Protein 7B9P (pdb70)

Nearest PDB structures (foldseek):
  7b9p-assembly1_A-2  TM=1.001E+00  e=0.000E+00  Cereibacter sphaeroides 2.4.1
  3o0q-assembly1_B  TM=8.255E-01  e=1.103E-34  Thermotoga maritima
  3o0o-assembly1_A  TM=8.302E-01  e=2.176E-33  Thermotoga maritima
  3o0n-assembly1_A  TM=8.251E-01  e=2.037E-32  Thermotoga maritima
  1xjm-assembly1_A  TM=8.099E-01  e=1.844E-32  Thermotoga maritima

B-factor: mean 114.41, std 26.28, range [58.67, 230.0]

Organism: Cereibacter sphaeroides (strain ATCC 17023 / DSM 158 / JCM 6121 / CCUG 31486 / LMG 2827 / NBRC 12203 / NCIMB 8253 / ATH 2.4.1.) (NCBI:txid272943)

Foldseek 3Di:
DADADPADLPRLQAHDWDKDWFWEDDDDCGDIDGTAIATPPFFRLLSHCCVVQQKFFKFFAPDKDFDDDPPFDDLLTFIEHDVVVLVVDDPVRRMGIDHYPSLQLQLLLSLLLNLCVVLVVDVDVVNSSRLSSVSSNCLRLLFKWWPRLSRRAGSCCRHYVDWDADPQWWFQASVPRDIDTDGTPHQQGARFAEAEAEEAQDDDDPSHLVVVLVLQLVQQQQQHAYEYAQALHWADQPDDPVGGTDNGDVVSLQVSQLSQQPRHRNPDPHGHQYAYEYELLAPCVLCQLCVVVVLQVQLVCQQLVLVLCVVLLLQLLVQLVPDPDDSVQSLDCVSRVSNVVSVVVSVVSVNDPVVVVVSSVVVNVPDSGDDRDHFDLAPPTCSLSVGGDNRYAYAYEYEVVLVVQLVVQHKHFRATSPPRHGPDIDGSNVSLLSNLVSCLQFFDDWYFYQQLFQLLAQFCVVPGFRMATSLFWGTHDHLETETEMAGEQQVQAPPLDRVVVVLLSVLLSVLSSSQSSLNRHMGSHSSHNSVCQQAVAYAYYYWQLQLNCLLNQHFLLDPQSLLQLLLSLLLSLLSSLLSQLVSCVVNNARNSCVVRLVRNLLSLVLLLCQLVPHPDDRPSHPARFGGNDCPSHPDNVSSVSSNVSSVNSSVSCVVRNGNHSFHHTFGQCPPSCSSSVRQTGTLFHHAFQWAWGQRSVRGTAIAGDPSQLSSCSNPPHDPVVSVQLRCLAAADQAQCPQPLCHPVNVVVAVDDVCHVVVRNVSRVLPLDPPPDDDDPGPDPDDDPPPSDPDGDVVSSVSSSSHHRHQRASVVRPPDDPVSRSSRAHQYAGHDPRDGHDDLVSSLSSQSSSQSSGSGAGREEREAELPDDSVVSSVSVVVSVNNSHRIYIYDYPPSRSNRD

Radius of gyration: 31.1 Å; Cα contacts (8 Å, |Δi|>4): 1825; chains: 1; bounding box: 77×84×80 Å

Solvent-accessible surface area: 37556 Å² total; per-residue (Å²): 65,9,132,65,107,42,18,49,80,165,34,2,48,32,27,86,28,28,51,55,82,21,63,2,80,69,164,87,181,118,55,136,55,122,56,0,33,1,6,118,68,21,10,14,60,0,1,7,11,0,2,34,96,4,10,62,110,67,30,4,7,47,99,72,93,115,42,140,46,186,71,18,10,94,26,0,46,75,7,42,34,19,94,80,52,0,62,145,42,82,133,157,88,58,98,67,22,9,56,7,0,93,56,0,0,42,0,0,0,0,1,1,0,21,24,0,59,76,14,42,6,7,69,55,94,72,12,0,92,2,0,22,1,0,0,7,4,0,3,0,106,18,1,1,0,0,10,16,13,0,2,66,8,0,2,1,26,18,12,10,18,20,80,21,130,20,158,21,15,31,40,9,37,71,82,82,31,130,56,78,85,2,110,17,8,36,81,22,3,29,0,7,24,6,7,0,3,20,4,101,47,45,82,108,92,159,17,0,7,60,34,0,23,82,38,3,32,81,6,2,152,90,31,13,4,0,1,0,11,0,0,32,2,52,0,104,35,7,120,71,129,71,61,48,144,18,74,0,0,12,30,36,5,77,72,0,1,101,31,2,43,84,48,145,10,38,63,65,143,99,173,15,44,6,4,3,0,0,21,3,39,0,21,15,0,40,93,3,3,33,9,36,9,76,6,16,104,94,0,42,73,56,20,61,28,7,111,72,28,79,50,35,4,70,74,0,7,38,14,11,174,94,57,148,60,62,64,116,25,3,0,60,46,92,59,7,73,40,0,100,67,11,13,127,49,0,98,178,28,164,5,68,111,109,53,5,74,141,0,11,96,68,3,111,149,61,108,98,61,50,155,49,84,46,62,53,50,68,200,92,4,110,0,17,87,81,8,14,0,25,25,8,69,2,7,0,3,1,38,38,66,0,16,104,9,5,120,94,60,39,83,35,35,0,41,54,60,53,57,52,131,87,55,88,73,36,78,0,110,72,0,12,80,45,0,0,64,0,2,76,17,4,36,17,2,2,1,2,1,29,47,1,2,26,10,12,2,0,0,46,108,52,38,109,5,85,0,0,3,5,52,20,5,1,2,0,6,36,23,0,3,0,1,9,1,2,0,3,0,25,31,2,24,113,89,59,176,15,61,5,109,3,2,27,9,0,0,47,1,0,1,3,0,0,0,0,0,8,9,0,2,3,4,18,17,110,96,2,0,62,42,4,58,21,0,5,4,2,2,1,0,0,1,0,0,4,0,0,2,8,18,38,16,18,7,10,64,25,50,68,0,51,6,3,0,2,0,1,0,0,1,0,0,0,10,0,1,16,5,0,0,49,2,5,38,95,68,32,31,6,65,0,23,160,123,0,30,62,58,0,18,40,2,0,82,0,1,60,26,0,0,39,26,93,124,102,50,31,75,66,26,56,25,59,13,55,26,4,57,68,126,58,12,64,31,112,126,5,10,58,46,0,65,57,14,0,41,101,0,4,119,38,1,95,68,95,1,0,34,0,0,4,1,0,2,0,10,51,6,47,50,12,0,71,1,4,19,13,23,3,48,2,2,54,8,3,110,20,3,11,36,123,72,36,76,70,86,42,37,141,131,48,51,31,2,113,0,0,29,28,0,0,127,56,53,65,21,60,86,80,48,27,59,93,0,28,25,56,0,23,17,66,6,29,13,70,77,2,112,31,13,24,54,86,35,6,84,66,87,53,35,48,74,74,21,130,70,9,24,99,34,7,102,94,15,79,77,20,89,47,37,102,112,30,152,178,36,164,121,174,117,70,196,119,121,89,99,80,152,53,30,72,99,76,66,20,64,50,4,4,39,23,3,0,0,12,36,10,2,40,70,12,56,90,27,112,86,143,33,41,54,9,6,18,0,35,68,68,10,16,171,127,10,142,98,112,8,37,30,84,1,14,0,69,0,1,1,11,0,9,3,0,0,6,0,0,7,13,15,87,2,90,7,55,83,104,8,64,54,70,93,0,14,48,6,0,51,48,0,28,61,38,7,3,4,6,6,26,2,53,24,58,28,19,45,57,39,103,166

Structure (mmCIF, N/CA/C/O backbone):
data_7B9P
#
_entry.id   7B9P
#
_cell.length_a   140.748
_cell.length_b   140.748
_cell.length_c   364.277
_cell.angle_alpha   90.000
_cell.angle_beta   90.000
_cell.angle_gamma   120.000
#
_symmetry.space_group_name_H-M   'P 65 2 2'
#
loop_
_entity.id
_entity.type
_entity.pdbx_description
1 polymer 'Vitamin B12-dependent ribonucleotide reductase'
2 non-polymer "2'-DEOXYADENOSINE 5'-TRIPHOSPHATE"
3 non-polymer 'MAGNESIUM ION'
4 water water
#
loop_
_atom_site.group_PDB
_atom_site.id
_atom_site.type_symbol
_atom_site.label_atom_id
_atom_site.label_alt_id
_atom_site.label_comp_id
_atom_site.label_asym_id
_atom_site.label_entity_id
_atom_site.label_seq_id
_atom_site.pdbx_PDB_ins_code
_atom_site.Cartn_x
_atom_site.Cartn_y
_atom_site.Cartn_z
_atom_site.occupancy
_atom_site.B_iso_or_equiv
_atom_site.auth_seq_id
_atom_site.auth_comp_id
_atom_site.auth_asym_id
_atom_site.auth_atom_id
_atom_site.pdbx_PDB_model_num
ATOM 1 N N . LYS A 1 2 ? 53.851 32.840 353.145 1.00 143.14 2 LYS A N 1
ATOM 2 C CA . LYS A 1 2 ? 52.875 33.117 354.190 1.00 136.10 2 LYS A CA 1
ATOM 3 C C . LYS A 1 2 ? 51.946 34.250 353.778 1.00 148.15 2 LYS A C 1
ATOM 4 O O . LYS A 1 2 ? 50.724 34.106 353.803 1.00 153.74 2 LYS A O 1
ATOM 10 N N . ILE A 1 3 ? 52.533 35.380 353.395 1.00 143.66 3 ILE A N 1
ATOM 11 C CA . ILE A 1 3 ? 51.782 36.554 352.965 1.00 147.40 3 ILE A CA 1
ATOM 12 C C . ILE A 1 3 ? 51.861 36.639 351.447 1.00 158.98 3 ILE A C 1
ATOM 13 O O . ILE A 1 3 ? 52.954 36.567 350.871 1.00 182.32 3 ILE A O 1
ATOM 18 N N . GLU A 1 4 ? 50.711 36.773 350.795 1.00 147.23 4 GLU A N 1
ATOM 19 C CA . GLU A 1 4 ? 50.666 36.940 349.353 1.00 138.97 4 GLU A CA 1
ATOM 20 C C . GLU A 1 4 ? 49.929 38.225 349.013 1.00 137.93 4 GLU A C 1
ATOM 21 O O . GLU A 1 4 ? 49.310 38.869 349.868 1.00 151.10 4 GLU A O 1
ATOM 27 N N . ARG A 1 5 ? 49.982 38.582 347.735 1.00 139.98 5 ARG A N 1
ATOM 28 C CA . ARG A 1 5 ? 49.564 39.896 347.266 1.00 135.70 5 ARG A CA 1
ATOM 29 C C . ARG A 1 5 ? 48.296 39.784 346.427 1.00 140.81 5 ARG A C 1
ATOM 30 O O . ARG A 1 5 ? 48.259 39.048 345.433 1.00 158.15 5 ARG A O 1
ATOM 38 N N . LYS A 1 6 ? 47.271 40.545 346.811 1.00 131.56 6 LYS A N 1
ATOM 39 C CA . LYS A 1 6 ? 46.004 40.560 346.090 1.00 145.87 6 LYS A CA 1
ATOM 40 C C . LYS A 1 6 ? 45.450 41.953 345.829 1.00 144.02 6 LYS A C 1
ATOM 41 O O . LYS A 1 6 ? 44.557 42.088 344.982 1.00 142.91 6 LYS A O 1
ATOM 47 N N . PHE A 1 7 ? 45.948 42.990 346.505 1.00 138.68 7 PHE A N 1
ATOM 48 C CA . PHE A 1 7 ? 45.494 44.353 346.278 1.00 133.58 7 PHE A CA 1
ATOM 49 C C . PHE A 1 7 ? 46.558 45.280 345.714 1.00 131.20 7 PHE A C 1
ATOM 50 O O . PHE A 1 7 ? 46.208 46.347 345.198 1.00 128.60 7 PHE A O 1
ATOM 58 N N . THR A 1 8 ? 47.834 44.921 345.804 1.00 132.58 8 THR A N 1
ATOM 59 C CA . THR A 1 8 ? 48.914 45.827 345.456 1.00 139.50 8 THR A CA 1
ATOM 60 C C . THR A 1 8 ? 49.861 45.159 344.472 1.00 138.21 8 THR A C 1
ATOM 61 O O . THR A 1 8 ? 49.967 43.931 344.401 1.00 144.41 8 THR A O 1
ATOM 65 N N . THR A 1 9 ? 50.535 45.997 343.700 1.00 141.37 9 THR A N 1
ATOM 66 C CA . THR A 1 9 ? 51.599 45.577 342.807 1.00 148.77 9 THR A CA 1
ATOM 67 C C . THR A 1 9 ? 52.931 45.527 343.551 1.00 142.96 9 THR A C 1
ATOM 68 O O . THR A 1 9 ? 53.038 45.947 344.700 1.00 154.54 9 THR A O 1
ATOM 72 N N . ALA A 1 10 ? 53.950 44.979 342.890 1.00 126.89 10 ALA A N 1
ATOM 73 C CA . ALA A 1 10 ? 55.291 45.018 343.464 1.00 130.05 10 ALA A CA 1
ATOM 74 C C . ALA A 1 10 ? 56.029 46.278 343.036 1.00 148.29 10 ALA A C 1
ATOM 75 O O . ALA A 1 10 ? 56.843 46.813 343.799 1.00 123.36 10 ALA A O 1
ATOM 77 N N . GLU A 1 11 ? 55.721 46.786 341.843 1.00 165.26 11 GLU A N 1
ATOM 78 C CA . GLU A 1 11 ? 56.414 47.955 341.308 1.00 168.31 11 GLU A CA 1
ATOM 79 C C . GLU A 1 11 ? 55.853 49.271 341.862 1.00 156.63 11 GLU A C 1
ATOM 80 O O . GLU A 1 11 ? 56.603 50.100 342.396 1.00 166.05 11 GLU A O 1
ATOM 86 N N . GLY A 1 12 ? 54.533 49.476 341.766 1.00 145.35 12 GLY A N 1
ATOM 87 C CA . GLY A 1 12 ? 53.944 50.669 342.369 1.00 145.08 12 GLY A CA 1
ATOM 88 C C . GLY A 1 12 ? 53.372 50.366 343.737 1.00 150.96 12 GLY A C 1
ATOM 89 O O . GLY A 1 12 ? 52.404 50.992 344.183 1.00 138.01 12 GLY A O 1
ATOM 90 N N . GLY A 1 13 ? 54.021 49.422 344.422 1.00 165.17 13 GLY A N 1
ATOM 91 C CA . GLY A 1 13 ? 53.431 48.802 345.596 1.00 173.89 13 GLY A CA 1
ATOM 92 C C . GLY A 1 13 ? 53.134 49.748 346.738 1.00 173.76 13 GLY A C 1
ATOM 93 O O . GLY A 1 13 ? 52.234 49.483 347.540 1.00 174.48 13 GLY A O 1
ATOM 94 N N . ALA A 1 14 ? 53.889 50.844 346.849 1.00 171.77 14 ALA A N 1
ATOM 95 C CA . ALA A 1 14 ? 53.636 51.819 347.905 1.00 163.64 14 ALA A CA 1
ATOM 96 C C . ALA A 1 14 ? 52.170 52.238 347.915 1.00 171.48 14 ALA A C 1
ATOM 97 O O . ALA A 1 14 ? 51.443 51.999 348.886 1.00 160.38 14 ALA A O 1
ATOM 99 N N . TYR A 1 15 ? 51.715 52.849 346.816 1.00 166.70 15 TYR A N 1
ATOM 100 C CA . TYR A 1 15 ? 50.309 53.206 346.625 1.00 147.33 15 TYR A CA 1
ATOM 101 C C . TYR A 1 15 ? 49.993 53.023 345.138 1.00 157.87 15 TYR A C 1
ATOM 102 O O . TYR A 1 15 ? 49.936 53.981 344.362 1.00 131.95 15 TYR A O 1
ATOM 111 N N . GLY A 1 16 ? 49.795 51.766 344.745 1.00 168.38 16 GLY A N 1
ATOM 112 C CA . GLY A 1 16 ? 49.465 51.431 343.374 1.00 151.98 16 GLY A CA 1
ATOM 113 C C . GLY A 1 16 ? 48.286 52.209 342.833 1.00 148.54 16 GLY A C 1
ATOM 114 O O . GLY A 1 16 ? 47.130 51.829 343.040 1.00 138.16 16 GLY A O 1
ATOM 115 N N . GLY A 1 17 ? 48.576 53.317 342.154 1.00 154.23 17 GLY A N 1
ATOM 116 C CA . GLY A 1 17 ? 47.559 54.113 341.499 1.00 160.99 17 GLY A CA 1
ATOM 117 C C . GLY A 1 17 ? 46.422 54.578 342.386 1.00 161.82 17 GLY A C 1
ATOM 118 O O . GLY A 1 17 ? 45.257 54.288 342.100 1.00 168.86 17 GLY A O 1
ATOM 119 N N . VAL A 1 18 ? 46.734 55.286 343.468 1.00 145.88 18 VAL A N 1
ATOM 120 C CA . VAL A 1 18 ? 45.727 55.981 344.261 1.00 135.25 18 VAL A CA 1
ATOM 121 C C . VAL A 1 18 ? 46.108 57.455 344.311 1.00 119.92 18 VAL A C 1
ATOM 122 O O . VAL A 1 18 ? 47.269 57.800 344.568 1.00 120.29 18 VAL A O 1
ATOM 126 N N . GLY A 1 19 ? 45.145 58.319 344.008 1.00 119.24 19 GLY A N 1
ATOM 127 C CA . GLY A 1 19 ? 45.417 59.737 343.942 1.00 129.30 19 GLY A CA 1
ATOM 128 C C . GLY A 1 19 ? 45.505 60.376 345.310 1.00 133.83 19 GLY A C 1
ATOM 129 O O . GLY A 1 19 ? 45.116 59.805 346.328 1.00 130.69 19 GLY A O 1
ATOM 130 N N . PHE A 1 20 ? 46.034 61.596 345.326 1.00 134.82 20 PHE A N 1
ATOM 131 C CA . PHE A 1 20 ? 46.175 62.352 346.560 1.00 123.64 20 PHE A CA 1
ATOM 132 C C . PHE A 1 20 ? 45.759 63.796 346.325 1.00 119.07 20 PHE A C 1
ATOM 133 O O . PHE A 1 20 ? 45.946 64.347 345.237 1.00 134.15 20 PHE A O 1
ATOM 141 N N . THR A 1 21 ? 45.184 64.397 347.364 1.00 108.31 21 THR A N 1
ATOM 142 C CA . THR A 1 21 ? 44.826 65.806 347.370 1.00 109.90 21 THR A CA 1
ATOM 143 C C . THR A 1 21 ? 45.116 66.359 348.756 1.00 109.41 21 THR A C 1
ATOM 144 O O . THR A 1 21 ? 45.403 65.611 349.694 1.00 117.37 21 THR A O 1
ATOM 148 N N . THR A 1 22 ? 45.048 67.682 348.885 1.00 108.88 22 THR A N 1
ATOM 149 C CA . THR A 1 22 ? 45.282 68.347 350.160 1.00 120.98 22 THR A CA 1
ATOM 150 C C . THR A 1 22 ? 44.121 69.278 350.466 1.00 125.31 22 THR A C 1
ATOM 151 O O . THR A 1 22 ? 43.675 70.032 349.595 1.00 118.35 22 THR A O 1
ATOM 155 N N . THR A 1 23 ? 43.647 69.231 351.706 1.00 121.64 23 THR A N 1
ATOM 156 C CA . THR A 1 23 ? 42.537 70.052 352.155 1.00 111.39 23 THR A CA 1
ATOM 157 C C . THR A 1 23 ? 42.959 70.853 353.381 1.00 105.72 23 THR A C 1
ATOM 158 O O . THR A 1 23 ? 43.935 70.523 354.060 1.00 111.19 23 THR A O 1
ATOM 162 N N . VAL A 1 24 ? 42.226 71.936 353.636 1.00 109.87 24 VAL A N 1
ATOM 163 C CA . VAL A 1 24 ? 42.283 72.666 354.896 1.00 107.35 24 VAL A CA 1
ATOM 164 C C . VAL A 1 24 ? 41.316 72.002 355.865 1.00 117.95 24 VAL A C 1
ATOM 165 O O . VAL A 1 24 ? 40.267 71.486 355.468 1.00 133.91 24 VAL A O 1
ATOM 169 N N . SER A 1 25 ? 41.667 71.997 357.149 1.00 101.23 25 SER A N 1
ATOM 170 C CA . SER A 1 25 ? 40.776 71.490 358.187 1.00 109.23 25 SER A CA 1
ATOM 171 C C . SER A 1 25 ? 40.873 72.412 359.390 1.00 113.54 25 SER A C 1
ATOM 172 O O . SER A 1 25 ? 41.957 72.584 359.957 1.00 104.67 25 SER A O 1
ATOM 175 N N . GLU A 1 26 ? 39.743 72.994 359.781 1.00 120.79 26 GLU A N 1
ATOM 176 C CA . GLU A 1 26 ? 39.715 73.951 360.874 1.00 125.64 26 GLU A CA 1
ATOM 177 C C . GLU A 1 26 ? 38.479 73.728 361.734 1.00 136.03 26 GLU A C 1
ATOM 178 O O . GLU A 1 26 ? 37.478 73.157 361.293 1.00 133.80 26 GLU A O 1
ATOM 184 N N . ILE A 1 27 ? 38.573 74.184 362.982 1.00 145.59 27 ILE A N 1
ATOM 185 C CA . ILE A 1 27 ? 37.438 74.242 363.897 1.00 150.11 27 ILE A CA 1
ATOM 186 C C . ILE A 1 27 ? 37.538 75.540 364.687 1.00 160.52 27 ILE A C 1
ATOM 187 O O . ILE A 1 27 ? 38.599 75.866 365.229 1.00 154.31 27 ILE A O 1
ATOM 192 N N . ARG A 1 28 ? 36.444 76.297 364.723 1.00 172.48 28 ARG A N 1
ATOM 193 C CA . ARG A 1 28 ? 36.373 77.519 365.507 1.00 176.26 28 ARG A CA 1
ATOM 194 C C . ARG A 1 28 ? 34.989 77.627 366.129 1.00 182.48 28 ARG A C 1
ATOM 195 O O . ARG A 1 28 ? 34.000 77.145 365.572 1.00 182.82 28 ARG A O 1
ATOM 203 N N . ASN A 1 29 ? 34.934 78.262 367.294 1.00 188.58 29 ASN A N 1
ATOM 204 C CA . ASN A 1 29 ? 33.692 78.393 368.034 1.00 193.19 29 ASN A CA 1
ATOM 205 C C . ASN A 1 29 ? 32.869 79.564 367.502 1.00 201.74 29 ASN A C 1
ATOM 206 O O . ASN A 1 29 ? 33.403 80.467 366.853 1.00 209.16 29 ASN A O 1
ATOM 211 N N . PRO A 1 30 ? 31.548 79.564 367.749 1.00 193.30 30 PRO A N 1
ATOM 212 C CA . PRO A 1 30 ? 30.698 80.686 367.331 1.00 187.36 30 PRO A CA 1
ATOM 213 C C . PRO A 1 30 ? 31.018 81.979 368.077 1.00 182.54 30 PRO A C 1
ATOM 214 O O . PRO A 1 30 ? 31.950 82.686 367.693 1.00 179.20 30 PRO A O 1
ATOM 218 N N . VAL A 1 35 ? 40.620 78.235 366.438 1.00 120.06 35 VAL A N 1
ATOM 219 C CA . VAL A 1 35 ? 40.932 77.404 367.594 1.00 137.44 35 VAL A CA 1
ATOM 220 C C . VAL A 1 35 ? 41.840 76.254 367.170 1.00 142.01 35 VAL A C 1
ATOM 221 O O . VAL A 1 35 ? 42.654 75.768 367.955 1.00 140.77 35 VAL A O 1
ATOM 225 N N . PHE A 1 36 ? 41.691 75.826 365.920 1.00 141.40 36 PHE A N 1
ATOM 226 C CA . PHE A 1 36 ? 42.578 74.838 365.324 1.00 133.13 36 PHE A CA 1
ATOM 227 C C . PHE A 1 36 ? 42.471 74.957 363.813 1.00 133.53 36 PHE A C 1
ATOM 228 O O . PHE A 1 36 ? 41.371 75.122 363.279 1.00 123.71 36 PHE A O 1
ATOM 236 N N . ARG A 1 37 ? 43.614 74.868 363.133 1.00 136.16 37 ARG A N 1
ATOM 237 C CA . ARG A 1 37 ? 43.636 74.920 361.677 1.00 131.16 37 ARG A CA 1
ATOM 238 C C . ARG A 1 37 ? 45.002 74.527 361.127 1.00 126.82 37 ARG A C 1
ATOM 239 O O . ARG A 1 37 ? 46.018 75.135 361.478 1.00 145.40 37 ARG A O 1
ATOM 247 N N . ASN A 1 38 ? 45.032 73.510 360.268 1.00 116.81 38 ASN A N 1
ATOM 248 C CA . ASN A 1 38 ? 46.228 73.116 359.533 1.00 130.59 38 ASN A CA 1
ATOM 249 C C . ASN A 1 38 ? 45.908 73.212 358.047 1.00 135.86 38 ASN A C 1
ATOM 250 O O . ASN A 1 38 ? 45.073 72.455 357.539 1.00 133.45 38 ASN A O 1
ATOM 255 N N . GLU A 1 39 ? 46.574 74.140 357.353 1.00 131.45 39 GLU A N 1
ATOM 256 C CA . GLU A 1 39 ? 46.139 74.541 356.018 1.00 132.84 39 GLU A CA 1
ATOM 257 C C . GLU A 1 39 ? 46.420 73.495 354.946 1.00 129.71 39 GLU A C 1
ATOM 258 O O . GLU A 1 39 ? 45.777 73.530 353.891 1.00 136.23 39 GLU A O 1
ATOM 264 N N . SER A 1 40 ? 47.353 72.574 355.174 1.00 131.66 40 SER A N 1
ATOM 265 C CA . SER A 1 40 ? 47.673 71.541 354.193 1.00 141.56 40 SER A CA 1
ATOM 266 C C . SER A 1 40 ? 47.546 70.181 354.864 1.00 139.78 40 SER A C 1
ATOM 267 O O . SER A 1 40 ? 48.390 69.807 355.685 1.00 135.25 40 SER A O 1
ATOM 270 N N . VAL A 1 41 ? 46.497 69.442 354.513 1.00 130.37 41 VAL A N 1
ATOM 271 C CA . VAL A 1 41 ? 46.262 68.093 355.019 1.00 115.88 41 VAL A CA 1
ATOM 272 C C . VAL A 1 41 ? 46.133 67.184 353.803 1.00 112.98 41 VAL A C 1
ATOM 273 O O . VAL A 1 41 ? 45.087 67.156 353.144 1.00 120.59 41 VAL A O 1
ATOM 277 N N . GLU A 1 42 ? 47.191 66.436 353.499 1.00 109.32 42 GLU A N 1
ATOM 278 C CA . GLU A 1 42 ? 47.179 65.557 352.339 1.00 113.42 42 GLU A CA 1
ATOM 279 C C . GLU A 1 42 ? 46.489 64.237 352.677 1.00 112.08 42 GLU A C 1
ATOM 280 O O . GLU A 1 42 ? 46.855 63.572 353.655 1.00 115.58 42 GLU A O 1
ATOM 286 N N . VAL A 1 43 ? 45.504 63.876 351.878 1.00 110.46 43 VAL A N 1
ATOM 287 C CA . VAL A 1 43 ? 44.740 62.631 352.055 1.00 117.76 43 VAL A CA 1
ATOM 288 C C . VAL A 1 43 ? 44.504 62.007 350.691 1.00 127.10 43 VAL A C 1
ATOM 289 O O . VAL A 1 43 ? 44.683 62.653 349.652 1.00 134.62 43 VAL A O 1
ATOM 293 N N . PRO A 1 44 ? 44.120 60.726 350.664 1.00 122.94 44 PRO A N 1
ATOM 294 C CA . PRO A 1 44 ? 43.622 60.145 349.411 1.00 125.45 44 PRO A CA 1
ATOM 295 C C . PRO A 1 44 ? 42.432 60.937 348.889 1.00 131.49 44 PRO A C 1
ATOM 296 O O . PRO A 1 44 ? 41.654 61.507 349.657 1.00 134.83 44 PRO A O 1
ATOM 300 N N . GLU A 1 45 ? 42.297 60.973 347.559 1.00 124.36 45 GLU A N 1
ATOM 301 C CA . GLU A 1 45 ? 41.360 61.912 346.949 1.00 134.55 45 GLU A CA 1
ATOM 302 C C . GLU A 1 45 ? 39.908 61.581 347.274 1.00 138.80 45 GLU A C 1
ATOM 303 O O . GLU A 1 45 ? 39.082 62.493 347.392 1.00 137.01 45 GLU A O 1
ATOM 309 N N . GLY A 1 46 ? 39.574 60.302 347.431 1.00 128.64 46 GLY A N 1
ATOM 310 C CA . GLY A 1 46 ? 38.205 59.937 347.748 1.00 133.30 46 GLY A CA 1
ATOM 311 C C . GLY A 1 46 ? 37.776 60.208 349.174 1.00 132.14 46 GLY A C 1
ATOM 312 O O . GLY A 1 46 ? 36.644 59.872 349.536 1.00 130.56 46 GLY A O 1
ATOM 313 N N . TRP A 1 47 ? 38.635 60.816 349.989 1.00 129.54 47 TRP A N 1
ATOM 314 C CA . TRP A 1 47 ? 38.349 60.996 351.405 1.00 114.45 47 TRP A CA 1
ATOM 315 C C . TRP A 1 47 ? 37.442 62.200 351.627 1.00 105.94 47 TRP A C 1
ATOM 316 O O . TRP A 1 47 ? 37.702 63.291 351.108 1.00 106.68 47 TRP A O 1
ATOM 327 N N . SER A 1 48 ? 36.382 61.998 352.406 1.00 106.47 48 SER A N 1
ATOM 328 C CA . SER A 1 48 ? 35.458 63.073 352.724 1.00 107.22 48 SER A CA 1
ATOM 329 C C . SER A 1 48 ? 36.143 64.130 353.589 1.00 106.06 48 SER A C 1
ATOM 330 O O . SER A 1 48 ? 37.256 63.946 354.089 1.00 104.89 48 SER A O 1
ATOM 333 N N . GLN A 1 49 ? 35.449 65.255 353.768 1.00 103.45 49 GLN A N 1
ATOM 334 C CA . GLN A 1 49 ? 36.003 66.338 354.572 1.00 97.80 49 GLN A CA 1
ATOM 335 C C . GLN A 1 49 ? 36.148 65.930 356.030 1.00 100.80 49 GLN A C 1
ATOM 336 O O . GLN A 1 49 ? 37.169 66.219 356.666 1.00 109.00 49 GLN A O 1
ATOM 342 N N . VAL A 1 50 ? 35.131 65.264 356.582 1.00 107.03 50 VAL A N 1
ATOM 343 C CA . VAL A 1 50 ? 35.179 64.896 357.991 1.00 111.78 50 VAL A CA 1
ATOM 344 C C . VAL A 1 50 ? 36.220 63.810 358.228 1.00 97.72 50 VAL A C 1
ATOM 345 O O . VAL A 1 50 ? 36.835 63.758 359.299 1.00 97.45 50 VAL A O 1
ATOM 349 N N . ALA A 1 51 ? 36.450 62.940 357.242 1.00 95.11 51 ALA A N 1
ATOM 350 C CA . ALA A 1 51 ? 37.528 61.964 357.359 1.00 95.16 51 ALA A CA 1
ATOM 351 C C . ALA A 1 51 ? 38.876 62.665 357.455 1.00 104.62 51 ALA A C 1
ATOM 352 O O . ALA A 1 51 ? 39.718 62.311 358.288 1.00 106.87 51 ALA A O 1
ATOM 354 N N . SER A 1 52 ? 39.092 63.675 356.609 1.00 110.09 52 SER A N 1
ATOM 355 C CA . SER A 1 52 ? 40.302 64.481 356.720 1.00 107.89 52 SER A CA 1
ATOM 356 C C . SER A 1 52 ? 40.332 65.252 358.031 1.00 104.73 52 SER A C 1
ATOM 357 O O . SER A 1 52 ? 41.410 65.489 358.588 1.00 108.69 52 SER A O 1
ATOM 360 N N . ASP A 1 53 ? 39.161 65.641 358.541 1.00 100.10 53 ASP A N 1
ATOM 361 C CA . ASP A 1 53 ? 39.098 66.365 359.806 1.00 104.51 53 ASP A CA 1
ATOM 362 C C . ASP A 1 53 ? 39.626 65.511 360.953 1.00 106.36 53 ASP A C 1
ATOM 363 O O . ASP A 1 53 ? 40.584 65.890 361.636 1.00 106.89 53 ASP A O 1
ATOM 368 N N . VAL A 1 54 ? 39.015 64.343 361.173 1.00 107.27 54 VAL A N 1
ATOM 369 C CA . VAL A 1 54 ? 39.404 63.492 362.297 1.00 97.69 54 VAL A CA 1
ATOM 370 C C . VAL A 1 54 ? 40.868 63.082 362.179 1.00 93.98 54 VAL A C 1
ATOM 371 O O . VAL A 1 54 ? 41.580 62.974 363.186 1.00 91.20 54 VAL A O 1
ATOM 375 N N . LEU A 1 55 ? 41.345 62.871 360.949 1.00 88.79 55 LEU A N 1
ATOM 376 C CA . LEU A 1 55 ? 42.740 62.490 360.753 1.00 84.53 55 LEU A CA 1
ATOM 377 C C . LEU A 1 55 ? 43.683 63.568 361.274 1.00 97.17 55 LEU A C 1
ATOM 378 O O . LEU A 1 55 ? 44.591 63.288 362.066 1.00 97.26 55 LEU A O 1
ATOM 383 N N . ALA A 1 56 ? 43.477 64.813 360.844 1.00 95.97 56 ALA A N 1
ATOM 384 C CA . ALA A 1 56 ? 44.350 65.896 361.281 1.00 92.42 56 ALA A CA 1
ATOM 385 C C . ALA A 1 56 ? 44.096 66.256 362.739 1.00 95.55 56 ALA A C 1
ATOM 386 O O . ALA A 1 56 ? 45.039 66.434 363.518 1.00 98.02 56 ALA A O 1
ATOM 388 N N . GLN A 1 57 ? 42.823 66.353 363.130 1.00 98.61 57 GLN A N 1
ATOM 389 C CA . GLN A 1 57 ? 42.495 66.899 364.443 1.00 91.81 57 GLN A CA 1
ATOM 390 C C . GLN A 1 57 ? 42.868 65.955 365.578 1.00 89.40 57 GLN A C 1
ATOM 391 O O . GLN A 1 57 ? 43.126 66.413 366.697 1.00 88.47 57 GLN A O 1
ATOM 397 N N . LYS A 1 58 ? 42.903 64.645 365.324 1.00 85.52 58 LYS A N 1
ATOM 398 C CA . LYS A 1 58 ? 43.013 63.681 366.408 1.00 104.63 58 LYS A CA 1
ATOM 399 C C . LYS A 1 58 ? 43.949 62.507 366.143 1.00 102.03 58 LYS A C 1
ATOM 400 O O . LYS A 1 58 ? 44.250 61.766 367.086 1.00 94.99 58 LYS A O 1
ATOM 406 N N . TYR A 1 59 ? 44.435 62.321 364.917 1.00 106.93 59 TYR A N 1
ATOM 407 C CA . TYR A 1 59 ? 45.381 61.251 364.615 1.00 95.98 59 TYR A CA 1
ATOM 408 C C . TYR A 1 59 ? 46.771 61.752 364.258 1.00 101.54 59 TYR A C 1
ATOM 409 O O . TYR A 1 59 ? 47.760 61.096 364.596 1.00 102.59 59 TYR A O 1
ATOM 418 N N . PHE A 1 60 ? 46.872 62.893 363.578 1.00 103.46 60 PHE A N 1
ATOM 419 C CA . PHE A 1 60 ? 48.172 63.473 363.264 1.00 89.28 60 PHE A CA 1
ATOM 420 C C . PHE A 1 60 ? 48.938 63.778 364.546 1.00 95.17 60 PHE A C 1
ATOM 421 O O . PHE A 1 60 ? 48.398 64.388 365.474 1.00 100.16 60 PHE A O 1
ATOM 429 N N . ARG A 1 61 ? 50.196 63.346 364.602 1.00 94.19 61 ARG A N 1
ATOM 430 C CA . ARG A 1 61 ? 51.084 63.764 365.683 1.00 95.17 61 ARG A CA 1
ATOM 431 C C . ARG A 1 61 ? 51.407 65.240 365.488 1.00 98.53 61 ARG A C 1
ATOM 432 O O . ARG A 1 61 ? 52.148 65.607 364.570 1.00 100.02 61 ARG A O 1
ATOM 440 N N . LYS A 1 62 ? 50.847 66.088 366.352 1.00 107.55 62 LYS A N 1
ATOM 441 C CA . LYS A 1 62 ? 50.790 67.518 366.072 1.00 111.06 62 LYS A CA 1
ATOM 442 C C . LYS A 1 62 ? 52.121 68.230 366.271 1.00 104.41 62 LYS A C 1
ATOM 443 O O . LYS A 1 62 ? 52.327 69.295 365.681 1.00 112.33 62 LYS A O 1
ATOM 449 N N . ALA A 1 63 ? 53.024 67.686 367.083 1.00 98.58 63 ALA A N 1
ATOM 450 C CA . ALA A 1 63 ? 54.280 68.369 367.354 1.00 109.95 63 ALA A CA 1
ATOM 451 C C . ALA A 1 63 ? 55.375 67.346 367.607 1.00 115.31 63 ALA A C 1
ATOM 452 O O . ALA A 1 63 ? 55.109 66.183 367.920 1.00 110.69 63 ALA A O 1
ATOM 454 N N . GLY A 1 64 ? 56.619 67.798 367.462 1.00 110.89 64 GLY A N 1
ATOM 455 C CA . GLY A 1 64 ? 57.769 66.965 367.744 1.00 101.86 64 GLY A CA 1
ATOM 456 C C . GLY A 1 64 ? 58.206 66.051 366.622 1.00 101.93 64 GLY A C 1
ATOM 457 O O . GLY A 1 64 ? 59.062 65.188 366.850 1.00 99.74 64 GLY A O 1
ATOM 458 N N . VAL A 1 65 ? 57.651 66.202 365.424 1.00 104.48 65 VAL A N 1
ATOM 459 C CA . VAL A 1 65 ? 58.066 65.390 364.282 1.00 114.90 65 VAL A CA 1
ATOM 460 C C . VAL A 1 65 ? 59.322 66.007 363.680 1.00 127.64 65 VAL A C 1
ATOM 461 O O . VAL A 1 65 ? 59.297 67.174 363.261 1.00 126.48 65 VAL A O 1
ATOM 465 N N . PRO A 1 66 ? 60.436 65.278 363.623 1.00 131.87 66 PRO A N 1
ATOM 466 C CA . PRO A 1 66 ? 61.659 65.850 363.046 1.00 120.97 66 PRO A CA 1
ATOM 467 C C . PRO A 1 66 ? 61.510 66.091 361.551 1.00 113.89 66 PRO A C 1
ATOM 468 O O . PRO A 1 66 ? 60.951 65.269 360.820 1.00 109.73 66 PRO A O 1
ATOM 472 N N . ALA A 1 67 ? 62.025 67.238 361.100 1.00 114.41 67 ALA A N 1
ATOM 473 C CA . ALA A 1 67 ? 61.874 67.621 359.699 1.00 118.34 67 ALA A CA 1
ATOM 474 C C . ALA A 1 67 ? 62.727 66.758 358.777 1.00 127.52 67 ALA A C 1
ATOM 475 O O . ALA A 1 67 ? 62.329 66.492 357.638 1.00 127.71 67 ALA A O 1
ATOM 477 N N . ARG A 1 68 ? 63.895 66.319 359.241 1.00 132.50 68 ARG A N 1
ATOM 478 C CA . ARG A 1 68 ? 64.774 65.453 358.466 1.00 132.87 68 ARG A CA 1
ATOM 479 C C . ARG A 1 68 ? 65.156 64.253 359.316 1.00 126.15 68 ARG A C 1
ATOM 480 O O . ARG A 1 68 ? 65.633 64.413 360.444 1.00 124.96 68 ARG A O 1
ATOM 488 N N . LEU A 1 69 ? 64.947 63.058 358.774 1.00 120.33 69 LEU A N 1
ATOM 489 C CA . LEU A 1 69 ? 65.190 61.816 359.487 1.00 117.55 69 LEU A CA 1
ATOM 490 C C . LEU A 1 69 ? 66.328 61.046 358.832 1.00 128.26 69 LEU A C 1
ATOM 491 O O . LEU A 1 69 ? 66.682 61.278 357.673 1.00 137.10 69 LEU A O 1
ATOM 496 N N . LYS A 1 70 ? 66.898 60.119 359.598 1.00 125.29 70 LYS A N 1
ATOM 497 C CA . LYS A 1 70 ? 67.889 59.185 359.087 1.00 119.41 70 LYS A CA 1
ATOM 498 C C . LYS A 1 70 ? 67.580 57.801 359.637 1.00 116.91 70 LYS A C 1
ATOM 499 O O . LYS A 1 70 ? 67.206 57.657 360.804 1.00 120.74 70 LYS A O 1
ATOM 505 N N . ARG A 1 71 ? 67.717 56.791 358.785 1.00 110.66 71 ARG A N 1
ATOM 506 C CA . ARG A 1 71 ? 67.490 55.424 359.220 1.00 110.77 71 ARG A CA 1
ATOM 507 C C . ARG A 1 71 ? 68.573 54.996 360.205 1.00 113.74 71 ARG A C 1
ATOM 508 O O . ARG A 1 71 ? 69.653 55.589 360.284 1.00 119.31 71 ARG A O 1
ATOM 516 N N . VAL A 1 72 ? 68.267 53.955 360.971 1.00 125.28 72 VAL A N 1
ATOM 517 C CA . VAL A 1 72 ? 69.226 53.329 361.873 1.00 127.71 72 VAL A CA 1
ATOM 518 C C . VAL A 1 72 ? 69.308 51.863 361.476 1.00 136.38 72 VAL A C 1
ATOM 519 O O . VAL A 1 72 ? 68.353 51.100 361.676 1.00 133.02 72 VAL A O 1
ATOM 523 N N . LYS A 1 73 ? 70.441 51.474 360.895 1.00 141.59 73 LYS A N 1
ATOM 524 C CA . LYS A 1 73 ? 70.590 50.128 360.364 1.00 143.82 73 LYS A CA 1
ATOM 525 C C . LYS A 1 73 ? 70.738 49.120 361.497 1.00 137.90 73 LYS A C 1
ATOM 526 O O . LYS A 1 73 ? 71.615 49.255 362.356 1.00 139.54 73 LYS A O 1
ATOM 532 N N . GLU A 1 74 ? 69.871 48.112 361.497 1.00 132.62 74 GLU A N 1
ATOM 533 C CA . GLU A 1 74 ? 69.891 47.042 362.482 1.00 127.35 74 GLU A CA 1
ATOM 534 C C . GLU A 1 74 ? 70.275 45.743 361.789 1.00 147.32 74 GLU A C 1
ATOM 535 O O . GLU A 1 74 ? 69.661 45.366 360.783 1.00 141.38 74 GLU A O 1
ATOM 541 N N . LYS A 1 75 ? 71.286 45.064 362.325 1.00 162.30 75 LYS A N 1
ATOM 542 C CA . LYS A 1 75 ? 71.727 43.801 361.750 1.00 167.69 75 LYS A CA 1
ATOM 543 C C . LYS A 1 75 ? 70.620 42.759 361.844 1.00 163.70 75 LYS A C 1
ATOM 544 O O . LYS A 1 75 ? 70.085 42.499 362.926 1.00 169.13 75 LYS A O 1
ATOM 550 N N . GLY A 1 76 ? 70.271 42.168 360.704 1.00 145.19 76 GLY A N 1
ATOM 551 C CA . GLY A 1 76 ? 69.314 41.086 360.656 1.00 145.72 76 GLY A CA 1
ATOM 552 C C . GLY A 1 76 ? 67.896 41.483 360.303 1.00 146.33 76 GLY A C 1
ATOM 553 O O . GLY A 1 76 ? 67.054 40.596 360.118 1.00 145.58 76 GLY A O 1
ATOM 554 N N . VAL A 1 77 ? 67.599 42.775 360.208 1.00 138.05 77 VAL A N 1
ATOM 555 C CA . VAL A 1 77 ? 66.256 43.206 359.827 1.00 130.82 77 VAL A CA 1
ATOM 556 C C . VAL A 1 77 ? 66.329 43.840 358.441 1.00 122.42 77 VAL A C 1
ATOM 557 O O . VAL A 1 77 ? 67.358 44.433 358.085 1.00 117.86 77 VAL A O 1
ATOM 561 N N . PRO A 1 78 ? 65.284 43.722 357.624 1.00 119.52 78 PRO A N 1
ATOM 562 C CA . PRO A 1 78 ? 65.397 44.087 356.205 1.00 111.99 78 PRO A CA 1
ATOM 563 C C . PRO A 1 78 ? 65.600 45.580 355.995 1.00 120.29 78 PRO A C 1
ATOM 564 O O . PRO A 1 78 ? 65.484 46.402 356.905 1.00 132.74 78 PRO A O 1
ATOM 568 N N . ASP A 1 79 ? 65.896 45.916 354.737 1.00 142.93 79 ASP A N 1
ATOM 569 C CA . ASP A 1 79 ? 66.304 47.269 354.375 1.00 144.96 79 ASP A CA 1
ATOM 570 C C . ASP A 1 79 ? 65.217 48.288 354.698 1.00 140.17 79 ASP A C 1
ATOM 571 O O . ASP A 1 79 ? 65.429 49.223 355.479 1.00 127.14 79 ASP A O 1
ATOM 576 N N . PHE A 1 80 ? 64.041 48.118 354.106 1.00 136.12 80 PHE A N 1
ATOM 577 C CA . PHE A 1 80 ? 62.965 49.100 354.167 1.00 120.97 80 PHE A CA 1
ATOM 578 C C . PHE A 1 80 ? 62.303 49.211 355.538 1.00 127.01 80 PHE A C 1
ATOM 579 O O . PHE A 1 80 ? 61.413 50.055 355.694 1.00 122.44 80 PHE A O 1
ATOM 587 N N . LEU A 1 81 ? 62.699 48.413 356.530 1.00 129.15 81 LEU A N 1
ATOM 588 C CA . LEU A 1 81 ? 62.008 48.373 357.814 1.00 117.97 81 LEU A CA 1
ATOM 589 C C . LEU A 1 81 ? 62.810 48.996 358.951 1.00 122.46 81 LEU A C 1
ATOM 590 O O . LEU A 1 81 ? 62.403 48.882 360.113 1.00 114.51 81 LEU A O 1
ATOM 595 N N . TRP A 1 82 ? 63.925 49.656 358.652 1.00 131.22 82 TRP A N 1
ATOM 596 C CA . TRP A 1 82 ? 64.802 50.147 359.706 1.00 135.73 82 TRP A CA 1
ATOM 597 C C . TRP A 1 82 ? 64.196 51.340 360.437 1.00 119.81 82 TRP A C 1
ATOM 598 O O . TRP A 1 82 ? 63.648 52.260 359.823 1.00 125.26 82 TRP A O 1
ATOM 609 N N . ARG A 1 83 ? 64.310 51.311 361.765 1.00 112.89 83 ARG A N 1
ATOM 610 C CA . ARG A 1 83 ? 63.915 52.428 362.616 1.00 114.72 83 ARG A CA 1
ATOM 611 C C . ARG A 1 83 ? 64.613 53.713 362.177 1.00 117.20 83 ARG A C 1
ATOM 612 O O . ARG A 1 83 ? 65.676 53.683 361.551 1.00 128.31 83 ARG A O 1
ATOM 620 N N . SER A 1 84 ? 63.991 54.854 362.488 1.00 104.24 84 SER A N 1
ATOM 621 C CA . SER A 1 84 ? 64.508 56.159 362.097 1.00 98.74 84 SER A CA 1
ATOM 622 C C . SER A 1 84 ? 64.583 57.091 363.299 1.00 105.43 84 SER A C 1
ATOM 623 O O . SER A 1 84 ? 63.758 57.025 364.215 1.00 106.85 84 SER A O 1
ATOM 626 N N . VAL A 1 85 ? 65.588 57.963 363.275 1.00 112.04 85 VAL A N 1
ATOM 627 C CA . VAL A 1 85 ? 65.895 58.904 364.352 1.00 115.35 85 VAL A CA 1
ATOM 628 C C . VAL A 1 85 ? 66.150 60.264 363.707 1.00 114.84 85 VAL A C 1
ATOM 629 O O . VAL A 1 85 ? 66.574 60.310 362.542 1.00 121.82 85 VAL A O 1
ATOM 633 N N . PRO A 1 86 ? 65.871 61.385 364.383 1.00 108.81 86 PRO A N 1
ATOM 634 C CA . PRO A 1 86 ? 66.242 62.691 363.823 1.00 115.32 86 PRO A CA 1
ATOM 635 C C . PRO A 1 86 ? 67.716 62.760 363.448 1.00 131.73 86 PRO A C 1
ATOM 636 O O . PRO A 1 86 ? 68.577 62.157 364.093 1.00 142.97 86 PRO A O 1
ATOM 640 N N . ASP A 1 87 ? 67.991 63.507 362.383 1.00 134.61 87 ASP A N 1
ATOM 641 C CA . ASP A 1 87 ? 69.334 63.696 361.843 1.00 129.67 87 ASP A CA 1
ATOM 642 C C . ASP A 1 87 ? 69.753 65.133 362.142 1.00 121.60 87 ASP A C 1
ATOM 643 O O . ASP A 1 87 ? 69.629 66.027 361.304 1.00 131.76 87 ASP A O 1
ATOM 648 N N . GLU A 1 88 ? 70.267 65.349 363.357 1.00 117.75 88 GLU A N 1
ATOM 649 C CA . GLU A 1 88 ? 70.620 66.698 363.788 1.00 128.70 88 GLU A CA 1
ATOM 650 C C . GLU A 1 88 ? 71.714 67.315 362.928 1.00 129.42 88 GLU A C 1
ATOM 651 O O . GLU A 1 88 ? 71.815 68.545 362.865 1.00 121.80 88 GLU A O 1
ATOM 657 N N . ALA A 1 89 ? 72.536 66.497 362.266 1.00 127.11 89 ALA A N 1
ATOM 658 C CA . ALA A 1 89 ? 73.487 67.041 361.304 1.00 126.07 89 ALA A CA 1
ATOM 659 C C . ALA A 1 89 ? 72.772 67.797 360.193 1.00 127.28 89 ALA A C 1
ATOM 660 O O . ALA A 1 89 ? 73.295 68.793 359.679 1.00 129.73 89 ALA A O 1
ATOM 662 N N . GLU A 1 90 ? 71.574 67.350 359.820 1.00 127.23 90 GLU A N 1
ATOM 663 C CA . GLU A 1 90 ? 70.786 68.020 358.794 1.00 136.51 90 GLU A CA 1
ATOM 664 C C . GLU A 1 90 ? 69.805 69.030 359.370 1.00 140.73 90 GLU A C 1
ATOM 665 O O . GLU A 1 90 ? 69.478 70.015 358.699 1.00 144.49 90 GLU A O 1
ATOM 671 N N . LEU A 1 91 ? 69.320 68.808 360.595 1.00 136.04 91 LEU A N 1
ATOM 672 C CA . LEU A 1 91 ? 68.443 69.794 361.221 1.00 130.07 91 LEU A CA 1
ATOM 673 C C . LEU A 1 91 ? 69.214 71.027 361.672 1.00 131.63 91 LEU A C 1
ATOM 674 O O . LEU A 1 91 ? 68.660 72.132 361.674 1.00 133.16 91 LEU A O 1
ATOM 679 N N . ALA A 1 92 ? 70.488 70.865 362.045 1.00 130.27 92 ALA A N 1
ATOM 680 C CA . ALA A 1 92 ? 71.311 72.015 362.398 1.00 124.71 92 ALA A CA 1
ATOM 681 C C . ALA A 1 92 ? 71.390 73.031 361.268 1.00 140.56 92 ALA A C 1
ATOM 682 O O . ALA A 1 92 ? 71.690 74.202 361.522 1.00 145.37 92 ALA A O 1
ATOM 684 N N . LYS A 1 93 ? 71.133 72.606 360.028 1.00 154.39 93 LYS A N 1
ATOM 685 C CA . LYS A 1 93 ? 71.089 73.540 358.908 1.00 157.62 93 LYS A CA 1
ATOM 686 C C . LYS A 1 93 ? 69.936 74.526 359.059 1.00 151.34 93 LYS A C 1
ATOM 687 O O . LYS A 1 93 ? 70.127 75.744 358.963 1.00 150.91 93 LYS A O 1
ATOM 693 N N . LEU A 1 94 ? 68.731 74.014 359.303 1.00 146.86 94 LEU A N 1
ATOM 694 C CA . LEU A 1 94 ? 67.515 74.811 359.286 1.00 150.70 94 LEU A CA 1
ATOM 695 C C . LEU A 1 94 ? 67.329 75.579 360.594 1.00 153.17 94 LEU A C 1
ATOM 696 O O . LEU A 1 94 ? 67.920 75.232 361.620 1.00 161.24 94 LEU A O 1
ATOM 701 N N . PRO A 1 95 ? 66.512 76.635 360.582 1.00 152.48 95 PRO A N 1
ATOM 702 C CA . PRO A 1 95 ? 66.212 77.343 361.832 1.00 157.50 95 PRO A CA 1
ATOM 703 C C . PRO A 1 95 ? 65.435 76.461 362.795 1.00 176.18 95 PRO A C 1
ATOM 704 O O . PRO A 1 95 ? 64.689 75.565 362.393 1.00 169.54 95 PRO A O 1
ATOM 708 N N . GLU A 1 96 ? 65.612 76.735 364.090 1.00 201.19 96 GLU A N 1
ATOM 709 C CA . GLU A 1 96 ? 64.991 75.913 365.123 1.00 198.41 96 GLU A CA 1
ATOM 710 C C . GLU A 1 96 ? 63.472 76.024 365.140 1.00 188.95 96 GLU A C 1
ATOM 711 O O . GLU A 1 96 ? 62.819 75.196 365.786 1.00 188.68 96 GLU A O 1
ATOM 717 N N . GLU A 1 97 ? 62.897 77.011 364.451 1.00 177.55 97 GLU A N 1
ATOM 718 C CA . GLU A 1 97 ? 61.444 77.083 364.342 1.00 160.68 97 GLU A CA 1
ATOM 719 C C . GLU A 1 97 ? 60.886 75.875 363.603 1.00 145.64 97 GLU A C 1
ATOM 720 O O . GLU A 1 97 ? 59.820 75.358 363.958 1.00 141.88 97 GLU A O 1
ATOM 726 N N . GLU A 1 98 ? 61.597 75.404 362.576 1.00 141.86 98 GLU A N 1
ATOM 727 C CA . GLU A 1 98 ? 61.088 74.366 361.687 1.00 141.77 98 GLU A CA 1
ATOM 728 C C . GLU A 1 98 ? 61.923 73.088 361.726 1.00 129.75 98 GLU A C 1
ATOM 729 O O . GLU A 1 98 ? 61.885 72.301 360.774 1.00 125.12 98 GLU A O 1
ATOM 735 N N . ARG A 1 99 ? 62.684 72.860 362.798 1.00 128.26 99 ARG A N 1
ATOM 736 C CA . ARG A 1 99 ? 63.365 71.577 362.948 1.00 132.46 99 ARG A CA 1
ATOM 737 C C . ARG A 1 99 ? 62.376 70.487 363.329 1.00 132.70 99 ARG A C 1
ATOM 738 O O . ARG A 1 99 ? 62.398 69.385 362.767 1.00 127.11 99 ARG A O 1
ATOM 746 N N . PHE A 1 100 ? 61.495 70.779 364.281 1.00 134.34 100 PHE A N 1
ATOM 747 C CA . PHE A 1 100 ? 60.461 69.853 364.715 1.00 127.79 100 PHE A CA 1
ATOM 748 C C . PHE A 1 100 ? 59.099 70.458 364.416 1.00 125.00 100 PHE A C 1
ATOM 749 O O . PHE A 1 100 ? 58.809 71.586 364.831 1.00 128.41 100 PHE A O 1
ATOM 757 N N . VAL A 1 101 ? 58.273 69.710 363.689 1.00 111.01 101 VAL A N 1
ATOM 758 C CA . VAL A 1 101 ? 56.943 70.165 363.305 1.00 118.28 101 VAL A CA 1
ATOM 759 C C . VAL A 1 101 ? 55.941 69.066 363.625 1.00 123.08 101 VAL A C 1
ATOM 760 O O . VAL A 1 101 ? 56.203 68.194 364.462 1.00 125.78 101 VAL A O 1
ATOM 764 N N . GLY A 1 102 ? 54.783 69.101 362.960 1.00 109.74 102 GLY A N 1
ATOM 765 C CA . GLY A 1 102 ? 53.775 68.078 363.108 1.00 105.64 102 GLY A CA 1
ATOM 766 C C . GLY A 1 102 ? 53.547 67.347 361.794 1.00 106.08 102 GLY A C 1
ATOM 767 O O . GLY A 1 102 ? 54.025 67.760 360.730 1.00 111.63 102 GLY A O 1
ATOM 768 N N . GLU A 1 103 ? 52.812 66.243 361.885 1.00 93.19 103 GLU A N 1
ATOM 769 C CA . GLU A 1 103 ? 52.463 65.491 360.690 1.00 102.65 103 GLU A CA 1
ATOM 770 C C . GLU A 1 103 ? 51.519 66.304 359.812 1.00 115.57 103 GLU A C 1
ATOM 771 O O . GLU A 1 103 ? 50.745 67.137 360.292 1.00 112.74 103 GLU A O 1
ATOM 777 N N . THR A 1 104 ? 51.594 66.056 358.504 1.00 115.78 104 THR A N 1
ATOM 778 C CA . THR A 1 104 ? 50.825 66.825 357.539 1.00 115.67 104 THR A CA 1
ATOM 779 C C . THR A 1 104 ? 50.090 65.985 356.505 1.00 120.27 104 THR A C 1
ATOM 780 O O . THR A 1 104 ? 49.209 66.524 355.826 1.00 134.80 104 THR A O 1
ATOM 784 N N . SER A 1 105 ? 50.406 64.701 356.361 1.00 107.62 105 SER A N 1
ATOM 785 C CA . SER A 1 105 ? 49.843 63.908 355.281 1.00 113.21 105 SER A CA 1
ATOM 786 C C . SER A 1 105 ? 49.464 62.525 355.787 1.00 119.01 105 SER A C 1
ATOM 787 O O . SER A 1 105 ? 50.095 61.983 356.699 1.00 108.68 105 SER A O 1
ATOM 790 N N . ALA A 1 106 ? 48.430 61.954 355.163 1.00 119.58 106 ALA A N 1
ATOM 791 C CA . ALA A 1 106 ? 47.929 60.651 355.587 1.00 102.86 106 ALA A CA 1
ATOM 792 C C . ALA A 1 106 ? 48.954 59.546 355.373 1.00 113.62 106 ALA A C 1
ATOM 793 O O . ALA A 1 106 ? 48.999 58.590 356.156 1.00 115.05 106 ALA A O 1
ATOM 795 N N . ARG A 1 107 ? 49.780 59.644 354.325 1.00 111.79 107 ARG A N 1
ATOM 796 C CA . ARG A 1 107 ? 50.755 58.582 354.094 1.00 114.82 107 ARG A CA 1
ATOM 797 C C . ARG A 1 107 ? 51.827 58.559 355.175 1.00 111.38 107 ARG A C 1
ATOM 798 O O . ARG A 1 107 ? 52.421 57.505 355.424 1.00 106.45 107 ARG A O 1
ATOM 806 N N . GLN A 1 108 ? 52.093 59.697 355.823 1.00 108.30 108 GLN A N 1
ATOM 807 C CA . GLN A 1 108 ? 52.977 59.696 356.985 1.00 108.25 108 GLN A CA 1
ATOM 808 C C . GLN A 1 108 ? 52.480 58.716 358.039 1.00 106.39 108 GLN A C 1
ATOM 809 O O . GLN A 1 108 ? 53.256 57.922 358.588 1.00 99.33 108 GLN A O 1
ATOM 815 N N . VAL A 1 109 ? 51.175 58.753 358.321 1.00 99.70 109 VAL A N 1
ATOM 816 C CA . VAL A 1 109 ? 50.602 57.890 359.347 1.00 97.52 109 VAL A CA 1
ATOM 817 C C . VAL A 1 109 ? 50.452 56.465 358.823 1.00 100.31 109 VAL A C 1
ATOM 818 O O . VAL A 1 109 ? 50.734 55.493 359.533 1.00 101.60 109 VAL A O 1
ATOM 822 N N . PHE A 1 110 ? 49.987 56.321 357.578 1.00 101.22 110 PHE A N 1
ATOM 823 C CA . PHE A 1 110 ? 49.938 55.002 356.951 1.00 102.10 110 PHE A CA 1
ATOM 824 C C . PHE A 1 110 ? 51.295 54.317 357.015 1.00 112.10 110 PHE A C 1
ATOM 825 O O . PHE A 1 110 ? 51.383 53.116 357.291 1.00 118.28 110 PHE A O 1
ATOM 833 N N . ASP A 1 111 ? 52.366 55.073 356.762 1.00 113.23 111 ASP A N 1
ATOM 834 C CA . ASP A 1 111 ? 53.706 54.496 356.746 1.00 124.63 111 ASP A CA 1
ATOM 835 C C . ASP A 1 111 ? 54.148 54.084 358.145 1.00 116.80 111 ASP A C 1
ATOM 836 O O . ASP A 1 111 ? 54.639 52.968 358.347 1.00 118.45 111 ASP A O 1
ATOM 841 N N . ARG A 1 112 ? 53.986 54.977 359.125 1.00 107.04 112 ARG A N 1
ATOM 842 C CA . ARG A 1 112 ? 54.462 54.675 360.471 1.00 111.48 112 ARG A CA 1
ATOM 843 C C . ARG A 1 112 ? 53.680 53.530 361.101 1.00 109.33 112 ARG A C 1
ATOM 844 O O . ARG A 1 112 ? 54.246 52.750 361.875 1.00 96.10 112 ARG A O 1
ATOM 852 N N . LEU A 1 113 ? 52.393 53.401 360.774 1.00 105.46 113 LEU A N 1
ATOM 853 C CA . LEU A 1 113 ? 51.592 52.313 361.324 1.00 98.23 113 LEU A CA 1
ATOM 854 C C . LEU A 1 113 ? 52.066 50.965 360.795 1.00 96.03 113 LEU A C 1
ATOM 855 O O . LEU A 1 113 ? 52.456 50.081 361.566 1.00 100.33 113 LEU A O 1
ATOM 860 N N . ALA A 1 114 ? 52.047 50.793 359.471 1.00 94.39 114 ALA A N 1
ATOM 861 C CA . ALA A 1 114 ? 52.445 49.516 358.891 1.00 93.35 114 ALA A CA 1
ATOM 862 C C . ALA A 1 114 ? 53.939 49.270 359.032 1.00 101.74 114 ALA A C 1
ATOM 863 O O . ALA A 1 114 ? 54.366 48.114 359.141 1.00 105.93 114 ALA A O 1
ATOM 865 N N . GLY A 1 115 ? 54.747 50.331 359.020 1.00 99.64 115 GLY A N 1
ATOM 866 C CA . GLY A 1 115 ? 56.172 50.157 359.241 1.00 90.06 115 GLY A CA 1
ATOM 867 C C . GLY A 1 115 ? 56.469 49.566 360.604 1.00 97.87 115 GLY A C 1
ATOM 868 O O . GLY A 1 115 ? 57.253 48.622 360.730 1.00 93.63 115 GLY A O 1
ATOM 869 N N . ALA A 1 116 ? 55.831 50.108 361.646 1.00 92.09 116 ALA A N 1
ATOM 870 C CA . ALA A 1 116 ? 55.992 49.548 362.983 1.00 91.38 116 ALA A CA 1
ATOM 871 C C . ALA A 1 116 ? 55.429 48.135 363.057 1.00 100.10 116 ALA A C 1
ATOM 872 O O . ALA A 1 116 ? 56.029 47.253 363.684 1.00 102.25 116 ALA A O 1
ATOM 874 N N . TRP A 1 117 ? 54.274 47.902 362.427 1.00 93.50 117 TRP A N 1
ATOM 875 C CA . TRP A 1 117 ? 53.705 46.558 362.387 1.00 102.23 117 TRP A CA 1
ATOM 876 C C . TRP A 1 117 ? 54.679 45.572 361.753 1.00 106.96 117 TRP A C 1
ATOM 877 O O . TRP A 1 117 ? 54.936 44.493 362.299 1.00 103.43 117 TRP A O 1
ATOM 888 N N . ALA A 1 118 ? 55.238 45.934 360.596 1.00 98.52 118 ALA A N 1
ATOM 889 C CA . ALA A 1 118 ? 56.152 45.035 359.900 1.00 106.64 118 ALA A CA 1
ATOM 890 C C . ALA A 1 118 ? 57.475 44.900 360.642 1.00 116.07 118 ALA A C 1
ATOM 891 O O . ALA A 1 118 ? 58.038 43.802 360.719 1.00 116.51 118 ALA A O 1
ATOM 893 N N . TYR A 1 119 ? 57.986 46.005 361.193 1.00 118.25 119 TYR A N 1
ATOM 894 C CA . TYR A 1 119 ? 59.249 45.962 361.925 1.00 119.88 119 TYR A CA 1
ATOM 895 C C . TYR A 1 119 ? 59.173 44.985 363.091 1.00 120.00 119 TYR A C 1
ATOM 896 O O . TYR A 1 119 ? 60.028 44.103 363.235 1.00 106.29 119 TYR A O 1
ATOM 905 N N . TRP A 1 120 ? 58.148 45.124 363.934 1.00 113.55 120 TRP A N 1
ATOM 906 C CA . TRP A 1 120 ? 57.979 44.203 365.053 1.00 106.43 120 TRP A CA 1
ATOM 907 C C . TRP A 1 120 ? 57.614 42.810 364.560 1.00 102.60 120 TRP A C 1
ATOM 908 O O . TRP A 1 120 ? 58.151 41.806 365.045 1.00 109.02 120 TRP A O 1
ATOM 919 N N . GLY A 1 121 ? 56.705 42.731 363.585 1.00 105.77 121 GLY A N 1
ATOM 920 C CA . GLY A 1 121 ? 56.337 41.441 363.026 1.00 113.27 121 GLY A CA 1
ATOM 921 C C . GLY A 1 121 ? 57.519 40.675 362.467 1.00 121.16 121 GLY A C 1
ATOM 922 O O . GLY A 1 121 ? 57.564 39.445 362.539 1.00 123.49 121 GLY A O 1
ATOM 923 N N . TRP A 1 122 ? 58.497 41.389 361.903 1.00 125.21 122 TRP A N 1
ATOM 924 C CA . TRP A 1 122 ? 59.669 40.716 361.353 1.00 123.49 122 TRP A CA 1
ATOM 925 C C . TRP A 1 122 ? 60.565 40.179 362.461 1.00 125.55 122 TRP A C 1
ATOM 926 O O . TRP A 1 122 ? 60.916 38.993 362.471 1.00 132.84 122 TRP A O 1
ATOM 937 N N . LYS A 1 123 ? 60.955 41.042 363.398 1.00 123.14 123 LYS A N 1
ATOM 938 C CA . LYS A 1 123 ? 61.811 40.611 364.497 1.00 122.06 123 LYS A CA 1
ATOM 939 C C . LYS A 1 123 ? 61.131 39.595 365.405 1.00 111.91 123 LYS A C 1
ATOM 940 O O . LYS A 1 123 ? 61.810 38.931 366.196 1.00 111.40 123 LYS A O 1
ATOM 946 N N . GLY A 1 124 ? 59.816 39.462 365.309 1.00 108.71 124 GLY A N 1
ATOM 947 C CA . GLY A 1 124 ? 59.097 38.350 365.886 1.00 113.15 124 GLY A CA 1
ATOM 948 C C . GLY A 1 124 ? 59.054 37.123 365.007 1.00 111.03 124 GLY A C 1
ATOM 949 O O . GLY A 1 124 ? 58.472 36.103 365.390 1.00 114.44 124 GLY A O 1
ATOM 950 N N . GLY A 1 125 ? 59.657 37.192 363.823 1.00 105.72 125 GLY A N 1
ATOM 951 C CA . GLY A 1 125 ? 59.707 36.045 362.933 1.00 114.67 125 GLY A CA 1
ATOM 952 C C . GLY A 1 125 ? 58.359 35.618 362.402 1.00 127.85 125 GLY A C 1
ATOM 953 O O . GLY A 1 125 ? 58.145 34.426 362.158 1.00 132.28 125 GLY A O 1
ATOM 954 N N . TYR A 1 126 ? 57.437 36.563 362.218 1.00 129.77 126 TYR A N 1
ATOM 955 C CA . TYR A 1 126 ? 56.098 36.213 361.756 1.00 124.09 126 TYR A CA 1
ATOM 956 C C . TYR A 1 126 ? 56.093 35.889 360.269 1.00 134.18 126 TYR A C 1
ATOM 957 O O . TYR A 1 126 ? 55.558 34.855 359.854 1.00 147.59 126 TYR A O 1
ATOM 966 N N . PHE A 1 127 ? 56.675 36.761 359.453 1.00 138.36 127 PHE A N 1
ATOM 967 C CA . PHE A 1 127 ? 56.827 36.481 358.034 1.00 145.72 127 PHE A CA 1
ATOM 968 C C . PHE A 1 127 ? 58.000 35.535 357.816 1.00 148.30 127 PHE A C 1
ATOM 969 O O . PHE A 1 127 ? 59.075 35.710 358.398 1.00 148.57 127 PHE A O 1
ATOM 977 N N . SER A 1 128 ? 57.786 34.519 356.980 1.00 152.38 128 SER A N 1
ATOM 978 C CA . SER A 1 128 ? 58.831 33.545 356.689 1.00 157.57 128 SER A CA 1
ATOM 979 C C . SER A 1 128 ? 59.773 33.995 355.579 1.00 153.75 128 SER A C 1
ATOM 980 O O . SER A 1 128 ? 60.808 33.353 355.370 1.00 135.09 128 SER A O 1
ATOM 983 N N . THR A 1 129 ? 59.439 35.064 354.862 1.00 181.34 129 THR A N 1
ATOM 984 C CA . THR A 1 129 ? 60.293 35.620 353.823 1.00 183.57 129 THR A CA 1
ATOM 985 C C . THR A 1 129 ? 60.450 37.116 354.055 1.00 173.10 129 THR A C 1
ATOM 986 O O . THR A 1 129 ? 59.740 37.722 354.862 1.00 189.12 129 THR A O 1
ATOM 990 N N . GLU A 1 130 ? 61.403 37.715 353.339 1.00 141.25 130 GLU A N 1
ATOM 991 C CA . GLU A 1 130 ? 61.467 39.168 353.272 1.00 129.20 130 GLU A CA 1
ATOM 992 C C . GLU A 1 130 ? 60.508 39.728 352.231 1.00 141.59 130 GLU A C 1
ATOM 993 O O . GLU A 1 130 ? 60.076 40.879 352.355 1.00 132.17 130 GLU A O 1
ATOM 999 N N . ALA A 1 131 ? 60.165 38.935 351.212 1.00 154.70 131 ALA A N 1
ATOM 1000 C CA . ALA A 1 131 ? 59.155 39.359 350.250 1.00 155.99 131 ALA A CA 1
ATOM 1001 C C . ALA A 1 131 ? 57.775 39.430 350.889 1.00 160.63 131 ALA A C 1
ATOM 1002 O O . ALA A 1 131 ? 56.967 40.290 350.521 1.00 167.17 131 ALA A O 1
ATOM 1004 N N . ASP A 1 132 ? 57.486 38.537 351.840 1.00 152.48 132 ASP A N 1
ATOM 1005 C CA . ASP A 1 132 ? 56.219 38.609 352.561 1.00 146.35 132 ASP A CA 1
ATOM 1006 C C . ASP A 1 132 ? 56.124 39.897 353.366 1.00 144.37 132 ASP A C 1
ATOM 1007 O O . ASP A 1 132 ? 55.073 40.550 353.387 1.00 142.75 132 ASP A O 1
ATOM 1012 N N . ALA A 1 133 ? 57.213 40.278 354.038 1.00 134.21 133 ALA A N 1
ATOM 1013 C CA . ALA A 1 133 ? 57.234 41.540 354.769 1.00 122.61 133 ALA A CA 1
ATOM 1014 C C . ALA A 1 133 ? 57.028 42.717 353.824 1.00 123.48 133 ALA A C 1
ATOM 1015 O O . ALA A 1 133 ? 56.260 43.640 354.120 1.00 123.84 133 ALA A O 1
ATOM 1017 N N . ARG A 1 134 ? 57.712 42.699 352.677 1.00 131.16 134 ARG A N 1
ATOM 1018 C CA . ARG A 1 134 ? 57.491 43.722 351.660 1.00 132.10 134 ARG A CA 1
ATOM 1019 C C . ARG A 1 134 ? 56.036 43.745 351.214 1.00 123.23 134 ARG A C 1
ATOM 1020 O O . ARG A 1 134 ? 55.449 44.818 351.028 1.00 117.15 134 ARG A O 1
ATOM 1028 N N . ALA A 1 135 ? 55.438 42.567 351.040 1.00 117.62 135 ALA A N 1
ATOM 1029 C CA . ALA A 1 135 ? 54.039 42.489 350.640 1.00 112.55 135 ALA A CA 1
ATOM 1030 C C . ALA A 1 135 ? 53.125 42.975 351.755 1.00 111.91 135 ALA A C 1
ATOM 1031 O O . ALA A 1 135 ? 52.247 43.817 351.533 1.00 115.32 135 ALA A O 1
ATOM 1033 N N . TYR A 1 136 ? 53.316 42.443 352.963 1.00 123.54 136 TYR A N 1
ATOM 1034 C CA . TYR A 1 136 ? 52.525 42.868 354.111 1.00 112.58 136 TYR A CA 1
ATOM 1035 C C . TYR A 1 136 ? 52.608 44.378 354.307 1.00 112.26 136 TYR A C 1
ATOM 1036 O O . TYR A 1 136 ? 51.590 45.047 354.520 1.00 126.69 136 TYR A O 1
ATOM 1045 N N . TYR A 1 137 ? 53.821 44.931 354.233 1.00 113.57 137 TYR A N 1
ATOM 1046 C CA . TYR A 1 137 ? 53.992 46.377 354.336 1.00 118.24 137 TYR A CA 1
ATOM 1047 C C . TYR A 1 137 ? 53.189 47.102 353.263 1.00 119.63 137 TYR A C 1
ATOM 1048 O O . TYR A 1 137 ? 52.456 48.053 353.555 1.00 115.55 137 TYR A O 1
ATOM 1057 N N . ASP A 1 138 ? 53.305 46.653 352.011 1.00 115.63 138 ASP A N 1
ATOM 1058 C CA . ASP A 1 138 ? 52.582 47.299 350.920 1.00 128.08 138 ASP A CA 1
ATOM 1059 C C . ASP A 1 138 ? 51.078 47.102 351.060 1.00 121.71 138 ASP A C 1
ATOM 1060 O O . ASP A 1 138 ? 50.303 48.059 350.942 1.00 121.91 138 ASP A O 1
ATOM 1065 N N . GLU A 1 139 ? 50.649 45.862 351.312 1.00 110.53 139 GLU A N 1
ATOM 1066 C CA . GLU A 1 139 ? 49.222 45.568 351.387 1.00 111.92 139 GLU A CA 1
ATOM 1067 C C . GLU A 1 139 ? 48.548 46.362 352.498 1.00 118.91 139 GLU A C 1
ATOM 1068 O O . GLU A 1 139 ? 47.450 46.897 352.308 1.00 105.56 139 GLU A O 1
ATOM 1074 N N . MET A 1 140 ? 49.198 46.461 353.660 1.00 123.12 140 MET A N 1
ATOM 1075 C CA . MET A 1 140 ? 48.594 47.132 354.809 1.00 109.61 140 MET A CA 1
ATOM 1076 C C . MET A 1 140 ? 48.270 48.587 354.497 1.00 114.38 140 MET A C 1
ATOM 1077 O O . MET A 1 140 ? 47.131 49.037 354.665 1.00 115.63 140 MET A O 1
ATOM 1082 N N . ARG A 1 141 ? 49.271 49.340 354.038 1.00 109.69 141 ARG A N 1
ATOM 1083 C CA . ARG A 1 141 ? 49.075 50.762 353.779 1.00 109.61 141 ARG A CA 1
ATOM 1084 C C . ARG A 1 141 ? 48.074 50.998 352.657 1.00 117.05 141 ARG A C 1
ATOM 1085 O O . ARG A 1 141 ? 47.438 52.057 352.607 1.00 117.64 141 ARG A O 1
ATOM 1093 N N . HIS A 1 142 ? 47.912 50.026 351.757 1.00 115.34 142 HIS A N 1
ATOM 1094 C CA . HIS A 1 142 ? 46.913 50.159 350.702 1.00 121.41 142 HIS A CA 1
ATOM 1095 C C . HIS A 1 142 ? 45.504 50.041 351.268 1.00 122.49 142 HIS A C 1
ATOM 1096 O O . HIS A 1 142 ? 44.619 50.835 350.926 1.00 133.47 142 HIS A O 1
ATOM 1103 N N . MET A 1 143 ? 45.277 49.052 352.137 1.00 115.46 143 MET A N 1
ATOM 1104 C CA . MET A 1 143 ? 43.961 48.892 352.746 1.00 109.78 143 MET A CA 1
ATOM 1105 C C . MET A 1 143 ? 43.595 50.107 353.587 1.00 107.92 143 MET A C 1
ATOM 1106 O O . MET A 1 143 ? 42.435 50.535 353.604 1.00 100.37 143 MET A O 1
ATOM 1111 N N . LEU A 1 144 ? 44.575 50.676 354.291 1.00 106.32 144 LEU A N 1
ATOM 1112 C CA . LEU A 1 144 ? 44.333 51.912 355.026 1.00 99.93 144 LEU A CA 1
ATOM 1113 C C . LEU A 1 144 ? 44.012 53.059 354.077 1.00 109.60 144 LEU A C 1
ATOM 1114 O O . LEU A 1 144 ? 43.095 53.848 354.333 1.00 105.93 144 LEU A O 1
ATOM 1119 N N . ALA A 1 145 ? 44.751 53.154 352.967 1.00 107.22 145 ALA A N 1
ATOM 1120 C CA . ALA A 1 145 ? 44.650 54.318 352.091 1.00 106.45 145 ALA A CA 1
ATOM 1121 C C . ALA A 1 145 ? 43.265 54.437 351.468 1.00 106.86 145 ALA A C 1
ATOM 1122 O O . ALA A 1 145 ? 42.722 55.542 351.358 1.00 100.54 145 ALA A O 1
ATOM 1124 N N . ARG A 1 146 ? 42.679 53.319 351.044 1.00 113.87 146 ARG A N 1
ATOM 1125 C CA . ARG A 1 146 ? 41.339 53.330 350.471 1.00 138.61 146 ARG A CA 1
ATOM 1126 C C . ARG A 1 146 ? 40.275 52.920 351.484 1.00 132.72 146 ARG A C 1
ATOM 1127 O O . ARG A 1 146 ? 39.222 52.397 351.103 1.00 131.95 146 ARG A O 1
ATOM 1135 N N . GLN A 1 147 ? 40.547 53.143 352.772 1.00 113.37 147 GLN A N 1
ATOM 1136 C CA . GLN A 1 147 ? 39.543 53.058 353.834 1.00 104.18 147 GLN A CA 1
ATOM 1137 C C . GLN A 1 147 ? 38.910 51.671 353.915 1.00 108.75 147 GLN A C 1
ATOM 1138 O O . GLN A 1 147 ? 37.713 51.532 354.170 1.00 108.73 147 GLN A O 1
ATOM 1144 N N . MET A 1 148 ? 39.720 50.633 353.706 1.00 108.45 148 MET A N 1
ATOM 1145 C CA . MET A 1 148 ? 39.194 49.274 353.753 1.00 107.97 148 MET A CA 1
ATOM 1146 C C . MET A 1 148 ? 39.111 48.751 355.183 1.00 107.56 148 MET A C 1
ATOM 1147 O O . MET A 1 148 ? 38.137 48.083 355.545 1.00 106.60 148 MET A O 1
ATOM 1152 N N . ALA A 1 149 ? 40.119 49.039 356.004 1.00 100.86 149 ALA A N 1
ATOM 1153 C CA . ALA A 1 149 ? 40.104 48.648 357.406 1.00 93.25 149 ALA A CA 1
ATOM 1154 C C . ALA A 1 149 ? 40.928 49.652 358.196 1.00 96.84 149 ALA A C 1
ATOM 1155 O O . ALA A 1 149 ? 41.703 50.428 357.629 1.00 97.67 149 ALA A O 1
ATOM 1157 N N . ALA A 1 150 ? 40.747 49.638 359.518 1.00 85.56 150 ALA A N 1
ATOM 1158 C CA . ALA A 1 150 ? 41.471 50.566 360.375 1.00 81.50 150 ALA A CA 1
ATOM 1159 C C . ALA A 1 150 ? 41.561 50.033 361.796 1.00 92.71 150 ALA A C 1
ATOM 1160 O O . ALA A 1 150 ? 40.588 49.450 362.297 1.00 94.26 150 ALA A O 1
ATOM 1162 N N . PRO A 1 151 ? 42.694 50.218 362.463 1.00 92.10 151 PRO A N 1
ATOM 1163 C CA . PRO A 1 151 ? 42.804 49.837 363.873 1.00 100.90 151 PRO A CA 1
ATOM 1164 C C . PRO A 1 151 ? 42.113 50.863 364.761 1.00 98.26 151 PRO A C 1
ATOM 1165 O O . PRO A 1 151 ? 41.759 51.961 364.329 1.00 96.12 151 PRO A O 1
ATOM 1169 N N . ASN A 1 152 ? 41.919 50.486 366.024 1.00 78.42 152 ASN A N 1
ATOM 1170 C CA . ASN A 1 152 ? 41.322 51.423 366.964 1.00 88.73 152 ASN A CA 1
ATOM 1171 C C . ASN A 1 152 ? 42.249 52.620 367.173 1.00 98.53 152 ASN A C 1
ATOM 1172 O O . ASN A 1 152 ? 43.465 52.543 366.976 1.00 89.11 152 ASN A O 1
ATOM 1177 N N . SER A 1 153 ? 41.647 53.737 367.580 1.00 98.82 153 SER A N 1
ATOM 1178 C CA . SER A 1 153 ? 42.333 55.029 367.564 1.00 91.43 153 SER A CA 1
ATOM 1179 C C . SER A 1 153 ? 43.679 55.060 368.287 1.00 90.02 153 SER A C 1
ATOM 1180 O O . SER A 1 153 ? 44.598 55.719 367.770 1.00 77.74 153 SER A O 1
ATOM 1183 N N . PRO A 1 154 ? 43.873 54.417 369.450 1.00 80.99 154 PRO A N 1
ATOM 1184 C CA . PRO A 1 154 ? 45.221 54.396 370.052 1.00 80.83 154 PRO A CA 1
ATOM 1185 C C . PRO A 1 154 ? 46.321 53.990 369.087 1.00 90.73 154 PRO A C 1
ATOM 1186 O O . PRO A 1 154 ? 47.425 54.545 369.143 1.00 104.64 154 PRO A O 1
ATOM 1190 N N . GLN A 1 155 ? 46.045 53.038 368.195 1.00 82.40 155 GLN A N 1
ATOM 1191 C CA . GLN A 1 155 ? 47.026 52.684 367.178 1.00 91.38 155 GLN A CA 1
ATOM 1192 C C . GLN A 1 155 ? 47.311 53.862 366.257 1.00 99.46 155 GLN A C 1
ATOM 1193 O O . GLN A 1 155 ? 48.456 54.068 365.835 1.00 114.95 155 GLN A O 1
ATOM 1199 N N . TRP A 1 156 ? 46.283 54.654 365.944 1.00 101.67 156 TRP A N 1
ATOM 1200 C CA . TRP A 1 156 ? 46.440 55.719 364.959 1.00 96.18 156 TRP A CA 1
ATOM 1201 C C . TRP A 1 156 ? 47.377 56.813 365.457 1.00 95.32 156 TRP A C 1
ATOM 1202 O O . TRP A 1 156 ? 48.207 57.317 364.691 1.00 104.99 156 TRP A O 1
ATOM 1213 N N . PHE A 1 157 ? 47.272 57.196 366.729 1.00 91.51 157 PHE A N 1
ATOM 1214 C CA . PHE A 1 157 ? 48.077 58.301 367.229 1.00 109.05 157 PHE A CA 1
ATOM 1215 C C . PHE A 1 157 ? 49.295 57.864 368.035 1.00 114.86 157 PHE A C 1
ATOM 1216 O O . PHE A 1 157 ? 50.005 58.728 368.556 1.00 127.84 157 PHE A O 1
ATOM 1224 N N . ASN A 1 158 ? 49.577 56.564 368.138 1.00 105.64 158 ASN A N 1
ATOM 1225 C CA . ASN A 1 158 ? 50.724 56.124 368.926 1.00 103.36 158 ASN A CA 1
ATOM 1226 C C . ASN A 1 158 ? 51.693 55.238 368.157 1.00 105.53 158 ASN A C 1
ATOM 1227 O O . ASN A 1 158 ? 52.889 55.549 368.106 1.00 115.05 158 ASN A O 1
ATOM 1232 N N . THR A 1 159 ? 51.231 54.132 367.574 1.00 97.16 159 THR A N 1
ATOM 1233 C CA . THR A 1 159 ? 52.156 53.170 366.985 1.00 105.34 159 THR A CA 1
ATOM 1234 C C . THR A 1 159 ? 52.886 53.769 365.791 1.00 105.43 159 THR A C 1
ATOM 1235 O O . THR A 1 159 ? 52.304 54.497 364.982 1.00 113.89 159 THR A O 1
ATOM 1239 N N . GLY A 1 160 ? 54.174 53.446 365.679 1.00 96.40 160 GLY A N 1
ATOM 1240 C CA . GLY A 1 160 ? 55.015 54.003 364.647 1.00 110.16 160 GLY A CA 1
ATOM 1241 C C . GLY A 1 160 ? 55.631 55.341 364.977 1.00 113.07 160 GLY A C 1
ATOM 1242 O O . GLY A 1 160 ? 56.466 55.826 364.203 1.00 119.29 160 GLY A O 1
ATOM 1243 N N . LEU A 1 161 ? 55.249 55.959 366.098 1.00 104.32 161 LEU A N 1
ATOM 1244 C CA . LEU A 1 161 ? 55.850 57.232 366.481 1.00 103.22 161 LEU A CA 1
ATOM 1245 C C . LEU A 1 161 ? 57.341 57.076 366.751 1.00 110.36 161 LEU A C 1
ATOM 1246 O O . LEU A 1 161 ? 58.149 57.901 366.310 1.00 112.02 161 LEU A O 1
ATOM 1251 N N . HIS A 1 162 ? 57.726 56.019 367.471 1.00 99.49 162 HIS A N 1
ATOM 1252 C CA . HIS A 1 162 ? 59.139 55.784 367.743 1.00 94.69 162 HIS A CA 1
ATOM 1253 C C . HIS A 1 162 ? 59.839 55.081 366.585 1.00 103.55 162 HIS A C 1
ATOM 1254 O O . HIS A 1 162 ? 61.062 55.197 366.445 1.00 115.59 162 HIS A O 1
ATOM 1261 N N . TRP A 1 163 ? 59.097 54.355 365.748 1.00 96.98 163 TRP A N 1
ATOM 1262 C CA . TRP A 1 163 ? 59.741 53.650 364.645 1.00 94.17 163 TRP A CA 1
ATOM 1263 C C . TRP A 1 163 ? 60.004 54.574 363.461 1.00 106.81 163 TRP A C 1
ATOM 1264 O O . TRP A 1 163 ? 61.102 54.557 362.892 1.00 114.93 163 TRP A O 1
ATOM 1275 N N . ALA A 1 164 ? 59.015 55.382 363.071 1.00 97.42 164 ALA A N 1
ATOM 1276 C CA . ALA A 1 164 ? 59.180 56.239 361.901 1.00 103.36 164 ALA A CA 1
ATOM 1277 C C . ALA A 1 164 ? 59.939 57.513 362.238 1.00 111.47 164 ALA A C 1
ATOM 1278 O O . ALA A 1 164 ? 60.798 57.951 361.466 1.00 108.83 164 ALA A O 1
A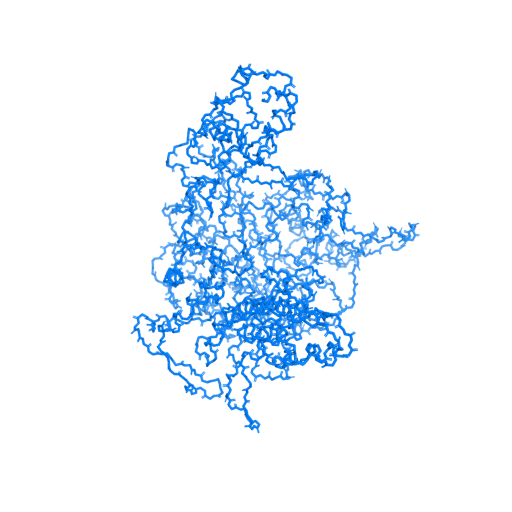TOM 1280 N N . TYR A 1 165 ? 59.617 58.132 363.365 1.00 108.34 165 TYR A N 1
ATOM 1281 C CA . TYR A 1 165 ? 60.355 59.269 363.886 1.00 100.60 165 TYR A CA 1
ATOM 1282 C C . TYR A 1 165 ? 61.065 58.835 365.161 1.00 112.84 165 TYR A C 1
ATOM 1283 O O . TYR A 1 165 ? 60.843 57.739 365.675 1.00 132.59 165 TYR A O 1
ATOM 1292 N N . GLY A 1 166 ? 61.941 59.692 365.671 1.00 99.95 166 GLY A N 1
ATOM 1293 C CA . GLY A 1 166 ? 62.735 59.293 366.817 1.00 105.37 166 GLY A CA 1
ATOM 1294 C C . GLY A 1 166 ? 62.120 59.643 368.154 1.00 103.61 166 GLY A C 1
ATOM 1295 O O . GLY A 1 166 ? 62.815 59.650 369.175 1.00 98.95 166 GLY A O 1
ATOM 1296 N N . ILE A 1 167 ? 60.812 59.913 368.161 1.00 108.44 167 ILE A N 1
ATOM 1297 C CA . ILE A 1 167 ? 60.159 60.442 369.353 1.00 113.58 167 ILE A CA 1
ATOM 1298 C C . ILE A 1 167 ? 60.262 59.445 370.497 1.00 107.22 167 ILE A C 1
ATOM 1299 O O . ILE A 1 167 ? 59.944 58.258 370.346 1.00 100.83 167 ILE A O 1
ATOM 1304 N N . ASP A 1 168 ? 60.706 59.932 371.655 1.00 101.14 168 ASP A N 1
ATOM 1305 C CA . ASP A 1 168 ? 60.896 59.098 372.832 1.00 115.27 168 ASP A CA 1
ATOM 1306 C C . ASP A 1 168 ? 60.600 59.924 374.076 1.00 108.24 168 ASP A C 1
ATOM 1307 O O . ASP A 1 168 ? 60.394 61.139 374.011 1.00 108.69 168 ASP A O 1
ATOM 1312 N N . GLY A 1 169 ? 60.583 59.244 375.220 1.00 98.02 169 GLY A N 1
ATOM 1313 C CA . GLY A 1 169 ? 60.322 59.879 376.489 1.00 100.48 169 GLY A CA 1
ATOM 1314 C C . GLY A 1 169 ? 60.252 58.869 377.616 1.00 110.06 169 GLY A C 1
ATOM 1315 O O . GLY A 1 169 ? 60.084 57.666 377.393 1.00 111.22 169 GLY A O 1
ATOM 1316 N N . PRO A 1 170 ? 60.379 59.339 378.854 1.00 121.77 170 PRO A N 1
ATOM 1317 C CA . PRO A 1 170 ? 60.325 58.423 379.996 1.00 117.29 170 PRO A CA 1
ATOM 1318 C C . PRO A 1 170 ? 58.905 57.941 380.252 1.00 108.72 170 PRO A C 1
ATOM 1319 O O . PRO A 1 170 ? 57.922 58.577 379.868 1.00 108.54 170 PRO A O 1
ATOM 1323 N N . SER A 1 171 ? 58.808 56.791 380.917 1.00 97.93 171 SER A N 1
ATOM 1324 C CA . SER A 1 171 ? 57.516 56.202 381.238 1.00 113.02 171 SER A CA 1
ATOM 1325 C C . SER A 1 171 ? 57.620 55.448 382.554 1.00 116.27 171 SER A C 1
ATOM 1326 O O . SER A 1 171 ? 58.597 54.732 382.795 1.00 119.73 171 SER A O 1
ATOM 1329 N N . GLN A 1 172 ? 56.601 55.605 383.391 1.00 120.14 172 GLN A N 1
ATOM 1330 C CA . GLN A 1 172 ? 56.528 54.946 384.684 1.00 123.37 172 GLN A CA 1
ATOM 1331 C C . GLN A 1 172 ? 55.316 54.024 384.737 1.00 114.19 172 GLN A C 1
ATOM 1332 O O . GLN A 1 172 ? 54.290 54.276 384.097 1.00 104.54 172 GLN A O 1
ATOM 1338 N N . GLY A 1 173 ? 55.449 52.944 385.505 1.00 115.99 173 GLY A N 1
ATOM 1339 C CA . GLY A 1 173 ? 54.336 52.056 385.776 1.00 95.63 173 GLY A CA 1
ATOM 1340 C C . GLY A 1 173 ? 53.835 51.241 384.606 1.00 99.56 173 GLY A C 1
ATOM 1341 O O . GLY A 1 173 ? 52.732 50.694 384.686 1.00 117.18 173 GLY A O 1
ATOM 1342 N N . HIS A 1 174 ? 54.603 51.131 383.527 1.00 102.33 174 HIS A N 1
ATOM 1343 C CA . HIS A 1 174 ? 54.196 50.357 382.364 1.00 103.48 174 HIS A CA 1
ATOM 1344 C C . HIS A 1 174 ? 55.134 49.174 382.162 1.00 104.37 174 HIS A C 1
ATOM 1345 O O . HIS A 1 174 ? 56.327 49.244 382.472 1.00 105.56 174 HIS A O 1
ATOM 1352 N N . PHE A 1 175 ? 54.579 48.080 381.643 1.00 105.40 175 PHE A N 1
ATOM 1353 C CA . PHE A 1 175 ? 55.293 46.814 381.581 1.00 100.44 175 PHE A CA 1
ATOM 1354 C C . PHE A 1 175 ? 54.966 46.089 380.284 1.00 103.30 175 PHE A C 1
ATOM 1355 O O . PHE A 1 175 ? 53.925 46.315 379.662 1.00 95.62 175 PHE A O 1
ATOM 1363 N N . TYR A 1 176 ? 55.880 45.205 379.888 1.00 97.03 176 TYR A N 1
ATOM 1364 C CA . TYR A 1 176 ? 55.681 44.331 378.743 1.00 100.48 176 TYR A CA 1
ATOM 1365 C C . TYR A 1 176 ? 56.392 43.014 379.017 1.00 103.77 176 TYR A C 1
ATOM 1366 O O . TYR A 1 176 ? 57.206 42.902 379.938 1.00 100.34 176 TYR A O 1
ATOM 1375 N N . VAL A 1 177 ? 56.079 42.013 378.204 1.00 98.34 177 VAL A N 1
ATOM 1376 C CA . VAL A 1 177 ? 56.773 40.733 378.237 1.00 89.71 177 VAL A CA 1
ATOM 1377 C C . VAL A 1 177 ? 57.706 40.683 377.038 1.00 95.02 177 VAL A C 1
ATOM 1378 O O . VAL A 1 177 ? 57.262 40.814 375.891 1.00 102.18 177 VAL A O 1
ATOM 1382 N N . ASP A 1 178 ? 58.998 40.515 377.303 1.00 109.99 178 ASP A N 1
ATOM 1383 C CA . ASP A 1 178 ? 59.982 40.437 376.232 1.00 115.08 178 ASP A CA 1
ATOM 1384 C C . ASP A 1 178 ? 59.696 39.228 375.352 1.00 109.34 178 ASP A C 1
ATOM 1385 O O . ASP A 1 178 ? 59.776 38.084 375.810 1.00 114.73 178 ASP A O 1
ATOM 1390 N N . HIS A 1 179 ? 59.356 39.486 374.085 1.00 106.16 179 HIS A N 1
ATOM 1391 C CA . HIS A 1 179 ? 58.998 38.408 373.169 1.00 101.79 179 HIS A CA 1
ATOM 1392 C C . HIS A 1 179 ? 60.129 37.406 372.981 1.00 105.07 179 HIS A C 1
ATOM 1393 O O . HIS A 1 179 ? 59.867 36.251 372.627 1.00 113.08 179 HIS A O 1
ATOM 1400 N N . ALA A 1 180 ? 61.377 37.816 373.211 1.00 109.78 180 ALA A N 1
ATOM 1401 C CA . ALA A 1 180 ? 62.494 36.885 373.113 1.00 112.58 180 ALA A CA 1
ATOM 1402 C C . ALA A 1 180 ? 62.615 36.032 374.370 1.00 114.18 180 ALA A C 1
ATOM 1403 O O . ALA A 1 180 ? 62.642 34.798 374.293 1.00 124.68 180 ALA A O 1
ATOM 1405 N N . THR A 1 181 ? 62.676 36.672 375.538 1.00 111.12 181 THR A N 1
ATOM 1406 C CA . THR A 1 181 ? 62.935 35.947 376.775 1.00 108.75 181 THR A CA 1
ATOM 1407 C C . THR A 1 181 ? 61.670 35.359 377.387 1.00 103.82 181 THR A C 1
ATOM 1408 O O . THR A 1 181 ? 61.735 34.312 378.041 1.00 102.07 181 THR A O 1
ATOM 1412 N N . GLY A 1 182 ? 60.524 36.004 377.191 1.00 104.87 182 GLY A N 1
ATOM 1413 C CA . GLY A 1 182 ? 59.325 35.642 377.913 1.00 103.92 182 GLY A CA 1
ATOM 1414 C C . GLY A 1 182 ? 59.254 36.186 379.323 1.00 115.11 182 GLY A C 1
ATOM 1415 O O . GLY A 1 182 ? 58.307 35.859 380.051 1.00 112.81 182 GLY A O 1
ATOM 1416 N N . LYS A 1 183 ? 60.221 37.002 379.731 1.00 115.22 183 LYS A N 1
ATOM 1417 C CA . LYS A 1 183 ? 60.253 37.567 381.070 1.00 114.90 183 LYS A CA 1
ATOM 1418 C C . LYS A 1 183 ? 59.495 38.886 381.103 1.00 115.97 183 LYS A C 1
ATOM 1419 O O . LYS A 1 183 ? 59.528 39.661 380.143 1.00 113.97 183 LYS A O 1
ATOM 1425 N N . LEU A 1 184 ? 58.800 39.126 382.210 1.00 112.26 184 LEU A N 1
ATOM 1426 C CA . LEU A 1 184 ? 58.124 40.400 382.406 1.00 102.21 184 LEU A CA 1
ATOM 1427 C C . LEU A 1 184 ? 59.153 41.492 382.666 1.00 103.51 184 LEU A C 1
ATOM 1428 O O . LEU A 1 184 ? 60.068 41.317 383.477 1.00 106.34 184 LEU A O 1
ATOM 1433 N N . GLN A 1 185 ? 59.010 42.617 381.972 1.00 98.29 185 GLN A N 1
ATOM 1434 C CA . GLN A 1 185 ? 59.947 43.722 382.093 1.00 98.58 185 GLN A CA 1
ATOM 1435 C C . GLN A 1 185 ? 59.185 45.026 382.272 1.00 103.26 185 GLN A C 1
ATOM 1436 O O . GLN A 1 185 ? 58.032 45.161 381.856 1.00 119.94 185 GLN A O 1
ATOM 1442 N N . LYS A 1 186 ? 59.848 45.988 382.902 1.00 94.62 186 LYS A N 1
ATOM 1443 C CA . LYS A 1 186 ? 59.288 47.312 383.119 1.00 94.18 186 LYS A CA 1
ATOM 1444 C C . LYS A 1 186 ? 59.717 48.218 381.973 1.00 93.81 186 LYS A C 1
ATOM 1445 O O . LYS A 1 186 ? 60.916 48.375 381.716 1.00 104.16 186 LYS A O 1
ATOM 1451 N N . SER A 1 187 ? 58.739 48.798 381.281 1.00 99.05 187 SER A N 1
ATOM 1452 C CA . SER A 1 187 ? 59.029 49.662 380.144 1.00 100.30 187 SER A CA 1
ATOM 1453 C C . SER A 1 187 ? 59.703 50.946 380.612 1.00 117.28 187 SER A C 1
ATOM 1454 O O . SER A 1 187 ? 59.271 51.566 381.589 1.00 114.03 187 SER A O 1
ATOM 1457 N N . ASP A 1 188 ? 60.768 51.343 379.916 1.00 135.89 188 ASP A N 1
ATOM 1458 C CA . ASP A 1 188 ? 61.457 52.593 380.198 1.00 154.37 188 ASP A CA 1
ATOM 1459 C C . ASP A 1 188 ? 61.260 53.640 379.110 1.00 141.51 188 ASP A C 1
ATOM 1460 O O . ASP A 1 188 ? 61.596 54.811 379.327 1.00 143.99 188 ASP A O 1
ATOM 1465 N N . SER A 1 189 ? 60.730 53.250 377.953 1.00 128.64 189 SER A N 1
ATOM 1466 C CA . SER A 1 189 ? 60.377 54.186 376.896 1.00 112.58 189 SER A CA 1
ATOM 1467 C C . SER A 1 189 ? 58.864 54.326 376.835 1.00 112.97 189 SER A C 1
ATOM 1468 O O . SER A 1 189 ? 58.142 53.323 376.845 1.00 106.64 189 SER A O 1
ATOM 1471 N N . ALA A 1 190 ? 58.390 55.568 376.771 1.00 102.53 190 ALA A N 1
ATOM 1472 C CA . ALA A 1 190 ? 56.965 55.826 376.615 1.00 93.49 190 ALA A CA 1
ATOM 1473 C C . ALA A 1 190 ? 56.466 55.568 375.198 1.00 91.22 190 ALA A C 1
ATOM 1474 O O . ALA A 1 190 ? 55.254 55.653 374.965 1.00 102.62 190 ALA A O 1
ATOM 1476 N N . TYR A 1 191 ? 57.354 55.233 374.257 1.00 83.09 191 TYR A N 1
ATOM 1477 C CA . TYR A 1 191 ? 56.972 55.124 372.851 1.00 93.98 191 TYR A CA 1
ATOM 1478 C C . TYR A 1 191 ? 57.537 53.909 372.124 1.00 93.08 191 TYR A C 1
ATOM 1479 O O . TYR A 1 191 ? 56.914 53.472 371.150 1.00 96.54 191 TYR A O 1
ATOM 1488 N N . GLU A 1 192 ? 58.685 53.355 372.536 1.00 95.53 192 GLU A N 1
ATOM 1489 C CA . GLU A 1 192 ? 59.288 52.254 371.784 1.00 108.82 192 GLU A CA 1
ATOM 1490 C C . GLU A 1 192 ? 58.314 51.092 371.641 1.00 99.23 192 GLU A C 1
ATOM 1491 O O . GLU A 1 192 ? 58.149 50.533 370.550 1.00 101.17 192 GLU A O 1
ATOM 1497 N N . HIS A 1 193 ? 57.655 50.720 372.732 1.00 90.54 193 HIS A N 1
ATOM 1498 C CA . HIS A 1 193 ? 56.545 49.785 372.663 1.00 92.02 193 HIS A CA 1
ATOM 1499 C C . HIS A 1 193 ? 55.248 50.571 372.542 1.00 89.00 193 HIS A C 1
ATOM 1500 O O . HIS A 1 193 ? 54.916 51.335 373.458 1.00 98.32 193 HIS A O 1
ATOM 1507 N N . PRO A 1 194 ? 54.511 50.446 371.441 1.00 90.00 194 PRO A N 1
ATOM 1508 C CA . PRO A 1 194 ? 53.252 51.185 371.317 1.00 96.20 194 PRO A CA 1
ATOM 1509 C C . PRO A 1 194 ? 52.255 50.787 372.393 1.00 100.28 194 PRO A C 1
ATOM 1510 O O . PRO A 1 194 ? 52.293 49.678 372.931 1.00 93.10 194 PRO A O 1
ATOM 1514 N N . GLN A 1 195 ? 51.369 51.723 372.720 1.00 109.91 195 GLN A N 1
ATOM 1515 C CA . GLN A 1 195 ? 50.224 51.446 373.575 1.00 83.09 195 GLN A CA 1
ATOM 1516 C C . GLN A 1 195 ? 48.981 51.415 372.687 1.00 93.99 195 GLN A C 1
ATOM 1517 O O . GLN A 1 195 ? 48.274 52.427 372.576 1.00 100.17 195 GLN A O 1
ATOM 1523 N N . PRO A 1 196 ? 48.699 50.295 372.046 1.00 96.52 196 PRO A N 1
ATOM 1524 C CA . PRO A 1 196 ? 47.661 50.249 370.990 1.00 90.26 196 PRO A CA 1
ATOM 1525 C C . PRO A 1 196 ? 46.278 49.817 371.453 1.00 76.19 196 PRO A C 1
ATOM 1526 O O . PRO A 1 196 ? 45.391 49.691 370.603 1.00 98.72 196 PRO A O 1
ATOM 1530 N N . HIS A 1 197 ? 46.070 49.592 372.744 1.00 80.74 197 HIS A N 1
ATOM 1531 C CA . HIS A 1 197 ? 44.833 49.005 373.237 1.00 95.56 197 HIS A CA 1
ATOM 1532 C C . HIS A 1 197 ? 43.862 50.094 373.674 1.00 93.38 197 HIS A C 1
ATOM 1533 O O . HIS A 1 197 ? 44.226 50.997 374.434 1.00 103.20 197 HIS A O 1
ATOM 1540 N N . ALA A 1 198 ? 42.624 49.998 373.185 1.00 83.93 198 ALA A N 1
ATOM 1541 C CA . ALA A 1 198 ? 41.633 51.039 373.420 1.00 80.07 198 ALA A CA 1
ATOM 1542 C C . ALA A 1 198 ? 40.982 50.929 374.792 1.00 86.91 198 ALA A C 1
ATOM 1543 O O . ALA A 1 198 ? 40.632 51.955 375.385 1.00 89.94 198 ALA A O 1
ATOM 1545 N N . CYS A 1 199 ? 40.803 49.715 375.308 1.00 91.59 199 CYS A N 1
ATOM 1546 C CA . CYS A 1 199 ? 40.114 49.532 376.574 1.00 91.98 199 CYS A CA 1
ATOM 1547 C C . CYS A 1 199 ? 40.689 48.334 377.315 1.00 92.81 199 CYS A C 1
ATOM 1548 O O . CYS A 1 199 ? 41.487 47.565 376.774 1.00 87.93 199 CYS A O 1
ATOM 1551 N N . PHE A 1 200 ? 40.297 48.210 378.583 1.00 83.27 200 PHE A N 1
ATOM 1552 C CA . PHE A 1 200 ? 40.772 47.149 379.459 1.00 74.08 200 PHE A CA 1
ATOM 1553 C C . PHE A 1 200 ? 39.638 46.695 380.367 1.00 82.75 200 PHE A C 1
ATOM 1554 O O . PHE A 1 200 ? 38.835 47.513 380.824 1.00 83.26 200 PHE A O 1
ATOM 1562 N N . ILE A 1 201 ? 39.579 45.393 380.627 1.00 73.23 201 ILE A N 1
ATOM 1563 C CA . ILE A 1 201 ? 38.775 44.856 381.718 1.00 82.95 201 ILE A CA 1
ATOM 1564 C C . ILE A 1 201 ? 39.682 44.731 382.933 1.00 87.57 201 ILE A C 1
ATOM 1565 O O . ILE A 1 201 ? 40.777 44.168 382.839 1.00 89.77 201 ILE A O 1
ATOM 1570 N N . GLN A 1 202 ? 39.247 45.269 384.069 1.00 94.35 202 GLN A N 1
ATOM 1571 C CA . GLN A 1 202 ? 40.077 45.323 385.264 1.00 82.51 202 GLN A CA 1
ATOM 1572 C C . GLN A 1 202 ? 39.362 44.670 386.437 1.00 88.31 202 GLN A C 1
ATOM 1573 O O . GLN A 1 202 ? 38.141 44.788 386.579 1.00 88.61 202 GLN A O 1
ATOM 1579 N N . SER A 1 203 ? 40.131 43.978 387.271 1.00 88.99 203 SER A N 1
ATOM 1580 C CA . SER A 1 203 ? 39.604 43.320 388.454 1.00 85.27 203 SER A CA 1
ATOM 1581 C C . SER A 1 203 ? 39.719 44.237 389.667 1.00 84.43 203 SER A C 1
ATOM 1582 O O . SER A 1 203 ? 40.512 45.182 389.693 1.00 76.64 203 SER A O 1
ATOM 1585 N N . VAL A 1 204 ? 38.904 43.951 390.679 1.00 71.94 204 VAL A N 1
ATOM 1586 C CA . VAL A 1 204 ? 38.961 44.657 391.953 1.00 85.05 204 VAL A CA 1
ATOM 1587 C C . VAL A 1 204 ? 38.685 43.654 393.065 1.00 87.14 204 VAL A C 1
ATOM 1588 O O . VAL A 1 204 ? 37.757 42.843 392.967 1.00 75.52 204 VAL A O 1
ATOM 1592 N N . GLN A 1 205 ? 39.509 43.687 394.106 1.00 87.63 205 GLN A N 1
ATOM 1593 C CA . GLN A 1 205 ? 39.354 42.812 395.255 1.00 83.38 205 GLN A CA 1
ATOM 1594 C C . GLN A 1 205 ? 38.628 43.548 396.373 1.00 88.41 205 GLN A C 1
ATOM 1595 O O . GLN A 1 205 ? 38.685 44.777 396.470 1.00 90.73 205 GLN A O 1
ATOM 1601 N N . ASP A 1 206 ? 37.938 42.783 397.218 1.00 92.77 206 ASP A N 1
ATOM 1602 C CA . ASP A 1 206 ? 37.234 43.367 398.353 1.00 80.73 206 ASP A CA 1
ATOM 1603 C C . ASP A 1 206 ? 38.234 43.842 399.399 1.00 82.13 206 ASP A C 1
ATOM 1604 O O . ASP A 1 206 ? 38.294 43.300 400.507 1.00 82.70 206 ASP A O 1
ATOM 1609 N N . ASP A 1 207 ? 39.026 44.852 399.049 1.00 97.70 207 ASP A N 1
ATOM 1610 C CA . ASP A 1 207 ? 40.077 45.355 399.918 1.00 90.43 207 ASP A CA 1
ATOM 1611 C C . ASP A 1 207 ? 40.300 46.826 399.603 1.00 83.20 207 ASP A C 1
ATOM 1612 O O . ASP A 1 207 ? 40.204 47.238 398.445 1.00 102.69 207 ASP A O 1
ATOM 1617 N N . LEU A 1 208 ? 40.601 47.612 400.637 1.00 84.91 208 LEU A N 1
ATOM 1618 C CA . LEU A 1 208 ? 40.610 49.062 400.479 1.00 78.02 208 LEU A CA 1
ATOM 1619 C C . LEU A 1 208 ? 41.913 49.572 399.871 1.00 94.96 208 LEU A C 1
ATOM 1620 O O . LEU A 1 208 ? 41.893 50.265 398.848 1.00 109.68 208 LEU A O 1
ATOM 1625 N N . VAL A 1 209 ? 43.055 49.241 400.475 1.00 92.74 209 VAL A N 1
ATOM 1626 C CA . VAL A 1 209 ? 44.280 50.006 400.271 1.00 88.34 209 VAL A CA 1
ATOM 1627 C C . VAL A 1 209 ? 45.425 49.193 399.684 1.00 93.24 209 VAL A C 1
ATOM 1628 O O . VAL A 1 209 ? 46.506 49.750 399.470 1.00 99.63 209 VAL A O 1
ATOM 1632 N N . ASN A 1 210 ? 45.245 47.904 399.421 1.00 95.82 210 ASN A N 1
ATOM 1633 C CA . ASN A 1 210 ? 46.324 47.112 398.845 1.00 85.60 210 ASN A CA 1
ATOM 1634 C C . ASN A 1 210 ? 46.135 46.956 397.338 1.00 83.75 210 ASN A C 1
ATOM 1635 O O . ASN A 1 210 ? 45.081 47.266 396.778 1.00 104.21 210 ASN A O 1
ATOM 1640 N N . GLU A 1 211 ? 47.192 46.474 396.681 1.00 90.76 211 GLU A N 1
ATOM 1641 C CA . GLU A 1 211 ? 47.195 46.362 395.227 1.00 90.03 211 GLU A CA 1
ATOM 1642 C C . GLU A 1 211 ? 46.060 45.464 394.752 1.00 91.01 211 GLU A C 1
ATOM 1643 O O . GLU A 1 211 ? 45.795 44.407 395.331 1.00 88.58 211 GLU A O 1
ATOM 1649 N N . GLY A 1 212 ? 45.388 45.893 393.685 1.00 83.30 212 GLY A N 1
ATOM 1650 C CA . GLY A 1 212 ? 44.182 45.241 393.228 1.00 82.65 212 GLY A CA 1
ATOM 1651 C C . GLY A 1 212 ? 42.933 45.617 393.993 1.00 92.80 212 GLY A C 1
ATOM 1652 O O . GLY A 1 212 ? 41.851 45.114 393.665 1.00 95.06 212 GLY A O 1
ATOM 1653 N N . GLY A 1 213 ? 43.045 46.491 394.994 1.00 90.04 213 GLY A N 1
ATOM 1654 C CA . GLY A 1 213 ? 41.922 46.866 395.824 1.00 77.60 213 GLY A CA 1
ATOM 1655 C C . GLY A 1 213 ? 41.157 48.060 395.282 1.00 77.82 213 GLY A C 1
ATOM 1656 O O . GLY A 1 213 ? 41.325 48.488 394.138 1.00 71.19 213 GLY A O 1
ATOM 1657 N N . ILE A 1 214 ? 40.302 48.612 396.145 1.00 78.50 214 ILE A N 1
ATOM 1658 C CA . ILE A 1 214 ? 39.385 49.669 395.725 1.00 77.35 214 ILE A CA 1
ATOM 1659 C C . ILE A 1 214 ? 40.147 50.952 395.411 1.00 73.12 214 ILE A C 1
ATOM 1660 O O . ILE A 1 214 ? 40.056 51.492 394.302 1.00 78.86 214 ILE A O 1
ATOM 1665 N N . MET A 1 215 ? 40.901 51.465 396.388 1.00 84.92 215 MET A N 1
ATOM 1666 C CA . MET A 1 215 ? 41.613 52.726 396.188 1.00 72.39 215 MET A CA 1
ATOM 1667 C C . MET A 1 215 ? 42.662 52.607 395.089 1.00 81.14 215 MET A C 1
ATOM 1668 O O . MET A 1 215 ? 42.835 53.531 394.285 1.00 89.78 215 MET A O 1
ATOM 1673 N N . ASP A 1 216 ? 43.370 51.476 395.036 1.00 79.65 216 ASP A N 1
ATOM 1674 C CA . ASP A 1 216 ? 44.372 51.276 393.995 1.00 70.15 216 ASP A CA 1
ATOM 1675 C C . ASP A 1 216 ? 43.734 51.189 392.614 1.00 74.82 216 ASP A C 1
ATOM 1676 O O . ASP A 1 216 ? 44.375 51.530 391.613 1.00 70.45 216 ASP A O 1
ATOM 1681 N N . LEU A 1 217 ? 42.475 50.751 392.540 1.00 74.30 217 LEU A N 1
ATOM 1682 C CA . LEU A 1 217 ? 41.792 50.689 391.253 1.00 79.71 217 LEU A CA 1
ATOM 1683 C C . LEU A 1 217 ? 41.657 52.074 390.632 1.00 84.22 217 LEU A C 1
ATOM 1684 O O . LEU A 1 217 ? 41.834 52.237 389.419 1.00 77.05 217 LEU A O 1
ATOM 1689 N N . TRP A 1 218 ? 41.345 53.086 391.448 1.00 81.76 218 TRP A N 1
ATOM 1690 C CA . TRP A 1 218 ? 41.238 54.445 390.926 1.00 81.70 218 TRP A CA 1
ATOM 1691 C C . TRP A 1 218 ? 42.566 54.930 390.362 1.00 86.26 218 TRP A C 1
ATOM 1692 O O . TRP A 1 218 ? 42.585 55.704 389.398 1.00 91.58 218 TRP A O 1
ATOM 1703 N N . VAL A 1 219 ? 43.683 54.484 390.944 1.00 85.47 219 VAL A N 1
ATOM 1704 C CA . VAL A 1 219 ? 44.991 54.770 390.361 1.00 65.74 219 VAL A CA 1
ATOM 1705 C C . VAL A 1 219 ? 45.140 54.055 389.026 1.00 83.08 219 VAL A C 1
ATOM 1706 O O . VAL A 1 219 ? 45.649 54.622 388.051 1.00 79.70 219 VAL A O 1
ATOM 1710 N N . ARG A 1 220 ? 44.710 52.793 388.966 1.00 82.00 220 ARG A N 1
ATOM 1711 C CA . ARG A 1 220 ? 44.791 52.039 387.720 1.00 76.96 220 ARG A CA 1
ATOM 1712 C C . ARG A 1 220 ? 43.854 52.615 386.669 1.00 75.16 220 ARG A C 1
ATOM 1713 O O . ARG A 1 220 ? 44.198 52.658 385.483 1.00 86.37 220 ARG A O 1
ATOM 1721 N N . GLU A 1 221 ? 42.667 53.064 387.081 1.00 84.97 221 GLU A N 1
ATOM 1722 C CA . GLU A 1 221 ? 41.749 53.672 386.125 1.00 81.10 221 GLU A CA 1
ATOM 1723 C C . GLU A 1 221 ? 42.269 55.024 385.651 1.00 78.28 221 GLU A C 1
ATOM 1724 O O . GLU A 1 221 ? 42.127 55.374 384.473 1.00 83.39 221 GLU A O 1
ATOM 1730 N N . ALA A 1 222 ? 42.880 55.792 386.557 1.00 84.04 222 ALA A N 1
ATOM 1731 C CA . ALA A 1 222 ? 43.421 57.093 386.182 1.00 79.65 222 ALA A CA 1
ATOM 1732 C C . ALA A 1 222 ? 44.552 56.948 385.175 1.00 82.31 222 ALA A C 1
ATOM 1733 O O . ALA A 1 222 ? 44.668 57.752 384.242 1.00 76.15 222 ALA A O 1
ATOM 1735 N N . ARG A 1 223 ? 45.402 55.934 385.354 1.00 83.44 223 ARG A N 1
ATOM 1736 C CA . ARG A 1 223 ? 46.471 55.674 384.395 1.00 87.17 223 ARG A CA 1
ATOM 1737 C C . ARG A 1 223 ? 45.903 55.454 382.999 1.00 84.12 223 ARG A C 1
ATOM 1738 O O . ARG A 1 223 ? 46.430 55.971 382.008 1.00 80.28 223 ARG A O 1
ATOM 1746 N N . LEU A 1 224 ? 44.805 54.700 382.910 1.00 80.74 224 LEU A N 1
ATOM 1747 C CA . LEU A 1 224 ? 44.166 54.457 381.621 1.00 79.91 224 LEU A CA 1
ATOM 1748 C C . LEU A 1 224 ? 43.572 55.737 381.051 1.00 83.83 224 LEU A C 1
ATOM 1749 O O . LEU A 1 224 ? 43.751 56.045 379.867 1.00 83.92 224 LEU A O 1
ATOM 1754 N N . PHE A 1 225 ? 42.854 56.494 381.885 1.00 76.61 225 PHE A N 1
ATOM 1755 C CA . PHE A 1 225 ? 42.184 57.701 381.409 1.00 72.06 225 PHE A CA 1
ATOM 1756 C C . PHE A 1 225 ? 43.182 58.713 380.864 1.00 84.33 225 PHE A C 1
ATOM 1757 O O . PHE A 1 225 ? 42.883 59.438 379.907 1.00 79.87 225 PHE A O 1
ATOM 1765 N N . LYS A 1 226 ? 44.375 58.776 381.462 1.00 90.89 226 LYS A N 1
ATOM 1766 C CA . LYS A 1 226 ? 45.353 59.789 381.080 1.00 80.95 226 LYS A CA 1
ATOM 1767 C C . LYS A 1 226 ? 45.746 59.663 379.613 1.00 88.35 226 LYS A C 1
ATOM 1768 O O . LYS A 1 226 ? 45.835 60.669 378.898 1.00 94.77 226 LYS A O 1
ATOM 1774 N N . TYR A 1 227 ? 45.984 58.440 379.145 1.00 84.14 227 TYR A N 1
ATOM 1775 C CA . TYR A 1 227 ? 46.383 58.219 377.762 1.00 100.32 227 TYR A CA 1
ATOM 1776 C C . TYR A 1 227 ? 45.203 58.032 376.818 1.00 93.95 227 TYR A C 1
ATOM 1777 O O . TYR A 1 227 ? 45.407 57.979 375.600 1.00 122.31 227 TYR A O 1
ATOM 1786 N N . GLY A 1 228 ? 43.984 57.930 377.338 1.00 96.82 228 GLY A N 1
ATOM 1787 C CA . GLY A 1 228 ? 42.799 57.874 376.511 1.00 89.04 228 GLY A CA 1
ATOM 1788 C C . GLY A 1 228 ? 42.110 56.529 376.423 1.00 91.12 228 GLY A C 1
ATOM 1789 O O . GLY A 1 228 ? 41.192 56.380 375.609 1.00 103.41 228 GLY A O 1
ATOM 1790 N N . SER A 1 229 ? 42.510 55.552 377.228 1.00 91.98 229 SER A N 1
ATOM 1791 C CA . SER A 1 229 ? 41.890 54.237 377.196 1.00 79.95 229 SER A CA 1
ATOM 1792 C C . SER A 1 229 ? 40.686 54.181 378.130 1.00 74.97 229 SER A C 1
ATOM 1793 O O . SER A 1 229 ? 40.564 54.960 379.079 1.00 95.29 229 SER A O 1
ATOM 1796 N N . GLY A 1 230 ? 39.788 53.237 377.845 1.00 75.41 230 GLY A N 1
ATOM 1797 C CA . GLY A 1 230 ? 38.642 52.985 378.687 1.00 82.43 230 GLY A CA 1
ATOM 1798 C C . GLY A 1 230 ? 38.864 51.791 379.598 1.00 88.14 230 GLY A C 1
ATOM 1799 O O . GLY A 1 230 ? 39.768 50.985 379.392 1.00 97.03 230 GLY A O 1
ATOM 1800 N N . THR A 1 231 ? 38.020 51.682 380.621 1.00 75.83 231 THR A N 1
ATOM 1801 C CA . THR A 1 231 ? 38.146 50.608 381.594 1.00 70.48 231 THR A CA 1
ATOM 1802 C C . THR A 1 231 ? 36.768 50.108 382.002 1.00 78.20 231 THR A C 1
ATOM 1803 O O . THR A 1 231 ? 35.782 50.850 381.976 1.00 79.37 231 THR A O 1
ATOM 1807 N N . GLY A 1 232 ? 36.714 48.837 382.373 1.00 74.67 232 GLY A N 1
ATOM 1808 C CA . GLY A 1 232 ? 35.487 48.239 382.865 1.00 65.88 232 GLY A CA 1
ATOM 1809 C C . GLY A 1 232 ? 35.801 47.245 383.962 1.00 72.50 232 GLY A C 1
ATOM 1810 O O . GLY A 1 232 ? 36.865 46.623 383.978 1.00 74.13 232 GLY A O 1
ATOM 1811 N N . THR A 1 233 ? 34.854 47.098 384.886 1.00 62.59 233 THR A N 1
ATOM 1812 C CA . THR A 1 233 ? 35.089 46.265 386.056 1.00 74.32 233 THR A CA 1
ATOM 1813 C C . THR A 1 233 ? 33.768 45.765 386.622 1.00 83.10 233 THR A C 1
ATOM 1814 O O . THR A 1 233 ? 32.810 46.531 386.753 1.00 84.96 233 THR A O 1
ATOM 1818 N N . ASN A 1 234 ? 33.727 44.473 386.946 1.00 79.25 234 ASN A N 1
ATOM 1819 C CA . ASN A 1 234 ? 32.640 43.890 387.727 1.00 78.61 234 ASN A CA 1
ATOM 1820 C C . ASN A 1 234 ? 32.966 44.092 389.205 1.00 80.21 234 ASN A C 1
ATOM 1821 O O . ASN A 1 234 ? 33.909 43.488 389.726 1.00 94.44 234 ASN A O 1
ATOM 1826 N N . PHE A 1 235 ? 32.185 44.935 389.880 1.00 69.44 235 PHE A N 1
ATOM 1827 C CA . PHE A 1 235 ? 32.470 45.364 391.245 1.00 72.66 235 PHE A CA 1
ATOM 1828 C C . PHE A 1 235 ? 31.803 44.495 392.306 1.00 82.50 235 PHE A C 1
ATOM 1829 O O . PHE A 1 235 ? 31.843 44.848 393.490 1.00 85.53 235 PHE A O 1
ATOM 1837 N N . SER A 1 236 ? 31.198 43.374 391.916 1.00 81.86 236 SER A N 1
ATOM 1838 C CA . SER A 1 236 ? 30.301 42.662 392.819 1.00 88.93 236 SER A CA 1
ATOM 1839 C C . SER A 1 236 ? 31.026 41.972 393.973 1.00 84.28 236 SER A C 1
ATOM 1840 O O . SER A 1 236 ? 30.381 41.630 394.970 1.00 91.68 236 SER A O 1
ATOM 1843 N N . SER A 1 237 ? 32.346 41.771 393.882 1.00 88.85 237 SER A N 1
ATOM 1844 C CA . SER A 1 237 ? 33.059 41.179 395.009 1.00 87.33 237 SER A CA 1
ATOM 1845 C C . SER A 1 237 ? 33.118 42.125 396.201 1.00 88.65 237 SER A C 1
ATOM 1846 O O . SER A 1 237 ? 33.364 41.674 397.325 1.00 90.04 237 SER A O 1
ATOM 1849 N N . LEU A 1 238 ? 32.893 43.419 395.980 1.00 88.58 238 LEU A N 1
ATOM 1850 C CA . LEU A 1 238 ? 32.852 44.378 397.076 1.00 70.32 238 LEU A CA 1
ATOM 1851 C C . LEU A 1 238 ? 31.683 44.061 397.998 1.00 79.29 238 LEU A C 1
ATOM 1852 O O . LEU A 1 238 ? 30.534 43.978 397.551 1.00 84.91 238 LEU A O 1
ATOM 1857 N N . ARG A 1 239 ? 31.979 43.874 399.282 1.00 77.78 239 ARG A N 1
ATOM 1858 C CA . ARG A 1 239 ? 30.948 43.482 400.231 1.00 81.15 239 ARG A CA 1
ATOM 1859 C C . ARG A 1 239 ? 29.895 44.577 400.369 1.00 95.60 239 ARG A C 1
ATOM 1860 O O . ARG A 1 239 ? 30.184 45.772 400.261 1.00 92.21 239 ARG A O 1
ATOM 1868 N N . GLY A 1 240 ? 28.655 44.148 400.594 1.00 92.87 240 GLY A N 1
ATOM 1869 C CA . GLY A 1 240 ? 27.550 45.079 400.660 1.00 83.61 240 GLY A CA 1
ATOM 1870 C C . GLY A 1 240 ? 27.587 45.950 401.900 1.00 89.28 240 GLY A C 1
ATOM 1871 O O . GLY A 1 240 ? 28.316 45.698 402.861 1.00 93.16 240 GLY A O 1
ATOM 1872 N N . GLU A 1 241 ? 26.778 47.007 401.861 1.00 88.03 241 GLU A N 1
ATOM 1873 C CA . GLU A 1 241 ? 26.682 47.925 402.988 1.00 90.28 241 GLU A CA 1
ATOM 1874 C C . GLU A 1 241 ? 26.194 47.193 404.228 1.00 88.73 241 GLU A C 1
ATOM 1875 O O . GLU A 1 241 ? 25.290 46.356 404.162 1.00 107.31 241 GLU A O 1
ATOM 1881 N N . GLY A 1 242 ? 26.809 47.504 405.367 1.00 96.48 242 GLY A N 1
ATOM 1882 C CA . GLY A 1 242 ? 26.472 46.858 406.615 1.00 93.24 242 GLY A CA 1
ATOM 1883 C C . GLY A 1 242 ? 27.097 45.498 406.828 1.00 102.23 242 GLY A C 1
ATOM 1884 O O . GLY A 1 242 ? 26.986 44.953 407.933 1.00 106.53 242 GLY A O 1
ATOM 1885 N N . GLU A 1 243 ? 27.740 44.924 405.815 1.00 107.47 243 GLU A N 1
ATOM 1886 C CA . GLU A 1 243 ? 28.411 43.646 406.001 1.00 103.76 243 GLU A CA 1
ATOM 1887 C C . GLU A 1 243 ? 29.579 43.804 406.966 1.00 110.60 243 GLU A C 1
ATOM 1888 O O . GLU A 1 243 ? 30.349 44.766 406.888 1.00 107.00 243 GLU A O 1
ATOM 1894 N N . LYS A 1 244 ? 29.693 42.851 407.888 1.00 130.64 244 LYS A N 1
ATOM 1895 C CA . LYS A 1 244 ? 30.738 42.891 408.902 1.00 135.61 244 LYS A CA 1
ATOM 1896 C C . LYS A 1 244 ? 32.118 42.907 408.258 1.00 119.39 244 LYS A C 1
ATOM 1897 O O . LYS A 1 244 ? 32.341 42.291 407.213 1.00 119.16 244 LYS A O 1
ATOM 1903 N N . LEU A 1 245 ? 33.046 43.629 408.878 1.00 100.41 245 LEU A N 1
ATOM 1904 C CA . LEU A 1 245 ? 34.450 43.585 408.493 1.00 113.49 245 LEU A CA 1
ATOM 1905 C C . LEU A 1 245 ? 35.262 43.063 409.670 1.00 122.87 245 LEU A C 1
ATOM 1906 O O . LEU A 1 245 ? 35.028 43.468 410.814 1.00 123.23 245 LEU A O 1
ATOM 1911 N N . SER A 1 246 ? 36.205 42.161 409.375 1.00 140.15 246 SER A N 1
ATOM 1912 C CA . SER A 1 246 ? 37.072 41.505 410.352 1.00 147.56 246 SER A CA 1
ATOM 1913 C C . SER A 1 246 ? 37.456 42.380 411.540 1.00 145.77 246 SER A C 1
ATOM 1914 O O . SER A 1 246 ? 37.406 41.924 412.691 1.00 129.57 246 SER A O 1
ATOM 1917 N N . GLY A 1 247 ? 37.892 43.613 411.256 1.00 156.43 247 GLY A N 1
ATOM 1918 C CA . GLY A 1 247 ? 38.479 44.447 412.292 1.00 160.37 247 GLY A CA 1
ATOM 1919 C C . GLY A 1 247 ? 37.520 44.783 413.418 1.00 151.55 247 GLY A C 1
ATOM 1920 O O . GLY A 1 247 ? 37.914 44.811 414.584 1.00 157.66 247 GLY A O 1
ATOM 1921 N N . GLY A 1 248 ? 36.259 45.063 413.089 1.00 137.56 248 GLY A N 1
ATOM 1922 C CA . GLY A 1 248 ? 35.288 45.418 414.109 1.00 113.91 248 GLY A CA 1
ATOM 1923 C C . GLY A 1 248 ? 34.007 45.999 413.549 1.00 110.90 248 GLY A C 1
ATOM 1924 O O . GLY A 1 248 ? 32.936 45.395 413.669 1.00 121.21 248 GLY A O 1
ATOM 1925 N N . GLY A 1 249 ? 34.104 47.170 412.925 1.00 100.10 249 GLY A N 1
ATOM 1926 C CA . GLY A 1 249 ? 32.944 47.814 412.342 1.00 106.96 249 GLY A CA 1
ATOM 1927 C C . GLY A 1 249 ? 32.404 47.105 411.119 1.00 109.87 249 GLY A C 1
ATOM 1928 O O . GLY A 1 249 ? 32.642 45.909 410.927 1.00 119.34 249 GLY A O 1
ATOM 1929 N N . LYS A 1 250 ? 31.658 47.826 410.286 1.00 111.50 250 LYS A N 1
ATOM 1930 C CA . LYS A 1 250 ? 31.078 47.253 409.082 1.00 123.94 250 LYS A CA 1
ATOM 1931 C C . LYS A 1 250 ? 31.254 48.217 407.916 1.00 115.35 250 LYS A C 1
ATOM 1932 O O . LYS A 1 250 ? 31.439 49.423 408.097 1.00 109.54 250 LYS A O 1
ATOM 1938 N N . SER A 1 251 ? 31.192 47.661 406.708 1.00 110.19 251 SER A N 1
ATOM 1939 C CA . SER A 1 251 ? 31.561 48.400 405.508 1.00 106.98 251 SER A CA 1
ATOM 1940 C C . SER A 1 251 ? 30.529 49.467 405.159 1.00 106.60 251 SER A C 1
ATOM 1941 O O . SER A 1 251 ? 29.336 49.334 405.445 1.00 99.48 251 SER A O 1
ATOM 1944 N N . SER A 1 252 ? 31.011 50.541 404.526 1.00 101.10 252 SER A N 1
ATOM 1945 C CA . SER A 1 252 ? 30.108 51.563 404.009 1.00 99.88 252 SER A CA 1
ATOM 1946 C C . SER A 1 252 ? 29.323 51.057 402.808 1.00 102.90 252 SER A C 1
ATOM 1947 O O . SER A 1 252 ? 28.209 51.527 402.556 1.00 104.26 252 SER A O 1
ATOM 1950 N N . GLY A 1 253 ? 29.882 50.118 402.059 1.00 90.94 253 GLY A N 1
ATOM 1951 C CA . GLY A 1 253 ? 29.151 49.421 401.022 1.00 89.26 253 GLY A CA 1
ATOM 1952 C C . GLY A 1 253 ? 29.637 49.772 399.626 1.00 93.72 253 GLY A C 1
ATOM 1953 O O . GLY A 1 253 ? 30.460 50.662 399.414 1.00 81.00 253 GLY A O 1
ATOM 1954 N N . LEU A 1 254 ? 29.065 49.046 398.662 1.00 86.70 254 LEU A N 1
ATOM 1955 C CA . LEU A 1 254 ? 29.499 49.137 397.271 1.00 78.20 254 LEU A CA 1
ATOM 1956 C C . LEU A 1 254 ? 29.240 50.524 396.692 1.00 81.12 254 LEU A C 1
ATOM 1957 O O . LEU A 1 254 ? 30.099 51.092 396.007 1.00 85.29 254 LEU A O 1
ATOM 1962 N N . MET A 1 255 ? 28.061 51.089 396.964 1.00 79.64 255 MET A N 1
ATOM 1963 C CA . MET A 1 255 ? 27.703 52.378 396.376 1.00 63.68 255 MET A CA 1
ATOM 1964 C C . MET A 1 255 ? 28.661 53.481 396.810 1.00 73.83 255 MET A C 1
ATOM 1965 O O . MET A 1 255 ? 28.975 54.382 396.022 1.00 88.65 255 MET A O 1
ATOM 1970 N N . GLY A 1 256 ? 29.133 53.432 398.057 1.00 80.38 256 GLY A N 1
ATOM 1971 C CA . GLY A 1 256 ? 30.045 54.462 398.529 1.00 84.09 256 GLY A CA 1
ATOM 1972 C C . GLY A 1 256 ? 31.328 54.518 397.721 1.00 86.65 256 GLY A C 1
ATOM 1973 O O . GLY A 1 256 ? 31.801 55.597 397.355 1.00 95.64 256 GLY A O 1
ATOM 1974 N N . PHE A 1 257 ? 31.899 53.351 397.419 1.00 80.66 257 PHE A N 1
ATOM 1975 C CA . PHE A 1 257 ? 33.157 53.307 396.681 1.00 80.55 257 PHE A CA 1
ATOM 1976 C C . PHE A 1 257 ? 32.943 53.567 395.198 1.00 88.23 257 PHE A C 1
ATOM 1977 O O . PHE A 1 257 ? 33.793 54.185 394.548 1.00 75.94 257 PHE A O 1
ATOM 1985 N N . LEU A 1 258 ? 31.816 53.106 394.648 1.00 72.68 258 LEU A N 1
ATOM 1986 C CA . LEU A 1 258 ? 31.481 53.442 393.269 1.00 64.19 258 LEU A CA 1
ATOM 1987 C C . LEU A 1 258 ? 31.431 54.950 393.074 1.00 74.98 258 LEU A C 1
ATOM 1988 O O . LEU A 1 258 ? 31.838 55.466 392.027 1.00 65.00 258 LEU A O 1
ATOM 1993 N N . LYS A 1 259 ? 30.941 55.675 394.083 1.00 58.92 259 LYS A N 1
ATOM 1994 C CA . LYS A 1 259 ? 30.872 57.128 393.988 1.00 64.72 259 LYS A CA 1
ATOM 1995 C C . LYS A 1 259 ? 32.257 57.761 394.005 1.00 75.18 259 LYS A C 1
ATOM 1996 O O . LYS A 1 259 ? 32.444 58.852 393.455 1.00 81.44 259 LYS A O 1
ATOM 2002 N N . ILE A 1 260 ? 33.238 57.096 394.618 1.00 76.10 260 ILE A N 1
ATOM 2003 C CA . ILE A 1 260 ? 34.609 57.600 394.582 1.00 78.16 260 ILE A CA 1
ATOM 2004 C C . ILE A 1 260 ? 35.147 57.547 393.158 1.00 89.93 260 ILE A C 1
ATOM 2005 O O . ILE A 1 260 ? 35.533 58.569 392.578 1.00 85.06 260 ILE A O 1
ATOM 2010 N N . GLY A 1 261 ? 35.168 56.347 392.572 1.00 84.26 261 GLY A N 1
ATOM 2011 C CA . GLY A 1 261 ? 35.670 56.201 391.217 1.00 83.85 261 GLY A CA 1
ATOM 2012 C C . GLY A 1 261 ? 34.861 56.967 390.191 1.00 80.71 261 GLY A C 1
ATOM 2013 O O . GLY A 1 261 ? 35.409 57.443 389.193 1.00 79.57 261 GLY A O 1
ATOM 2014 N N . ASP A 1 262 ? 33.552 57.094 390.415 1.00 75.85 262 ASP A N 1
ATOM 2015 C CA . ASP A 1 262 ? 32.728 57.911 389.530 1.00 71.46 262 ASP A CA 1
ATOM 2016 C C . ASP A 1 262 ? 33.168 59.368 389.574 1.00 67.13 262 ASP A C 1
ATOM 2017 O O . ASP A 1 262 ? 33.343 60.010 388.532 1.00 75.92 262 ASP A O 1
ATOM 2022 N N . ARG A 1 263 ? 33.359 59.905 390.781 1.00 76.72 263 ARG A N 1
ATOM 2023 C CA . ARG A 1 263 ? 33.823 61.282 390.916 1.00 64.40 263 ARG A CA 1
ATOM 2024 C C . ARG A 1 263 ? 35.238 61.438 390.373 1.00 80.44 263 ARG A C 1
ATOM 2025 O O . ARG A 1 263 ? 35.576 62.478 389.795 1.00 78.40 263 ARG A O 1
ATOM 2033 N N . ALA A 1 264 ? 36.075 60.411 390.540 1.00 82.15 264 ALA A N 1
ATOM 2034 C CA . ALA A 1 264 ? 37.426 60.467 389.991 1.00 86.22 264 ALA A CA 1
ATOM 2035 C C . ALA A 1 264 ? 37.398 60.493 388.468 1.00 90.81 264 ALA A C 1
ATOM 2036 O O . ALA A 1 264 ? 38.156 61.240 387.838 1.00 87.05 264 ALA A O 1
ATOM 2038 N N . ALA A 1 265 ? 36.523 59.687 387.861 1.00 75.46 265 ALA A N 1
ATOM 2039 C CA . ALA A 1 265 ? 36.425 59.657 386.405 1.00 73.47 265 ALA A CA 1
ATOM 2040 C C . ALA A 1 265 ? 36.010 61.012 385.849 1.00 84.60 265 ALA A C 1
ATOM 2041 O O . ALA A 1 265 ? 36.477 61.424 384.780 1.00 81.83 265 ALA A O 1
ATOM 2043 N N . GLY A 1 266 ? 35.139 61.726 386.567 1.00 83.63 266 GLY A N 1
ATOM 2044 C CA . GLY A 1 266 ? 34.645 62.997 386.068 1.00 73.67 266 GLY A CA 1
ATOM 2045 C C . GLY A 1 266 ? 35.704 64.077 386.004 1.00 71.48 266 GLY A C 1
ATOM 2046 O O . GLY A 1 266 ? 35.572 65.034 385.238 1.00 86.80 266 GLY A O 1
ATOM 2047 N N . ALA A 1 267 ? 36.771 63.939 386.790 1.00 85.54 267 ALA A N 1
ATOM 2048 C CA . ALA A 1 267 ? 37.792 64.971 386.886 1.00 79.83 267 ALA A CA 1
ATOM 2049 C C . ALA A 1 267 ? 38.963 64.761 385.934 1.00 90.83 267 ALA A C 1
ATOM 2050 O O . ALA A 1 267 ? 39.769 65.680 385.763 1.00 93.33 267 ALA A O 1
ATOM 2052 N N . ILE A 1 268 ? 39.086 63.595 385.310 1.00 90.14 268 ILE A N 1
ATOM 2053 C CA . ILE A 1 268 ? 40.214 63.305 384.433 1.00 91.38 268 ILE A CA 1
ATOM 2054 C C . ILE A 1 268 ? 39.727 63.374 382.992 1.00 95.16 268 ILE A C 1
ATOM 2055 O O . ILE A 1 268 ? 38.971 62.510 382.536 1.00 96.58 268 ILE A O 1
ATOM 2060 N N . LYS A 1 269 ? 40.163 64.406 382.274 1.00 99.66 269 LYS A N 1
ATOM 2061 C CA . LYS A 1 269 ? 39.881 64.510 380.848 1.00 120.89 269 LYS A CA 1
ATOM 2062 C C . LYS A 1 269 ? 40.625 63.407 380.104 1.00 131.33 269 LYS A C 1
ATOM 2063 O O . LYS A 1 269 ? 41.853 63.308 380.196 1.00 128.78 269 LYS A O 1
ATOM 2069 N N . SER A 1 270 ? 39.882 62.576 379.374 1.00 132.13 270 SER A N 1
ATOM 2070 C CA . SER A 1 270 ? 40.457 61.406 378.714 1.00 137.59 270 SER A CA 1
ATOM 2071 C C . SER A 1 270 ? 41.388 61.853 377.593 1.00 138.60 270 SER A C 1
ATOM 2072 O O . SER A 1 270 ? 40.934 62.321 376.543 1.00 140.47 270 SER A O 1
ATOM 2075 N N . GLY A 1 271 ? 42.691 61.699 377.812 1.00 132.29 271 GLY A N 1
ATOM 2076 C CA . GLY A 1 271 ? 43.692 62.157 376.872 1.00 115.34 271 GLY A CA 1
ATOM 2077 C C . GLY A 1 271 ? 44.020 63.628 376.959 1.00 136.02 271 GLY A C 1
ATOM 2078 O O . GLY A 1 271 ? 44.692 64.149 376.060 1.00 145.25 271 GLY A O 1
ATOM 2079 N N . GLY A 1 272 ? 43.582 64.311 378.015 1.00 146.54 272 GLY A N 1
ATOM 2080 C CA . GLY A 1 272 ? 43.695 65.750 378.106 1.00 155.52 272 GLY A CA 1
ATOM 2081 C C . GLY A 1 272 ? 42.712 66.514 377.250 1.00 168.74 272 GLY A C 1
ATOM 2082 O O . GLY A 1 272 ? 42.742 67.751 377.253 1.00 162.69 272 GLY A O 1
ATOM 2083 N N . THR A 1 273 ? 41.830 65.821 376.537 1.00 185.17 273 THR A N 1
ATOM 2084 C CA . THR A 1 273 ? 40.947 66.420 375.553 1.00 191.14 273 THR A CA 1
ATOM 2085 C C . THR A 1 273 ? 39.597 66.770 376.172 1.00 204.68 273 THR A C 1
ATOM 2086 O O . THR A 1 273 ? 39.355 66.588 377.367 1.00 208.64 273 THR A O 1
ATOM 2090 N N . THR A 1 274 ? 38.706 67.289 375.324 1.00 211.94 274 THR A N 1
ATOM 2091 C CA . THR A 1 274 ? 37.301 67.437 375.679 1.00 208.68 274 THR A CA 1
ATOM 2092 C C . THR A 1 274 ? 36.662 66.105 376.038 1.00 193.48 274 THR A C 1
ATOM 2093 O O . THR A 1 274 ? 35.638 66.080 376.731 1.00 192.15 274 THR A O 1
ATOM 2097 N N . ARG A 1 275 ? 37.245 65.004 375.574 1.00 175.73 275 ARG A N 1
ATOM 2098 C CA . ARG A 1 275 ? 36.587 63.708 375.618 1.00 156.02 275 ARG A CA 1
ATOM 2099 C C . ARG A 1 275 ? 36.379 63.225 377.047 1.00 143.05 275 ARG A C 1
ATOM 2100 O O . ARG A 1 275 ? 37.239 63.396 377.916 1.00 126.35 275 ARG A O 1
ATOM 2108 N N . ARG A 1 276 ? 35.226 62.604 377.276 1.00 139.72 276 ARG A N 1
ATOM 2109 C CA . ARG A 1 276 ? 34.909 62.008 378.562 1.00 125.86 276 ARG A CA 1
ATOM 2110 C C . ARG A 1 276 ? 35.619 60.670 378.721 1.00 118.29 276 ARG A C 1
ATOM 2111 O O . ARG A 1 276 ? 35.961 60.000 377.741 1.00 119.57 276 ARG A O 1
ATOM 2119 N N . ALA A 1 277 ? 35.832 60.281 379.975 1.00 112.87 277 ALA A N 1
ATOM 2120 C CA . ALA A 1 277 ? 36.444 58.996 380.277 1.00 104.89 277 ALA A CA 1
ATOM 2121 C C . ALA A 1 277 ? 35.419 57.880 380.115 1.00 102.07 277 ALA A C 1
ATOM 2122 O O . ALA A 1 277 ? 34.286 57.989 380.595 1.00 116.53 277 ALA A O 1
ATOM 2124 N N . ALA A 1 278 ? 35.818 56.809 379.432 1.00 83.95 278 ALA A N 1
ATOM 2125 C CA . ALA A 1 278 ? 34.952 55.658 379.216 1.00 74.65 278 ALA A CA 1
ATOM 2126 C C . ALA A 1 278 ? 35.077 54.700 380.395 1.00 80.14 278 ALA A C 1
ATOM 2127 O O . ALA A 1 278 ? 36.183 54.266 380.737 1.00 68.52 278 ALA A O 1
ATOM 2129 N N . LYS A 1 279 ? 33.943 54.370 381.009 1.00 76.86 279 LYS A N 1
ATOM 2130 C CA . LYS A 1 279 ? 33.924 53.602 382.248 1.00 71.39 279 LYS A CA 1
ATOM 2131 C C . LYS A 1 279 ? 32.726 52.666 382.250 1.00 76.34 279 LYS A C 1
ATOM 2132 O O . LYS A 1 279 ? 31.601 53.095 381.981 1.00 85.85 279 LYS A O 1
ATOM 2138 N N . MET A 1 280 ? 32.970 51.393 382.557 1.00 77.55 280 MET A N 1
ATOM 2139 C CA . MET A 1 280 ? 31.920 50.388 382.655 1.00 73.78 280 MET A CA 1
ATOM 2140 C C . MET A 1 280 ? 31.879 49.840 384.075 1.00 86.92 280 MET A C 1
ATOM 2141 O O . MET A 1 280 ? 32.900 49.380 384.600 1.00 81.15 280 MET A O 1
ATOM 2146 N N . VAL A 1 281 ? 30.700 49.888 384.689 1.00 80.44 281 VAL A N 1
ATOM 2147 C CA . VAL A 1 281 ? 30.495 49.458 386.068 1.00 64.03 281 VAL A CA 1
ATOM 2148 C C . VAL A 1 281 ? 29.407 48.394 386.069 1.00 77.44 281 VAL A C 1
ATOM 2149 O O . VAL A 1 281 ? 28.257 48.675 385.707 1.00 89.81 281 VAL A O 1
ATOM 2153 N N . ILE A 1 282 ? 29.762 47.177 386.475 1.00 75.13 282 ILE A N 1
ATOM 2154 C CA . ILE A 1 282 ? 28.862 46.033 386.399 1.00 81.01 282 ILE A CA 1
ATOM 2155 C C . ILE A 1 282 ? 28.729 45.395 387.775 1.00 79.60 282 ILE A C 1
ATOM 2156 O O . ILE A 1 282 ? 29.723 45.213 388.487 1.00 84.98 282 ILE A O 1
ATOM 2161 N N . CYS A 1 283 ? 27.493 45.048 388.141 1.00 83.95 283 CYS A N 1
ATOM 2162 C CA . CYS A 1 283 ? 27.176 44.408 389.410 1.00 84.65 283 CYS A CA 1
ATOM 2163 C C . CYS A 1 283 ? 26.308 43.180 389.163 1.00 89.47 283 CYS A C 1
ATOM 2164 O O . CYS A 1 283 ? 25.465 43.177 388.259 1.00 89.10 283 CYS A O 1
ATOM 2167 N N . ASP A 1 284 ? 26.515 42.139 389.968 1.00 80.00 284 ASP A N 1
ATOM 2168 C CA . ASP A 1 284 ? 25.752 40.906 389.836 1.00 74.37 284 ASP A CA 1
ATOM 2169 C C . ASP A 1 284 ? 24.409 41.030 390.547 1.00 76.02 284 ASP A C 1
ATOM 2170 O O . ASP A 1 284 ? 24.284 41.720 391.563 1.00 87.12 284 ASP A O 1
ATOM 2175 N N . MET A 1 285 ? 23.405 40.323 390.018 1.00 80.91 285 MET A N 1
ATOM 2176 C CA . MET A 1 285 ? 22.032 40.514 390.482 1.00 86.63 285 MET A CA 1
ATOM 2177 C C . MET A 1 285 ? 21.830 40.041 391.917 1.00 93.01 285 MET A C 1
ATOM 2178 O O . MET A 1 285 ? 20.928 40.534 392.604 1.00 79.12 285 MET A O 1
ATOM 2183 N N . ASP A 1 286 ? 22.639 39.094 392.391 1.00 91.30 286 ASP A N 1
ATOM 2184 C CA . ASP A 1 286 ? 22.511 38.597 393.756 1.00 83.29 286 ASP A CA 1
ATOM 2185 C C . ASP A 1 286 ? 23.284 39.436 394.768 1.00 96.20 286 ASP A C 1
ATOM 2186 O O . ASP A 1 286 ? 23.413 39.025 395.925 1.00 110.19 286 ASP A O 1
ATOM 2191 N N . HIS A 1 287 ? 23.797 40.592 394.362 1.00 85.83 287 HIS A N 1
ATOM 2192 C CA . HIS A 1 287 ? 24.526 41.438 395.293 1.00 91.06 287 HIS A CA 1
ATOM 2193 C C . HIS A 1 287 ? 23.553 42.112 396.257 1.00 93.20 287 HIS A C 1
ATOM 2194 O O . HIS A 1 287 ? 22.472 42.547 395.846 1.00 71.35 287 HIS A O 1
ATOM 2201 N N . PRO A 1 288 ? 23.904 42.211 397.541 1.00 87.06 288 PRO A N 1
ATOM 2202 C CA . PRO A 1 288 ? 22.958 42.774 398.520 1.00 71.68 288 PRO A CA 1
ATOM 2203 C C . PRO A 1 288 ? 22.521 44.198 398.217 1.00 80.17 288 PRO A C 1
ATOM 2204 O O . PRO A 1 288 ? 21.380 44.562 398.529 1.00 91.74 288 PRO A O 1
ATOM 2208 N N . ASP A 1 289 ? 23.384 45.014 397.610 1.00 81.90 289 ASP A N 1
ATOM 2209 C CA . ASP A 1 289 ? 23.095 46.418 397.351 1.00 78.90 289 ASP A CA 1
ATOM 2210 C C . ASP A 1 289 ? 22.626 46.672 395.924 1.00 85.86 289 ASP A C 1
ATOM 2211 O O . ASP A 1 289 ? 22.694 47.813 395.453 1.00 90.99 289 ASP A O 1
ATOM 2216 N N . ILE A 1 290 ? 22.146 45.639 395.227 1.00 78.82 290 ILE A N 1
ATOM 2217 C CA . ILE A 1 290 ? 21.852 45.805 393.807 1.00 88.57 290 ILE A CA 1
ATOM 2218 C C . ILE A 1 290 ? 20.688 46.763 393.589 1.00 83.14 290 ILE A C 1
ATOM 2219 O O . ILE A 1 290 ? 20.653 47.484 392.583 1.00 96.30 290 ILE A O 1
ATOM 2224 N N . GLU A 1 291 ? 19.729 46.803 394.515 1.00 95.59 291 GLU A N 1
ATOM 2225 C CA . GLU A 1 291 ? 18.607 47.723 394.362 1.00 92.99 291 GLU A CA 1
ATOM 2226 C C . GLU A 1 291 ? 19.086 49.169 394.349 1.00 92.99 291 GLU A C 1
ATOM 2227 O O . GLU A 1 291 ? 18.590 49.989 393.567 1.00 93.60 291 GLU A O 1
ATOM 2233 N N . GLN A 1 292 ? 20.060 49.496 395.202 1.00 84.55 292 GLN A N 1
ATOM 2234 C CA . GLN A 1 292 ? 20.692 50.809 395.138 1.00 86.53 292 GLN A CA 1
ATOM 2235 C C . GLN A 1 292 ? 21.396 51.011 393.803 1.00 93.54 292 GLN A C 1
ATOM 2236 O O . GLN A 1 292 ? 21.408 52.121 393.257 1.00 114.22 292 GLN A O 1
ATOM 2242 N N . PHE A 1 293 ? 21.985 49.944 393.262 1.00 74.69 293 PHE A N 1
ATOM 2243 C CA . PHE A 1 293 ? 22.727 50.052 392.011 1.00 82.20 293 PHE A CA 1
ATOM 2244 C C . PHE A 1 293 ? 21.792 50.285 390.830 1.00 78.39 293 PHE A C 1
ATOM 2245 O O . PHE A 1 293 ? 22.062 51.131 389.970 1.00 82.24 293 PHE A O 1
ATOM 2253 N N . ILE A 1 294 ? 20.686 49.538 390.770 1.00 83.59 294 ILE A N 1
ATOM 2254 C CA . ILE A 1 294 ? 19.772 49.640 389.635 1.00 76.93 294 ILE A CA 1
ATOM 2255 C C . ILE A 1 294 ? 19.176 51.040 389.549 1.00 82.19 294 ILE A C 1
ATOM 2256 O O . ILE A 1 294 ? 19.050 51.613 388.460 1.00 98.30 294 ILE A O 1
ATOM 2261 N N . ASN A 1 295 ? 18.812 51.616 390.694 1.00 74.02 295 ASN A N 1
ATOM 2262 C CA . ASN A 1 295 ? 18.161 52.917 390.748 1.00 88.21 295 ASN A CA 1
ATOM 2263 C C . ASN A 1 295 ? 19.142 54.059 390.976 1.00 90.49 295 ASN A C 1
ATOM 2264 O O . ASN A 1 295 ? 18.711 55.179 391.271 1.00 81.05 295 ASN A O 1
ATOM 2269 N N . TRP A 1 296 ? 20.446 53.802 390.847 1.00 85.12 296 TRP A N 1
ATOM 2270 C CA . TRP A 1 296 ? 21.452 54.825 391.117 1.00 69.49 296 TRP A CA 1
ATOM 2271 C C . TRP A 1 296 ? 21.219 56.067 390.265 1.00 75.64 296 TRP A C 1
ATOM 2272 O O . TRP A 1 296 ? 21.057 57.176 390.787 1.00 77.00 296 TRP A O 1
ATOM 2283 N N . LYS A 1 297 ? 21.195 55.896 388.943 1.00 76.10 297 LYS A N 1
ATOM 2284 C CA . LYS A 1 297 ? 21.023 57.044 388.059 1.00 85.27 297 LYS A CA 1
ATOM 2285 C C . LYS A 1 297 ? 19.615 57.618 388.145 1.00 90.65 297 LYS A C 1
ATOM 2286 O O . LYS A 1 297 ? 19.420 58.811 387.891 1.00 88.33 297 LYS A O 1
ATOM 2292 N N . VAL A 1 298 ? 18.628 56.792 388.498 1.00 91.67 298 VAL A N 1
ATOM 2293 C CA . VAL A 1 298 ? 17.259 57.283 388.636 1.00 87.96 298 VAL A CA 1
ATOM 2294 C C . VAL A 1 298 ? 17.180 58.322 389.747 1.00 89.80 298 VAL A C 1
ATOM 2295 O O . VAL A 1 298 ? 16.629 59.414 389.562 1.00 95.17 298 VAL A O 1
ATOM 2299 N N . ILE A 1 299 ? 17.744 58.002 390.914 1.00 100.51 299 ILE A N 1
ATOM 2300 C CA . ILE A 1 299 ? 17.677 58.915 392.051 1.00 101.72 299 ILE A CA 1
ATOM 2301 C C . ILE A 1 299 ? 18.508 60.166 391.788 1.00 96.43 299 ILE A C 1
ATOM 2302 O O . ILE A 1 299 ? 18.051 61.293 392.015 1.00 94.08 299 ILE A O 1
ATOM 2307 N N . GLU A 1 300 ? 19.744 59.985 391.312 1.00 87.60 300 GLU A N 1
ATOM 2308 C CA . GLU A 1 300 ? 20.601 61.130 391.016 1.00 86.38 300 GLU A CA 1
ATOM 2309 C C . GLU A 1 300 ? 19.946 62.064 390.008 1.00 84.97 300 GLU A C 1
ATOM 2310 O O . GLU A 1 300 ? 20.106 63.288 390.084 1.00 90.34 300 GLU A O 1
ATOM 2316 N N . GLU A 1 301 ? 19.201 61.502 389.053 1.00 68.55 301 GLU A N 1
ATOM 2317 C CA . GLU A 1 301 ? 18.451 62.336 388.122 1.00 70.25 301 GLU A CA 1
ATOM 2318 C C . GLU A 1 301 ? 17.380 63.136 388.848 1.00 80.57 301 GLU A C 1
ATOM 2319 O O . GLU A 1 301 ? 17.150 64.310 388.534 1.00 80.90 301 GLU A O 1
ATOM 2325 N N . GLN A 1 302 ? 16.709 62.514 389.821 1.00 82.45 302 GLN A N 1
ATOM 2326 C CA . GLN A 1 302 ? 15.743 63.244 390.633 1.00 77.21 302 GLN A CA 1
ATOM 2327 C C . GLN A 1 302 ? 16.419 64.377 391.392 1.00 79.91 302 GLN A C 1
ATOM 2328 O O . GLN A 1 302 ? 15.847 65.464 391.542 1.00 85.22 302 GLN A O 1
ATOM 2334 N N . LYS A 1 303 ? 17.645 64.143 391.868 1.00 77.90 303 LYS A N 1
ATOM 2335 C CA . LYS A 1 303 ? 18.380 65.189 392.571 1.00 86.08 303 LYS A CA 1
ATOM 2336 C C . LYS A 1 303 ? 18.707 66.353 391.644 1.00 89.48 303 LYS A C 1
ATOM 2337 O O . LYS A 1 303 ? 18.644 67.518 392.054 1.00 98.47 303 LYS A O 1
ATOM 2343 N N . VAL A 1 304 ? 19.064 66.056 390.391 1.00 83.68 304 VAL A N 1
ATOM 2344 C CA . VAL A 1 304 ? 19.314 67.114 389.415 1.00 93.69 304 VAL A CA 1
ATOM 2345 C C . VAL A 1 304 ? 18.072 67.980 389.247 1.00 87.40 304 VAL A C 1
ATOM 2346 O O . VAL A 1 304 ? 18.138 69.214 389.302 1.00 82.33 304 VAL A O 1
ATOM 2350 N N . ALA A 1 305 ? 16.916 67.338 389.050 1.00 93.37 305 ALA A N 1
ATOM 2351 C CA . ALA A 1 305 ? 15.670 68.078 388.876 1.00 88.10 305 ALA A CA 1
ATOM 2352 C C . ALA A 1 305 ? 15.354 68.916 390.106 1.00 92.00 305 ALA A C 1
ATOM 2353 O O . ALA A 1 305 ? 14.937 70.075 389.989 1.00 88.48 305 ALA A O 1
ATOM 2355 N N . SER A 1 306 ? 15.545 68.345 391.297 1.00 82.17 306 SER A N 1
ATOM 2356 C CA . SER A 1 306 ? 15.390 69.119 392.524 1.00 92.42 306 SER A CA 1
ATOM 2357 C C . SER A 1 306 ? 16.423 70.239 392.609 1.00 81.10 306 SER A C 1
ATOM 2358 O O . SER A 1 306 ? 16.120 71.340 393.083 1.00 85.68 306 SER A O 1
ATOM 2361 N N . LEU A 1 307 ? 17.649 69.981 392.148 1.00 86.16 307 LEU A N 1
ATOM 2362 C CA . LEU A 1 307 ? 18.713 70.971 392.272 1.00 84.34 307 LEU A CA 1
ATOM 2363 C C . LEU A 1 307 ? 18.352 72.264 391.563 1.00 79.45 307 LEU A C 1
ATOM 2364 O O . LEU A 1 307 ? 18.730 73.352 392.013 1.00 96.30 307 LEU A O 1
ATOM 2369 N N . VAL A 1 308 ? 17.613 72.161 390.459 1.00 70.70 308 VAL A N 1
ATOM 2370 C CA . VAL A 1 308 ? 17.356 73.303 389.588 1.00 98.94 308 VAL A CA 1
ATOM 2371 C C . VAL A 1 308 ? 16.020 73.959 389.921 1.00 93.26 308 VAL A C 1
ATOM 2372 O O . VAL A 1 308 ? 15.876 75.186 389.828 1.00 102.52 308 VAL A O 1
ATOM 2376 N N . ALA A 1 309 ? 15.023 73.138 390.265 1.00 81.86 309 ALA A N 1
ATOM 2377 C CA . ALA A 1 309 ? 13.785 73.670 390.804 1.00 83.15 309 ALA A CA 1
ATOM 2378 C C . ALA A 1 309 ? 14.048 74.412 392.101 1.00 100.04 309 ALA A C 1
ATOM 2379 O O . ALA A 1 309 ? 13.481 75.483 392.338 1.00 92.00 309 ALA A O 1
ATOM 2381 N N . GLY A 1 310 ? 14.917 73.860 392.951 1.00 97.07 310 GLY A N 1
ATOM 2382 C CA . GLY A 1 310 ? 15.213 74.509 394.217 1.00 78.44 310 GLY A CA 1
ATOM 2383 C C . GLY A 1 310 ? 16.092 75.735 394.063 1.00 85.19 310 GLY A C 1
ATOM 2384 O O . GLY A 1 310 ? 15.876 76.749 394.732 1.00 95.65 310 GLY A O 1
ATOM 2385 N N . SER A 1 311 ? 17.085 75.668 393.173 1.00 87.11 311 SER A N 1
ATOM 2386 C CA . SER A 1 311 ? 18.002 76.793 393.017 1.00 85.92 311 SER A CA 1
ATOM 2387 C C . SER A 1 311 ? 17.280 78.006 392.451 1.00 84.76 311 SER A C 1
ATOM 2388 O O . SER A 1 311 ? 17.474 79.134 392.919 1.00 87.38 311 SER A O 1
ATOM 2391 N N . LYS A 1 312 ? 16.458 77.794 391.423 1.00 95.46 312 LYS A N 1
ATOM 2392 C CA . LYS A 1 312 ? 15.692 78.898 390.862 1.00 95.61 312 LYS A CA 1
ATOM 2393 C C . LYS A 1 312 ? 14.646 79.404 391.845 1.00 91.43 312 LYS A C 1
ATOM 2394 O O . LYS A 1 312 ? 14.328 80.599 391.845 1.00 99.75 312 LYS A O 1
ATOM 2400 N N . GLN A 1 313 ? 14.102 78.519 392.685 1.00 97.79 313 GLN A N 1
ATOM 2401 C CA . GLN A 1 313 ? 13.191 78.962 393.736 1.00 96.38 313 GLN A CA 1
ATOM 2402 C C . GLN A 1 313 ? 13.888 79.928 394.683 1.00 97.10 313 GLN A C 1
ATOM 2403 O O . GLN A 1 313 ? 13.355 80.996 395.005 1.00 101.18 313 GLN A O 1
ATOM 2409 N N . HIS A 1 314 ? 15.090 79.564 395.137 1.00 95.05 314 HIS A N 1
ATOM 2410 C CA . HIS A 1 314 ? 15.851 80.434 396.028 1.00 92.64 314 HIS A CA 1
ATOM 2411 C C . HIS A 1 314 ? 16.114 81.788 395.383 1.00 91.60 314 HIS A C 1
ATOM 2412 O O . HIS A 1 314 ? 15.927 82.834 396.013 1.00 94.89 314 HIS A O 1
ATOM 2419 N N . GLU A 1 315 ? 16.545 81.786 394.118 1.00 83.76 315 GLU A N 1
ATOM 2420 C CA . GLU A 1 315 ? 16.835 83.040 393.429 1.00 93.50 315 GLU A CA 1
ATOM 2421 C C . GLU A 1 315 ? 15.612 83.946 393.386 1.00 98.60 315 GLU A C 1
ATOM 2422 O O . GLU A 1 315 ? 15.715 85.152 393.636 1.00 95.41 315 GLU A O 1
ATOM 2428 N N . ALA A 1 316 ? 14.444 83.382 393.077 1.00 103.34 316 ALA A N 1
ATOM 2429 C CA . ALA A 1 316 ? 13.244 84.198 392.933 1.00 89.85 316 ALA A CA 1
ATOM 2430 C C . ALA A 1 316 ? 12.818 84.792 394.268 1.00 98.48 316 ALA A C 1
ATOM 2431 O O . ALA A 1 316 ? 12.612 86.007 394.383 1.00 103.46 316 ALA A O 1
ATOM 2433 N N . LYS A 1 317 ? 12.696 83.952 395.295 1.00 98.98 317 LYS A N 1
ATOM 2434 C CA . LYS A 1 317 ? 12.123 84.404 396.556 1.00 105.27 317 LYS A CA 1
ATOM 2435 C C . LYS A 1 317 ? 13.116 85.196 397.398 1.00 105.87 317 LYS A C 1
ATOM 2436 O O . LYS A 1 317 ? 12.700 86.037 398.202 1.00 114.85 317 LYS A O 1
ATOM 2442 N N . LEU A 1 318 ? 14.419 84.947 397.239 1.00 104.69 318 LEU A N 1
ATOM 2443 C CA . LEU A 1 318 ? 15.409 85.816 397.869 1.00 103.48 318 LEU A CA 1
ATOM 2444 C C . LEU A 1 318 ? 15.340 87.222 397.287 1.00 110.67 318 LEU A C 1
ATOM 2445 O O . LEU A 1 318 ? 15.474 88.212 398.015 1.00 116.21 318 LEU A O 1
ATOM 2450 N N . ASN A 1 319 ? 15.135 87.326 395.970 1.00 109.35 319 ASN A N 1
ATOM 2451 C CA . ASN A 1 319 ? 14.944 88.631 395.346 1.00 116.15 319 ASN A CA 1
ATOM 2452 C C . ASN A 1 319 ? 13.703 89.322 395.896 1.00 109.64 319 ASN A C 1
ATOM 2453 O O . ASN A 1 319 ? 13.689 90.546 396.072 1.00 111.18 319 ASN A O 1
ATOM 2458 N N . ASP A 1 320 ? 12.650 88.550 396.173 1.00 96.82 320 ASP A N 1
ATOM 2459 C CA . ASP A 1 320 ? 11.439 89.125 396.748 1.00 101.86 320 ASP A CA 1
ATOM 2460 C C . ASP A 1 320 ? 11.689 89.633 398.162 1.00 106.16 320 ASP A C 1
ATOM 2461 O O . ASP A 1 320 ? 11.204 90.706 398.538 1.00 105.01 320 ASP A O 1
ATOM 2466 N N . ILE A 1 321 ? 12.444 88.874 398.960 1.00 117.42 321 ILE A N 1
ATOM 2467 C CA . ILE A 1 321 ? 12.754 89.301 400.322 1.00 110.27 321 ILE A CA 1
ATOM 2468 C C . ILE A 1 321 ? 13.605 90.564 400.301 1.00 108.64 321 ILE A C 1
ATOM 2469 O O . ILE A 1 321 ? 13.368 91.504 401.070 1.00 106.55 321 ILE A O 1
ATOM 2474 N N . PHE A 1 322 ? 14.602 90.611 399.415 1.00 101.81 322 PHE A N 1
ATOM 2475 C CA . PHE A 1 322 ? 15.433 91.805 399.304 1.00 110.44 322 PHE A CA 1
ATOM 2476 C C . PHE A 1 322 ? 14.630 93.001 398.813 1.00 121.92 322 PHE A C 1
ATOM 2477 O O . PHE A 1 322 ? 14.900 94.138 399.219 1.00 128.10 322 PHE A O 1
ATOM 2485 N N . ALA A 1 323 ? 13.646 92.771 397.941 1.00 123.41 323 ALA A N 1
ATOM 2486 C CA . ALA A 1 323 ? 12.774 93.859 397.513 1.00 116.49 323 ALA A CA 1
ATOM 2487 C C . ALA A 1 323 ? 11.946 94.385 398.677 1.00 115.98 323 ALA A C 1
ATOM 2488 O O . ALA A 1 323 ? 11.753 95.599 398.814 1.00 116.93 323 ALA A O 1
ATOM 2490 N N . ALA A 1 324 ? 11.458 93.485 399.534 1.00 109.62 324 ALA A N 1
ATOM 2491 C CA . ALA A 1 324 ? 10.646 93.905 400.670 1.00 110.13 324 ALA A CA 1
ATOM 2492 C C . ALA A 1 324 ? 11.469 94.658 401.708 1.00 125.98 324 ALA A C 1
ATOM 2493 O O . ALA A 1 324 ? 10.957 95.582 402.350 1.00 138.75 324 ALA A O 1
ATOM 2495 N N . ILE A 1 325 ? 12.735 94.278 401.892 1.00 126.25 325 ILE A N 1
ATOM 2496 C CA . ILE A 1 325 ? 13.607 95.019 402.800 1.00 117.90 325 ILE A CA 1
ATOM 2497 C C . ILE A 1 325 ? 13.927 96.390 402.219 1.00 121.96 325 ILE A C 1
ATOM 2498 O O . ILE A 1 325 ? 13.844 97.413 402.910 1.00 123.39 325 ILE A O 1
ATOM 2503 N N . ARG A 1 326 ? 14.297 96.426 400.937 1.00 118.17 326 ARG A N 1
ATOM 2504 C CA . ARG A 1 326 ? 14.646 97.682 400.283 1.00 114.64 326 ARG A CA 1
ATOM 2505 C C . ARG A 1 326 ? 13.486 98.668 400.326 1.00 126.56 326 ARG A C 1
ATOM 2506 O O . ARG A 1 326 ? 13.661 99.840 400.681 1.00 132.13 326 ARG A O 1
ATOM 2514 N N . SER A 1 327 ? 12.285 98.207 399.975 1.00 133.89 327 SER A N 1
ATOM 2515 C CA . SER A 1 327 ? 11.100 99.061 399.940 1.00 146.41 327 SER A CA 1
ATOM 2516 C C . SER A 1 327 ? 10.460 99.155 401.327 1.00 149.71 327 SER A C 1
ATOM 2517 O O . SER A 1 327 ? 9.306 98.788 401.546 1.00 157.74 327 SER A O 1
ATOM 2520 N N . PHE A 1 328 ? 11.240 99.662 402.278 1.00 141.54 328 PHE A N 1
ATOM 2521 C CA . PHE A 1 328 ? 10.776 99.836 403.647 1.00 129.49 328 PHE A CA 1
ATOM 2522 C C . PHE A 1 328 ? 11.110 101.240 404.123 1.00 134.56 328 PHE A C 1
ATOM 2523 O O . PHE A 1 328 ? 12.267 101.668 404.050 1.00 134.76 328 PHE A O 1
ATOM 2531 N N . ASP A 1 329 ? 10.097 101.941 404.624 1.00 132.16 329 ASP A N 1
ATOM 2532 C CA . ASP A 1 329 ? 10.254 103.289 405.163 1.00 138.49 329 ASP A CA 1
ATOM 2533 C C . ASP A 1 329 ? 10.826 103.188 406.572 1.00 132.47 329 ASP A C 1
ATOM 2534 O O . ASP A 1 329 ? 10.100 102.917 407.531 1.00 141.63 329 ASP A O 1
ATOM 2539 N N . GLY A 1 330 ? 12.130 103.404 406.709 1.00 124.71 330 GLY A N 1
ATOM 2540 C CA . GLY A 1 330 ? 12.742 103.448 408.017 1.00 134.05 330 GLY A CA 1
ATOM 2541 C C . GLY A 1 330 ? 14.120 102.822 408.006 1.00 134.86 330 GLY A C 1
ATOM 2542 O O . GLY A 1 330 ? 14.744 102.665 406.958 1.00 141.86 330 GLY A O 1
ATOM 2543 N N . SER A 1 331 ? 14.579 102.465 409.203 1.00 127.82 331 SER A N 1
ATOM 2544 C CA . SER A 1 331 ? 15.929 101.959 409.398 1.00 125.74 331 SER A CA 1
ATOM 2545 C C . SER A 1 331 ? 16.061 100.525 408.893 1.00 134.29 331 SER A C 1
ATOM 2546 O O . SER A 1 331 ? 15.075 99.822 408.658 1.00 137.14 331 SER A O 1
ATOM 2549 N N . ILE A 1 332 ? 17.315 100.094 408.732 1.00 134.00 332 ILE A N 1
ATOM 2550 C CA . ILE A 1 332 ? 17.583 98.715 408.337 1.00 138.72 332 ILE A CA 1
ATOM 2551 C C . ILE A 1 332 ? 17.240 97.757 409.470 1.00 140.49 332 ILE A C 1
ATOM 2552 O O . ILE A 1 332 ? 16.938 96.581 409.229 1.00 139.94 332 ILE A O 1
ATOM 2557 N N . GLU A 1 333 ? 17.267 98.237 410.716 1.00 144.30 333 GLU A N 1
ATOM 2558 C CA . GLU A 1 333 ? 16.993 97.366 411.854 1.00 150.55 333 GLU A CA 1
ATOM 2559 C C . GLU A 1 333 ? 15.536 96.923 411.868 1.00 143.48 333 GLU A C 1
ATOM 2560 O O . GLU A 1 333 ? 15.231 95.780 412.228 1.00 153.74 333 GLU A O 1
ATOM 2566 N N . GLY A 1 334 ? 14.625 97.809 411.475 1.00 129.98 334 GLY A N 1
ATOM 2567 C CA . GLY A 1 334 ? 13.220 97.465 411.396 1.00 121.47 334 GLY A CA 1
ATOM 2568 C C . GLY A 1 334 ? 12.824 96.917 410.042 1.00 131.20 334 GLY A C 1
ATOM 2569 O O . GLY A 1 334 ? 11.831 96.192 409.926 1.00 134.40 334 GLY A O 1
ATOM 2570 N N . ALA A 1 335 ? 13.594 97.267 409.005 1.00 139.36 335 ALA A N 1
ATOM 2571 C CA . ALA A 1 335 ? 13.318 96.761 407.664 1.00 141.53 335 ALA A CA 1
ATOM 2572 C C . ALA A 1 335 ? 13.456 95.251 407.601 1.00 137.33 335 ALA A C 1
ATOM 2573 O O . ALA A 1 335 ? 12.769 94.591 406.811 1.00 143.89 335 ALA A O 1
ATOM 2575 N N . THR A 1 336 ? 14.337 94.697 408.430 1.00 119.30 336 THR A N 1
ATOM 2576 C CA . THR A 1 336 ? 14.688 93.288 408.438 1.00 116.42 336 THR A CA 1
ATOM 2577 C C . THR A 1 336 ? 13.979 92.519 409.540 1.00 118.68 336 THR A C 1
ATOM 2578 O O . THR A 1 336 ? 14.225 91.321 409.711 1.00 118.33 336 THR A O 1
ATOM 2582 N N . ASP A 1 337 ? 13.104 93.181 410.286 1.00 123.41 337 ASP A N 1
ATOM 2583 C CA . ASP A 1 337 ? 12.300 92.510 411.290 1.00 122.36 337 ASP A CA 1
ATOM 2584 C C . ASP A 1 337 ? 10.996 92.059 410.651 1.00 112.50 337 ASP A C 1
ATOM 2585 O O . ASP A 1 337 ? 10.212 92.910 410.206 1.00 124.31 337 ASP A O 1
ATOM 2590 N N . PRO A 1 338 ? 10.731 90.755 410.563 1.00 104.73 338 PRO A N 1
ATOM 2591 C CA . PRO A 1 338 ? 9.473 90.306 409.947 1.00 113.58 338 PRO A CA 1
ATOM 2592 C C . PRO A 1 338 ? 8.232 90.832 410.646 1.00 127.83 338 PRO A C 1
ATOM 2593 O O . PRO A 1 338 ? 7.168 90.891 410.018 1.00 128.17 338 PRO A O 1
ATOM 2597 N N . ALA A 1 339 ? 8.330 91.224 411.918 1.00 138.33 339 ALA A N 1
ATOM 2598 C CA . ALA A 1 339 ? 7.172 91.776 412.613 1.00 152.92 339 ALA A CA 1
ATOM 2599 C C . ALA A 1 339 ? 6.879 93.196 412.144 1.00 154.82 339 ALA A C 1
ATOM 2600 O O . ALA A 1 339 ? 5.791 93.482 411.630 1.00 154.46 339 ALA A O 1
ATOM 2602 N N . GLY A 1 340 ? 7.846 94.101 412.311 1.00 153.61 340 GLY A N 1
ATOM 2603 C CA . GLY A 1 340 ? 7.629 95.485 411.925 1.00 152.31 340 GLY A CA 1
ATOM 2604 C C . GLY A 1 340 ? 7.435 95.672 410.434 1.00 138.69 340 GLY A C 1
ATOM 2605 O O . GLY A 1 340 ? 6.729 96.590 410.008 1.00 132.84 340 GLY A O 1
ATOM 2606 N N . ASN A 1 341 ? 8.048 94.813 409.624 1.00 129.92 341 ASN A N 1
ATOM 2607 C CA . ASN A 1 341 ? 7.960 94.896 408.167 1.00 123.24 341 ASN A CA 1
ATOM 2608 C C . ASN A 1 341 ? 6.947 93.857 407.695 1.00 124.52 341 ASN A C 1
ATOM 2609 O O . ASN A 1 341 ? 7.274 92.676 407.548 1.00 132.04 341 ASN A O 1
ATOM 2614 N N . ALA A 1 342 ? 5.712 94.304 407.456 1.00 125.33 342 ALA A N 1
ATOM 2615 C CA . ALA A 1 342 ? 4.664 93.389 407.013 1.00 130.03 342 ALA A CA 1
ATOM 2616 C C . ALA A 1 342 ? 4.946 92.854 405.614 1.00 131.24 342 ALA A C 1
ATOM 2617 O O . ALA A 1 342 ? 4.663 91.686 405.323 1.00 131.54 342 ALA A O 1
ATOM 2619 N N . GLY A 1 343 ? 5.499 93.693 404.735 1.00 128.75 343 GLY A N 1
ATOM 2620 C CA . GLY A 1 343 ? 5.832 93.229 403.398 1.00 118.01 343 GLY A CA 1
ATOM 2621 C C . GLY A 1 343 ? 6.913 92.166 403.405 1.00 119.77 343 GLY A C 1
ATOM 2622 O O . GLY A 1 343 ? 6.849 91.196 402.646 1.00 106.24 343 GLY A O 1
ATOM 2623 N N . LEU A 1 344 ? 7.921 92.333 404.264 1.00 120.54 344 LEU A N 1
ATOM 2624 C CA . LEU A 1 344 ? 8.936 91.297 404.420 1.00 116.17 344 LEU A CA 1
ATOM 2625 C C . LEU A 1 344 ? 8.329 90.020 404.988 1.00 128.65 344 LEU A C 1
ATOM 2626 O O . LEU A 1 344 ? 8.754 88.912 404.640 1.00 122.56 344 LEU A O 1
ATOM 2631 N N . LYS A 1 345 ? 7.328 90.156 405.862 1.00 131.70 345 LYS A N 1
ATOM 2632 C CA . LYS A 1 345 ? 6.658 88.982 406.409 1.00 122.47 345 LYS A CA 1
ATOM 2633 C C . LYS A 1 345 ? 5.907 88.218 405.328 1.00 122.59 345 LYS A C 1
ATOM 2634 O O . LYS A 1 345 ? 5.835 86.985 405.371 1.00 119.41 345 LYS A O 1
ATOM 2640 N N . THR A 1 346 ? 5.340 88.936 404.358 1.00 120.39 346 THR A N 1
ATOM 2641 C CA . THR A 1 346 ? 4.690 88.290 403.224 1.00 112.74 346 THR A CA 1
ATOM 2642 C C . THR A 1 346 ? 5.696 87.527 402.372 1.00 107.33 346 THR A C 1
ATOM 2643 O O . THR A 1 346 ? 5.439 86.387 401.966 1.00 109.33 346 THR A O 1
ATOM 2647 N N . ALA A 1 347 ? 6.849 88.142 402.091 1.00 108.03 347 ALA A N 1
ATOM 2648 C CA . ALA A 1 347 ? 7.858 87.495 401.259 1.00 101.65 347 ALA A CA 1
ATOM 2649 C C . ALA A 1 347 ? 8.442 86.262 401.935 1.00 99.90 347 ALA A C 1
ATOM 2650 O O . ALA A 1 347 ? 8.785 85.289 401.254 1.00 101.88 347 ALA A O 1
ATOM 2652 N N . ILE A 1 348 ? 8.575 86.285 403.264 1.00 97.85 348 ILE A N 1
ATOM 2653 C CA . ILE A 1 348 ? 9.017 85.089 403.975 1.00 99.82 348 ILE A CA 1
ATOM 2654 C C . ILE A 1 348 ? 7.906 84.049 403.994 1.00 99.06 348 ILE A C 1
ATOM 2655 O O . ILE A 1 348 ? 8.163 82.843 403.890 1.00 104.17 348 ILE A O 1
ATOM 2660 N N . ARG A 1 349 ? 6.654 84.498 404.114 1.00 94.49 349 ARG A N 1
ATOM 2661 C CA . ARG A 1 349 ? 5.521 83.581 404.024 1.00 104.58 349 ARG A CA 1
ATOM 2662 C C . ARG A 1 349 ? 5.552 82.811 402.712 1.00 107.43 349 ARG A C 1
ATOM 2663 O O . ARG A 1 349 ? 5.365 81.590 402.689 1.00 98.44 349 ARG A O 1
ATOM 2671 N N . ALA A 1 350 ? 5.801 83.515 401.606 1.00 100.63 350 ALA A N 1
ATOM 2672 C CA . ALA A 1 350 ? 5.907 82.846 400.315 1.00 93.05 350 ALA A CA 1
ATOM 2673 C C . ALA A 1 350 ? 7.131 81.942 400.262 1.00 102.70 350 ALA A C 1
ATOM 2674 O O . ALA A 1 350 ? 7.071 80.836 399.711 1.00 109.62 350 ALA A O 1
ATOM 2676 N N . ALA A 1 351 ? 8.249 82.391 400.836 1.00 98.41 351 ALA A N 1
ATOM 2677 C CA . ALA A 1 351 ? 9.468 81.591 400.807 1.00 93.84 351 ALA A CA 1
ATOM 2678 C C . ALA A 1 351 ? 9.286 80.290 401.577 1.00 99.15 351 ALA A C 1
ATOM 2679 O O . ALA A 1 351 ? 9.672 79.215 401.104 1.00 104.02 351 ALA A O 1
ATOM 2681 N N . LYS A 1 352 ? 8.687 80.370 402.767 1.00 100.49 352 LYS A N 1
ATOM 2682 C CA . LYS A 1 352 ? 8.492 79.174 403.580 1.00 90.01 352 LYS A CA 1
ATOM 2683 C C . LYS A 1 352 ? 7.566 78.181 402.891 1.00 97.38 352 LYS A C 1
ATOM 2684 O O . LYS A 1 352 ? 7.841 76.975 402.874 1.00 111.09 352 LYS A O 1
ATOM 2690 N N . LYS A 1 353 ? 6.466 78.667 402.312 1.00 92.83 353 LYS A N 1
ATOM 2691 C CA . LYS A 1 353 ? 5.531 77.772 401.642 1.00 102.32 353 LYS A CA 1
ATOM 2692 C C . LYS A 1 353 ? 6.140 77.128 400.403 1.00 105.20 353 LYS A C 1
ATOM 2693 O O . LYS A 1 353 ? 5.672 76.066 399.978 1.00 107.69 353 LYS A O 1
ATOM 2699 N N . ALA A 1 354 ? 7.171 77.737 399.819 1.00 105.31 354 ALA A N 1
ATOM 2700 C CA . ALA A 1 354 ? 7.927 77.119 398.741 1.00 91.05 354 ALA A CA 1
ATOM 2701 C C . ALA A 1 354 ? 9.086 76.274 399.257 1.00 89.15 354 ALA A C 1
ATOM 2702 O O . ALA A 1 354 ? 10.016 75.976 398.497 1.00 98.79 354 ALA A O 1
ATOM 2704 N N . MET A 1 355 ? 9.049 75.898 400.534 1.00 83.27 355 MET A N 1
ATOM 2705 C CA . MET A 1 355 ? 10.008 74.987 401.150 1.00 105.77 355 MET A CA 1
ATOM 2706 C C . MET A 1 355 ? 11.423 75.552 401.176 1.00 103.44 355 MET A C 1
ATOM 2707 O O . MET A 1 355 ? 12.388 74.797 401.326 1.00 105.65 355 MET A O 1
ATOM 2712 N N . ILE A 1 356 ? 11.579 76.866 401.032 1.00 94.06 356 ILE A N 1
ATOM 2713 C CA . ILE A 1 356 ? 12.882 77.483 401.268 1.00 93.99 356 ILE A CA 1
ATOM 2714 C C . ILE A 1 356 ? 13.195 77.291 402.746 1.00 85.50 356 ILE A C 1
ATOM 2715 O O . ILE A 1 356 ? 12.400 77.702 403.605 1.00 98.85 356 ILE A O 1
ATOM 2720 N N . PRO A 1 357 ? 14.313 76.653 403.087 1.00 87.01 357 PRO A N 1
ATOM 2721 C CA . PRO A 1 357 ? 14.579 76.339 404.495 1.00 88.49 357 PRO A CA 1
ATOM 2722 C C . PRO A 1 357 ? 14.688 77.599 405.341 1.00 94.32 357 PRO A C 1
ATOM 2723 O O . PRO A 1 357 ? 15.288 78.596 404.934 1.00 89.98 357 PRO A O 1
ATOM 2727 N N . GLU A 1 358 ? 14.083 77.537 406.531 1.00 107.91 358 GLU A N 1
ATOM 2728 C CA . GLU A 1 358 ? 14.114 78.661 407.463 1.00 108.63 358 GLU A CA 1
ATOM 2729 C C . GLU A 1 358 ? 15.538 79.121 407.738 1.00 87.74 358 GLU A C 1
ATOM 2730 O O . GLU A 1 358 ? 15.785 80.312 407.961 1.00 89.41 358 GLU A O 1
ATOM 2736 N N . THR A 1 359 ? 16.491 78.186 407.727 1.00 78.06 359 THR A N 1
ATOM 2737 C CA . THR A 1 359 ? 17.873 78.534 408.032 1.00 86.61 359 THR A CA 1
ATOM 2738 C C . THR A 1 359 ? 18.436 79.528 407.024 1.00 84.12 359 THR A C 1
ATOM 2739 O O . THR A 1 359 ? 19.149 80.465 407.400 1.00 89.46 359 THR A O 1
ATOM 2743 N N . TYR A 1 360 ? 18.131 79.340 405.738 1.00 90.36 360 TYR A N 1
ATOM 2744 C CA . TYR A 1 360 ? 18.656 80.253 404.730 1.00 90.92 360 TYR A CA 1
ATOM 2745 C C . TYR A 1 360 ? 17.868 81.554 404.679 1.00 94.89 360 TYR A C 1
ATOM 2746 O O . TYR A 1 360 ? 18.439 82.606 404.368 1.00 99.30 360 TYR A O 1
ATOM 2755 N N . ILE A 1 361 ? 16.567 81.504 404.978 1.00 97.14 361 ILE A N 1
ATOM 2756 C CA . ILE A 1 361 ? 15.790 82.732 405.126 1.00 88.24 361 ILE A CA 1
ATOM 2757 C C . ILE A 1 361 ? 16.386 83.597 406.227 1.00 89.19 361 ILE A C 1
ATOM 2758 O O . ILE A 1 361 ? 16.391 84.832 406.140 1.00 85.95 361 ILE A O 1
ATOM 2763 N N . ASN A 1 362 ? 16.907 82.963 407.279 1.00 94.40 362 ASN A N 1
ATOM 2764 C CA . ASN A 1 362 ? 17.492 83.717 408.381 1.00 111.03 362 ASN A CA 1
ATOM 2765 C C . ASN A 1 362 ? 18.787 84.403 407.970 1.00 119.71 362 ASN A C 1
ATOM 2766 O O . ASN A 1 362 ? 19.098 85.489 408.472 1.00 135.01 362 ASN A O 1
ATOM 2771 N N . ARG A 1 363 ? 19.546 83.796 407.058 1.00 110.71 363 ARG A N 1
ATOM 2772 C CA . ARG A 1 363 ? 20.862 84.323 406.721 1.00 111.63 363 ARG A CA 1
ATOM 2773 C C . ARG A 1 363 ? 20.794 85.460 405.715 1.00 98.58 363 ARG A C 1
ATOM 2774 O O . ARG A 1 363 ? 21.640 86.362 405.752 1.00 110.27 363 ARG A O 1
ATOM 2782 N N . VAL A 1 364 ? 19.822 85.433 404.803 1.00 105.24 364 VAL A N 1
ATOM 2783 C CA . VAL A 1 364 ? 19.615 86.593 403.946 1.00 108.27 364 VAL A CA 1
ATOM 2784 C C . VAL A 1 364 ? 19.154 87.783 404.783 1.00 108.46 364 VAL A C 1
ATOM 2785 O O . VAL A 1 364 ? 19.474 88.936 404.467 1.00 112.27 364 VAL A O 1
ATOM 2789 N N . LEU A 1 365 ? 18.437 87.527 405.880 1.00 105.86 365 LEU A N 1
ATOM 2790 C CA . LEU A 1 365 ? 18.097 88.601 406.809 1.00 104.57 365 LEU A CA 1
ATOM 2791 C C . LEU A 1 365 ? 19.346 89.174 407.468 1.00 97.52 365 LEU A C 1
ATOM 2792 O O . LEU A 1 365 ? 19.503 90.396 407.567 1.00 100.20 365 LEU A O 1
ATOM 2797 N N . GLN A 1 366 ? 20.245 88.302 407.934 1.00 82.77 366 GLN A N 1
ATOM 2798 C CA . GLN A 1 366 ? 21.488 88.764 408.540 1.00 88.14 366 GLN A CA 1
ATOM 2799 C C . GLN A 1 366 ? 22.455 89.324 407.506 1.00 101.62 366 GLN A C 1
ATOM 2800 O O . GLN A 1 366 ? 23.318 90.132 407.860 1.00 119.53 366 GLN A O 1
ATOM 2806 N N . TYR A 1 367 ? 22.335 88.904 406.245 1.00 99.06 367 TYR A N 1
ATOM 2807 C CA . TYR A 1 367 ? 23.008 89.597 405.152 1.00 115.66 367 TYR A CA 1
ATOM 2808 C C . TYR A 1 367 ? 22.601 91.066 405.115 1.00 115.60 367 TYR A C 1
ATOM 2809 O O . TYR A 1 367 ? 23.447 91.968 405.167 1.00 112.28 367 TYR A O 1
ATOM 2818 N N . ALA A 1 368 ? 21.290 91.317 405.045 1.00 110.01 368 ALA A N 1
ATOM 2819 C CA . ALA A 1 368 ? 20.782 92.648 404.733 1.00 121.56 368 ALA A CA 1
ATOM 2820 C C . ALA A 1 368 ? 21.119 93.664 405.818 1.00 126.52 368 ALA A C 1
ATOM 2821 O O . ALA A 1 368 ? 21.380 94.833 405.511 1.00 130.50 368 ALA A O 1
ATOM 2823 N N . ARG A 1 369 ? 21.110 93.248 407.088 1.00 112.99 369 ARG A N 1
ATOM 2824 C CA . ARG A 1 369 ? 21.424 94.175 408.175 1.00 115.79 369 ARG A CA 1
ATOM 2825 C C . ARG A 1 369 ? 22.893 94.573 408.181 1.00 122.31 369 ARG A C 1
ATOM 2826 O O . ARG A 1 369 ? 23.237 95.667 408.648 1.00 125.33 369 ARG A O 1
ATOM 2834 N N . GLN A 1 370 ? 23.772 93.704 407.676 1.00 116.45 370 GLN A N 1
ATOM 2835 C CA . GLN A 1 370 ? 25.154 94.106 407.459 1.00 114.38 370 GLN A CA 1
ATOM 2836 C C . GLN A 1 370 ? 25.259 95.184 406.391 1.00 115.16 370 GLN A C 1
ATOM 2837 O O . GLN A 1 370 ? 26.239 95.937 406.381 1.00 130.94 370 GLN A O 1
ATOM 2843 N N . GLY A 1 371 ? 24.265 95.284 405.512 1.00 108.65 371 GLY A N 1
ATOM 2844 C CA . GLY A 1 371 ? 24.268 96.272 404.453 1.00 113.76 371 GLY A CA 1
ATOM 2845 C C . GLY A 1 371 ? 24.552 95.664 403.095 1.00 113.68 371 GLY A C 1
ATOM 2846 O O . GLY A 1 371 ? 25.468 96.102 402.395 1.00 125.05 371 GLY A O 1
ATOM 2847 N N . PHE A 1 372 ? 23.778 94.654 402.708 1.00 108.58 372 PHE A N 1
ATOM 2848 C CA . PHE A 1 372 ? 23.999 93.950 401.453 1.00 116.22 372 PHE A CA 1
ATOM 2849 C C . PHE A 1 372 ? 22.720 93.947 400.631 1.00 121.30 372 PHE A C 1
ATOM 2850 O O . PHE A 1 372 ? 21.632 93.692 401.157 1.00 116.43 372 PHE A O 1
ATOM 2858 N N . SER A 1 373 ? 22.867 94.234 399.335 1.00 127.34 373 SER A N 1
ATOM 2859 C CA . SER A 1 373 ? 21.728 94.399 398.441 1.00 140.37 373 SER A CA 1
ATOM 2860 C C . SER A 1 373 ? 21.181 93.076 397.933 1.00 141.99 373 SER A C 1
ATOM 2861 O O . SER A 1 373 ? 19.971 92.962 397.712 1.00 132.19 373 SER A O 1
ATOM 2864 N N . SER A 1 374 ? 22.050 92.094 397.713 1.00 142.62 374 SER A N 1
ATOM 2865 C CA . SER A 1 374 ? 21.676 90.751 397.292 1.00 140.68 374 SER A CA 1
ATOM 2866 C C . SER A 1 374 ? 22.928 89.887 397.339 1.00 136.72 374 SER A C 1
ATOM 2867 O O . SER A 1 374 ? 24.053 90.395 397.328 1.00 148.57 374 SER A O 1
ATOM 2870 N N . ILE A 1 375 ? 22.719 88.577 397.393 1.00 120.08 375 ILE A N 1
ATOM 2871 C CA . ILE A 1 375 ? 23.814 87.619 397.451 1.00 127.00 375 ILE A CA 1
ATOM 2872 C C . ILE A 1 375 ? 23.842 86.813 396.159 1.00 121.60 375 ILE A C 1
ATOM 2873 O O . ILE A 1 375 ? 22.807 86.549 395.536 1.00 109.49 375 ILE A O 1
ATOM 2878 N N . GLU A 1 376 ? 25.053 86.444 395.744 1.00 111.69 376 GLU A N 1
ATOM 2879 C CA . GLU A 1 376 ? 25.243 85.495 394.657 1.00 108.01 376 GLU A CA 1
ATOM 2880 C C . GLU A 1 376 ? 24.634 84.149 395.022 1.00 103.97 376 GLU A C 1
ATOM 2881 O O . GLU A 1 376 ? 25.116 83.473 395.937 1.00 109.12 376 GLU A O 1
ATOM 2887 N N . PHE A 1 377 ? 23.573 83.754 394.324 1.00 101.87 377 PHE A N 1
ATOM 2888 C CA . PHE A 1 377 ? 22.981 82.426 394.477 1.00 93.45 377 PHE A CA 1
ATOM 2889 C C . PHE A 1 377 ? 22.864 81.828 393.084 1.00 92.87 377 PHE A C 1
ATOM 2890 O O . PHE A 1 377 ? 21.828 81.971 392.420 1.00 94.41 377 PHE A O 1
ATOM 2898 N N . PRO A 1 378 ? 23.914 81.163 392.603 1.00 99.67 378 PRO A N 1
ATOM 2899 C CA . PRO A 1 378 ? 23.834 80.530 391.284 1.00 95.74 378 PRO A CA 1
ATOM 2900 C C . PRO A 1 378 ? 22.709 79.513 391.240 1.00 92.56 378 PRO A C 1
ATOM 2901 O O . PRO A 1 378 ? 22.510 78.732 392.173 1.00 94.73 378 PRO A O 1
ATOM 2905 N N . THR A 1 379 ? 21.952 79.555 390.154 1.00 97.15 379 THR A N 1
ATOM 2906 C CA . THR A 1 379 ? 20.984 78.520 389.855 1.00 106.07 379 THR A CA 1
ATOM 2907 C C . THR A 1 379 ? 21.494 77.687 388.691 1.00 91.11 379 THR A C 1
ATOM 2908 O O . THR A 1 379 ? 22.409 78.081 387.960 1.00 98.74 379 THR A O 1
ATOM 2912 N N . TYR A 1 380 ? 20.890 76.523 388.533 1.00 71.50 380 TYR A N 1
ATOM 2913 C CA . TYR A 1 380 ? 21.381 75.527 387.604 1.00 82.99 380 TYR A CA 1
ATOM 2914 C C . TYR A 1 380 ? 20.315 75.256 386.556 1.00 98.01 380 TYR A C 1
ATOM 2915 O O . TYR A 1 380 ? 19.138 75.572 386.748 1.00 103.47 380 TYR A O 1
ATOM 2924 N N . ASP A 1 381 ? 20.743 74.729 385.421 1.00 110.91 381 ASP A N 1
ATOM 2925 C CA . ASP A 1 381 ? 19.815 74.366 384.366 1.00 118.77 381 ASP A CA 1
ATOM 2926 C C . ASP A 1 381 ? 19.721 72.850 384.267 1.00 106.52 381 ASP A C 1
ATOM 2927 O O . ASP A 1 381 ? 20.402 72.111 384.978 1.00 84.58 381 ASP A O 1
ATOM 2932 N N . THR A 1 382 ? 18.841 72.388 383.389 1.00 113.91 382 THR A N 1
ATOM 2933 C CA . THR A 1 382 ? 18.725 70.967 383.112 1.00 95.76 382 THR A CA 1
ATOM 2934 C C . THR A 1 382 ? 19.520 70.557 381.883 1.00 102.21 382 THR A C 1
ATOM 2935 O O . THR A 1 382 ? 19.565 69.367 381.555 1.00 95.30 382 THR A O 1
ATOM 2939 N N . ASP A 1 383 ? 20.156 71.512 381.208 1.00 112.25 383 ASP A N 1
ATOM 2940 C CA . ASP A 1 383 ? 20.943 71.209 380.025 1.00 109.41 383 ASP A CA 1
ATOM 2941 C C . ASP A 1 383 ? 22.201 70.431 380.400 1.00 113.43 383 ASP A C 1
ATOM 2942 O O . ASP A 1 383 ? 22.599 70.359 381.565 1.00 111.15 383 ASP A O 1
ATOM 2947 N N . TRP A 1 384 ? 22.839 69.861 379.375 1.00 115.49 384 TRP A N 1
ATOM 2948 C CA . TRP A 1 384 ? 23.941 68.925 379.587 1.00 106.62 384 TRP A CA 1
ATOM 2949 C C . TRP A 1 384 ? 25.102 69.564 380.343 1.00 94.97 384 TRP A C 1
ATOM 2950 O O . TRP A 1 384 ? 25.759 68.904 381.157 1.00 88.88 384 TRP A O 1
ATOM 2961 N N . ASP A 1 385 ? 25.375 70.839 380.086 1.00 98.04 385 ASP A N 1
ATOM 2962 C CA . ASP A 1 385 ? 26.549 71.504 380.636 1.00 106.37 385 ASP A CA 1
ATOM 2963 C C . ASP A 1 385 ? 26.330 72.055 382.040 1.00 100.74 385 ASP A C 1
ATOM 2964 O O . ASP A 1 385 ? 27.242 72.680 382.590 1.00 101.39 385 ASP A O 1
ATOM 2969 N N . SER A 1 386 ? 25.162 71.832 382.633 1.00 90.46 386 SER A N 1
ATOM 2970 C CA . SER A 1 386 ? 24.860 72.418 383.932 1.00 103.56 386 SER A CA 1
ATOM 2971 C C . SER A 1 386 ? 25.705 71.785 385.031 1.00 98.73 386 SER A C 1
ATOM 2972 O O . SER A 1 386 ? 25.992 70.584 385.006 1.00 95.27 386 SER A O 1
ATOM 2975 N N . GLU A 1 387 ? 26.103 72.609 386.006 1.00 86.19 387 GLU A N 1
ATOM 2976 C CA . GLU A 1 387 ? 26.860 72.116 387.150 1.00 94.85 387 GLU A CA 1
ATOM 2977 C C . GLU A 1 387 ? 26.058 71.116 387.975 1.00 100.26 387 GLU A C 1
ATOM 2978 O O . GLU A 1 387 ? 26.650 70.305 388.697 1.00 93.48 387 GLU A O 1
ATOM 2984 N N . ALA A 1 388 ? 24.726 71.147 387.871 1.00 78.07 388 ALA A N 1
ATOM 2985 C CA . ALA A 1 388 ? 23.900 70.175 388.581 1.00 75.29 388 ALA A CA 1
ATOM 2986 C C . ALA A 1 388 ? 24.299 68.748 388.226 1.00 88.36 388 ALA A C 1
ATOM 2987 O O . ALA A 1 388 ? 24.333 67.869 389.095 1.00 91.50 388 ALA A O 1
ATOM 2989 N N . TYR A 1 389 ? 24.618 68.502 386.953 1.00 82.30 389 TYR A N 1
ATOM 2990 C CA . TYR A 1 389 ? 25.011 67.161 386.536 1.00 86.74 389 TYR A CA 1
ATOM 2991 C C . TYR A 1 389 ? 26.365 66.762 387.107 1.00 75.23 389 TYR A C 1
ATOM 2992 O O . TYR A 1 389 ? 26.586 65.583 387.405 1.00 90.99 389 TYR A O 1
ATOM 3001 N N . THR A 1 390 ? 27.282 67.718 387.257 1.00 65.65 390 THR A N 1
ATOM 3002 C CA . THR A 1 390 ? 28.565 67.419 387.878 1.00 75.81 390 THR A CA 1
ATOM 3003 C C . THR A 1 390 ? 28.470 67.347 389.395 1.00 76.01 390 THR A C 1
ATOM 3004 O O . THR A 1 390 ? 29.387 66.822 390.035 1.00 87.74 390 THR A O 1
ATOM 3008 N N . THR A 1 391 ? 27.386 67.860 389.981 1.00 77.90 391 THR A N 1
ATOM 3009 C CA . THR A 1 391 ? 27.210 67.763 391.426 1.00 76.07 391 THR A CA 1
ATOM 3010 C C . THR A 1 391 ? 26.789 66.356 391.832 1.00 74.99 391 THR A C 1
ATOM 3011 O O . THR A 1 391 ? 27.377 65.758 392.741 1.00 74.04 391 THR A O 1
ATOM 3015 N N . VAL A 1 392 ? 25.776 65.807 391.163 1.00 72.00 392 VAL A N 1
ATOM 3016 C CA . VAL A 1 392 ? 25.254 64.485 391.491 1.00 76.60 392 VAL A CA 1
ATOM 3017 C C . VAL A 1 392 ? 26.245 63.421 391.045 1.00 72.35 392 VAL A C 1
ATOM 3018 O O . VAL A 1 392 ? 27.208 63.713 390.328 1.00 72.52 392 VAL A O 1
ATOM 3022 N N . SER A 1 393 ? 26.006 62.180 391.454 1.00 67.99 393 SER A N 1
ATOM 3023 C CA . SER A 1 393 ? 26.888 61.064 391.150 1.00 73.93 393 SER A CA 1
ATOM 3024 C C . SER A 1 393 ? 26.314 60.213 390.021 1.00 80.41 393 SER A C 1
ATOM 3025 O O . SER A 1 393 ? 25.208 60.444 389.529 1.00 83.95 393 SER A O 1
ATOM 3028 N N . GLY A 1 394 ? 27.099 59.220 389.604 1.00 71.62 394 GLY A N 1
ATOM 3029 C CA . GLY A 1 394 ? 26.674 58.249 388.617 1.00 70.22 394 GLY A CA 1
ATOM 3030 C C . GLY A 1 394 ? 26.689 58.714 387.178 1.00 79.27 394 GLY A C 1
ATOM 3031 O O . GLY A 1 394 ? 26.289 57.945 386.297 1.00 80.89 394 GLY A O 1
ATOM 3032 N N . GLN A 1 395 ? 27.146 59.934 386.904 1.00 68.98 395 GLN A N 1
ATOM 3033 C CA . GLN A 1 395 ? 27.077 60.478 385.554 1.00 67.88 395 GLN A CA 1
ATOM 3034 C C . GLN A 1 395 ? 28.251 60.074 384.673 1.00 73.60 395 GLN A C 1
ATOM 3035 O O . GLN A 1 395 ? 28.199 60.311 383.462 1.00 89.63 395 GLN A O 1
ATOM 3041 N N . ASN A 1 396 ? 29.294 59.467 385.237 1.00 68.90 396 ASN A N 1
ATOM 3042 C CA . ASN A 1 396 ? 30.549 59.255 384.527 1.00 71.31 396 ASN A CA 1
ATOM 3043 C C . ASN A 1 396 ? 30.824 57.781 384.246 1.00 75.96 396 ASN A C 1
ATOM 3044 O O . ASN A 1 396 ? 31.983 57.377 384.119 1.00 82.79 396 ASN A O 1
ATOM 3049 N N . SER A 1 397 ? 29.777 56.967 384.134 1.00 86.29 397 SER A N 1
ATOM 3050 C CA . SER A 1 397 ? 29.981 55.544 383.913 1.00 80.21 397 SER A CA 1
ATOM 3051 C C . SER A 1 397 ? 28.752 54.941 383.252 1.00 83.89 397 SER A C 1
ATOM 3052 O O . SER A 1 397 ? 27.619 55.347 383.525 1.00 95.43 397 SER A O 1
ATOM 3055 N N . ASN A 1 398 ? 28.997 53.976 382.370 1.00 76.11 398 ASN A N 1
ATOM 3056 C CA . ASN A 1 398 ? 27.944 53.080 381.920 1.00 76.26 398 ASN A CA 1
ATOM 3057 C C . ASN A 1 398 ? 27.751 51.994 382.969 1.00 76.80 398 ASN A C 1
ATOM 3058 O O . ASN A 1 398 ? 28.703 51.301 383.342 1.00 79.13 398 ASN A O 1
ATOM 3063 N N . ASN A 1 399 ? 26.526 51.864 383.462 1.00 72.63 399 ASN A N 1
ATOM 3064 C CA . ASN A 1 399 ? 26.203 50.908 384.510 1.00 71.30 399 ASN A CA 1
ATOM 3065 C C . ASN A 1 399 ? 25.357 49.790 383.922 1.00 66.28 399 ASN A C 1
ATOM 3066 O O . ASN A 1 399 ? 24.347 50.052 383.262 1.00 93.57 399 ASN A O 1
ATOM 3071 N N . SER A 1 400 ? 25.779 48.550 384.152 1.00 81.69 400 SER A N 1
ATOM 3072 C CA . SER A 1 400 ? 25.065 47.382 383.662 1.00 90.64 400 SER A CA 1
ATOM 3073 C C . SER A 1 400 ? 25.069 46.309 384.739 1.00 89.48 400 SER A C 1
ATOM 3074 O O . SER A 1 400 ? 25.962 46.263 385.586 1.00 81.03 400 SER A O 1
ATOM 3077 N N . VAL A 1 401 ? 24.056 45.449 384.708 1.00 84.72 401 VAL A N 1
ATOM 3078 C CA . VAL A 1 401 ? 23.918 44.369 385.676 1.00 77.85 401 VAL A CA 1
ATOM 3079 C C . VAL A 1 401 ? 24.154 43.043 384.970 1.00 82.48 401 VAL A C 1
ATOM 3080 O O . VAL A 1 401 ? 23.802 42.876 383.796 1.00 85.40 401 VAL A O 1
ATOM 3084 N N . ARG A 1 402 ? 24.777 42.109 385.683 1.00 71.11 402 ARG A N 1
ATOM 3085 C CA . ARG A 1 402 ? 24.973 40.754 385.186 1.00 87.28 402 ARG A CA 1
ATOM 3086 C C . ARG A 1 402 ? 23.817 39.890 385.671 1.00 99.53 402 ARG A C 1
ATOM 3087 O O . ARG A 1 402 ? 23.610 39.748 386.881 1.00 106.54 402 ARG A O 1
ATOM 3095 N N . VAL A 1 403 ? 23.065 39.322 384.733 1.00 91.31 403 VAL A N 1
ATOM 3096 C CA . VAL A 1 403 ? 21.941 38.452 385.050 1.00 93.00 403 VAL A CA 1
ATOM 3097 C C . VAL A 1 403 ? 22.282 37.046 384.575 1.00 94.62 403 VAL A C 1
ATOM 3098 O O . VAL A 1 403 ? 22.832 36.868 383.481 1.00 93.40 403 VAL A O 1
ATOM 3102 N N . THR A 1 404 ? 21.986 36.058 385.409 1.00 97.14 404 THR A N 1
ATOM 3103 C CA . THR A 1 404 ? 22.183 34.660 385.062 1.00 94.75 404 THR A CA 1
ATOM 3104 C C . THR A 1 404 ? 20.868 34.055 384.584 1.00 99.88 404 THR A C 1
ATOM 3105 O O . THR A 1 404 ? 19.790 34.623 384.778 1.00 102.21 404 THR A O 1
ATOM 3109 N N . ASP A 1 405 ? 20.972 32.887 383.945 1.00 95.50 405 ASP A N 1
ATOM 3110 C CA . ASP A 1 405 ? 19.772 32.206 383.465 1.00 101.01 405 ASP A CA 1
ATOM 3111 C C . ASP A 1 405 ? 18.838 31.860 384.616 1.00 117.38 405 ASP A C 1
ATOM 3112 O O . ASP A 1 405 ? 17.612 31.873 384.455 1.00 116.92 405 ASP A O 1
ATOM 3117 N N . ALA A 1 406 ? 19.402 31.553 385.788 1.00 110.87 406 ALA A N 1
ATOM 3118 C CA . ALA A 1 406 ? 18.581 31.199 386.942 1.00 102.47 406 ALA A CA 1
ATOM 3119 C C . ALA A 1 406 ? 17.667 32.347 387.348 1.00 103.90 406 ALA A C 1
ATOM 3120 O O . ALA A 1 406 ? 16.505 32.125 387.713 1.00 104.25 406 ALA A O 1
ATOM 3122 N N . PHE A 1 407 ? 18.172 33.581 387.298 1.00 107.72 407 PHE A N 1
ATOM 3123 C CA . PHE A 1 407 ? 17.331 34.730 387.621 1.00 107.54 407 PHE A CA 1
ATOM 3124 C C . PHE A 1 407 ? 16.192 34.867 386.619 1.00 105.05 407 PHE A C 1
ATOM 3125 O O . PHE A 1 407 ? 15.041 35.114 386.997 1.00 119.95 407 PHE A O 1
ATOM 3133 N N . LEU A 1 408 ? 16.496 34.710 385.330 1.00 91.77 408 LEU A N 1
ATOM 3134 C CA . LEU A 1 408 ? 15.452 34.780 384.313 1.00 93.37 408 LEU A CA 1
ATOM 3135 C C . LEU A 1 408 ? 14.494 33.602 384.422 1.00 114.05 408 LEU A C 1
ATOM 3136 O O . LEU A 1 408 ? 13.330 33.697 384.008 1.00 117.92 408 LEU A O 1
ATOM 3141 N N . GLN A 1 409 ? 14.967 32.472 384.953 1.00 112.68 409 GLN A N 1
ATOM 3142 C CA . GLN A 1 409 ? 14.035 31.405 385.295 1.00 107.52 409 GLN A CA 1
ATOM 3143 C C . GLN A 1 409 ? 13.128 31.833 386.443 1.00 113.03 409 GLN A C 1
ATOM 3144 O O . GLN A 1 409 ? 11.943 31.474 386.484 1.00 111.85 409 GLN A O 1
ATOM 3150 N N . ALA A 1 410 ? 13.669 32.611 387.383 1.00 106.82 410 ALA A N 1
ATOM 3151 C CA . ALA A 1 410 ? 12.901 33.003 388.558 1.00 105.54 410 ALA A CA 1
ATOM 3152 C C . ALA A 1 410 ? 11.843 34.046 388.233 1.00 111.36 410 ALA A C 1
ATOM 3153 O O . ALA A 1 410 ? 10.807 34.097 388.904 1.00 116.23 410 ALA A O 1
ATOM 3155 N N . VAL A 1 411 ? 12.065 34.890 387.226 1.00 113.22 411 VAL A N 1
ATOM 3156 C CA . VAL A 1 411 ? 10.995 35.833 386.926 1.00 117.34 411 VAL A CA 1
ATOM 3157 C C . VAL A 1 411 ? 9.849 35.129 386.211 1.00 112.17 411 VAL A C 1
ATOM 3158 O O . VAL A 1 411 ? 8.681 35.463 386.428 1.00 108.02 411 VAL A O 1
ATOM 3162 N N . LYS A 1 412 ? 10.148 34.132 385.383 1.00 115.78 412 LYS A N 1
ATOM 3163 C CA . LYS A 1 412 ? 9.090 33.431 384.662 1.00 122.16 412 LYS A CA 1
ATOM 3164 C C . LYS A 1 412 ? 8.344 32.451 385.565 1.00 124.31 412 LYS A C 1
ATOM 3165 O O . LYS A 1 412 ? 7.183 32.117 385.293 1.00 120.09 412 LYS A O 1
ATOM 3171 N N . ASP A 1 413 ? 8.987 31.987 386.635 1.00 124.32 413 ASP A N 1
ATOM 3172 C CA . ASP A 1 413 ? 8.349 31.152 387.644 1.00 105.82 413 ASP A CA 1
ATOM 3173 C C . ASP A 1 413 ? 7.767 31.964 388.790 1.00 103.38 413 ASP A C 1
ATOM 3174 O O . ASP A 1 413 ? 7.117 31.384 389.667 1.00 110.56 413 ASP A O 1
ATOM 3179 N N . ASP A 1 414 ? 7.974 33.283 388.794 1.00 101.69 414 ASP A N 1
ATOM 3180 C CA . ASP A 1 414 ? 7.607 34.143 389.920 1.00 101.14 414 ASP A CA 1
ATOM 3181 C C . ASP A 1 414 ? 8.216 33.620 391.218 1.00 110.93 414 ASP A C 1
ATOM 3182 O O . ASP A 1 414 ? 7.582 33.612 392.274 1.00 115.44 414 ASP A O 1
ATOM 3187 N N . ALA A 1 415 ? 9.465 33.172 391.132 1.00 114.20 415 ALA A N 1
ATOM 3188 C CA . ALA A 1 415 ? 10.144 32.597 392.279 1.00 109.28 415 ALA A CA 1
ATOM 3189 C C . ALA A 1 415 ? 10.764 33.692 393.142 1.00 118.97 415 ALA A C 1
ATOM 3190 O O . ALA A 1 415 ? 10.803 34.870 392.777 1.00 134.64 415 ALA A O 1
ATOM 3192 N N . ASP A 1 416 ? 11.249 33.286 394.311 1.00 114.51 416 ASP A N 1
ATOM 3193 C CA . ASP A 1 416 ? 12.009 34.190 395.154 1.00 109.56 416 ASP A CA 1
ATOM 3194 C C . ASP A 1 416 ? 13.453 34.270 394.668 1.00 103.48 416 ASP A C 1
ATOM 3195 O O . ASP A 1 416 ? 13.948 33.395 393.952 1.00 101.40 416 ASP A O 1
ATOM 3200 N N . TRP A 1 417 ? 14.128 35.344 395.065 1.00 102.07 417 TRP A N 1
ATOM 3201 C CA . TRP A 1 417 ? 15.509 35.580 394.669 1.00 96.28 417 TRP A CA 1
ATOM 3202 C C . TRP A 1 417 ? 16.279 36.080 395.879 1.00 96.31 417 TRP A C 1
ATOM 3203 O O . TRP A 1 417 ? 15.889 37.073 396.500 1.00 99.68 417 TRP A O 1
ATOM 3214 N N . ALA A 1 418 ? 17.361 35.386 396.216 1.00 81.95 418 ALA A N 1
ATOM 3215 C CA . ALA A 1 418 ? 18.139 35.684 397.409 1.00 92.26 418 ALA A CA 1
ATOM 3216 C C . ALA A 1 418 ? 19.344 36.539 397.047 1.00 98.32 418 ALA A C 1
ATOM 3217 O O . ALA A 1 418 ? 20.114 36.190 396.145 1.00 98.75 418 ALA A O 1
ATOM 3219 N N . LEU A 1 419 ? 19.497 37.659 397.746 1.00 86.42 419 LEU A N 1
ATOM 3220 C CA . LEU A 1 419 ? 20.714 38.456 397.682 1.00 97.42 419 LEU A CA 1
ATOM 3221 C C . LEU A 1 419 ? 21.645 37.981 398.790 1.00 101.04 419 LEU A C 1
ATOM 3222 O O . LEU A 1 419 ? 21.308 38.084 399.975 1.00 112.72 419 LEU A O 1
ATOM 3227 N N . VAL A 1 420 ? 22.807 37.458 398.409 1.00 87.38 420 VAL A N 1
ATOM 3228 C CA . VAL A 1 420 ? 23.686 36.746 399.326 1.00 96.95 420 VAL A CA 1
ATOM 3229 C C . VAL A 1 420 ? 24.872 37.631 399.686 1.00 96.13 420 VAL A C 1
ATOM 3230 O O . VAL A 1 420 ? 25.407 38.358 398.840 1.00 100.70 420 VAL A O 1
ATOM 3234 N N . ARG A 1 421 ? 25.262 37.584 400.958 1.00 104.33 421 ARG A N 1
ATOM 3235 C CA . ARG A 1 421 ? 26.394 38.368 401.425 1.00 105.38 421 ARG A CA 1
ATOM 3236 C C . ARG A 1 421 ? 27.686 37.840 400.816 1.00 102.14 421 ARG A C 1
ATOM 3237 O O . ARG A 1 421 ? 27.825 36.649 400.529 1.00 108.53 421 ARG A O 1
ATOM 3245 N N . ARG A 1 422 ? 28.640 38.748 400.615 1.00 94.66 422 ARG A N 1
ATOM 3246 C CA . ARG A 1 422 ? 29.915 38.368 400.022 1.00 87.70 422 ARG A CA 1
ATOM 3247 C C . ARG A 1 422 ? 30.878 37.805 401.055 1.00 90.58 422 ARG A C 1
ATOM 3248 O O . ARG A 1 422 ? 31.760 37.012 400.706 1.00 99.40 422 ARG A O 1
ATOM 3256 N N . THR A 1 423 ? 30.722 38.190 402.322 1.00 90.27 423 THR A N 1
ATOM 3257 C CA . THR A 1 423 ? 31.700 37.820 403.339 1.00 90.62 423 THR A CA 1
ATOM 3258 C C . THR A 1 423 ? 31.524 36.380 403.808 1.00 96.73 423 THR A C 1
ATOM 3259 O O . THR A 1 423 ? 32.515 35.670 404.013 1.00 105.48 423 THR A O 1
ATOM 3263 N N . ASP A 1 424 ? 30.280 35.929 403.987 1.00 104.29 424 ASP A N 1
ATOM 3264 C CA . ASP A 1 424 ? 30.025 34.596 404.512 1.00 105.10 424 ASP A CA 1
ATOM 3265 C C . ASP A 1 424 ? 29.111 33.746 403.640 1.00 97.27 424 ASP A C 1
ATOM 3266 O O . ASP A 1 424 ? 28.850 32.590 403.993 1.00 106.06 424 ASP A O 1
ATOM 3271 N N . GLY A 1 425 ? 28.617 34.273 402.522 1.00 97.05 425 GLY A N 1
ATOM 3272 C CA . GLY A 1 425 ? 27.733 33.521 401.659 1.00 93.07 425 GLY A CA 1
ATOM 3273 C C . GLY A 1 425 ? 26.323 33.337 402.175 1.00 101.02 425 GLY A C 1
ATOM 3274 O O . GLY A 1 425 ? 25.540 32.625 401.536 1.00 102.05 425 GLY A O 1
ATOM 3275 N N . LYS A 1 426 ? 25.972 33.947 403.304 1.00 109.75 426 LYS A N 1
ATOM 3276 C CA . LYS A 1 426 ? 24.624 33.835 403.834 1.00 99.84 426 LYS A CA 1
ATOM 3277 C C . LYS A 1 426 ? 23.687 34.804 403.121 1.00 106.21 426 LYS A C 1
ATOM 3278 O O . LYS A 1 426 ? 24.114 35.755 402.461 1.00 106.08 426 LYS A O 1
ATOM 3284 N N . VAL A 1 427 ? 22.390 34.551 403.266 1.00 114.87 427 VAL A N 1
ATOM 3285 C CA . VAL A 1 427 ? 21.372 35.354 402.597 1.00 107.92 427 VAL A CA 1
ATOM 3286 C C . VAL A 1 427 ? 21.170 36.648 403.375 1.00 111.42 427 VAL A C 1
ATOM 3287 O O . VAL A 1 427 ? 20.862 36.626 404.571 1.00 123.52 427 VAL A O 1
ATOM 3291 N N . ALA A 1 428 ? 21.348 37.780 402.695 1.00 109.55 428 ALA A N 1
ATOM 3292 C CA . ALA A 1 428 ? 21.076 39.078 403.296 1.00 106.39 428 ALA A CA 1
ATOM 3293 C C . ALA A 1 428 ? 19.631 39.512 403.112 1.00 107.46 428 ALA A C 1
ATOM 3294 O O . ALA A 1 428 ? 19.113 40.278 403.932 1.00 98.32 428 ALA A O 1
ATOM 3296 N N . LYS A 1 429 ? 18.968 39.029 402.065 1.00 107.08 429 LYS A N 1
ATOM 3297 C CA . LYS A 1 429 ? 17.642 39.509 401.710 1.00 99.07 429 LYS A CA 1
ATOM 3298 C C . LYS A 1 429 ? 17.027 38.557 400.696 1.00 97.86 429 LYS A C 1
ATOM 3299 O O . LYS A 1 429 ? 17.731 37.980 399.863 1.00 107.03 429 LYS A O 1
ATOM 3305 N N . THR A 1 430 ? 15.709 38.396 400.782 1.00 97.58 430 THR A N 1
ATOM 3306 C CA . THR A 1 430 ? 14.937 37.639 399.807 1.00 98.16 430 THR A CA 1
ATOM 3307 C C . THR A 1 430 ? 13.881 38.555 399.210 1.00 108.70 430 THR A C 1
ATOM 3308 O O . THR A 1 430 ? 13.128 39.203 399.944 1.00 115.91 430 THR A O 1
ATOM 3312 N N . ILE A 1 431 ? 13.834 38.611 397.882 1.00 108.84 431 ILE A N 1
ATOM 3313 C CA . ILE A 1 431 ? 12.911 39.479 397.166 1.00 112.69 431 ILE A CA 1
ATOM 3314 C C . ILE A 1 431 ? 12.371 38.711 395.968 1.00 102.74 431 ILE A C 1
ATOM 3315 O O . ILE A 1 431 ? 13.047 37.843 395.407 1.00 100.38 431 ILE A O 1
ATOM 3320 N N . LYS A 1 432 ? 11.125 39.006 395.601 1.00 90.54 432 LYS A N 1
ATOM 3321 C CA . LYS A 1 432 ? 10.566 38.426 394.389 1.00 90.76 432 LYS A CA 1
ATOM 3322 C C . LYS A 1 432 ? 11.414 38.839 393.195 1.00 104.91 432 LYS A C 1
ATOM 3323 O O . LYS A 1 432 ? 11.744 40.017 393.032 1.00 105.84 432 LYS A O 1
ATOM 3329 N N . ALA A 1 433 ? 11.793 37.860 392.372 1.00 118.66 433 ALA A N 1
ATOM 3330 C CA . ALA A 1 433 ? 12.583 38.175 391.187 1.00 109.49 433 ALA A CA 1
ATOM 3331 C C . ALA A 1 433 ? 11.843 39.131 390.264 1.00 108.85 433 ALA A C 1
ATOM 3332 O O . ALA A 1 433 ? 12.473 39.938 389.571 1.00 110.96 433 ALA A O 1
ATOM 3334 N N . ARG A 1 434 ? 10.510 39.071 390.259 1.00 108.48 434 ARG A N 1
ATOM 3335 C CA . ARG A 1 434 ? 9.733 39.877 389.325 1.00 101.69 434 ARG A CA 1
ATOM 3336 C C . ARG A 1 434 ? 9.796 41.360 389.671 1.00 109.62 434 ARG A C 1
ATOM 3337 O O . ARG A 1 434 ? 9.854 42.205 388.770 1.00 129.72 434 ARG A O 1
ATOM 3345 N N . GLU A 1 435 ? 9.784 41.706 390.962 1.00 103.71 435 GLU A N 1
ATOM 3346 C CA . GLU A 1 435 ? 9.910 43.118 391.314 1.00 104.48 435 GLU A CA 1
ATOM 3347 C C . GLU A 1 435 ? 11.335 43.618 391.108 1.00 104.27 435 GLU A C 1
ATOM 3348 O O . GLU A 1 435 ? 11.536 44.807 390.837 1.00 101.56 435 GLU A O 1
ATOM 3354 N N . LEU A 1 436 ? 12.330 42.736 391.217 1.00 99.92 436 LEU A N 1
ATOM 3355 C CA . LEU A 1 436 ? 13.694 43.124 390.869 1.00 94.20 436 LEU A CA 1
ATOM 3356 C C . LEU A 1 436 ? 13.824 43.352 389.368 1.00 92.12 436 LEU A C 1
ATOM 3357 O O . LEU A 1 436 ? 14.405 44.351 388.927 1.00 89.05 436 LEU A O 1
ATOM 3362 N N . TRP A 1 437 ? 13.293 42.423 388.567 1.00 93.71 437 TRP A N 1
ATOM 3363 C CA . TRP A 1 437 ? 13.213 42.624 387.123 1.00 95.76 437 TRP A CA 1
ATOM 3364 C C . TRP A 1 437 ? 12.442 43.894 386.791 1.00 109.36 437 TRP A C 1
ATOM 3365 O O . TRP A 1 437 ? 12.794 44.617 385.851 1.00 120.47 437 TRP A O 1
ATOM 3376 N N . ASP A 1 438 ? 11.387 44.182 387.558 1.00 102.31 438 ASP A N 1
ATOM 3377 C CA . ASP A 1 438 ? 10.612 45.400 387.346 1.00 102.48 438 ASP A CA 1
ATOM 3378 C C . ASP A 1 438 ? 11.471 46.640 387.556 1.00 92.85 438 ASP A C 1
ATOM 3379 O O . ASP A 1 438 ? 11.431 47.580 386.754 1.00 96.60 438 ASP A O 1
ATOM 3384 N N . GLN A 1 439 ? 12.251 46.660 388.642 1.00 81.89 439 GLN A N 1
ATOM 3385 C CA . GLN A 1 439 ? 13.128 47.798 388.908 1.00 86.52 439 GLN A CA 1
ATOM 3386 C C . GLN A 1 439 ? 14.102 48.022 387.760 1.00 96.23 439 GLN A C 1
ATOM 3387 O O . GLN A 1 439 ? 14.332 49.164 387.344 1.00 94.43 439 GLN A O 1
ATOM 3393 N N . VAL A 1 440 ? 14.688 46.942 387.239 1.00 84.40 440 VAL A N 1
ATOM 3394 C CA . VAL A 1 440 ? 15.599 47.057 386.103 1.00 80.60 440 VAL A CA 1
ATOM 3395 C C . VAL A 1 440 ? 14.887 47.699 384.920 1.00 92.52 440 VAL A C 1
ATOM 3396 O O . VAL A 1 440 ? 15.394 48.643 384.301 1.00 88.10 440 VAL A O 1
ATOM 3400 N N . GLY A 1 441 ? 13.688 47.206 384.603 1.00 88.03 441 GLY A N 1
ATOM 3401 C CA . GLY A 1 441 ? 12.966 47.722 383.452 1.00 84.50 441 GLY A CA 1
ATOM 3402 C C . GLY A 1 441 ? 12.618 49.191 383.583 1.00 89.36 441 GLY A C 1
ATOM 3403 O O . GLY A 1 441 ? 12.783 49.963 382.636 1.00 101.92 441 GLY A O 1
ATOM 3404 N N . HIS A 1 442 ? 12.134 49.601 384.757 1.00 96.57 442 HIS A N 1
ATOM 3405 C CA . HIS A 1 442 ? 11.778 51.004 384.939 1.00 96.48 442 HIS A CA 1
ATOM 3406 C C . HIS A 1 442 ? 13.011 51.896 384.911 1.00 97.62 442 HIS A C 1
ATOM 3407 O O . HIS A 1 442 ? 12.983 52.982 384.319 1.00 109.25 442 HIS A O 1
ATOM 3414 N N . ALA A 1 443 ? 14.093 51.466 385.565 1.00 100.46 443 ALA A N 1
ATOM 3415 C CA . ALA A 1 443 ? 15.313 52.266 385.580 1.00 82.74 443 ALA A CA 1
ATOM 3416 C C . ALA A 1 443 ? 15.838 52.491 384.170 1.00 80.88 443 ALA A C 1
ATOM 3417 O O . ALA A 1 443 ? 16.241 53.606 383.819 1.00 85.04 443 ALA A O 1
ATOM 3419 N N . ALA A 1 444 ? 15.831 51.442 383.343 1.00 78.37 444 ALA A N 1
ATOM 3420 C CA . ALA A 1 444 ? 16.260 51.572 381.957 1.00 78.16 444 ALA A CA 1
ATOM 3421 C C . ALA A 1 444 ? 15.233 52.302 381.101 1.00 87.34 444 ALA A C 1
ATOM 3422 O O . ALA A 1 444 ? 15.583 52.801 380.027 1.00 107.92 444 ALA A O 1
ATOM 3424 N N . TRP A 1 445 ? 13.977 52.364 381.543 1.00 96.02 445 TRP A N 1
ATOM 3425 C CA . TRP A 1 445 ? 12.984 53.172 380.847 1.00 91.45 445 TRP A CA 1
ATOM 3426 C C . TRP A 1 445 ? 13.109 54.647 381.208 1.00 93.45 445 TRP A C 1
ATOM 3427 O O . TRP A 1 445 ? 12.840 55.511 380.367 1.00 90.43 445 TRP A O 1
ATOM 3438 N N . ALA A 1 446 ? 13.520 54.950 382.442 1.00 81.26 446 ALA A N 1
ATOM 3439 C CA . ALA A 1 446 ? 13.670 56.337 382.870 1.00 71.68 446 ALA A CA 1
ATOM 3440 C C . ALA A 1 446 ? 14.966 56.937 382.339 1.00 86.81 446 ALA A C 1
ATOM 3441 O O . ALA A 1 446 ? 14.947 57.947 381.626 1.00 114.11 446 ALA A O 1
ATOM 3443 N N . CYS A 1 447 ? 16.097 56.329 382.676 1.00 89.52 447 CYS A N 1
ATOM 3444 C CA . CYS A 1 447 ? 17.399 56.682 382.129 1.00 102.58 447 CYS A CA 1
ATOM 3445 C C . CYS A 1 447 ? 17.929 55.495 381.330 1.00 97.78 447 CYS A C 1
ATOM 3446 O O . CYS A 1 447 ? 17.304 54.437 381.266 1.00 119.81 447 CYS A O 1
ATOM 3449 N N . ALA A 1 448 ? 19.097 55.674 380.710 1.00 76.84 448 ALA A N 1
ATOM 3450 C CA . ALA A 1 448 ? 19.632 54.623 379.849 1.00 98.52 448 ALA A CA 1
ATOM 3451 C C . ALA A 1 448 ? 19.924 53.348 380.633 1.00 100.24 448 ALA A C 1
ATOM 3452 O O . ALA A 1 448 ? 19.669 52.241 380.145 1.00 113.35 448 ALA A O 1
ATOM 3454 N N . ASP A 1 449 ? 20.440 53.482 381.846 1.00 87.91 449 ASP A N 1
ATOM 3455 C CA . ASP A 1 449 ? 21.005 52.377 382.603 1.00 91.09 449 ASP A CA 1
ATOM 3456 C C . ASP A 1 449 ? 19.987 51.798 383.581 1.00 100.22 449 ASP A C 1
ATOM 3457 O O . ASP A 1 449 ? 19.032 52.473 383.975 1.00 94.15 449 ASP A O 1
ATOM 3462 N N . PRO A 1 450 ? 20.164 50.532 384.006 1.00 93.98 450 PRO A N 1
ATOM 3463 C CA . PRO A 1 450 ? 21.306 49.683 383.656 1.00 87.15 450 PRO A CA 1
ATOM 3464 C C . PRO A 1 450 ? 21.176 48.934 382.337 1.00 85.17 450 PRO A C 1
ATOM 3465 O O . PRO A 1 450 ? 20.096 48.459 381.984 1.00 86.06 450 PRO A O 1
ATOM 3469 N N . GLY A 1 451 ? 22.287 48.846 381.611 1.00 76.26 451 GLY A N 1
ATOM 3470 C CA . GLY A 1 451 ? 22.417 47.838 380.585 1.00 73.60 451 GLY A CA 1
ATOM 3471 C C . GLY A 1 451 ? 22.424 46.458 381.210 1.00 82.29 451 GLY A C 1
ATOM 3472 O O . GLY A 1 451 ? 22.416 46.290 382.430 1.00 93.41 451 GLY A O 1
ATOM 3473 N N . ILE A 1 452 ? 22.440 45.437 380.363 1.00 72.95 452 ILE A N 1
ATOM 3474 C CA . ILE A 1 452 ? 22.320 44.070 380.850 1.00 91.97 452 ILE A CA 1
ATOM 3475 C C . ILE A 1 452 ? 23.249 43.163 380.054 1.00 86.48 452 ILE A C 1
ATOM 3476 O O . ILE A 1 452 ? 23.365 43.286 378.830 1.00 86.90 452 ILE A O 1
ATOM 3481 N N . GLN A 1 453 ? 23.936 42.272 380.767 1.00 83.95 453 GLN A N 1
ATOM 3482 C CA . GLN A 1 453 ? 24.803 41.266 380.175 1.00 88.13 453 GLN A CA 1
ATOM 3483 C C . GLN A 1 453 ? 24.407 39.901 380.717 1.00 98.75 453 GLN A C 1
ATOM 3484 O O . GLN A 1 453 ? 24.140 39.753 381.914 1.00 91.10 453 GLN A O 1
ATOM 3490 N N . PHE A 1 454 ? 24.377 38.905 379.835 1.00 92.94 454 PHE A N 1
ATOM 3491 C CA . PHE A 1 454 ? 23.859 37.577 380.162 1.00 85.91 454 PHE A CA 1
ATOM 3492 C C . PHE A 1 454 ? 25.031 36.658 380.496 1.00 90.97 454 PHE A C 1
ATOM 3493 O O . PHE A 1 454 ? 25.577 35.977 379.628 1.00 91.23 454 PHE A O 1
ATOM 3501 N N . HIS A 1 455 ? 25.389 36.633 381.785 1.00 84.64 455 HIS A N 1
ATOM 3502 C CA . HIS A 1 455 ? 26.522 35.874 382.310 1.00 90.73 455 HIS A CA 1
ATOM 3503 C C . HIS A 1 455 ? 26.679 34.495 381.673 1.00 95.27 455 HIS A C 1
ATOM 3504 O O . HIS A 1 455 ? 27.745 34.156 381.147 1.00 90.05 455 HIS A O 1
ATOM 3511 N N . ASP A 1 456 ? 25.615 33.689 381.709 1.00 87.62 456 ASP A N 1
ATOM 3512 C CA . ASP A 1 456 ? 25.722 32.306 381.254 1.00 86.53 456 ASP A CA 1
ATOM 3513 C C . ASP A 1 456 ? 25.939 32.226 379.748 1.00 96.07 456 ASP A C 1
ATOM 3514 O O . ASP A 1 456 ? 26.659 31.342 379.268 1.00 97.23 456 ASP A O 1
ATOM 3519 N N . THR A 1 457 ? 25.329 33.136 378.986 1.00 87.75 457 THR A N 1
ATOM 3520 C CA . THR A 1 457 ? 25.585 33.175 377.551 1.00 95.97 457 THR A CA 1
ATOM 3521 C C . THR A 1 457 ? 27.028 33.571 377.266 1.00 97.02 457 THR A C 1
ATOM 3522 O O . THR A 1 457 ? 27.658 33.036 376.349 1.00 103.05 457 THR A O 1
ATOM 3526 N N . VAL A 1 458 ? 27.570 34.503 378.050 1.00 100.17 458 VAL A N 1
ATOM 3527 C CA . VAL A 1 458 ? 28.953 34.931 377.854 1.00 98.79 458 VAL A CA 1
ATOM 3528 C C . VAL A 1 458 ? 29.907 33.770 378.093 1.00 98.36 458 VAL A C 1
ATOM 3529 O O . VAL A 1 458 ? 30.796 33.496 377.278 1.00 92.92 458 VAL A O 1
ATOM 3533 N N . ASN A 1 459 ? 29.729 33.062 379.209 1.00 97.39 459 ASN A N 1
ATOM 3534 C CA . ASN A 1 459 ? 30.681 32.032 379.605 1.00 95.36 459 ASN A CA 1
ATOM 3535 C C . ASN A 1 459 ? 30.491 30.716 378.860 1.00 100.54 459 ASN A C 1
ATOM 3536 O O . ASN A 1 459 ? 31.402 29.879 378.871 1.00 100.78 459 ASN A O 1
ATOM 3541 N N . ALA A 1 460 ? 29.338 30.509 378.218 1.00 103.81 460 ALA A N 1
ATOM 3542 C CA . ALA A 1 460 ? 29.173 29.328 377.378 1.00 103.57 460 ALA A CA 1
ATOM 3543 C C . ALA A 1 460 ? 30.103 29.373 376.174 1.00 106.33 460 ALA A C 1
ATOM 3544 O O . ALA A 1 460 ? 30.477 28.323 375.641 1.00 126.93 460 ALA A O 1
ATOM 3546 N N . TRP A 1 461 ? 30.485 30.573 375.738 1.00 96.94 461 TRP A N 1
ATOM 3547 C CA . TRP A 1 461 ? 31.418 30.759 374.637 1.00 97.42 461 TRP A CA 1
ATOM 3548 C C . TRP A 1 461 ? 32.796 31.200 375.117 1.00 99.64 461 TRP A C 1
ATOM 3549 O O . TRP A 1 461 ? 33.598 31.696 374.318 1.00 102.89 461 TRP A O 1
ATOM 3560 N N . HIS A 1 462 ? 33.083 31.026 376.406 1.00 98.86 462 HIS A N 1
ATOM 3561 C CA . HIS A 1 462 ? 34.372 31.394 376.980 1.00 97.43 462 HIS A CA 1
ATOM 3562 C C . HIS A 1 462 ? 35.396 30.312 376.657 1.00 107.34 462 HIS A C 1
ATOM 3563 O O . HIS A 1 462 ? 35.204 29.142 377.005 1.00 110.94 462 HIS A O 1
ATOM 3570 N N . THR A 1 463 ? 36.490 30.702 376.000 1.00 101.93 463 THR A N 1
ATOM 3571 C CA . THR A 1 463 ? 37.460 29.730 375.509 1.00 103.47 463 THR A CA 1
ATOM 3572 C C . THR A 1 463 ? 38.403 29.216 376.591 1.00 113.10 463 THR A C 1
ATOM 3573 O O . THR A 1 463 ? 38.981 28.137 376.420 1.00 119.97 463 THR A O 1
ATOM 3577 N N . CYS A 1 464 ? 38.586 29.951 377.688 1.00 101.16 464 CYS A N 1
ATOM 3578 C CA . CYS A 1 464 ? 39.550 29.579 378.727 1.00 104.43 464 CYS A CA 1
ATOM 3579 C C . CYS A 1 464 ? 38.926 29.737 380.113 1.00 112.53 464 CYS A C 1
ATOM 3580 O O . CYS A 1 464 ? 39.301 30.623 380.884 1.00 119.37 464 CYS A O 1
ATOM 3583 N N . PRO A 1 465 ? 37.983 28.855 380.464 1.00 113.50 465 PRO A N 1
ATOM 3584 C CA . PRO A 1 465 ? 37.380 28.941 381.806 1.00 104.56 465 PRO A CA 1
ATOM 3585 C C . PRO A 1 465 ? 38.302 28.480 382.921 1.00 101.59 465 PRO A C 1
ATOM 3586 O O . PRO A 1 465 ? 38.035 28.798 384.087 1.00 90.92 465 PRO A O 1
ATOM 3590 N N . GLU A 1 466 ? 39.373 27.745 382.607 1.00 99.49 466 GLU A N 1
ATOM 3591 C CA . GLU A 1 466 ? 40.286 27.270 383.642 1.00 100.38 466 GLU A CA 1
ATOM 3592 C C . GLU A 1 466 ? 40.963 28.412 384.387 1.00 100.66 466 GLU A C 1
ATOM 3593 O O . GLU A 1 466 ? 41.389 28.224 385.531 1.00 102.91 466 GLU A O 1
ATOM 3599 N N . ASP A 1 467 ? 41.077 29.586 383.766 1.00 97.69 467 ASP A N 1
ATOM 3600 C CA . ASP A 1 467 ? 41.692 30.749 384.391 1.00 95.62 467 ASP A CA 1
ATOM 3601 C C . ASP A 1 467 ? 40.655 31.743 384.906 1.00 99.89 467 ASP A C 1
ATOM 3602 O O . ASP A 1 467 ? 40.900 32.955 384.906 1.00 98.44 467 ASP A O 1
ATOM 3607 N N . GLY A 1 468 ? 39.504 31.253 385.341 1.00 92.03 468 GLY A N 1
ATOM 3608 C CA . GLY A 1 468 ? 38.455 32.085 385.893 1.00 89.69 468 GLY A CA 1
ATOM 3609 C C . GLY A 1 468 ? 37.295 32.260 384.927 1.00 87.87 468 GLY A C 1
ATOM 3610 O O . GLY A 1 468 ? 37.359 31.917 383.746 1.00 91.44 468 GLY A O 1
ATOM 3611 N N . GLN A 1 469 ? 36.210 32.801 385.473 1.00 85.58 469 GLN A N 1
ATOM 3612 C CA . GLN A 1 469 ? 35.047 33.149 384.675 1.00 94.01 469 GLN A CA 1
ATOM 3613 C C . GLN A 1 469 ? 35.247 34.504 384.006 1.00 89.52 469 GLN A C 1
ATOM 3614 O O . GLN A 1 469 ? 36.091 35.309 384.412 1.00 96.40 469 GLN A O 1
ATOM 3620 N N . ILE A 1 470 ? 34.457 34.749 382.965 1.00 90.22 470 ILE A N 1
ATOM 3621 C CA . ILE A 1 470 ? 34.355 36.080 382.377 1.00 89.78 470 ILE A CA 1
ATOM 3622 C C . ILE A 1 470 ? 33.356 36.863 383.222 1.00 90.10 470 ILE A C 1
ATOM 3623 O O . ILE A 1 470 ? 32.169 36.534 383.259 1.00 83.91 470 ILE A O 1
ATOM 3628 N N . ARG A 1 471 ? 33.835 37.896 383.912 1.00 92.29 471 ARG A N 1
ATOM 3629 C CA . ARG A 1 471 ? 33.004 38.612 384.870 1.00 86.94 471 ARG A CA 1
ATOM 3630 C C . ARG A 1 471 ? 32.549 39.981 384.388 1.00 78.33 471 ARG A C 1
ATOM 3631 O O . ARG A 1 471 ? 31.519 40.475 384.860 1.00 81.24 471 ARG A O 1
ATOM 3639 N N . GLY A 1 472 ? 33.277 40.607 383.475 1.00 77.59 472 GLY A N 1
ATOM 3640 C CA . GLY A 1 472 ? 32.985 41.968 383.059 1.00 74.68 472 GLY A CA 1
ATOM 3641 C C . GLY A 1 472 ? 33.231 42.199 381.588 1.00 82.19 472 GLY A C 1
ATOM 3642 O O . GLY A 1 472 ? 33.289 41.251 380.795 1.00 91.38 472 GLY A O 1
ATOM 3643 N N . SER A 1 473 ? 33.373 43.468 381.218 1.00 80.87 473 SER A N 1
ATOM 3644 C CA . SER A 1 473 ? 33.545 43.862 379.826 1.00 71.91 473 SER A CA 1
ATOM 3645 C C . SER A 1 473 ? 34.106 45.280 379.786 1.00 75.95 473 SER A C 1
ATOM 3646 O O . SER A 1 473 ? 34.374 45.895 380.822 1.00 83.99 473 SER A O 1
ATOM 3649 N N . ASN A 1 474 ? 34.268 45.794 378.573 1.00 79.40 474 ASN A N 1
ATOM 3650 C CA . ASN A 1 474 ? 34.772 47.138 378.328 1.00 81.92 474 ASN A CA 1
ATOM 3651 C C . ASN A 1 474 ? 33.614 48.126 378.252 1.00 89.82 474 ASN A C 1
ATOM 3652 O O . ASN A 1 474 ? 32.446 47.729 378.207 1.00 88.38 474 ASN A O 1
ATOM 3657 N N . PRO A 1 475 ? 33.902 49.437 378.262 1.00 79.23 475 PRO A N 1
ATOM 3658 C CA . PRO A 1 475 ? 32.813 50.431 378.338 1.00 76.47 475 PRO A CA 1
ATOM 3659 C C . PRO A 1 475 ? 31.708 50.283 377.300 1.00 77.16 475 PRO A C 1
ATOM 3660 O O . PRO A 1 475 ? 30.553 50.598 377.611 1.00 75.72 475 PRO A O 1
ATOM 3664 N N . CYS A 1 476 ? 32.004 49.829 376.086 1.00 78.49 476 CYS A N 1
ATOM 3665 C CA . CYS A 1 476 ? 30.970 49.624 375.080 1.00 83.10 476 CYS A CA 1
ATOM 3666 C C . CYS A 1 476 ? 30.591 48.157 374.914 1.00 78.21 476 CYS A C 1
ATOM 3667 O O . CYS A 1 476 ? 29.945 47.801 373.922 1.00 85.35 476 CYS A O 1
ATOM 3670 N N . SER A 1 477 ? 31.004 47.300 375.850 1.00 83.63 477 SER A N 1
ATOM 3671 C CA . SER A 1 477 ? 30.459 45.959 376.057 1.00 85.39 477 SER A CA 1
ATOM 3672 C C . SER A 1 477 ? 30.725 44.994 374.907 1.00 96.11 477 SER A C 1
ATOM 3673 O O . SER A 1 477 ? 30.015 43.989 374.768 1.00 113.59 477 SER A O 1
ATOM 3676 N N . GLU A 1 478 ? 31.733 45.254 374.079 1.00 94.32 478 GLU A N 1
ATOM 3677 C CA . GLU A 1 478 ? 32.047 44.347 372.984 1.00 92.92 478 GLU A CA 1
ATOM 3678 C C . GLU A 1 478 ? 33.158 43.361 373.316 1.00 94.28 478 GLU A C 1
ATOM 3679 O O . GLU A 1 478 ? 33.167 42.253 372.770 1.00 89.53 478 GLU A O 1
ATOM 3685 N N . TYR A 1 479 ? 34.092 43.732 374.187 1.00 84.16 479 TYR A N 1
ATOM 3686 C CA . TYR A 1 479 ? 35.210 42.874 374.558 1.00 78.20 479 TYR A CA 1
ATOM 3687 C C . TYR A 1 479 ? 34.875 42.165 375.865 1.00 88.50 479 TYR A C 1
ATOM 3688 O O . TYR A 1 479 ? 34.638 42.818 376.887 1.00 98.17 479 TYR A O 1
ATOM 3697 N N . MET A 1 480 ? 34.857 40.833 375.829 1.00 90.19 480 MET A N 1
ATOM 3698 C CA . MET A 1 480 ? 34.476 40.013 376.979 1.00 83.64 480 MET A CA 1
ATOM 3699 C C . MET A 1 480 ? 35.497 38.891 377.146 1.00 85.25 480 MET A C 1
ATOM 3700 O O . MET A 1 480 ? 35.477 37.908 376.398 1.00 96.54 480 MET A O 1
ATOM 3705 N N . PHE A 1 481 ? 36.377 39.031 378.129 1.00 86.03 481 PHE A N 1
ATOM 3706 C CA . PHE A 1 481 ? 37.361 38.002 378.443 1.00 92.95 481 PHE A CA 1
ATOM 3707 C C . PHE A 1 481 ? 37.668 38.091 379.935 1.00 96.99 481 PHE A C 1
ATOM 3708 O O . PHE A 1 481 ? 36.929 38.726 380.695 1.00 91.10 481 PHE A O 1
ATOM 3716 N N . LEU A 1 482 ? 38.761 37.459 380.358 1.00 83.05 482 LEU A N 1
ATOM 3717 C CA . LEU A 1 482 ? 39.123 37.447 381.767 1.00 88.56 482 LEU A CA 1
ATOM 3718 C C . LEU A 1 482 ? 39.551 38.835 382.235 1.00 91.89 482 LEU A C 1
ATOM 3719 O O . LEU A 1 482 ? 39.939 39.700 381.444 1.00 89.76 482 LEU A O 1
ATOM 3724 N N . ASP A 1 483 ? 39.486 39.032 383.551 1.00 84.17 483 ASP A N 1
ATOM 3725 C CA . ASP A 1 483 ? 39.894 40.297 384.145 1.00 91.02 483 ASP A CA 1
ATOM 3726 C C . ASP A 1 483 ? 41.362 40.582 383.845 1.00 89.76 483 ASP A C 1
ATOM 3727 O O . ASP A 1 483 ? 42.167 39.669 383.644 1.00 95.73 483 ASP A O 1
ATOM 3732 N N . ASP A 1 484 ? 41.697 41.873 383.803 1.00 84.65 484 ASP A N 1
ATOM 3733 C CA . ASP A 1 484 ? 43.074 42.336 383.614 1.00 72.17 484 ASP A CA 1
ATOM 3734 C C . ASP A 1 484 ? 43.631 41.921 382.253 1.00 79.54 484 ASP A C 1
ATOM 3735 O O . ASP A 1 484 ? 44.807 41.578 382.120 1.00 85.68 484 ASP A O 1
ATOM 3740 N N . THR A 1 485 ? 42.779 41.955 381.231 1.00 76.52 485 THR A N 1
ATOM 3741 C CA . THR A 1 485 ? 43.189 41.797 379.843 1.00 73.79 485 THR A CA 1
ATOM 3742 C C . THR A 1 485 ? 42.745 43.021 379.050 1.00 84.66 485 THR A C 1
ATOM 3743 O O . THR A 1 485 ? 41.907 43.809 379.496 1.00 91.01 485 THR A O 1
ATOM 3747 N N . ALA A 1 486 ? 43.315 43.175 377.857 1.00 89.86 486 ALA A N 1
ATOM 3748 C CA . ALA A 1 486 ? 43.129 44.370 377.047 1.00 81.68 486 ALA A CA 1
ATOM 3749 C C . ALA A 1 486 ? 42.357 44.053 375.774 1.00 77.99 486 ALA A C 1
ATOM 3750 O O . ALA A 1 486 ? 42.459 42.951 375.222 1.00 99.24 486 ALA A O 1
ATOM 3752 N N . CYS A 1 487 ? 41.590 45.041 375.311 1.00 81.68 487 CYS A N 1
ATOM 3753 C CA . CYS A 1 487 ? 40.892 44.954 374.037 1.00 98.89 487 CYS A CA 1
ATOM 3754 C C . CYS A 1 487 ? 41.835 45.428 372.932 1.00 101.26 487 CYS A C 1
ATOM 3755 O O . CYS A 1 487 ? 42.397 46.528 373.007 1.00 94.47 487 CYS A O 1
ATOM 3758 N N . ASN A 1 488 ? 42.011 44.594 371.910 1.00 103.90 488 ASN A N 1
ATOM 3759 C CA . ASN A 1 488 ? 42.921 44.861 370.795 1.00 96.66 488 ASN A CA 1
ATOM 3760 C C . ASN A 1 488 ? 42.078 44.828 369.524 1.00 102.46 488 ASN A C 1
ATOM 3761 O O . ASN A 1 488 ? 41.821 43.754 368.971 1.00 109.48 488 ASN A O 1
ATOM 3766 N N . LEU A 1 489 ? 41.653 46.001 369.059 1.00 89.91 489 LEU A N 1
ATOM 3767 C CA . LEU A 1 489 ? 40.549 46.102 368.117 1.00 101.14 489 LEU A CA 1
ATOM 3768 C C . LEU A 1 489 ? 40.982 46.684 366.777 1.00 93.73 489 LEU A C 1
ATOM 3769 O O . LEU A 1 489 ? 41.937 47.461 366.687 1.00 86.70 489 LEU A O 1
ATOM 3774 N N . ALA A 1 490 ? 40.247 46.287 365.739 1.00 87.33 490 ALA A N 1
ATOM 3775 C CA . ALA A 1 490 ? 40.349 46.834 364.394 1.00 91.01 490 ALA A CA 1
ATOM 3776 C C . ALA A 1 490 ? 39.109 46.393 363.629 1.00 93.00 490 ALA A C 1
ATOM 3777 O O . ALA A 1 490 ? 38.567 45.313 363.879 1.00 86.22 490 ALA A O 1
ATOM 3779 N N . SER A 1 491 ? 38.654 47.238 362.707 1.00 84.48 491 SER A N 1
ATOM 3780 C CA . SER A 1 491 ? 37.423 46.983 361.973 1.00 90.48 491 SER A CA 1
ATOM 3781 C C . SER A 1 491 ? 37.627 47.247 360.488 1.00 100.67 491 SER A C 1
ATOM 3782 O O . SER A 1 491 ? 38.441 48.086 360.096 1.00 92.16 491 SER A O 1
ATOM 3785 N N . MET A 1 492 ? 36.869 46.523 359.667 1.00 104.57 492 MET A N 1
ATOM 3786 C CA . MET A 1 492 ? 36.948 46.621 358.217 1.00 97.37 492 MET A CA 1
ATOM 3787 C C . MET A 1 492 ? 35.684 47.259 357.654 1.00 103.17 492 MET A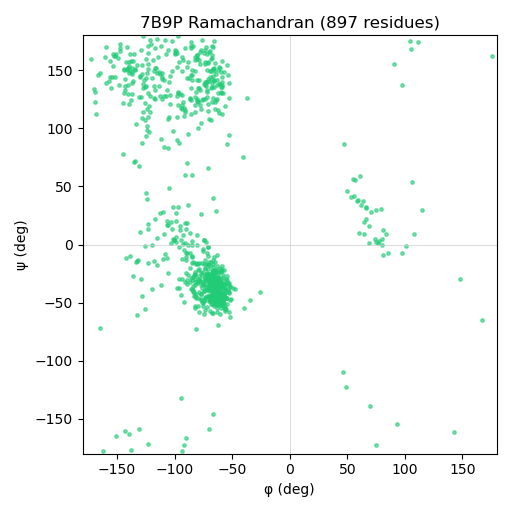 C 1
ATOM 3788 O O . MET A 1 492 ? 34.577 47.007 358.143 1.00 98.74 492 MET A O 1
ATOM 3793 N N . ASN A 1 493 ? 35.855 48.083 356.622 1.00 100.77 493 ASN A N 1
ATOM 3794 C CA . ASN A 1 493 ? 34.732 48.657 355.883 1.00 89.70 493 ASN A CA 1
ATOM 3795 C C . ASN A 1 493 ? 34.182 47.572 354.970 1.00 99.59 493 ASN A C 1
ATOM 3796 O O . ASN A 1 493 ? 34.774 47.25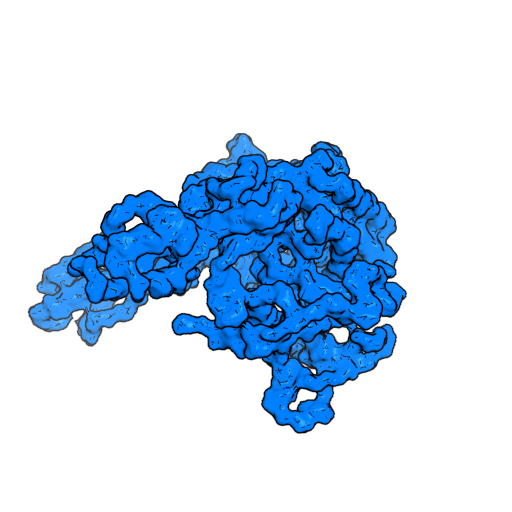4 353.937 1.00 105.26 493 ASN A O 1
ATOM 3801 N N . LEU A 1 494 ? 33.040 46.997 355.351 1.00 100.33 494 LEU A N 1
ATOM 3802 C CA . LEU A 1 494 ? 32.464 45.908 354.572 1.00 104.29 494 LEU A CA 1
ATOM 3803 C C . LEU A 1 494 ? 32.074 46.342 353.164 1.00 110.71 494 LEU A C 1
ATOM 3804 O O . LEU A 1 494 ? 31.913 45.487 352.286 1.00 105.61 494 LEU A O 1
ATOM 3809 N N . LEU A 1 495 ? 31.937 47.647 352.920 1.00 105.35 495 LEU A N 1
ATOM 3810 C CA . LEU A 1 495 ? 31.526 48.127 351.607 1.00 106.82 495 LEU A CA 1
ATOM 3811 C C . LEU A 1 495 ? 32.683 48.201 350.618 1.00 120.10 495 LEU A C 1
ATOM 3812 O O . LEU A 1 495 ? 32.454 48.091 349.408 1.00 122.32 495 LEU A O 1
ATOM 3817 N N . THR A 1 496 ? 33.920 48.362 351.098 1.00 111.32 496 THR A N 1
ATOM 3818 C CA . THR A 1 496 ? 35.064 48.445 350.196 1.00 112.71 496 THR A CA 1
ATOM 3819 C C . THR A 1 496 ? 35.275 47.171 349.389 1.00 123.07 496 THR A C 1
ATOM 3820 O O . THR A 1 496 ? 36.087 47.176 348.457 1.00 134.56 496 THR A O 1
ATOM 3824 N N . PHE A 1 497 ? 34.558 46.094 349.706 1.00 115.17 497 PHE A N 1
ATOM 3825 C CA . PHE A 1 497 ? 34.722 44.809 349.041 1.00 118.92 497 PHE A CA 1
ATOM 3826 C C . PHE A 1 497 ? 33.617 44.530 348.030 1.00 123.15 497 PHE A C 1
ATOM 3827 O O . PHE A 1 497 ? 33.402 43.370 347.662 1.00 124.72 497 PHE A O 1
ATOM 3835 N N . PHE A 1 498 ? 32.906 45.559 347.580 1.00 130.89 498 PHE A N 1
ATOM 3836 C CA . PHE A 1 498 ? 31.721 45.379 346.744 1.00 129.23 498 PHE A CA 1
ATOM 3837 C C . PHE A 1 498 ? 31.889 46.186 345.460 1.00 139.05 498 PHE A C 1
ATOM 3838 O O . PHE A 1 498 ? 31.556 47.373 345.429 1.00 130.71 498 PHE A O 1
ATOM 3846 N N . GLU A 1 499 ? 32.401 45.550 344.410 1.00 163.47 499 GLU A N 1
ATOM 3847 C CA . GLU A 1 499 ? 32.498 46.167 343.096 1.00 168.00 499 GLU A CA 1
ATOM 3848 C C . GLU A 1 499 ? 31.385 45.623 342.205 1.00 157.78 499 GLU A C 1
ATOM 3849 O O . GLU A 1 499 ? 30.970 44.463 342.331 1.00 153.23 499 GLU A O 1
ATOM 3855 N N . ALA A 1 500 ? 30.933 46.467 341.275 1.00 155.29 500 ALA A N 1
ATOM 3856 C CA . ALA A 1 500 ? 29.797 46.166 340.409 1.00 154.09 500 ALA A CA 1
ATOM 3857 C C . ALA A 1 500 ? 28.655 45.606 341.248 1.00 163.03 500 ALA A C 1
ATOM 3858 O O . ALA A 1 500 ? 28.053 46.329 342.051 1.00 157.47 500 ALA A O 1
ATOM 3860 N N . GLY A 1 501 ? 28.375 44.316 341.091 1.00 160.99 501 GLY A N 1
ATOM 3861 C CA . GLY A 1 501 ? 27.417 43.654 341.949 1.00 143.49 501 GLY A CA 1
ATOM 3862 C C . GLY A 1 501 ? 28.031 42.464 342.655 1.00 136.07 501 GLY A C 1
ATOM 3863 O O . GLY A 1 501 ? 27.314 41.594 343.156 1.00 128.72 501 GLY A O 1
ATOM 3864 N N . ARG A 1 502 ? 29.359 42.412 342.695 1.00 144.07 502 ARG A N 1
ATOM 3865 C CA . ARG A 1 502 ? 30.087 41.298 343.286 1.00 153.46 502 ARG A CA 1
ATOM 3866 C C . ARG A 1 502 ? 30.746 41.724 344.591 1.00 152.46 502 ARG A C 1
ATOM 3867 O O . ARG A 1 502 ? 31.251 42.844 344.706 1.00 155.92 502 ARG A O 1
ATOM 3875 N N . PHE A 1 503 ? 30.745 40.824 345.569 1.00 143.59 503 PHE A N 1
ATOM 3876 C CA . PHE A 1 503 ? 31.471 41.027 346.818 1.00 137.32 503 PHE A CA 1
ATOM 3877 C C . PHE A 1 503 ? 32.805 40.296 346.720 1.00 130.46 503 PHE A C 1
ATOM 3878 O O . PHE A 1 503 ? 32.844 39.061 346.733 1.00 127.29 503 PHE A O 1
ATOM 3886 N N . ASP A 1 504 ? 33.894 41.061 346.619 1.00 127.47 504 ASP A N 1
ATOM 3887 C CA . ASP A 1 504 ? 35.244 40.510 346.559 1.00 122.48 504 ASP A CA 1
ATOM 3888 C C . ASP A 1 504 ? 35.493 39.593 347.752 1.00 131.60 504 ASP A C 1
ATOM 3889 O O . ASP A 1 504 ? 36.030 40.024 348.778 1.00 145.40 504 ASP A O 1
ATOM 3894 N N . ALA A 1 505 ? 35.109 38.321 347.615 1.00 123.59 505 ALA A N 1
ATOM 3895 C CA . ALA A 1 505 ? 35.102 37.414 348.759 1.00 122.19 505 ALA A CA 1
ATOM 3896 C C . ALA A 1 505 ? 36.514 37.002 349.160 1.00 136.61 505 ALA A C 1
ATOM 3897 O O . ALA A 1 505 ? 36.866 37.039 350.344 1.00 146.31 505 ALA A O 1
ATOM 3899 N N . GLU A 1 506 ? 37.338 36.589 348.193 1.00 145.04 506 GLU A N 1
ATOM 3900 C CA . GLU A 1 506 ? 38.690 36.165 348.535 1.00 154.81 506 GLU A CA 1
ATOM 3901 C C . GLU A 1 506 ? 39.580 37.339 348.910 1.00 151.10 506 GLU A C 1
ATOM 3902 O O . GLU A 1 506 ? 40.545 37.153 349.658 1.00 159.65 506 GLU A O 1
ATOM 3908 N N . GLY A 1 507 ? 39.289 38.538 348.401 1.00 137.02 507 GLY A N 1
ATOM 3909 C CA . GLY A 1 507 ? 39.918 39.728 348.943 1.00 138.17 507 GLY A CA 1
ATOM 3910 C C . GLY A 1 507 ? 39.462 40.022 350.357 1.00 140.33 507 GLY A C 1
ATOM 3911 O O . GLY A 1 507 ? 40.190 40.647 351.134 1.00 134.25 507 GLY A O 1
ATOM 3912 N N . TYR A 1 508 ? 38.259 39.567 350.712 1.00 134.02 508 TYR A N 1
ATOM 3913 C CA . TYR A 1 508 ? 37.761 39.725 352.074 1.00 112.93 508 TYR A CA 1
ATOM 3914 C C . TYR A 1 508 ? 38.471 38.773 353.027 1.00 108.45 508 TYR A C 1
ATOM 3915 O O . TYR A 1 508 ? 38.913 39.174 354.110 1.00 115.80 508 TYR A O 1
ATOM 3924 N N . VAL A 1 509 ? 38.600 37.505 352.627 1.00 118.38 509 VAL A N 1
ATOM 3925 C CA . VAL A 1 509 ? 39.344 36.531 353.422 1.00 124.12 509 VAL A CA 1
ATOM 3926 C C . VAL A 1 509 ? 40.813 36.932 353.521 1.00 114.93 509 VAL A C 1
ATOM 3927 O O . VAL A 1 509 ? 41.454 36.758 354.565 1.00 109.84 509 VAL A O 1
ATOM 3931 N N . HIS A 1 510 ? 41.368 37.477 352.439 1.00 110.43 510 HIS A N 1
ATOM 3932 C CA . HIS A 1 510 ? 42.715 38.030 352.506 1.00 115.06 510 HIS A CA 1
ATOM 3933 C C . HIS A 1 510 ? 42.780 39.182 353.499 1.00 115.50 510 HIS A C 1
ATOM 3934 O O . HIS A 1 510 ? 43.780 39.347 354.207 1.00 116.82 510 HIS A O 1
ATOM 3941 N N . ALA A 1 511 ? 41.715 39.983 353.571 1.00 118.31 511 ALA A N 1
ATOM 3942 C CA . ALA A 1 511 ? 41.692 41.109 354.498 1.00 107.53 511 ALA A CA 1
ATOM 3943 C C . ALA A 1 511 ? 41.780 40.633 355.944 1.00 107.28 511 ALA A C 1
ATOM 3944 O O . ALA A 1 511 ? 42.660 41.064 356.700 1.00 107.96 511 ALA A O 1
ATOM 3946 N N . THR A 1 512 ? 40.876 39.734 356.344 1.00 102.38 512 THR A N 1
ATOM 3947 C CA . THR A 1 512 ? 40.839 39.284 357.733 1.00 111.40 512 THR A CA 1
ATOM 3948 C C . THR A 1 512 ? 42.115 38.547 358.115 1.00 112.13 512 THR A C 1
ATOM 3949 O O . THR A 1 512 ? 42.621 38.712 359.231 1.00 129.22 512 THR A O 1
ATOM 3953 N N . ARG A 1 513 ? 42.634 37.712 357.210 1.00 111.95 513 ARG A N 1
ATOM 3954 C CA . ARG A 1 513 ? 43.863 36.972 357.483 1.00 114.81 513 ARG A CA 1
ATOM 3955 C C . ARG A 1 513 ? 44.993 37.910 357.881 1.00 117.76 513 ARG A C 1
ATOM 3956 O O . ARG A 1 513 ? 45.648 37.722 358.913 1.00 115.63 513 ARG A O 1
ATOM 3964 N N . LEU A 1 514 ? 45.223 38.940 357.072 1.00 107.03 514 LEU A N 1
ATOM 3965 C CA . LEU A 1 514 ? 46.347 39.831 357.312 1.00 116.41 514 LEU A CA 1
ATOM 3966 C C . LEU A 1 514 ? 46.083 40.798 358.464 1.00 119.48 514 LEU A C 1
ATOM 3967 O O . LEU A 1 514 ? 47.035 41.223 359.130 1.00 119.17 514 LEU A O 1
ATOM 3972 N N . TRP A 1 515 ? 44.818 41.135 358.745 1.00 113.31 515 TRP A N 1
ATOM 3973 C CA . TRP A 1 515 ? 44.544 41.947 359.926 1.00 94.55 515 TRP A CA 1
ATOM 3974 C C . TRP A 1 515 ? 44.557 41.112 361.201 1.00 96.91 515 TRP A C 1
ATOM 3975 O O . TRP A 1 515 ? 44.893 41.631 362.272 1.00 106.24 515 TRP A O 1
ATOM 3986 N N . THR A 1 516 ? 44.210 39.824 361.113 1.00 94.77 516 THR A N 1
ATOM 3987 C CA . THR A 1 516 ? 44.457 38.931 362.240 1.00 96.14 516 THR A CA 1
ATOM 3988 C C . THR A 1 516 ? 45.948 38.862 362.551 1.00 98.13 516 THR A C 1
ATOM 3989 O O . THR A 1 516 ? 46.346 38.831 363.720 1.00 101.61 516 THR A O 1
ATOM 3993 N N . VAL A 1 517 ? 46.786 38.878 361.512 1.00 107.35 517 VAL A N 1
ATOM 3994 C CA . VAL A 1 517 ? 48.233 38.895 361.709 1.00 103.88 517 VAL A CA 1
ATOM 3995 C C . VAL A 1 517 ? 48.660 40.175 362.421 1.00 99.70 517 VAL A C 1
ATOM 3996 O O . VAL A 1 517 ? 49.327 40.127 363.464 1.00 106.93 517 VAL A O 1
ATOM 4000 N N . THR A 1 518 ? 48.253 41.340 361.905 1.00 106.06 518 THR A N 1
ATOM 4001 C CA . THR A 1 518 ? 48.749 42.581 362.501 1.00 117.20 518 THR A CA 1
ATOM 4002 C C . THR A 1 518 ? 48.272 42.757 363.945 1.00 109.32 518 THR A C 1
ATOM 4003 O O . THR A 1 518 ? 49.029 43.208 364.807 1.00 124.00 518 THR A O 1
ATOM 4007 N N . LEU A 1 519 ? 46.988 42.488 364.218 1.00 99.14 519 LEU A N 1
ATOM 4008 C CA . LEU A 1 519 ? 46.509 42.556 365.596 1.00 108.17 519 LEU A CA 1
ATOM 4009 C C . LEU A 1 519 ? 47.323 41.637 366.494 1.00 106.44 519 LEU A C 1
ATOM 4010 O O . LEU A 1 519 ? 47.561 41.963 367.658 1.00 93.49 519 LEU A O 1
ATOM 4015 N N . GLU A 1 520 ? 47.775 40.492 365.966 1.00 113.09 520 GLU A N 1
ATOM 4016 C CA . GLU A 1 520 ? 48.673 39.625 366.726 1.00 104.34 520 GLU A CA 1
ATOM 4017 C C . GLU A 1 520 ? 49.998 40.324 367.005 1.00 99.43 520 GLU A C 1
ATOM 4018 O O . GLU A 1 520 ? 50.528 40.248 368.120 1.00 99.35 520 GLU A O 1
ATOM 4024 N N . ILE A 1 521 ? 50.551 41.009 365.997 1.00 95.00 521 ILE A N 1
ATOM 4025 C CA . ILE A 1 521 ? 51.804 41.735 366.196 1.00 92.12 521 ILE A CA 1
ATOM 4026 C C . ILE A 1 521 ? 51.624 42.829 367.244 1.00 94.74 521 ILE A C 1
ATOM 4027 O O . ILE A 1 521 ? 52.544 43.117 368.021 1.00 90.32 521 ILE A O 1
ATOM 4032 N N . SER A 1 522 ? 50.436 43.447 367.296 1.00 84.17 522 SER A N 1
ATOM 4033 C CA . SER A 1 522 ? 50.235 44.524 368.262 1.00 91.16 522 SER A CA 1
ATOM 4034 C C . SER A 1 522 ? 50.182 43.991 369.686 1.00 100.78 522 SER A C 1
ATOM 4035 O O . SER A 1 522 ? 50.524 44.719 370.624 1.00 113.52 522 SER A O 1
ATOM 4038 N N . VAL A 1 523 ? 49.768 42.734 369.873 1.00 87.64 523 VAL A N 1
ATOM 4039 C CA . VAL A 1 523 ? 49.924 42.104 371.182 1.00 97.60 523 VAL A CA 1
ATOM 4040 C C . VAL A 1 523 ? 51.403 41.929 371.504 1.00 98.07 523 VAL A C 1
ATOM 4041 O O . VAL A 1 523 ? 51.842 42.137 372.643 1.00 97.85 523 VAL A O 1
ATOM 4045 N N . MET A 1 524 ? 52.197 41.574 370.493 1.00 102.05 524 MET A N 1
ATOM 4046 C CA . MET A 1 524 ? 53.618 41.314 370.700 1.00 111.78 524 MET A CA 1
ATOM 4047 C C . MET A 1 524 ? 54.384 42.588 371.038 1.00 112.83 524 MET A C 1
ATOM 4048 O O . MET A 1 524 ? 55.285 42.571 371.886 1.00 117.83 524 MET A O 1
ATOM 4053 N N . MET A 1 525 ? 54.041 43.701 370.393 1.00 103.19 525 MET A N 1
ATOM 4054 C CA . MET A 1 525 ? 54.823 44.926 370.486 1.00 98.09 525 MET A CA 1
ATOM 4055 C C . MET A 1 525 ? 54.398 45.842 371.627 1.00 93.18 525 MET A C 1
ATOM 4056 O O . MET A 1 525 ? 55.080 46.840 371.881 1.00 94.05 525 MET A O 1
ATOM 4061 N N . ALA A 1 526 ? 53.307 45.535 372.320 1.00 90.02 526 ALA A N 1
ATOM 4062 C CA . ALA A 1 526 ? 52.697 46.498 373.223 1.00 78.48 526 ALA A CA 1
ATOM 4063 C C . ALA A 1 526 ? 53.338 46.482 374.606 1.00 84.49 526 ALA A C 1
ATOM 4064 O O . ALA A 1 526 ? 53.842 45.458 375.075 1.00 108.37 526 ALA A O 1
ATOM 4066 N N . GLN A 1 527 ? 53.319 47.645 375.250 1.00 92.22 527 GLN A N 1
ATOM 4067 C CA . GLN A 1 527 ? 53.480 47.756 376.691 1.00 90.10 527 GLN A CA 1
ATOM 4068 C C . GLN A 1 527 ? 52.103 47.928 377.324 1.00 82.79 527 GLN A C 1
ATOM 4069 O O . GLN A 1 527 ? 51.116 48.226 376.648 1.00 88.66 527 GLN A O 1
ATOM 4075 N N . PHE A 1 528 ? 52.037 47.725 378.635 1.00 92.69 528 PHE A N 1
ATOM 4076 C CA . PHE A 1 528 ? 50.750 47.639 379.305 1.00 82.82 528 PHE A CA 1
ATOM 4077 C C . PHE A 1 528 ? 50.781 48.412 380.616 1.00 90.63 528 PHE A C 1
ATOM 4078 O O . PHE A 1 528 ? 51.841 48.546 381.236 1.00 100.70 528 PHE A O 1
ATOM 4086 N N . PRO A 1 529 ? 49.629 48.924 381.061 1.00 96.77 529 PRO A N 1
ATOM 4087 C CA . PRO A 1 529 ? 49.602 49.748 382.280 1.00 92.62 529 PRO A CA 1
ATOM 4088 C C . PRO A 1 529 ? 49.726 48.967 383.577 1.00 100.04 529 PRO A C 1
ATOM 4089 O O . PRO A 1 529 ? 49.812 49.592 384.643 1.00 117.15 529 PRO A O 1
ATOM 4093 N N . SER A 1 530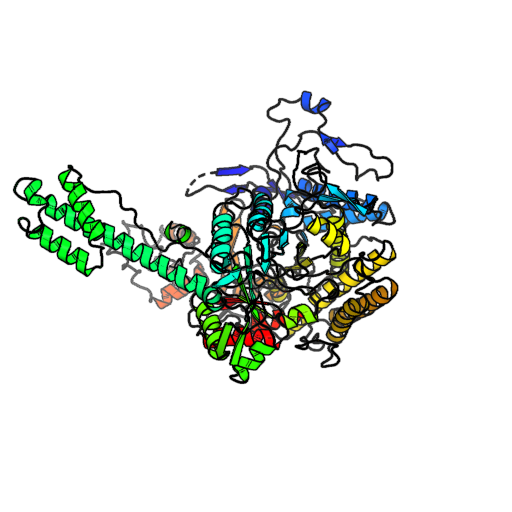 ? 49.730 47.638 383.530 1.00 96.69 530 SER A N 1
ATOM 4094 C CA . SER A 1 530 ? 49.821 46.830 384.735 1.00 89.02 530 SER A CA 1
ATOM 4095 C C . SER A 1 530 ? 50.730 45.637 384.484 1.00 97.02 530 SER A C 1
ATOM 4096 O O . SER A 1 530 ? 50.857 45.161 383.353 1.00 116.17 530 SER A O 1
ATOM 4099 N N . LYS A 1 531 ? 51.371 45.164 385.556 1.00 87.50 531 LYS A N 1
ATOM 4100 C CA . LYS A 1 531 ? 52.181 43.954 385.460 1.00 88.26 531 LYS A CA 1
ATOM 4101 C C . LYS A 1 531 ? 51.318 42.751 385.101 1.00 93.08 531 LYS A C 1
ATOM 4102 O O . LYS A 1 531 ? 51.675 41.952 384.227 1.00 88.18 531 LYS A O 1
ATOM 4108 N N . GLU A 1 532 ? 50.166 42.614 385.764 1.00 91.94 532 GLU A N 1
ATOM 4109 C CA . GLU A 1 532 ? 49.286 41.481 385.497 1.00 88.80 532 GLU A CA 1
ATOM 4110 C C . GLU A 1 532 ? 48.622 41.589 384.130 1.00 91.59 532 GLU A C 1
ATOM 4111 O O . GLU A 1 532 ? 48.403 40.567 383.470 1.00 88.67 532 GLU A O 1
ATOM 4117 N N . ILE A 1 533 ? 48.291 42.806 383.691 1.00 86.50 533 ILE A N 1
ATOM 4118 C CA . ILE A 1 533 ? 47.710 42.973 382.362 1.00 92.85 533 ILE A CA 1
ATOM 4119 C C . ILE A 1 533 ? 48.733 42.627 381.287 1.00 101.60 533 ILE A C 1
ATOM 4120 O O . ILE A 1 533 ? 48.403 41.994 380.276 1.00 90.43 533 ILE A O 1
ATOM 4125 N N . ALA A 1 534 ? 49.991 43.026 381.491 1.00 96.02 534 ALA A N 1
ATOM 4126 C CA . ALA A 1 534 ? 51.043 42.678 380.542 1.00 84.21 534 ALA A CA 1
ATOM 4127 C C . ALA A 1 534 ? 51.241 41.170 380.473 1.00 91.76 534 ALA A C 1
ATOM 4128 O O . ALA A 1 534 ? 51.321 40.590 379.384 1.00 94.02 534 ALA A O 1
ATOM 4130 N N . GLN A 1 535 ? 51.317 40.516 381.634 1.00 99.01 535 GLN A N 1
ATOM 4131 C CA . GLN A 1 535 ? 51.527 39.073 381.664 1.00 96.07 535 GLN A CA 1
ATOM 4132 C C . GLN A 1 535 ? 50.354 38.330 381.036 1.00 94.13 535 GLN A C 1
ATOM 4133 O O . GLN A 1 535 ? 50.545 37.396 380.249 1.00 88.04 535 GLN A O 1
ATOM 4139 N N . LEU A 1 536 ? 49.127 38.740 381.365 1.00 90.06 536 LEU A N 1
ATOM 4140 C CA . LEU A 1 536 ? 47.953 38.004 380.907 1.00 90.60 536 LEU A CA 1
ATOM 4141 C C . LEU A 1 536 ? 47.762 38.141 379.400 1.00 94.99 536 LEU A C 1
ATOM 4142 O O . LEU A 1 536 ? 47.563 37.143 378.698 1.00 97.52 536 LEU A O 1
ATOM 4147 N N . SER A 1 537 ? 47.819 39.372 378.883 1.00 94.39 537 SER A N 1
ATOM 4148 C CA . SER A 1 537 ? 47.681 39.569 377.443 1.00 93.23 537 SER A CA 1
ATOM 4149 C C . SER A 1 537 ? 48.802 38.884 376.673 1.00 85.11 537 SER A C 1
ATOM 4150 O O . SER A 1 537 ? 48.602 38.466 375.528 1.00 99.65 537 SER A O 1
ATOM 4153 N N . TYR A 1 538 ? 49.984 38.756 377.277 1.00 85.37 538 TYR A N 1
ATOM 4154 C CA . TYR A 1 538 ? 51.019 37.934 376.663 1.00 95.15 538 TYR A CA 1
ATOM 4155 C C . TYR A 1 538 ? 50.628 36.462 376.677 1.00 95.16 538 TYR A C 1
ATOM 4156 O O . TYR A 1 538 ? 50.946 35.719 375.741 1.00 103.20 538 TYR A O 1
ATOM 4165 N N . ASP A 1 539 ? 49.940 36.024 377.732 1.00 95.35 539 ASP A N 1
ATOM 4166 C CA . ASP A 1 539 ? 49.631 34.611 377.902 1.00 96.86 539 ASP A CA 1
ATOM 4167 C C . ASP A 1 539 ? 48.386 34.171 377.144 1.00 109.78 539 ASP A C 1
ATOM 4168 O O . ASP A 1 539 ? 48.181 32.965 376.974 1.00 122.94 539 ASP A O 1
ATOM 4173 N N . PHE A 1 540 ? 47.554 35.105 376.682 1.00 92.63 540 PHE A N 1
ATOM 4174 C CA . PHE A 1 540 ? 46.304 34.719 376.037 1.00 91.12 540 PHE A CA 1
ATOM 4175 C C . PHE A 1 540 ? 46.121 35.402 374.685 1.00 94.93 540 PHE A C 1
ATOM 4176 O O . PHE A 1 540 ? 45.471 34.847 373.793 1.00 90.08 540 PHE A O 1
ATOM 4184 N N . ARG A 1 541 ? 46.682 36.603 374.529 1.00 109.48 541 ARG A N 1
ATOM 4185 C CA . ARG A 1 541 ? 46.814 37.269 373.230 1.00 101.92 541 ARG A CA 1
ATOM 4186 C C . ARG A 1 541 ? 45.461 37.440 372.534 1.00 92.58 541 ARG A C 1
ATOM 4187 O O . ARG A 1 541 ? 45.262 37.021 371.394 1.00 109.42 541 ARG A O 1
ATOM 4195 N N . THR A 1 542 ? 44.531 38.079 373.233 1.00 90.52 542 THR A N 1
ATOM 4196 C CA . THR A 1 542 ? 43.201 38.276 372.672 1.00 85.50 542 THR A CA 1
ATOM 4197 C C . THR A 1 542 ? 43.235 39.297 371.543 1.00 96.49 542 THR A C 1
ATOM 4198 O O . THR A 1 542 ? 43.963 40.292 371.604 1.00 96.50 542 THR A O 1
ATOM 4202 N N . LEU A 1 543 ? 42.442 39.044 370.506 1.00 98.90 543 LEU A N 1
ATOM 4203 C CA . LEU A 1 543 ? 42.278 39.976 369.403 1.00 101.04 543 LEU A CA 1
ATOM 4204 C C . LEU A 1 543 ? 40.808 40.331 369.254 1.00 103.89 543 LEU A C 1
ATOM 4205 O O . LEU A 1 543 ? 39.924 39.535 369.586 1.00 110.21 543 LEU A O 1
ATOM 4210 N N . GLY A 1 544 ? 40.551 41.533 368.749 1.00 99.44 544 GLY A N 1
ATOM 4211 C CA . GLY A 1 544 ? 39.187 41.976 368.546 1.00 83.99 544 GLY A CA 1
ATOM 4212 C C . GLY A 1 544 ? 38.946 42.549 367.166 1.00 101.19 544 GLY A C 1
ATOM 4213 O O . GLY A 1 544 ? 38.696 43.749 367.020 1.00 100.14 544 GLY A O 1
ATOM 4214 N N . LEU A 1 545 ? 39.018 41.703 366.142 1.00 102.03 545 LEU A N 1
ATOM 4215 C CA . LEU A 1 545 ? 38.790 42.153 364.778 1.00 94.26 545 LEU A CA 1
ATOM 4216 C C . LEU A 1 545 ? 37.298 42.266 364.504 1.00 90.44 545 LEU A C 1
ATOM 4217 O O . LEU A 1 545 ? 36.518 41.377 364.852 1.00 91.89 545 LEU A O 1
ATOM 4222 N N . GLY A 1 546 ? 36.902 43.367 363.876 1.00 97.79 546 GLY A N 1
ATOM 4223 C CA . GLY A 1 546 ? 35.499 43.579 363.591 1.00 105.06 546 GLY A CA 1
ATOM 4224 C C . GLY A 1 546 ? 35.229 44.178 362.230 1.00 107.13 546 GLY A C 1
ATOM 4225 O O . GLY A 1 546 ? 36.090 44.149 361.345 1.00 123.93 546 GLY A O 1
ATOM 4226 N N . TYR A 1 547 ? 34.028 44.720 362.049 1.00 106.62 547 TYR A N 1
ATOM 4227 C CA . TYR A 1 547 ? 33.667 45.350 360.791 1.00 104.67 547 TYR A CA 1
ATOM 4228 C C . TYR A 1 547 ? 32.627 46.428 361.049 1.00 100.52 547 TYR A C 1
ATOM 4229 O O . TYR A 1 547 ? 31.971 46.455 362.093 1.00 107.96 547 TYR A O 1
ATOM 4238 N N . ALA A 1 548 ? 32.485 47.316 360.069 1.00 106.20 548 ALA A N 1
ATOM 4239 C CA . ALA A 1 548 ? 31.448 48.334 360.067 1.00 107.93 548 ALA A CA 1
ATOM 4240 C C . ALA A 1 548 ? 30.880 48.425 358.659 1.00 114.07 548 ALA A C 1
ATOM 4241 O O . ALA A 1 548 ? 31.260 47.664 357.764 1.00 120.51 548 ALA A O 1
ATOM 4243 N N . ASN A 1 549 ? 29.954 49.366 358.470 1.00 110.92 549 ASN A N 1
ATOM 4244 C CA . ASN A 1 549 ? 29.352 49.638 357.164 1.00 108.56 549 ASN A CA 1
ATOM 4245 C C . ASN A 1 549 ? 28.674 48.402 356.579 1.00 98.00 549 ASN A C 1
ATOM 4246 O O . ASN A 1 549 ? 28.713 48.164 355.371 1.00 106.59 549 ASN A O 1
ATOM 4251 N N . ILE A 1 550 ? 28.047 47.604 357.442 1.00 91.47 550 ILE A N 1
ATOM 4252 C CA . ILE A 1 550 ? 27.199 46.539 356.924 1.00 106.42 550 ILE A CA 1
ATOM 4253 C C . ILE A 1 550 ? 25.807 47.077 356.612 1.00 107.40 550 ILE A C 1
ATOM 4254 O O . ILE A 1 550 ? 25.122 46.559 355.723 1.00 101.04 550 ILE A O 1
ATOM 4259 N N . GLY A 1 551 ? 25.370 48.121 357.319 1.00 104.21 551 GLY A N 1
ATOM 4260 C CA . GLY A 1 551 ? 24.145 48.795 356.928 1.00 102.95 551 GLY A CA 1
ATOM 4261 C C . GLY A 1 551 ? 24.269 49.440 355.562 1.00 104.51 551 GLY A C 1
ATOM 4262 O O . GLY A 1 551 ? 23.376 49.324 354.720 1.00 108.84 551 GLY A O 1
ATOM 4263 N N . GLY A 1 552 ? 25.394 50.117 355.320 1.00 106.48 552 GLY A N 1
ATOM 4264 C CA . GLY A 1 552 ? 25.619 50.709 354.013 1.00 110.44 552 GLY A CA 1
ATOM 4265 C C . GLY A 1 552 ? 25.790 49.667 352.925 1.00 111.50 552 GLY A C 1
ATOM 4266 O O . GLY A 1 552 ? 25.261 49.816 351.821 1.00 109.85 552 GLY A O 1
ATOM 4267 N N . LEU A 1 553 ? 26.529 48.594 353.223 1.00 111.79 553 LEU A N 1
ATOM 4268 C CA . LEU A 1 553 ? 26.706 47.527 352.243 1.00 101.75 553 LEU A CA 1
ATOM 4269 C C . LEU A 1 553 ? 25.371 46.893 351.880 1.00 98.87 553 LEU A C 1
ATOM 4270 O O . LEU A 1 553 ? 25.045 46.742 350.698 1.00 110.20 553 LEU A O 1
ATOM 4275 N N . LEU A 1 554 ? 24.581 46.520 352.893 1.00 94.43 554 LEU A N 1
ATOM 4276 C CA . LEU A 1 554 ? 23.266 45.931 352.652 1.00 107.11 554 LEU A CA 1
ATOM 4277 C C . LEU A 1 554 ? 22.435 46.796 351.713 1.00 112.81 554 LEU A C 1
ATOM 4278 O O . LEU A 1 554 ? 21.841 46.297 350.750 1.00 108.53 554 LEU A O 1
ATOM 4283 N N . MET A 1 555 ? 22.385 48.102 351.982 1.00 109.08 555 MET A N 1
ATOM 4284 C CA . MET A 1 555 ? 21.645 49.005 351.107 1.00 110.42 555 MET A CA 1
ATOM 4285 C C . MET A 1 555 ? 22.255 49.041 349.712 1.00 120.35 555 MET A C 1
ATOM 4286 O O . MET A 1 555 ? 21.530 49.057 348.712 1.00 122.48 555 MET A O 1
ATOM 4291 N N . ASN A 1 556 ? 23.589 49.042 349.623 1.00 119.89 556 ASN A N 1
ATOM 4292 C CA . ASN A 1 556 ? 24.242 49.102 348.318 1.00 112.94 556 ASN A CA 1
ATOM 4293 C C . ASN A 1 556 ? 23.920 47.874 347.477 1.00 113.29 556 ASN A C 1
ATOM 4294 O O . ASN A 1 556 ? 23.612 47.993 346.285 1.00 118.34 556 ASN A O 1
ATOM 4299 N N . MET A 1 557 ? 23.983 46.684 348.074 1.00 111.61 557 MET A N 1
ATOM 4300 C CA . MET A 1 557 ? 23.625 45.462 347.365 1.00 113.20 557 MET A CA 1
ATOM 4301 C C . MET A 1 557 ? 22.117 45.301 347.189 1.00 117.13 557 MET A C 1
ATOM 4302 O O . MET A 1 557 ? 21.676 44.267 346.677 1.00 123.59 557 MET A O 1
ATOM 4307 N N . GLY A 1 558 ? 21.323 46.286 347.602 1.00 103.24 558 GLY A N 1
ATOM 4308 C CA . GLY A 1 558 ? 19.899 46.251 347.338 1.00 112.88 558 GLY A CA 1
ATOM 4309 C C . GLY A 1 558 ? 19.088 45.369 348.257 1.00 122.44 558 GLY A C 1
ATOM 4310 O O . GLY A 1 558 ? 18.055 44.840 347.837 1.00 125.85 558 GLY A O 1
ATOM 4311 N N . LEU A 1 559 ? 19.516 45.201 349.505 1.00 122.02 559 LEU A N 1
ATOM 4312 C CA . LEU A 1 559 ? 18.792 44.410 350.488 1.00 112.27 559 LEU A CA 1
ATOM 4313 C C . LEU A 1 559 ? 18.388 45.267 351.679 1.00 106.70 559 LEU A C 1
ATOM 4314 O O . LEU A 1 559 ? 19.132 46.152 352.111 1.00 106.02 559 LEU A O 1
ATOM 4319 N N . GLY A 1 560 ? 17.196 44.987 352.208 1.00 118.41 560 GLY A N 1
ATOM 4320 C CA . GLY A 1 560 ? 16.724 45.687 353.379 1.00 122.62 560 GLY A CA 1
ATOM 4321 C C . GLY A 1 560 ? 17.346 45.172 354.663 1.00 122.77 560 GLY A C 1
ATOM 4322 O O . GLY A 1 560 ? 17.842 44.049 354.751 1.00 117.01 560 GLY A O 1
ATOM 4323 N N . TYR A 1 561 ? 17.313 46.031 355.682 1.00 124.63 561 TYR A N 1
ATOM 4324 C CA . TYR A 1 561 ? 17.886 45.673 356.975 1.00 113.96 561 TYR A CA 1
ATOM 4325 C C . TYR A 1 561 ? 17.021 44.647 357.699 1.00 123.46 561 TYR A C 1
ATOM 4326 O O . TYR A 1 561 ? 17.544 43.754 358.377 1.00 135.77 561 TYR A O 1
ATOM 4335 N N . ASP A 1 562 ? 15.701 44.755 357.568 1.00 117.55 562 ASP A N 1
ATOM 4336 C CA . ASP A 1 562 ? 14.780 43.809 358.182 1.00 117.66 562 ASP A CA 1
ATOM 4337 C C . ASP A 1 562 ? 14.483 42.609 357.293 1.00 125.95 562 ASP A C 1
ATOM 4338 O O . ASP A 1 562 ? 13.718 41.728 357.699 1.00 137.28 562 ASP A O 1
ATOM 4343 N N . SER A 1 563 ? 15.057 42.556 356.095 1.00 108.97 563 SER A N 1
ATOM 4344 C CA . SER A 1 563 ? 14.906 41.378 355.255 1.00 114.28 563 SER A CA 1
ATOM 4345 C C . SER A 1 563 ? 15.585 40.178 355.904 1.00 114.59 563 SER A C 1
ATOM 4346 O O . SER A 1 563 ? 16.571 40.312 356.633 1.00 119.41 563 SER A O 1
ATOM 4349 N N . SER A 1 564 ? 15.036 38.990 355.644 1.00 115.11 564 SER A N 1
ATOM 4350 C CA . SER A 1 564 ? 15.683 37.775 356.126 1.00 124.95 564 SER A CA 1
ATOM 4351 C C . SER A 1 564 ? 16.954 37.481 355.342 1.00 123.38 564 SER A C 1
ATOM 4352 O O . SER A 1 564 ? 17.897 36.895 355.886 1.00 117.17 564 SER A O 1
ATOM 4355 N N . GLU A 1 565 ? 16.997 37.881 354.069 1.00 126.99 565 GLU A N 1
ATOM 4356 C CA . GLU A 1 565 ? 18.206 37.701 353.274 1.00 132.96 565 GLU A CA 1
ATOM 4357 C C . GLU A 1 565 ? 19.336 38.583 353.786 1.00 130.82 565 GLU A C 1
ATOM 4358 O O . GLU A 1 565 ? 20.508 38.189 353.745 1.00 128.83 565 GLU A O 1
ATOM 4364 N N . GLY A 1 566 ? 19.005 39.780 354.272 1.00 122.92 566 GLY A N 1
ATOM 4365 C CA . GLY A 1 566 ? 20.033 40.661 354.800 1.00 120.64 566 GLY A CA 1
ATOM 4366 C C . GLY A 1 566 ? 20.675 40.118 356.061 1.00 115.75 566 GLY A C 1
ATOM 4367 O O . GLY A 1 566 ? 21.882 40.273 356.269 1.00 118.53 566 GLY A O 1
ATOM 4368 N N . ARG A 1 567 ? 19.881 39.474 356.919 1.00 108.78 567 ARG A N 1
ATOM 4369 C CA . ARG A 1 567 ? 20.431 38.902 358.143 1.00 115.23 567 ARG A CA 1
ATOM 4370 C C . ARG A 1 567 ? 21.264 37.663 357.845 1.00 118.35 567 ARG A C 1
ATOM 4371 O O . ARG A 1 567 ? 22.307 37.444 358.473 1.00 120.31 567 ARG A O 1
ATOM 4379 N N . ALA A 1 568 ? 20.816 36.838 356.895 1.00 121.68 568 ALA A N 1
ATOM 4380 C CA . ALA A 1 568 ? 21.606 35.681 356.489 1.00 122.35 568 ALA A CA 1
ATOM 4381 C C . ALA A 1 568 ? 22.950 36.112 355.919 1.00 123.48 568 ALA A C 1
ATOM 4382 O O . ALA A 1 568 ? 23.976 35.468 356.171 1.00 124.31 568 ALA A O 1
ATOM 4384 N N . LEU A 1 569 ? 22.964 37.203 355.149 1.00 121.57 569 LEU A N 1
ATOM 4385 C CA . LEU A 1 569 ? 24.224 37.736 354.643 1.00 117.76 569 LEU A CA 1
ATOM 4386 C C . LEU A 1 569 ? 25.151 38.114 355.792 1.00 129.67 569 LEU A C 1
ATOM 4387 O O . LEU A 1 569 ? 26.315 37.699 355.827 1.00 134.86 569 LEU A O 1
ATOM 4392 N N . CYS A 1 570 ? 24.639 38.885 356.755 1.00 124.21 570 CYS A N 1
ATOM 4393 C CA . CYS A 1 570 ? 25.434 39.280 357.914 1.00 119.68 570 CYS A CA 1
ATOM 4394 C C . CYS A 1 570 ? 26.050 38.071 358.603 1.00 120.09 570 CYS A C 1
ATOM 4395 O O . CYS A 1 570 ? 27.273 37.979 358.756 1.00 125.78 570 CYS A O 1
ATOM 4398 N N . GLY A 1 571 ? 25.202 37.135 359.037 1.00 110.06 571 GLY A N 1
ATOM 4399 C CA . GLY A 1 571 ? 25.697 35.927 359.673 1.00 109.16 571 GLY A CA 1
ATOM 4400 C C . GLY A 1 571 ? 26.712 35.184 358.831 1.00 111.51 571 GLY A C 1
ATOM 4401 O O . GLY A 1 571 ? 27.609 34.528 359.367 1.00 104.29 571 GLY A O 1
ATOM 4402 N N . ALA A 1 572 ? 26.595 35.275 357.507 1.00 116.36 572 ALA A N 1
ATOM 4403 C CA . ALA A 1 572 ? 27.621 34.723 356.635 1.00 122.42 572 ALA A CA 1
ATOM 4404 C C . ALA A 1 572 ? 28.946 35.432 356.883 1.00 123.06 572 ALA A C 1
ATOM 4405 O O . ALA A 1 572 ? 29.869 34.838 357.448 1.00 133.01 572 ALA A O 1
ATOM 4407 N N . LEU A 1 573 ? 29.044 36.707 356.492 1.00 114.57 573 LEU A N 1
ATOM 4408 C CA . LEU A 1 573 ? 30.318 37.417 356.586 1.00 120.19 573 LEU A CA 1
ATOM 4409 C C . LEU A 1 573 ? 30.858 37.448 358.011 1.00 116.41 573 LEU A C 1
ATOM 4410 O O . LEU A 1 573 ? 32.077 37.515 358.209 1.00 112.37 573 LEU A O 1
ATOM 4415 N N . SER A 1 574 ? 29.979 37.407 359.015 1.00 110.57 574 SER A N 1
ATOM 4416 C CA . SER A 1 574 ? 30.449 37.237 360.385 1.00 106.93 574 SER A CA 1
ATOM 4417 C C . SER A 1 574 ? 31.157 35.900 360.544 1.00 109.21 574 SER A C 1
ATOM 4418 O O . SER A 1 574 ? 32.243 35.824 361.130 1.00 117.86 574 SER A O 1
ATOM 4421 N N . ALA A 1 575 ? 30.557 34.833 360.009 1.00 103.75 575 ALA A N 1
ATOM 4422 C CA . ALA A 1 575 ? 31.152 33.506 360.122 1.00 107.24 575 ALA A CA 1
ATOM 4423 C C . ALA A 1 575 ? 32.475 33.421 359.375 1.00 122.30 575 ALA A C 1
ATOM 4424 O O . ALA A 1 575 ? 33.432 32.807 359.863 1.00 121.47 575 ALA A O 1
ATOM 4426 N N . ILE A 1 576 ? 32.552 34.027 358.187 1.00 127.12 576 ILE A N 1
ATOM 4427 C CA . ILE A 1 576 ? 33.767 33.919 357.385 1.00 130.09 576 ILE A CA 1
ATOM 4428 C C . ILE A 1 576 ? 34.919 34.658 358.059 1.00 121.19 576 ILE A C 1
ATOM 4429 O O . ILE A 1 576 ? 36.024 34.120 358.195 1.00 116.77 576 ILE A O 1
ATOM 4434 N N . MET A 1 577 ? 34.678 35.895 358.504 1.00 114.16 577 MET A N 1
ATOM 4435 C CA . MET A 1 577 ? 35.745 36.679 359.124 1.00 108.65 577 MET A CA 1
ATOM 4436 C C . MET A 1 577 ? 36.299 35.977 360.358 1.00 113.99 577 MET A C 1
ATOM 4437 O O . MET A 1 577 ? 37.517 35.819 360.502 1.00 116.38 577 MET A O 1
ATOM 4442 N N . THR A 1 578 ? 35.415 35.541 361.258 1.00 109.14 578 THR A N 1
ATOM 4443 C CA . THR A 1 578 ? 35.869 34.869 362.471 1.00 102.97 578 THR A CA 1
ATOM 4444 C C . THR A 1 578 ? 36.516 33.527 362.154 1.00 110.26 578 THR A C 1
ATOM 4445 O O . THR A 1 578 ? 37.539 33.169 362.751 1.00 105.02 578 THR A O 1
ATOM 4449 N N . GLY A 1 579 ? 35.936 32.771 361.220 1.00 107.90 579 GLY A N 1
ATOM 4450 C CA . GLY A 1 579 ? 36.509 31.482 360.870 1.00 98.98 579 GLY A CA 1
ATOM 4451 C C . GLY A 1 579 ? 37.920 31.603 360.327 1.00 116.99 579 GLY A C 1
ATOM 4452 O O . GLY A 1 579 ? 38.828 30.885 360.753 1.00 121.86 579 GLY A O 1
ATOM 4453 N N . VAL A 1 580 ? 38.124 32.525 359.382 1.00 118.69 580 VAL A N 1
ATOM 4454 C CA . VAL A 1 580 ? 39.456 32.728 358.817 1.00 107.61 580 VAL A CA 1
ATOM 4455 C C . VAL A 1 580 ? 40.407 33.269 359.876 1.00 109.98 580 VAL A C 1
ATOM 4456 O O . VAL A 1 580 ? 41.585 32.893 359.924 1.00 113.01 580 VAL A O 1
ATOM 4460 N N . ALA A 1 581 ? 39.912 34.154 360.745 1.00 115.55 581 ALA A N 1
ATOM 4461 C CA . ALA A 1 581 ? 40.754 34.719 361.795 1.00 103.45 581 ALA A CA 1
ATOM 4462 C C . ALA A 1 581 ? 41.267 33.632 362.731 1.00 103.16 581 ALA A C 1
ATOM 4463 O O . ALA A 1 581 ? 42.454 33.600 363.074 1.00 100.81 581 ALA A O 1
ATOM 4465 N N . TYR A 1 582 ? 40.379 32.730 363.156 1.00 111.67 582 TYR A N 1
ATOM 4466 C CA . TYR A 1 582 ? 40.807 31.604 363.980 1.00 115.31 582 TYR A CA 1
ATOM 4467 C C . TYR A 1 582 ? 41.762 30.698 363.214 1.00 128.27 582 TYR A C 1
ATOM 4468 O O . TYR A 1 582 ? 42.772 30.240 363.762 1.00 124.06 582 TYR A O 1
ATOM 4477 N N . ALA A 1 583 ? 41.457 30.429 361.942 1.00 129.10 583 ALA A N 1
ATOM 4478 C CA . ALA A 1 583 ? 42.345 29.611 361.123 1.00 136.24 583 ALA A CA 1
ATOM 4479 C C . ALA A 1 583 ? 43.698 30.286 360.938 1.00 133.28 583 ALA A C 1
ATOM 4480 O O . ALA A 1 583 ? 44.742 29.624 360.985 1.00 131.52 583 ALA A O 1
ATOM 4482 N N . THR A 1 584 ? 43.698 31.603 360.721 1.00 120.13 584 THR A N 1
ATOM 4483 C CA . THR A 1 584 ? 44.953 32.341 360.626 1.00 114.00 584 THR A CA 1
ATOM 4484 C C . THR A 1 584 ? 45.766 32.194 361.905 1.00 117.35 584 THR A C 1
ATOM 4485 O O . THR A 1 584 ? 46.951 31.841 361.865 1.00 124.57 584 THR A O 1
ATOM 4489 N N . SER A 1 585 ? 45.136 32.454 363.054 1.00 101.54 585 SER A N 1
ATOM 4490 C CA . SER A 1 585 ? 45.822 32.312 364.334 1.00 107.90 585 SER A CA 1
ATOM 4491 C C . SER A 1 585 ? 46.308 30.887 364.552 1.00 111.58 585 SER A C 1
ATOM 4492 O O . SER A 1 585 ? 47.354 30.674 365.177 1.00 105.19 585 SER A O 1
ATOM 4495 N N . ALA A 1 586 ? 45.563 29.900 364.047 1.00 110.50 586 ALA A N 1
ATOM 4496 C CA . ALA A 1 586 ? 46.010 28.516 364.146 1.00 117.24 586 ALA A CA 1
ATOM 4497 C C . ALA A 1 586 ? 47.286 28.296 363.346 1.00 125.23 586 ALA A C 1
ATOM 4498 O O . ALA A 1 586 ? 48.198 27.593 363.798 1.00 127.01 586 ALA A O 1
ATOM 4500 N N . GLU A 1 587 ? 47.369 28.891 362.153 1.00 121.13 587 GLU A N 1
ATOM 4501 C CA . GLU A 1 587 ? 48.609 28.842 361.387 1.00 115.55 587 GLU A CA 1
ATOM 4502 C C . GLU A 1 587 ? 49.738 29.537 362.137 1.00 120.35 587 GLU A C 1
ATOM 4503 O O . GLU A 1 587 ? 50.888 29.081 362.110 1.00 129.84 587 GLU A O 1
ATOM 4509 N N . MET A 1 588 ? 49.425 30.639 362.824 1.00 122.32 588 MET A N 1
ATOM 4510 C CA . MET A 1 588 ? 50.432 31.320 363.631 1.00 121.32 588 MET A CA 1
ATOM 4511 C C . MET A 1 588 ? 50.911 30.433 364.773 1.00 127.16 588 MET A C 1
ATOM 4512 O O . MET A 1 588 ? 52.101 30.427 365.106 1.00 126.90 588 MET A O 1
ATOM 4517 N N . ALA A 1 589 ? 49.997 29.675 365.384 1.00 126.42 589 ALA A N 1
ATOM 4518 C CA . ALA A 1 589 ? 50.393 28.758 366.448 1.00 120.60 589 ALA A CA 1
ATOM 4519 C C . ALA A 1 589 ? 51.259 27.624 365.918 1.00 124.70 589 ALA A C 1
ATOM 4520 O O . ALA A 1 589 ? 52.103 27.096 366.650 1.00 124.14 589 ALA A O 1
ATOM 4522 N N . GLY A 1 590 ? 51.069 27.236 364.657 1.00 128.48 590 GLY A N 1
ATOM 4523 C CA . GLY A 1 590 ? 51.897 26.183 364.092 1.00 136.74 590 GLY A CA 1
ATOM 4524 C C . GLY A 1 590 ? 53.341 26.615 363.922 1.00 132.41 590 GLY A C 1
ATOM 4525 O O . GLY A 1 590 ? 54.268 25.891 364.296 1.00 133.00 590 GLY A O 1
ATOM 4526 N N . GLU A 1 591 ? 53.550 27.807 363.367 1.00 126.60 591 GLU A N 1
ATOM 4527 C CA . GLU A 1 591 ? 54.886 28.324 363.114 1.00 129.89 591 GLU A CA 1
ATOM 4528 C C . GLU A 1 591 ? 55.485 29.054 364.308 1.00 120.54 591 GLU A C 1
ATOM 4529 O O . GLU A 1 591 ? 56.665 29.418 364.260 1.00 122.06 591 GLU A O 1
ATOM 4535 N N . LEU A 1 592 ? 54.716 29.273 365.376 1.00 113.78 592 LEU A N 1
ATOM 4536 C CA . LEU A 1 592 ? 55.212 30.062 366.497 1.00 115.44 592 LEU A CA 1
ATOM 4537 C C . LEU A 1 592 ? 54.780 29.564 367.868 1.00 121.83 592 LEU A C 1
ATOM 4538 O O . LEU A 1 592 ? 55.331 30.041 368.865 1.00 105.49 592 LEU A O 1
ATOM 4543 N N . GLY A 1 593 ? 53.829 28.640 367.967 1.00 126.36 593 GLY A N 1
ATOM 4544 C CA . GLY A 1 593 ? 53.381 28.164 369.261 1.00 118.74 593 GLY A CA 1
ATOM 4545 C C . GLY A 1 593 ? 52.115 28.847 369.736 1.00 119.54 593 GLY A C 1
ATOM 4546 O O . GLY A 1 593 ? 51.969 30.064 369.596 1.00 117.97 593 GLY A O 1
ATOM 4547 N N . ALA A 1 594 ? 51.189 28.071 370.292 1.00 117.47 594 ALA A N 1
ATOM 4548 C CA . ALA A 1 594 ? 49.971 28.638 370.847 1.00 115.87 594 ALA A CA 1
ATOM 4549 C C . ALA A 1 594 ? 50.292 29.474 372.082 1.00 117.81 594 ALA A C 1
ATOM 4550 O O . ALA A 1 594 ? 51.374 29.375 372.668 1.00 119.34 594 ALA A O 1
ATOM 4552 N N . PHE A 1 595 ? 49.336 30.314 372.475 1.00 113.26 595 PHE A N 1
ATOM 4553 C CA . PHE A 1 595 ? 49.517 31.103 373.685 1.00 118.82 595 PHE A CA 1
ATOM 4554 C C . PHE A 1 595 ? 49.657 30.179 374.890 1.00 118.59 595 PHE A C 1
ATOM 4555 O O . PHE A 1 595 ? 49.126 29.065 374.913 1.00 125.40 595 PHE A O 1
ATOM 4563 N N . SER A 1 596 ? 50.400 30.649 375.895 1.00 108.92 596 SER A N 1
ATOM 4564 C CA . SER A 1 596 ? 50.805 29.775 376.993 1.00 109.03 596 SER A CA 1
ATOM 4565 C C . SER A 1 596 ? 49.610 29.240 377.773 1.00 111.58 596 SER A C 1
ATOM 4566 O O . SER A 1 596 ? 49.686 28.148 378.347 1.00 118.56 596 SER A O 1
ATOM 4569 N N . GLY A 1 597 ? 48.506 29.980 377.806 1.00 107.53 597 GLY A N 1
ATOM 4570 C CA . GLY A 1 597 ? 47.323 29.516 378.497 1.00 108.71 597 GLY A CA 1
ATOM 4571 C C . GLY A 1 597 ? 46.466 28.535 377.732 1.00 105.23 597 GLY A C 1
ATOM 4572 O O . GLY A 1 597 ? 45.376 28.190 378.194 1.00 101.57 597 GLY A O 1
ATOM 4573 N N . TYR A 1 598 ? 46.932 28.057 376.576 1.00 110.44 598 TYR A N 1
ATOM 4574 C CA . TYR A 1 598 ? 46.090 27.231 375.717 1.00 115.99 598 TYR A CA 1
ATOM 4575 C C . TYR A 1 598 ? 46.104 25.764 376.126 1.00 118.94 598 TYR A C 1
ATOM 4576 O O . TYR A 1 598 ? 45.057 25.107 376.101 1.00 117.08 598 TYR A O 1
ATOM 4585 N N . GLU A 1 599 ? 47.275 25.232 376.488 1.00 119.35 599 GLU A N 1
ATOM 4586 C CA . GLU A 1 599 ? 47.397 23.795 376.723 1.00 126.87 599 GLU A CA 1
ATOM 4587 C C . GLU A 1 599 ? 46.436 23.320 377.806 1.00 126.91 599 GLU A C 1
ATOM 4588 O O . GLU A 1 599 ? 45.798 22.270 377.662 1.00 120.64 599 GLU A O 1
ATOM 4594 N N . ARG A 1 600 ? 46.313 24.079 378.896 1.00 121.81 600 ARG A N 1
ATOM 4595 C CA . ARG A 1 600 ? 45.380 23.708 379.951 1.00 115.93 600 ARG A CA 1
ATOM 4596 C C . ARG A 1 600 ? 43.928 23.950 379.563 1.00 124.69 600 ARG A C 1
ATOM 4597 O O . ARG A 1 600 ? 43.030 23.439 380.242 1.00 135.16 600 ARG A O 1
ATOM 4605 N N . ASN A 1 601 ? 43.677 24.697 378.488 1.00 120.70 601 ASN A N 1
ATOM 4606 C CA . ASN A 1 601 ? 42.330 25.093 378.102 1.00 113.79 601 ASN A CA 1
ATOM 4607 C C . ASN A 1 601 ? 41.887 24.506 376.769 1.00 112.88 601 ASN A C 1
ATOM 4608 O O . ASN A 1 601 ? 40.809 24.862 376.282 1.00 113.15 601 ASN A O 1
ATOM 4613 N N . ALA A 1 602 ? 42.691 23.625 376.165 1.00 119.46 602 ALA A N 1
ATOM 4614 C CA . ALA A 1 602 ? 42.369 23.112 374.835 1.00 114.41 602 ALA A CA 1
ATOM 4615 C C . ALA A 1 602 ? 40.999 22.448 374.809 1.00 115.29 602 ALA A C 1
ATOM 4616 O O . ALA A 1 602 ? 40.219 22.655 373.872 1.00 112.67 602 ALA A O 1
ATOM 4618 N N . GLY A 1 603 ? 40.683 21.660 375.838 1.00 120.02 603 GLY A N 1
ATOM 4619 C CA . GLY A 1 603 ? 39.393 20.993 375.877 1.00 122.62 603 GLY A CA 1
ATOM 4620 C C . GLY A 1 603 ? 38.225 21.946 375.698 1.00 131.82 603 GLY A C 1
ATOM 4621 O O . GLY A 1 603 ? 37.242 21.618 375.030 1.00 140.89 603 GLY A O 1
ATOM 4622 N N . HIS A 1 604 ? 38.325 23.146 376.274 1.00 121.91 604 HIS A N 1
ATOM 4623 C CA . HIS A 1 604 ? 37.229 24.105 376.192 1.00 115.52 604 HIS A CA 1
ATOM 4624 C C . HIS A 1 604 ? 37.284 24.938 374.914 1.00 120.66 604 HIS A C 1
ATOM 4625 O O . HIS A 1 604 ? 36.239 25.240 374.325 1.00 118.65 604 HIS A O 1
ATOM 4632 N N . MET A 1 605 ? 38.484 25.325 374.474 1.00 121.49 605 MET A N 1
ATOM 4633 C CA . MET A 1 605 ? 38.591 26.253 373.351 1.00 121.22 605 MET A CA 1
ATOM 4634 C C . MET A 1 605 ? 38.100 25.626 372.053 1.00 124.75 605 MET A C 1
ATOM 4635 O O . MET A 1 605 ? 37.434 26.286 371.251 1.00 120.85 605 MET A O 1
ATOM 4640 N N . LEU A 1 606 ? 38.432 24.360 371.813 1.00 127.93 606 LEU A N 1
ATOM 4641 C CA . LEU A 1 606 ? 37.926 23.713 370.610 1.00 126.56 606 LEU A CA 1
ATOM 4642 C C . LEU A 1 606 ? 36.459 23.317 370.741 1.00 127.45 606 LEU A C 1
ATOM 4643 O O . LEU A 1 606 ? 35.801 23.070 369.722 1.00 129.34 606 LEU A O 1
ATOM 4648 N N . ARG A 1 607 ? 35.924 23.283 371.964 1.00 122.44 607 ARG A N 1
ATOM 4649 C CA . ARG A 1 607 ? 34.483 23.126 372.133 1.00 122.45 607 ARG A CA 1
ATOM 4650 C C . ARG A 1 607 ? 33.734 24.327 371.566 1.00 124.33 607 ARG A C 1
ATOM 4651 O O . ARG A 1 607 ? 32.774 24.168 370.806 1.00 128.56 607 ARG A O 1
ATOM 4659 N N . VAL A 1 608 ? 34.156 25.542 371.930 1.00 116.48 608 VAL A N 1
ATOM 4660 C CA . VAL A 1 608 ? 33.516 26.732 371.375 1.00 115.48 608 VAL A CA 1
ATOM 4661 C C . VAL A 1 608 ? 33.835 26.860 369.889 1.00 116.06 608 VAL A C 1
ATOM 4662 O O . VAL A 1 608 ? 32.987 27.291 369.095 1.00 132.62 608 VAL A O 1
ATOM 4666 N N . ILE A 1 609 ? 35.043 26.458 369.482 1.00 104.16 609 ILE A N 1
ATOM 4667 C CA . ILE A 1 609 ? 35.367 26.424 368.057 1.00 112.36 609 ILE A CA 1
ATOM 4668 C C . ILE A 1 609 ? 34.427 25.476 367.324 1.00 119.37 609 ILE A C 1
ATOM 4669 O O . ILE A 1 609 ? 33.891 25.806 366.259 1.00 118.56 609 ILE A O 1
ATOM 4674 N N . ARG A 1 610 ? 34.219 24.280 367.883 1.00 122.96 610 ARG A N 1
ATOM 4675 C CA . ARG A 1 610 ? 33.264 23.342 367.301 1.00 125.33 610 ARG A CA 1
ATOM 4676 C C . ARG A 1 610 ? 31.885 23.977 367.177 1.00 122.34 610 ARG A C 1
ATOM 4677 O O . ARG A 1 610 ? 31.300 24.007 366.090 1.00 129.63 610 ARG A O 1
ATOM 4685 N N . ASN A 1 611 ? 31.364 24.512 368.287 1.00 112.44 611 ASN A N 1
ATOM 4686 C CA . ASN A 1 611 ? 30.037 25.125 368.287 1.00 113.41 611 ASN A CA 1
ATOM 4687 C C . ASN A 1 611 ? 29.897 26.172 367.189 1.00 118.32 611 ASN A C 1
ATOM 4688 O O . ASN A 1 611 ? 28.853 26.259 366.532 1.00 114.91 611 ASN A O 1
ATOM 4693 N N . HIS A 1 612 ? 30.939 26.983 366.983 1.00 119.09 612 HIS A N 1
ATOM 4694 C CA . HIS A 1 612 ? 30.942 27.923 365.867 1.00 118.01 612 HIS A CA 1
ATOM 4695 C C . HIS A 1 612 ? 30.750 27.195 364.543 1.00 126.78 612 HIS A C 1
ATOM 4696 O O . HIS A 1 612 ? 29.966 27.626 363.689 1.00 133.02 612 HIS A O 1
ATOM 4703 N N . ARG A 1 613 ? 31.461 26.080 364.361 1.00 128.12 613 ARG A N 1
ATOM 4704 C CA . ARG A 1 613 ? 31.355 25.314 363.124 1.00 136.53 613 ARG A CA 1
ATOM 4705 C C . ARG A 1 613 ? 29.966 24.703 362.973 1.00 139.98 613 ARG A C 1
ATOM 4706 O O . ARG A 1 613 ? 29.370 24.756 361.891 1.00 147.64 613 ARG A O 1
ATOM 4714 N N . THR A 1 614 ? 29.434 24.114 364.051 1.00 129.16 614 THR A N 1
ATOM 4715 C CA . THR A 1 614 ? 28.074 23.583 364.020 1.00 114.62 614 THR A CA 1
ATOM 4716 C C . THR A 1 614 ? 27.056 24.628 363.591 1.00 122.43 614 THR A C 1
ATOM 4717 O O . THR A 1 614 ? 26.007 24.272 363.046 1.00 130.89 614 THR A O 1
ATOM 4721 N N . ALA A 1 615 ? 27.338 25.909 363.821 1.00 117.32 615 ALA A N 1
ATOM 4722 C CA . ALA A 1 615 ? 26.426 26.971 363.422 1.00 121.24 615 ALA A CA 1
ATOM 4723 C C . ALA A 1 615 ? 26.641 27.422 361.985 1.00 121.69 615 ALA A C 1
ATOM 4724 O O . ALA A 1 615 ? 25.676 27.814 361.319 1.00 119.76 615 ALA A O 1
ATOM 4726 N N . ALA A 1 616 ? 27.882 27.378 361.490 1.00 120.95 616 ALA A N 1
ATOM 4727 C CA . ALA A 1 616 ? 28.125 27.699 360.088 1.00 125.74 616 ALA A CA 1
ATOM 4728 C C . ALA A 1 616 ? 27.480 26.675 359.166 1.00 139.24 616 ALA A C 1
ATOM 4729 O O . ALA A 1 616 ? 27.092 27.011 358.042 1.00 144.38 616 ALA A O 1
ATOM 4731 N N . HIS A 1 617 ? 27.362 25.427 359.616 1.00 139.81 617 HIS A N 1
ATOM 4732 C CA . HIS A 1 617 ? 26.637 24.408 358.872 1.00 139.79 617 HIS A CA 1
ATOM 4733 C C . HIS A 1 617 ? 25.130 24.501 359.069 1.00 139.83 617 HIS A C 1
ATOM 4734 O O . HIS A 1 617 ? 24.394 23.700 358.482 1.00 150.75 617 HIS A O 1
ATOM 4741 N N . GLY A 1 618 ? 24.658 25.451 359.873 1.00 128.98 618 GLY A N 1
ATOM 4742 C CA . GLY A 1 618 ? 23.234 25.683 360.012 1.00 125.42 618 GLY A CA 1
ATOM 4743 C C . GLY A 1 618 ? 22.491 24.661 360.841 1.00 125.84 618 GLY A C 1
ATOM 4744 O O . GLY A 1 618 ? 21.302 24.430 360.603 1.00 119.10 618 GLY A O 1
ATOM 4745 N N . HIS A 1 619 ? 23.149 24.050 361.821 1.00 133.16 619 HIS A N 1
ATOM 4746 C CA . HIS A 1 619 ? 22.527 22.984 362.593 1.00 133.54 619 HIS A CA 1
ATOM 4747 C C . HIS A 1 619 ? 21.576 23.549 363.640 1.00 129.74 619 HIS A C 1
ATOM 4748 O O . HIS A 1 619 ? 21.847 24.581 364.260 1.00 118.18 619 HIS A O 1
ATOM 4755 N N . THR A 1 620 ? 20.448 22.860 363.824 1.00 145.86 620 THR A N 1
ATOM 4756 C CA . THR A 1 620 ? 19.437 23.275 364.789 1.00 140.70 620 THR A CA 1
ATOM 4757 C C . THR A 1 620 ? 19.822 22.911 366.215 1.00 138.88 620 THR A C 1
ATOM 4758 O O . THR A 1 620 ? 19.446 23.618 367.157 1.00 137.17 620 THR A O 1
ATOM 4762 N N . THR A 1 621 ? 20.559 21.817 366.380 1.00 147.31 621 THR A N 1
ATOM 4763 C CA . THR A 1 621 ? 20.840 21.224 367.679 1.00 152.50 621 THR A CA 1
ATOM 4764 C C . THR A 1 621 ? 22.169 20.487 367.568 1.00 149.89 621 THR A C 1
ATOM 4765 O O . THR A 1 621 ? 22.652 20.207 366.466 1.00 153.76 621 THR A O 1
ATOM 4769 N N . GLY A 1 622 ? 22.770 20.200 368.721 1.00 144.78 622 GLY A N 1
ATOM 4770 C CA . GLY A 1 622 ? 24.046 19.517 368.761 1.00 142.66 622 GLY A CA 1
ATOM 4771 C C . GLY A 1 622 ? 25.112 20.416 369.342 1.00 137.32 622 GLY A C 1
ATOM 4772 O O . GLY A 1 622 ? 26.293 20.306 369.002 1.00 137.73 622 GLY A O 1
ATOM 4773 N N . TYR A 1 623 ? 24.695 21.320 370.222 1.00 128.51 623 TYR A N 1
ATOM 4774 C CA . TYR A 1 623 ? 25.581 22.301 370.829 1.00 127.01 623 TYR A CA 1
ATOM 4775 C C . TYR A 1 623 ? 26.037 21.798 372.191 1.00 140.26 623 TYR A C 1
ATOM 4776 O O . TYR A 1 623 ? 25.214 21.377 373.011 1.00 148.15 623 TYR A O 1
ATOM 4785 N N . GLU A 1 624 ? 27.345 21.850 372.432 1.00 140.89 624 GLU A N 1
ATOM 4786 C CA . GLU A 1 624 ? 27.936 21.300 373.647 1.00 138.52 624 GLU A CA 1
ATOM 4787 C C . GLU A 1 624 ? 27.993 22.379 374.724 1.00 135.22 624 GLU A C 1
ATOM 4788 O O . GLU A 1 624 ? 28.726 23.365 374.590 1.00 127.91 624 GLU A O 1
ATOM 4794 N N . GLY A 1 625 ? 27.224 22.185 375.793 1.00 130.60 625 GLY A N 1
ATOM 4795 C CA . GLY A 1 625 ? 27.333 23.030 376.971 1.00 122.85 625 GLY A CA 1
ATOM 4796 C C . GLY A 1 625 ? 27.022 24.492 376.748 1.00 119.24 625 GLY A C 1
ATOM 4797 O O . GLY A 1 625 ? 27.631 25.352 377.394 1.00 115.71 625 GLY A O 1
ATOM 4798 N N . VAL A 1 626 ? 26.093 24.805 375.851 1.00 120.36 626 VAL A N 1
ATOM 4799 C CA . VAL A 1 626 ? 25.628 26.174 375.663 1.00 116.01 626 VAL A CA 1
ATOM 4800 C C . VAL A 1 626 ? 24.257 26.307 376.309 1.00 113.15 626 VAL A C 1
ATOM 4801 O O . VAL A 1 626 ? 23.464 25.356 376.325 1.00 121.03 626 VAL A O 1
ATOM 4805 N N . ASN A 1 627 ? 23.987 27.484 376.875 1.00 100.49 627 ASN A N 1
ATOM 4806 C CA . ASN A 1 627 ? 22.736 27.692 377.595 1.00 111.24 627 ASN A CA 1
ATOM 4807 C C . ASN A 1 627 ? 21.605 28.072 376.650 1.00 114.09 627 ASN A C 1
ATOM 4808 O O . ASN A 1 627 ? 20.465 27.629 376.830 1.00 117.94 627 ASN A O 1
ATOM 4813 N N . VAL A 1 628 ? 21.900 28.896 375.650 1.00 115.41 628 VAL A N 1
ATOM 4814 C CA . VAL A 1 628 ? 20.940 29.290 374.627 1.00 112.55 628 VAL A CA 1
ATOM 4815 C C . VAL A 1 628 ? 21.599 29.015 373.283 1.00 121.60 628 VAL A C 1
ATOM 4816 O O . VAL A 1 628 ? 22.604 29.651 372.940 1.00 130.39 628 VAL A O 1
ATOM 4820 N N . SER A 1 629 ? 21.051 28.062 372.535 1.00 128.65 629 SER A N 1
ATOM 4821 C CA . SER A 1 629 ? 21.634 27.702 371.252 1.00 132.62 629 SER A CA 1
ATOM 4822 C C . SER A 1 629 ? 21.649 28.914 370.324 1.00 127.66 629 SER A C 1
ATOM 4823 O O . SER A 1 629 ? 20.656 29.649 370.242 1.00 121.18 629 SER A O 1
ATOM 4826 N N . PRO A 1 630 ? 22.749 29.157 369.617 1.00 125.49 630 PRO A N 1
ATOM 4827 C CA . PRO A 1 630 ? 22.830 30.344 368.765 1.00 115.43 630 PRO A CA 1
ATOM 4828 C C . PRO A 1 630 ? 21.952 30.195 367.532 1.00 128.93 630 PRO A C 1
ATOM 4829 O O . PRO A 1 630 ? 21.508 29.103 367.174 1.00 149.23 630 PRO A O 1
ATOM 4833 N N . VAL A 1 631 ? 21.698 31.324 366.880 1.00 122.69 631 VAL A N 1
ATOM 4834 C CA . VAL A 1 631 ? 20.954 31.311 365.626 1.00 125.90 631 VAL A CA 1
ATOM 4835 C C . VAL A 1 631 ? 21.891 30.837 364.521 1.00 124.46 631 VAL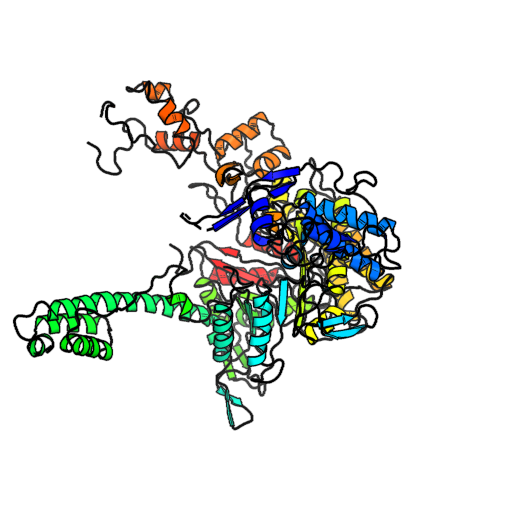 A C 1
ATOM 4836 O O . VAL A 1 631 ? 22.905 31.480 364.227 1.00 114.74 631 VAL A O 1
ATOM 4840 N N . ALA A 1 632 ? 21.564 29.695 363.927 1.00 131.02 632 ALA A N 1
ATOM 4841 C CA . ALA A 1 632 ? 22.456 29.058 362.974 1.00 120.85 632 ALA A CA 1
ATOM 4842 C C . ALA A 1 632 ? 22.525 29.853 361.675 1.00 120.94 632 ALA A C 1
ATOM 4843 O O . ALA A 1 632 ? 21.615 30.614 361.331 1.00 117.05 632 ALA A O 1
ATOM 4845 N N . LEU A 1 633 ? 23.633 29.672 360.954 1.00 117.54 633 LEU A N 1
ATOM 4846 C CA . LEU A 1 633 ? 23.821 30.296 359.651 1.00 110.69 633 LEU A CA 1
ATOM 4847 C C . LEU A 1 633 ? 22.717 29.864 358.695 1.00 126.20 633 LEU A C 1
ATOM 4848 O O . LEU A 1 633 ? 22.642 28.691 358.314 1.00 138.87 633 LEU A O 1
ATOM 4853 N N . ASP A 1 634 ? 21.850 30.799 358.316 1.00 127.57 634 ASP A N 1
ATOM 4854 C CA . ASP A 1 634 ? 20.743 30.494 357.417 1.00 140.43 634 ASP A CA 1
ATOM 4855 C C . ASP A 1 634 ? 21.284 30.241 356.016 1.00 142.82 634 ASP A C 1
ATOM 4856 O O . ASP A 1 634 ? 21.830 31.147 355.377 1.00 135.79 634 ASP A O 1
ATOM 4861 N N . GLN A 1 635 ? 21.131 29.007 355.535 1.00 154.17 635 GLN A N 1
ATOM 4862 C CA . GLN A 1 635 ? 21.649 28.643 354.223 1.00 170.83 635 GLN A CA 1
ATOM 4863 C C . GLN A 1 635 ? 20.768 29.145 353.087 1.00 169.17 635 GLN A C 1
ATOM 4864 O O . GLN A 1 635 ? 21.276 29.441 352.001 1.00 163.21 635 GLN A O 1
ATOM 4870 N N . VAL A 1 636 ? 19.459 29.256 353.312 1.00 165.78 636 VAL A N 1
ATOM 4871 C CA . VAL A 1 636 ? 18.536 29.358 352.188 1.00 159.80 636 VAL A CA 1
ATOM 4872 C C . VAL A 1 636 ? 18.390 30.799 351.700 1.00 155.53 636 VAL A C 1
ATOM 4873 O O . VAL A 1 636 ? 18.315 31.041 350.490 1.00 163.41 636 VAL A O 1
ATOM 4877 N N . ASN A 1 637 ? 18.369 31.776 352.604 1.00 135.65 637 ASN A N 1
ATOM 4878 C CA . ASN A 1 637 ? 18.120 33.158 352.208 1.00 129.13 637 ASN A CA 1
ATOM 4879 C C . ASN A 1 637 ? 19.387 33.957 351.935 1.00 126.16 637 ASN A C 1
ATOM 4880 O O . ASN A 1 637 ? 19.289 35.141 351.595 1.00 122.97 637 ASN A O 1
ATOM 4885 N N . CYS A 1 638 ? 20.560 33.358 352.070 1.00 124.98 638 CYS A N 1
ATOM 4886 C CA . CYS A 1 638 ? 21.789 34.097 351.809 1.00 131.21 638 CYS A CA 1
ATOM 4887 C C . CYS A 1 638 ? 21.867 34.436 350.324 1.00 135.05 638 CYS A C 1
ATOM 4888 O O . CYS A 1 638 ? 21.767 33.537 349.480 1.00 126.38 638 CYS A O 1
ATOM 4891 N N . PRO A 1 639 ? 22.052 35.704 349.965 1.00 140.16 639 PRO A N 1
ATOM 4892 C CA . PRO A 1 639 ? 21.949 36.107 348.555 1.00 136.81 639 PRO A CA 1
ATOM 4893 C C . PRO A 1 639 ? 23.169 35.729 347.731 1.00 139.42 639 PRO A C 1
ATOM 4894 O O . PRO A 1 639 ? 23.469 36.380 346.725 1.00 146.17 639 PRO A O 1
ATOM 4898 N N . ASP A 1 640 ? 23.873 34.681 348.149 1.00 139.30 640 ASP A N 1
ATOM 4899 C CA . ASP A 1 640 ? 25.055 34.190 347.456 1.00 135.28 640 ASP A CA 1
ATOM 4900 C C . ASP A 1 640 ? 25.448 32.832 348.022 1.00 148.05 640 ASP A C 1
ATOM 4901 O O . ASP A 1 640 ? 25.871 32.742 349.182 1.00 151.16 640 ASP A O 1
ATOM 4906 N N . PRO A 1 641 ? 25.323 31.754 347.242 1.00 147.76 641 PRO A N 1
ATOM 4907 C CA . PRO A 1 641 ? 25.743 30.438 347.747 1.00 159.18 641 PRO A CA 1
ATOM 4908 C C . PRO A 1 641 ? 27.234 30.342 348.017 1.00 160.23 641 PRO A C 1
ATOM 4909 O O . PRO A 1 641 ? 27.643 29.485 348.811 1.00 160.08 641 PRO A O 1
ATOM 4913 N N . ARG A 1 642 ? 28.052 31.192 347.391 1.00 158.91 642 ARG A N 1
ATOM 4914 C CA . ARG A 1 642 ? 29.495 31.143 347.610 1.00 152.81 642 ARG A CA 1
ATOM 4915 C C . ARG A 1 642 ? 29.839 31.369 349.077 1.00 149.50 642 ARG A C 1
ATOM 4916 O O . ARG A 1 642 ? 30.576 30.583 349.684 1.00 149.10 642 ARG A O 1
ATOM 4924 N N . LEU A 1 643 ? 29.311 32.447 349.662 1.00 146.88 643 LEU A N 1
ATOM 4925 C CA . LEU A 1 643 ? 29.718 32.843 351.007 1.00 143.89 643 LEU A CA 1
ATOM 4926 C C . LEU A 1 643 ? 29.335 31.792 352.041 1.00 141.74 643 LEU A C 1
ATOM 4927 O O . LEU A 1 643 ? 30.095 31.534 352.983 1.00 140.37 643 LEU A O 1
ATOM 4932 N N . VAL A 1 644 ? 28.161 31.177 351.888 1.00 136.38 644 VAL A N 1
ATOM 4933 C CA . VAL A 1 644 ? 27.766 30.110 352.803 1.00 128.92 644 VAL A CA 1
ATOM 4934 C C . VAL A 1 644 ? 28.719 28.929 352.680 1.00 138.56 644 VAL A C 1
ATOM 4935 O O . VAL A 1 644 ? 29.152 28.352 353.685 1.00 133.39 644 VAL A O 1
ATOM 4939 N N . ALA A 1 645 ? 29.072 28.560 351.446 1.00 150.54 645 ALA A N 1
ATOM 4940 C CA . ALA A 1 645 ? 30.048 27.494 351.247 1.00 153.99 645 ALA A CA 1
ATOM 4941 C C . ALA A 1 645 ? 31.416 27.882 351.792 1.00 151.67 645 ALA A C 1
ATOM 4942 O O . ALA A 1 645 ? 32.152 27.022 352.289 1.00 162.79 645 ALA A O 1
ATOM 4944 N N . LEU A 1 646 ? 31.771 29.166 351.715 1.00 136.39 646 LEU A N 1
ATOM 4945 C CA . LEU A 1 646 ? 33.048 29.612 352.262 1.00 132.92 646 LEU A CA 1
ATOM 4946 C C . LEU A 1 646 ? 33.010 29.657 353.786 1.00 138.32 646 LEU A C 1
ATOM 4947 O O . LEU A 1 646 ? 33.986 29.279 354.445 1.00 139.95 646 LEU A O 1
ATOM 4952 N N . ALA A 1 647 ? 31.894 30.114 354.362 1.00 131.22 647 ALA A N 1
ATOM 4953 C CA . ALA A 1 647 ? 31.754 30.084 355.814 1.00 117.13 647 ALA A CA 1
ATOM 4954 C C . ALA A 1 647 ? 31.869 28.662 356.342 1.00 122.08 647 ALA A C 1
ATOM 4955 O O . ALA A 1 647 ? 32.481 28.426 357.391 1.00 133.08 647 ALA A O 1
ATOM 4957 N N . LYS A 1 648 ? 31.297 27.698 355.620 1.00 129.26 648 LYS A N 1
ATOM 4958 C CA . LYS A 1 648 ? 31.426 26.300 356.012 1.00 134.50 648 LYS A CA 1
ATOM 4959 C C . LYS A 1 648 ? 32.873 25.833 355.908 1.00 137.12 648 LYS A C 1
ATOM 4960 O O . LYS A 1 648 ? 33.397 25.188 356.823 1.00 129.22 648 LYS A O 1
ATOM 4966 N N . SER A 1 649 ? 33.540 26.160 354.797 1.00 151.05 649 SER A N 1
ATOM 4967 C CA . SER A 1 649 ? 34.871 25.615 354.546 1.00 156.45 649 SER A CA 1
ATOM 4968 C C . SER A 1 649 ? 35.901 26.198 355.503 1.00 153.02 649 SER A C 1
ATOM 4969 O O . SER A 1 649 ? 36.692 25.459 356.101 1.00 160.76 649 SER A O 1
ATOM 4972 N N . SER A 1 650 ? 35.918 27.524 355.651 1.00 139.69 650 SER A N 1
ATOM 4973 C CA . SER A 1 650 ? 36.917 28.145 356.513 1.00 135.04 650 SER A CA 1
ATOM 4974 C C . SER A 1 650 ? 36.713 27.771 357.977 1.00 133.02 650 SER A C 1
ATOM 4975 O O . SER A 1 650 ? 37.687 27.694 358.733 1.00 130.06 650 SER A O 1
ATOM 4978 N N . TRP A 1 651 ? 35.467 27.535 358.396 1.00 128.27 651 TRP A N 1
ATOM 4979 C CA . TRP A 1 651 ? 35.236 27.055 359.755 1.00 128.97 651 TRP A CA 1
ATOM 4980 C C . TRP A 1 651 ? 35.623 25.588 359.891 1.00 135.04 651 TRP A C 1
ATOM 4981 O O . TRP A 1 651 ? 36.096 25.161 360.951 1.00 115.76 651 TRP A O 1
ATOM 4992 N N . ASP A 1 652 ? 35.420 24.801 358.831 1.00 142.08 652 ASP A N 1
ATOM 4993 C CA . ASP A 1 652 ? 35.862 23.410 358.838 1.00 141.86 652 ASP A CA 1
ATOM 4994 C C . ASP A 1 652 ? 37.370 23.323 359.030 1.00 141.34 652 ASP A C 1
ATOM 4995 O O . ASP A 1 652 ? 37.859 22.589 359.897 1.00 153.20 652 ASP A O 1
ATOM 5000 N N . GLU A 1 653 ? 38.123 24.074 358.226 1.00 125.91 653 GLU A N 1
ATOM 5001 C CA . GLU A 1 653 ? 39.573 24.079 358.359 1.00 123.13 653 GLU A CA 1
ATOM 5002 C C . GLU A 1 653 ? 39.996 24.689 359.691 1.00 136.20 653 GLU A C 1
ATOM 5003 O O . GLU A 1 653 ? 40.824 24.114 360.406 1.00 142.19 653 GLU A O 1
ATOM 5009 N N . ALA A 1 654 ? 39.408 25.837 360.056 1.00 136.25 654 ALA A N 1
ATOM 5010 C CA . ALA A 1 654 ? 39.767 26.519 361.301 1.00 131.77 654 ALA A CA 1
ATOM 5011 C C . ALA A 1 654 ? 39.803 25.560 362.483 1.00 131.32 654 ALA A C 1
ATOM 5012 O O . ALA A 1 654 ? 40.668 25.670 363.359 1.00 130.43 654 ALA A O 1
ATOM 5014 N N . LEU A 1 655 ? 38.870 24.609 362.522 1.00 129.45 655 LEU A N 1
ATOM 5015 C CA . LEU A 1 655 ? 38.911 23.572 363.544 1.00 129.62 655 LEU A CA 1
ATOM 5016 C C . LEU A 1 655 ? 40.060 22.600 363.297 1.00 136.70 655 LEU A C 1
ATOM 5017 O O . LEU A 1 655 ? 40.735 22.186 364.247 1.00 142.17 655 LEU A O 1
ATOM 5022 N N . ARG A 1 656 ? 40.328 22.270 362.030 1.00 142.13 656 ARG A N 1
ATOM 5023 C CA . ARG A 1 656 ? 41.341 21.267 361.710 1.00 148.71 656 ARG A CA 1
ATOM 5024 C C . ARG A 1 656 ? 42.739 21.733 362.110 1.00 142.29 656 ARG A C 1
ATOM 5025 O O . ARG A 1 656 ? 43.470 21.004 362.790 1.00 131.41 656 ARG A O 1
ATOM 5033 N N . LEU A 1 657 ? 43.137 22.942 361.695 1.00 143.07 657 LEU A N 1
ATOM 5034 C CA . LEU A 1 657 ? 44.405 23.479 362.184 1.00 141.44 657 LEU A CA 1
ATOM 5035 C C . LEU A 1 657 ? 44.382 23.648 363.697 1.00 145.05 657 LEU A C 1
ATOM 5036 O O . LEU A 1 657 ? 45.429 23.551 364.348 1.00 138.91 657 LEU A O 1
ATOM 5041 N N . GLY A 1 658 ? 43.205 23.910 364.269 1.00 144.09 658 GLY A N 1
ATOM 5042 C CA . GLY A 1 658 ? 43.105 24.018 365.716 1.00 135.81 658 GLY A CA 1
ATOM 5043 C C . GLY A 1 658 ? 43.443 22.716 366.417 1.00 134.18 658 GLY A C 1
ATOM 5044 O O . GLY A 1 658 ? 44.177 22.701 367.408 1.00 130.74 658 GLY A O 1
ATOM 5045 N N . GLU A 1 659 ? 42.902 21.603 365.915 1.00 138.13 659 GLU A N 1
ATOM 5046 C CA . GLU A 1 659 ? 43.316 20.298 366.419 1.00 130.76 659 GLU A CA 1
ATOM 5047 C C . GLU A 1 659 ? 44.787 20.035 366.135 1.00 131.33 659 GLU A C 1
ATOM 5048 O O . GLU A 1 659 ? 45.444 19.304 366.884 1.00 122.25 659 GLU A O 1
ATOM 5054 N N . ALA A 1 660 ? 45.319 20.619 365.061 1.00 136.70 660 ALA A N 1
ATOM 5055 C CA . ALA A 1 660 ? 46.699 20.352 364.671 1.00 137.21 660 ALA A CA 1
ATOM 5056 C C . ALA A 1 660 ? 47.680 21.037 365.615 1.00 140.71 660 ALA A C 1
ATOM 5057 O O . ALA A 1 660 ? 48.542 20.385 366.216 1.00 141.85 660 ALA A O 1
ATOM 5059 N N . HIS A 1 661 ? 47.560 22.357 365.763 1.00 142.64 661 HIS A N 1
ATOM 5060 C CA . HIS A 1 661 ? 48.502 23.131 366.558 1.00 142.33 661 HIS A CA 1
ATOM 5061 C C . HIS A 1 661 ? 47.865 23.930 367.682 1.00 133.67 661 HIS A C 1
ATOM 5062 O O . HIS A 1 661 ? 48.588 24.369 368.582 1.00 130.71 661 HIS A O 1
ATOM 5069 N N . GLY A 1 662 ? 46.557 24.132 367.662 1.00 136.18 662 GLY A N 1
ATOM 5070 C CA . GLY A 1 662 ? 45.939 25.070 368.572 1.00 133.88 662 GLY A CA 1
ATOM 5071 C C . GLY A 1 662 ? 45.807 26.437 367.931 1.00 130.04 662 GLY A C 1
ATOM 5072 O O . GLY A 1 662 ? 45.754 26.582 366.707 1.00 134.10 662 GLY A O 1
ATOM 5073 N N . TYR A 1 663 ? 45.769 27.460 368.780 1.00 124.89 663 TYR A N 1
ATOM 5074 C CA . TYR A 1 663 ? 45.597 28.824 368.307 1.00 108.44 663 TYR A CA 1
ATOM 5075 C C . TYR A 1 663 ? 46.556 29.749 369.035 1.00 111.23 663 TYR A C 1
ATOM 5076 O O . TYR A 1 663 ? 46.778 29.607 370.240 1.00 110.73 663 TYR A O 1
ATOM 5085 N N . ARG A 1 664 ? 47.122 30.698 368.290 1.00 114.71 664 ARG A N 1
ATOM 5086 C CA . ARG A 1 664 ? 47.981 31.721 368.870 1.00 115.72 664 ARG A CA 1
ATOM 5087 C C . ARG A 1 664 ? 47.214 32.690 369.762 1.00 114.26 664 ARG A C 1
ATOM 5088 O O . ARG A 1 664 ? 47.836 33.408 370.553 1.00 107.48 664 ARG A O 1
ATOM 5096 N N . ASN A 1 665 ? 45.883 32.710 369.677 1.00 110.08 665 ASN A N 1
ATOM 5097 C CA . ASN A 1 665 ? 45.077 33.740 370.314 1.00 104.17 665 ASN A CA 1
ATOM 5098 C C . ASN A 1 665 ? 43.782 33.144 370.847 1.00 110.90 665 ASN A C 1
ATOM 5099 O O . ASN A 1 665 ? 43.129 32.347 370.168 1.00 115.31 665 ASN A O 1
ATOM 5104 N N . ALA A 1 666 ? 43.413 33.546 372.067 1.00 109.13 666 ALA A N 1
ATOM 5105 C CA . ALA A 1 666 ? 42.226 33.028 372.739 1.00 103.95 666 ALA A CA 1
ATOM 5106 C C . ALA A 1 666 ? 40.937 33.711 372.295 1.00 107.62 666 ALA A C 1
ATOM 5107 O O . ALA A 1 666 ? 39.854 33.178 372.560 1.00 111.81 666 ALA A O 1
ATOM 5109 N N . GLN A 1 667 ? 41.028 34.873 371.650 1.00 105.25 667 GLN A N 1
ATOM 5110 C CA . GLN A 1 667 ? 39.886 35.553 371.053 1.00 96.79 667 GLN A CA 1
ATOM 5111 C C . GLN A 1 667 ? 40.354 36.212 369.763 1.00 99.21 667 GLN A C 1
ATOM 5112 O O . GLN A 1 667 ? 41.524 36.582 369.635 1.00 109.27 667 GLN A O 1
ATOM 5118 N N . VAL A 1 668 ? 39.440 36.359 368.802 1.00 83.18 668 VAL A N 1
ATOM 5119 C CA . VAL A 1 668 ? 39.832 36.926 367.515 1.00 88.01 668 VAL A CA 1
ATOM 5120 C C . VAL A 1 668 ? 38.926 38.080 367.095 1.00 90.11 668 VAL A C 1
ATOM 5121 O O . VAL A 1 668 ? 39.416 39.119 366.637 1.00 103.95 668 VAL A O 1
ATOM 5125 N N . THR A 1 669 ? 37.610 37.927 367.241 1.00 86.57 669 THR A N 1
ATOM 5126 C CA . THR A 1 669 ? 36.682 38.886 366.661 1.00 93.87 669 THR A CA 1
ATOM 5127 C C . THR A 1 669 ? 35.758 39.493 367.710 1.00 97.34 669 THR A C 1
ATOM 5128 O O . THR A 1 669 ? 35.469 38.895 368.750 1.00 90.98 669 THR A O 1
ATOM 5132 N N . VAL A 1 670 ? 35.277 40.692 367.376 1.00 102.34 670 VAL A N 1
ATOM 5133 C CA . VAL A 1 670 ? 34.560 41.612 368.255 1.00 102.33 670 VAL A CA 1
ATOM 5134 C C . VAL A 1 670 ? 34.002 42.724 367.375 1.00 98.29 670 VAL A C 1
ATOM 5135 O O . VAL A 1 670 ? 34.717 43.248 366.516 1.00 106.12 670 VAL A O 1
ATOM 5139 N N . ILE A 1 671 ? 32.734 43.096 367.557 1.00 90.38 671 ILE A N 1
ATOM 5140 C CA . ILE A 1 671 ? 32.137 44.191 366.792 1.00 80.49 671 ILE A CA 1
ATOM 5141 C C . ILE A 1 671 ? 32.001 45.400 367.708 1.00 83.37 671 ILE A C 1
ATOM 5142 O O . ILE A 1 671 ? 31.147 45.432 368.604 1.00 91.96 671 ILE A O 1
ATOM 5147 N N . ALA A 1 672 ? 32.836 46.404 367.460 1.00 89.74 672 ALA A N 1
ATOM 5148 C CA . ALA A 1 672 ? 32.913 47.640 368.225 1.00 86.05 672 ALA A CA 1
ATOM 5149 C C . ALA A 1 672 ? 31.897 48.648 367.697 1.00 85.40 672 ALA A C 1
ATOM 5150 O O . ALA A 1 672 ? 31.219 48.373 366.697 1.00 88.03 672 ALA A O 1
ATOM 5152 N N . PRO A 1 673 ? 31.735 49.810 368.340 1.00 80.92 673 PRO A N 1
ATOM 5153 C CA . PRO A 1 673 ? 30.870 50.838 367.743 1.00 76.48 673 PRO A CA 1
ATOM 5154 C C . PRO A 1 673 ? 31.479 51.493 366.518 1.00 80.93 673 PRO A C 1
ATOM 5155 O O . PRO A 1 673 ? 30.729 51.981 365.663 1.00 98.80 673 PRO A O 1
ATOM 5159 N N . THR A 1 674 ? 32.810 51.503 366.402 1.00 82.54 674 THR A N 1
ATOM 5160 C CA . THR A 1 674 ? 33.513 52.234 365.344 1.00 91.48 674 THR A CA 1
ATOM 5161 C C . THR A 1 674 ? 33.007 53.670 365.251 1.00 89.14 674 THR A C 1
ATOM 5162 O O . THR A 1 674 ? 32.722 54.186 364.167 1.00 93.04 674 THR A O 1
ATOM 5166 N N . GLY A 1 675 ? 32.890 54.321 366.410 1.00 94.28 675 GLY A N 1
ATOM 5167 C CA . GLY A 1 675 ? 32.326 55.658 366.452 1.00 80.14 675 GLY A CA 1
ATOM 5168 C C . GLY A 1 675 ? 33.178 56.706 365.765 1.00 81.04 675 GLY A C 1
ATOM 5169 O O . GLY A 1 675 ? 32.646 57.666 365.199 1.00 93.88 675 GLY A O 1
ATOM 5170 N N . THR A 1 676 ? 34.497 56.548 365.803 1.00 82.17 676 THR A N 1
ATOM 5171 C CA . THR A 1 676 ? 35.395 57.518 365.187 1.00 101.56 676 THR A CA 1
ATOM 5172 C C . THR A 1 676 ? 36.264 56.935 364.083 1.00 102.16 676 THR A C 1
ATOM 5173 O O . THR A 1 676 ? 36.506 57.615 363.081 1.00 100.71 676 THR A O 1
ATOM 5177 N N . ILE A 1 677 ? 36.756 55.699 364.228 1.00 100.49 677 ILE A N 1
ATOM 5178 C CA . ILE A 1 677 ? 37.455 55.084 363.107 1.00 91.78 677 ILE A CA 1
ATOM 5179 C C . ILE A 1 677 ? 36.499 54.844 361.949 1.00 97.30 677 ILE A C 1
ATOM 5180 O O . ILE A 1 677 ? 36.934 54.784 360.795 1.00 94.79 677 ILE A O 1
ATOM 5185 N N . GLY A 1 678 ? 35.199 54.717 362.225 1.00 96.04 678 GLY A N 1
ATOM 5186 C CA . GLY A 1 678 ? 34.226 54.664 361.149 1.00 85.27 678 GLY A CA 1
ATOM 5187 C C . GLY A 1 678 ? 34.125 55.969 360.387 1.00 88.45 678 GLY A C 1
ATOM 5188 O O . GLY A 1 678 ? 33.717 55.983 359.222 1.00 80.96 678 GLY A O 1
ATOM 5189 N N . LEU A 1 679 ? 34.502 57.080 361.025 1.00 84.55 679 LEU A N 1
ATOM 5190 C CA . LEU A 1 679 ? 34.489 58.366 360.337 1.00 82.39 679 LEU A CA 1
ATOM 5191 C C . LEU A 1 679 ? 35.684 58.505 359.402 1.00 93.73 679 LEU A C 1
ATOM 5192 O O . LEU A 1 679 ? 35.539 58.976 358.268 1.00 104.20 679 LEU A O 1
ATOM 5197 N N . VAL A 1 680 ? 36.873 58.095 359.855 1.00 87.08 680 VAL A N 1
ATOM 5198 C CA . VAL A 1 680 ? 38.064 58.204 359.021 1.00 96.53 680 VAL A CA 1
ATOM 5199 C C . VAL A 1 680 ? 38.035 57.206 357.873 1.00 101.73 680 VAL A C 1
ATOM 5200 O O . VAL A 1 680 ? 38.724 57.402 356.865 1.00 95.85 680 VAL A O 1
ATOM 5204 N N . MET A 1 681 ? 37.251 56.139 357.995 1.00 97.25 681 MET A N 1
ATOM 5205 C CA . MET A 1 681 ? 37.075 55.180 356.916 1.00 101.31 681 MET A CA 1
ATOM 5206 C C . MET A 1 681 ? 35.906 55.534 356.008 1.00 99.68 681 MET A C 1
ATOM 5207 O O . MET A 1 681 ? 35.630 54.791 355.060 1.00 103.60 681 MET A O 1
ATOM 5212 N N . ASP A 1 682 ? 35.223 56.648 356.279 1.00 89.32 682 ASP A N 1
ATOM 5213 C CA . ASP A 1 682 ? 34.066 57.087 355.500 1.00 96.28 682 ASP A CA 1
ATOM 5214 C C . ASP A 1 682 ? 32.998 55.998 355.439 1.00 101.38 682 ASP A C 1
ATOM 5215 O O . ASP A 1 682 ? 32.390 55.749 354.396 1.00 110.52 682 ASP A O 1
ATOM 5220 N N . CYS A 1 683 ? 32.770 55.342 356.573 1.00 88.70 683 CYS A N 1
ATOM 5221 C CA . CYS A 1 683 ? 31.732 54.325 356.660 1.00 100.18 683 CYS A CA 1
ATOM 5222 C C . CYS A 1 683 ? 30.364 54.993 356.710 1.00 103.94 683 CYS A C 1
ATOM 5223 O O . CYS A 1 683 ? 30.115 55.852 357.564 1.00 96.52 683 CYS A O 1
ATOM 5226 N N . ASP A 1 684 ? 29.477 54.602 355.793 1.00 104.44 684 ASP A N 1
ATOM 5227 C CA . ASP A 1 684 ? 28.132 55.163 355.790 1.00 99.11 684 ASP A CA 1
ATOM 5228 C C . ASP A 1 684 ? 27.374 54.772 357.051 1.00 87.22 684 ASP A C 1
ATOM 5229 O O . ASP A 1 684 ? 26.605 55.572 357.597 1.00 91.00 684 ASP A O 1
ATOM 5234 N N . THR A 1 685 ? 27.584 53.549 357.533 1.00 82.30 685 THR A N 1
ATOM 5235 C CA . THR A 1 685 ? 26.988 53.077 358.773 1.00 102.69 685 THR A CA 1
ATOM 5236 C C . THR A 1 685 ? 28.086 52.552 359.686 1.00 100.30 685 THR A C 1
ATOM 5237 O O . THR A 1 685 ? 29.043 51.924 359.225 1.00 96.99 685 THR A O 1
ATOM 5241 N N . THR A 1 686 ? 27.949 52.818 360.980 1.00 88.82 686 THR A N 1
ATOM 5242 C CA . THR A 1 686 ? 28.954 52.421 361.954 1.00 84.97 686 THR A CA 1
ATOM 5243 C C . THR A 1 686 ? 28.604 51.073 362.571 1.00 92.33 686 THR A C 1
ATOM 5244 O O . THR A 1 686 ? 27.430 50.720 362.716 1.00 85.82 686 THR A O 1
ATOM 5248 N N . GLY A 1 687 ? 29.644 50.324 362.939 1.00 84.90 687 GLY A N 1
ATOM 5249 C CA . GLY A 1 687 ? 29.495 49.032 363.582 1.00 68.10 687 GLY A CA 1
ATOM 5250 C C . GLY A 1 687 ? 28.516 48.107 362.890 1.00 79.81 687 GLY A C 1
ATOM 5251 O O . GLY A 1 687 ? 28.669 47.799 361.704 1.00 98.81 687 GLY A O 1
ATOM 5252 N N . ILE A 1 688 ? 27.496 47.663 363.627 1.00 79.22 688 ILE A N 1
ATOM 5253 C CA . ILE A 1 688 ? 26.433 46.836 363.072 1.00 89.50 688 ILE A CA 1
ATOM 5254 C C . ILE A 1 688 ? 25.179 47.644 362.764 1.00 89.15 688 ILE A C 1
ATOM 5255 O O . ILE A 1 688 ? 24.169 47.074 362.328 1.00 91.80 688 ILE A O 1
ATOM 5260 N N . GLU A 1 689 ? 25.222 48.960 362.954 1.00 87.11 689 GLU A N 1
ATOM 5261 C CA . GLU A 1 689 ? 24.027 49.778 362.839 1.00 93.91 689 GLU A CA 1
ATOM 5262 C C . GLU A 1 689 ? 23.550 49.865 361.391 1.00 99.03 689 GLU A C 1
ATOM 5263 O O . GLU A 1 689 ? 24.351 49.799 360.455 1.00 103.35 689 GLU A O 1
ATOM 5269 N N . PRO A 1 690 ? 22.245 50.011 361.183 1.00 95.93 690 PRO A N 1
ATOM 5270 C CA . PRO A 1 690 ? 21.743 50.403 359.864 1.00 95.01 690 PRO A CA 1
ATOM 5271 C C . PRO A 1 690 ? 21.964 51.889 359.634 1.00 95.26 690 PRO A C 1
ATOM 5272 O O . PRO A 1 690 ? 22.427 52.622 360.509 1.00 98.54 690 PRO A O 1
ATOM 5276 N N . ASP A 1 691 ? 21.622 52.337 358.430 1.00 92.24 691 ASP A N 1
ATOM 5277 C CA . ASP A 1 691 ? 21.687 53.762 358.163 1.00 97.67 691 ASP A CA 1
ATOM 5278 C C . ASP A 1 691 ? 20.533 54.476 358.863 1.00 91.64 691 ASP A C 1
ATOM 5279 O O . ASP A 1 691 ? 19.585 53.858 359.355 1.00 77.60 691 ASP A O 1
ATOM 5284 N N . PHE A 1 692 ? 20.631 55.802 358.915 1.00 86.04 692 PHE A N 1
ATOM 5285 C CA . PHE A 1 692 ? 19.701 56.614 359.681 1.00 91.80 692 PHE A CA 1
ATOM 5286 C C . PHE A 1 692 ? 18.902 57.595 358.840 1.00 96.33 692 PHE A C 1
ATOM 5287 O O . PHE A 1 692 ? 17.906 58.135 359.336 1.00 95.95 692 PHE A O 1
ATOM 5295 N N . ALA A 1 693 ? 19.301 57.842 357.595 1.00 104.62 693 ALA A N 1
ATOM 5296 C CA . ALA A 1 693 ? 18.604 58.790 356.739 1.00 105.20 693 ALA A CA 1
ATOM 5297 C C . ALA A 1 693 ? 18.968 58.507 355.290 1.00 112.47 693 ALA A C 1
ATOM 5298 O O . ALA A 1 693 ? 19.964 57.839 354.998 1.00 124.76 693 ALA A O 1
ATOM 5300 N N . LEU A 1 694 ? 18.138 59.021 354.384 1.00 104.26 694 LEU A N 1
ATOM 5301 C CA . LEU A 1 694 ? 18.405 58.942 352.957 1.00 107.22 694 LEU A CA 1
ATOM 5302 C C . LEU A 1 694 ? 18.800 60.282 352.352 1.00 103.94 694 LEU A C 1
ATOM 5303 O O . LEU A 1 694 ? 19.199 60.325 351.182 1.00 102.25 694 LEU A O 1
ATOM 5308 N N . VAL A 1 695 ? 18.698 61.369 353.112 1.00 91.76 695 VAL A N 1
ATOM 5309 C CA . VAL A 1 695 ? 19.259 62.661 352.742 1.00 94.47 695 VAL A CA 1
ATOM 5310 C C . VAL A 1 695 ? 20.154 63.106 353.888 1.00 103.48 695 VAL A C 1
ATOM 5311 O O . VAL A 1 695 ? 19.694 63.228 355.030 1.00 110.48 695 VAL A O 1
ATOM 5315 N N . LYS A 1 696 ? 21.426 63.341 353.587 1.00 103.46 696 LYS A N 1
ATOM 5316 C CA . LYS A 1 696 ? 22.417 63.692 354.589 1.00 92.03 696 LYS A CA 1
ATOM 5317 C C . LYS A 1 696 ? 23.018 65.053 354.265 1.00 94.05 696 LYS A C 1
ATOM 5318 O O . LYS A 1 696 ? 22.758 65.644 353.214 1.00 105.30 696 LYS A O 1
ATOM 5324 N N . PHE A 1 697 ? 23.827 65.553 355.194 1.00 94.14 697 PHE A N 1
ATOM 5325 C CA . PHE A 1 697 ? 24.441 66.875 355.086 1.00 102.94 697 PHE A CA 1
ATOM 5326 C C . PHE A 1 697 ? 25.951 66.701 355.199 1.00 102.14 697 PHE A C 1
ATOM 5327 O O . PHE A 1 697 ? 26.491 66.584 356.304 1.00 121.91 697 PHE A O 1
ATOM 5335 N N . LYS A 1 698 ? 26.627 66.688 354.055 1.00 98.52 698 LYS A N 1
ATOM 5336 C CA . LYS A 1 698 ? 28.065 66.463 354.016 1.00 105.85 698 LYS A CA 1
ATOM 5337 C C . LYS A 1 698 ? 28.808 67.775 354.223 1.00 109.49 698 LYS A C 1
ATOM 5338 O O . LYS A 1 698 ? 28.584 68.747 353.492 1.00 104.40 698 LYS A O 1
ATOM 5344 N N . LYS A 1 699 ? 29.686 67.807 355.220 1.00 112.67 699 LYS A N 1
ATOM 5345 C CA . LYS A 1 699 ? 30.681 68.865 355.288 1.00 117.01 699 LYS A CA 1
ATOM 5346 C C . LYS A 1 699 ? 31.653 68.705 354.128 1.00 119.80 699 LYS A C 1
ATOM 5347 O O . LYS A 1 699 ? 32.088 67.594 353.816 1.00 125.07 699 LYS A O 1
ATOM 5353 N N . LEU A 1 700 ? 31.977 69.813 353.470 1.00 117.25 700 LEU A N 1
ATOM 5354 C CA . LEU A 1 700 ? 32.893 69.788 352.338 1.00 136.20 700 LEU A CA 1
ATOM 5355 C C . LEU A 1 700 ? 34.007 70.803 352.567 1.00 141.20 700 LEU A C 1
ATOM 5356 O O . LEU A 1 700 ? 34.028 71.515 353.576 1.00 146.55 700 LEU A O 1
ATOM 5361 N N . ALA A 1 701 ? 34.928 70.868 351.598 1.00 136.41 701 ALA A N 1
ATOM 5362 C CA . ALA A 1 701 ? 36.213 71.539 351.794 1.00 135.19 701 ALA A CA 1
ATOM 5363 C C . ALA A 1 701 ? 36.057 72.956 352.330 1.00 141.32 701 ALA A C 1
ATOM 5364 O O . ALA A 1 701 ? 36.864 73.408 353.150 1.00 135.42 701 ALA A O 1
ATOM 5366 N N . GLY A 1 702 ? 35.025 73.674 351.882 1.00 148.87 702 GLY A N 1
ATOM 5367 C CA . GLY A 1 702 ? 34.835 75.046 352.318 1.00 149.97 702 GLY A CA 1
ATOM 5368 C C . GLY A 1 702 ? 34.547 75.194 353.798 1.00 145.11 702 GLY A C 1
ATOM 5369 O O . GLY A 1 702 ? 34.775 76.269 354.362 1.00 140.02 702 GLY A O 1
ATOM 5370 N N . GLY A 1 703 ? 34.061 74.138 354.445 1.00 147.26 703 GLY A N 1
ATOM 5371 C CA . GLY A 1 703 ? 33.662 74.205 355.834 1.00 150.52 703 GLY A CA 1
ATOM 5372 C C . GLY A 1 703 ? 32.172 74.333 356.055 1.00 148.47 703 GLY A C 1
ATOM 5373 O O . GLY A 1 703 ? 31.738 74.387 357.213 1.00 147.49 703 GLY A O 1
ATOM 5374 N N . GLY A 1 704 ? 31.379 74.396 354.986 1.00 141.73 704 GLY A N 1
ATOM 5375 C CA . GLY A 1 704 ? 29.939 74.421 355.094 1.00 130.39 704 GLY A CA 1
ATOM 5376 C C . GLY A 1 704 ? 29.338 73.046 354.851 1.00 125.82 704 GLY A C 1
ATOM 5377 O O . GLY A 1 704 ? 29.990 72.127 354.364 1.00 138.13 704 GLY A O 1
ATOM 5378 N N . TYR A 1 705 ? 28.065 72.921 355.207 1.00 107.33 705 TYR A N 1
ATOM 5379 C CA . TYR A 1 705 ? 27.341 71.662 355.106 1.00 100.30 705 TYR A CA 1
ATOM 5380 C C . TYR A 1 705 ? 26.350 71.738 353.954 1.00 114.88 705 TYR A C 1
ATOM 5381 O O . TYR A 1 705 ? 25.551 72.678 353.875 1.00 117.89 705 TYR A O 1
ATOM 5390 N N . PHE A 1 706 ? 26.409 70.750 353.065 1.00 119.56 706 PHE A N 1
ATOM 5391 C CA . PHE A 1 706 ? 25.619 70.733 351.842 1.00 119.69 706 PHE A CA 1
ATOM 5392 C C . PHE A 1 706 ? 24.672 69.544 351.865 1.00 119.41 706 PHE A C 1
ATOM 5393 O O . PHE A 1 706 ? 25.084 68.421 352.175 1.00 121.07 706 PHE A O 1
ATOM 5401 N N . LYS A 1 707 ? 23.407 69.793 351.536 1.00 119.59 707 LYS A N 1
ATOM 5402 C CA . LYS A 1 707 ? 22.420 68.724 351.488 1.00 114.64 707 LYS A CA 1
ATOM 5403 C C . LYS A 1 707 ? 22.675 67.824 350.286 1.00 108.70 707 LYS A C 1
ATOM 5404 O O . LYS A 1 707 ? 22.788 68.301 349.152 1.00 117.53 707 LYS A O 1
ATOM 5410 N N . ILE A 1 708 ? 22.773 66.515 350.534 1.00 106.40 708 ILE A N 1
ATOM 5411 C CA . ILE A 1 708 ? 23.076 65.540 349.495 1.00 101.30 708 ILE A CA 1
ATOM 5412 C C . ILE A 1 708 ? 22.200 64.308 349.679 1.00 112.61 708 ILE A C 1
ATOM 5413 O O . ILE A 1 708 ? 21.680 64.038 350.764 1.00 100.73 708 ILE A O 1
ATOM 5418 N N . ILE A 1 709 ? 22.038 63.560 348.587 1.00 113.18 709 ILE A N 1
ATOM 5419 C CA . ILE A 1 709 ? 21.414 62.246 348.654 1.00 102.79 709 ILE A CA 1
ATOM 5420 C C . ILE A 1 709 ? 22.377 61.272 349.320 1.00 105.37 709 ILE A C 1
ATOM 5421 O O . ILE A 1 709 ? 23.594 61.324 349.094 1.00 116.95 709 ILE A O 1
ATOM 5426 N N . ASN A 1 710 ? 21.844 60.398 350.172 1.00 97.16 710 ASN A N 1
ATOM 5427 C CA . ASN A 1 710 ? 22.642 59.287 350.673 1.00 102.81 710 ASN A CA 1
ATOM 5428 C C . ASN A 1 710 ? 23.177 58.491 349.492 1.00 107.81 710 ASN A C 1
ATOM 5429 O O . ASN A 1 710 ? 22.402 57.970 348.685 1.00 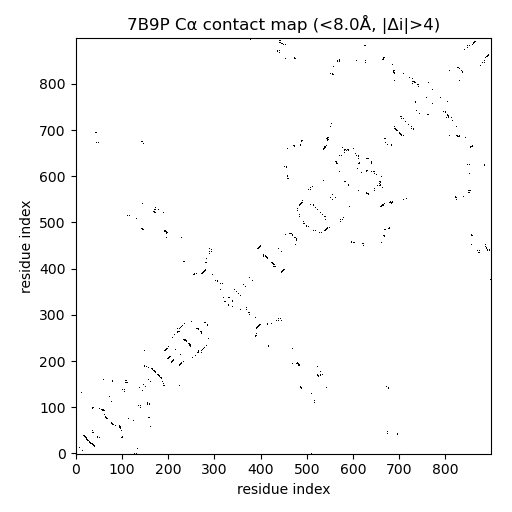107.87 710 ASN A O 1
ATOM 5434 N N . ARG A 1 711 ? 24.506 58.416 349.381 1.00 108.93 711 ARG A N 1
ATOM 5435 C CA . ARG A 1 711 ? 25.126 57.835 348.195 1.00 102.04 711 ARG A CA 1
ATOM 5436 C C . ARG A 1 711 ? 24.730 56.381 347.982 1.00 99.80 711 ARG A C 1
ATOM 5437 O O . ARG A 1 711 ? 24.840 55.879 346.858 1.00 111.43 711 ARG A O 1
ATOM 5445 N N . SER A 1 712 ? 24.263 55.699 349.029 1.00 105.50 712 SER A N 1
ATOM 5446 C CA . SER A 1 712 ? 23.826 54.317 348.886 1.00 121.26 712 SER A CA 1
ATOM 5447 C C . SER A 1 712 ? 22.480 54.199 348.183 1.00 121.72 712 SER A C 1
ATOM 5448 O O . SER A 1 712 ? 22.134 53.107 347.720 1.00 123.02 712 SER A O 1
ATOM 5451 N N . VAL A 1 713 ? 21.718 55.284 348.090 1.00 120.65 713 VAL A N 1
ATOM 5452 C CA . VAL A 1 713 ? 20.392 55.236 347.475 1.00 120.70 713 VAL A CA 1
ATOM 5453 C C . VAL A 1 713 ? 20.513 55.127 345.956 1.00 120.70 713 VAL A C 1
ATOM 5454 O O . VAL A 1 713 ? 19.847 54.267 345.363 1.00 116.60 713 VAL A O 1
ATOM 5458 N N . PRO A 1 714 ? 21.323 55.952 345.273 1.00 117.37 714 PRO A N 1
ATOM 5459 C CA . PRO A 1 714 ? 21.530 55.696 343.837 1.00 108.67 714 PRO A CA 1
ATOM 5460 C C . PRO A 1 714 ? 22.177 54.350 343.569 1.00 114.60 714 PRO A C 1
ATOM 5461 O O . PRO A 1 714 ? 21.811 53.670 342.602 1.00 125.46 714 PRO A O 1
ATOM 5465 N N . ALA A 1 715 ? 23.129 53.943 344.412 1.00 105.13 715 ALA A N 1
ATOM 5466 C CA . ALA A 1 715 ? 23.774 52.647 344.235 1.00 119.53 715 ALA A CA 1
ATOM 5467 C C . ALA A 1 715 ? 22.779 51.507 344.405 1.00 121.29 715 ALA A C 1
ATOM 5468 O O . ALA A 1 715 ? 22.807 50.530 343.646 1.00 110.43 715 ALA A O 1
ATOM 5470 N N . ALA A 1 716 ? 21.897 51.607 345.403 1.00 126.06 716 ALA A N 1
ATOM 5471 C CA . ALA A 1 716 ? 20.821 50.631 345.543 1.00 126.24 716 ALA A CA 1
ATOM 5472 C C . ALA A 1 716 ? 19.933 50.631 344.307 1.00 134.77 716 ALA A C 1
ATOM 5473 O O . ALA A 1 716 ? 19.593 49.572 343.768 1.00 142.64 716 ALA A O 1
ATOM 5475 N N . LEU A 1 717 ? 19.557 51.820 343.839 1.00 138.46 717 LEU A N 1
ATOM 5476 C CA . LEU A 1 717 ? 18.768 51.947 342.623 1.00 140.76 717 LEU A CA 1
ATOM 5477 C C . LEU A 1 717 ? 19.558 51.606 341.368 1.00 146.21 717 LEU A C 1
ATOM 5478 O O . LEU A 1 717 ? 18.983 51.623 340.275 1.00 156.19 717 LEU A O 1
ATOM 5483 N N . GLU A 1 718 ? 20.843 51.281 341.492 1.00 142.35 718 GLU A N 1
ATOM 5484 C CA . GLU A 1 718 ? 21.630 50.778 340.374 1.00 140.35 718 GLU A CA 1
ATOM 5485 C C . GLU A 1 718 ? 21.738 49.260 340.370 1.00 146.93 718 GLU A C 1
ATOM 5486 O O . GLU A 1 718 ? 21.710 48.644 339.300 1.00 147.32 718 GLU A O 1
ATOM 5492 N N . THR A 1 719 ? 21.852 48.639 341.547 1.00 153.47 719 THR A N 1
ATOM 5493 C CA . THR A 1 719 ? 22.022 47.194 341.628 1.00 146.15 719 THR A CA 1
ATOM 5494 C C . THR A 1 719 ? 20.709 46.433 341.492 1.00 139.68 719 THR A C 1
ATOM 5495 O O . THR A 1 719 ? 20.734 45.221 341.253 1.00 136.18 719 THR A O 1
ATOM 5499 N N . LEU A 1 720 ? 19.572 47.103 341.650 1.00 141.27 720 LEU A N 1
ATOM 5500 C CA . LEU A 1 720 ? 18.295 46.534 341.252 1.00 158.62 720 LEU A CA 1
ATOM 5501 C C . LEU A 1 720 ? 18.015 46.967 339.811 1.00 174.03 720 LEU A C 1
ATOM 5502 O O . LEU A 1 720 ? 18.861 47.578 339.153 1.00 183.28 720 LEU A O 1
ATOM 5507 N N . GLY A 1 721 ? 16.821 46.673 339.305 1.00 170.85 721 GLY A N 1
ATOM 5508 C CA . GLY A 1 721 ? 16.524 46.950 337.911 1.00 169.36 721 GLY A CA 1
ATOM 5509 C C . GLY A 1 721 ? 15.954 48.328 337.639 1.00 158.43 721 GLY A C 1
ATOM 5510 O O . GLY A 1 721 ? 14.774 48.457 337.302 1.00 163.33 721 GLY A O 1
ATOM 5511 N N . TYR A 1 722 ? 16.770 49.369 337.784 1.00 140.93 722 TYR A N 1
ATOM 5512 C CA . TYR A 1 722 ? 16.346 50.732 337.498 1.00 138.44 722 TYR A CA 1
ATOM 5513 C C . TYR A 1 722 ? 17.367 51.399 336.585 1.00 137.84 722 TYR A C 1
ATOM 5514 O O . TYR A 1 722 ? 18.571 51.157 336.696 1.00 138.87 722 TYR A O 1
ATOM 5523 N N . ALA A 1 723 ? 16.877 52.249 335.686 1.00 133.54 723 ALA A N 1
ATOM 5524 C CA . ALA A 1 723 ? 17.717 52.954 334.726 1.00 129.13 723 ALA A CA 1
ATOM 5525 C C . ALA A 1 723 ? 18.125 54.332 335.242 1.00 135.14 723 ALA A C 1
ATOM 5526 O O . ALA A 1 723 ? 17.500 54.900 336.139 1.00 145.95 723 ALA A O 1
ATOM 5528 N N . SER A 1 724 ? 19.187 54.875 334.636 1.00 142.49 724 SER A N 1
ATOM 5529 C CA . SER A 1 724 ? 19.799 56.096 335.155 1.00 153.57 724 SER A CA 1
ATOM 5530 C C . SER A 1 724 ? 18.870 57.294 335.023 1.00 147.09 724 SER A C 1
ATOM 5531 O O . SER A 1 724 ? 19.028 58.287 335.745 1.00 156.90 724 SER A O 1
ATOM 5534 N N . ALA A 1 725 ? 17.901 57.224 334.106 1.00 138.28 725 ALA A N 1
ATOM 5535 C CA . ALA A 1 725 ? 16.909 58.284 334.009 1.00 139.57 725 ALA A CA 1
ATOM 5536 C C . ALA A 1 725 ? 16.054 58.338 335.265 1.00 140.09 725 ALA A C 1
ATOM 5537 O O . ALA A 1 725 ? 15.889 59.403 335.865 1.00 147.81 725 ALA A O 1
ATOM 5539 N N . GLN A 1 726 ? 15.520 57.191 335.692 1.00 135.66 726 GLN A N 1
ATOM 5540 C CA . GLN A 1 726 ? 14.602 57.173 336.825 1.00 143.42 726 GLN A CA 1
ATOM 5541 C C . GLN A 1 726 ? 15.307 57.259 338.175 1.00 145.18 726 GLN A C 1
ATOM 5542 O O . GLN A 1 726 ? 14.667 57.642 339.161 1.00 149.56 726 GLN A O 1
ATOM 5548 N N . ILE A 1 727 ? 16.599 56.923 338.255 1.00 142.32 727 ILE A N 1
ATOM 5549 C CA . ILE A 1 727 ? 17.290 57.058 339.535 1.00 139.39 727 ILE A CA 1
ATOM 5550 C C . ILE A 1 727 ? 17.422 58.529 339.908 1.00 143.08 727 ILE A C 1
ATOM 5551 O O . ILE A 1 727 ? 17.227 58.907 341.069 1.00 138.84 727 ILE A O 1
ATOM 5556 N N . SER A 1 728 ? 17.715 59.388 338.927 1.00 143.15 728 SER A N 1
ATOM 5557 C CA . SER A 1 728 ? 17.770 60.821 339.193 1.00 142.06 728 SER A CA 1
ATOM 5558 C C . SER A 1 728 ? 16.376 61.404 339.383 1.00 137.90 728 SER A C 1
ATOM 5559 O O . SER A 1 728 ? 16.221 62.438 340.044 1.00 141.68 728 SER A O 1
ATOM 5562 N N . GLN A 1 729 ? 15.355 60.762 338.808 1.00 131.65 729 GLN A N 1
ATOM 5563 C CA . GLN A 1 729 ? 13.979 61.130 339.123 1.00 132.73 729 GLN A CA 1
ATOM 5564 C C . GLN A 1 729 ? 13.691 60.906 340.601 1.00 126.10 729 GLN A C 1
ATOM 5565 O O . GLN A 1 729 ? 13.210 61.808 341.297 1.00 121.39 729 GLN A O 1
ATOM 5571 N N . ILE A 1 730 ? 13.996 59.706 341.100 1.00 121.31 730 ILE A N 1
ATOM 5572 C CA . ILE A 1 730 ? 13.763 59.398 342.508 1.00 122.31 730 ILE A CA 1
ATOM 5573 C C . ILE A 1 730 ? 14.650 60.259 343.399 1.00 118.69 730 ILE A C 1
ATOM 5574 O O . ILE A 1 730 ? 14.220 60.728 344.460 1.00 103.77 730 ILE A O 1
ATOM 5579 N N . VAL A 1 731 ? 15.899 60.484 342.983 1.00 113.38 731 VAL A N 1
ATOM 5580 C CA . VAL A 1 731 ? 16.803 61.326 343.763 1.00 109.59 731 VAL A CA 1
ATOM 5581 C C . VAL A 1 731 ? 16.260 62.748 343.849 1.00 109.22 731 VAL A C 1
ATOM 5582 O O . VAL A 1 731 ? 16.241 63.361 344.923 1.00 110.76 731 VAL A O 1
ATOM 5586 N N . ALA A 1 732 ? 15.796 63.287 342.718 1.00 121.42 732 ALA A N 1
ATOM 5587 C CA . ALA A 1 732 ? 15.218 64.628 342.720 1.00 134.04 732 ALA A CA 1
ATOM 5588 C C . ALA A 1 732 ? 13.992 64.707 343.619 1.00 126.83 732 ALA A C 1
ATOM 5589 O O . ALA A 1 732 ? 13.718 65.760 344.206 1.00 119.89 732 ALA A O 1
ATOM 5591 N N . TYR A 1 733 ? 13.247 63.607 343.743 1.00 122.35 733 TYR A N 1
ATOM 5592 C CA . TYR A 1 733 ? 12.078 63.595 344.616 1.00 115.87 733 TYR A CA 1
ATOM 5593 C C . TYR A 1 733 ? 12.479 63.772 346.076 1.00 121.39 733 TYR A C 1
ATOM 5594 O O . TYR A 1 733 ? 11.846 64.537 346.814 1.00 124.19 733 TYR A O 1
ATOM 5603 N N . ALA A 1 734 ? 13.539 63.086 346.508 1.00 123.45 734 ALA A N 1
ATOM 5604 C CA . ALA A 1 734 ? 13.901 63.085 347.922 1.00 114.64 734 ALA A CA 1
ATOM 5605 C C . ALA A 1 734 ? 14.721 64.313 348.305 1.00 108.92 734 ALA A C 1
ATOM 5606 O O . ALA A 1 734 ? 14.467 64.928 349.347 1.00 94.26 734 ALA A O 1
ATOM 5608 N N . VAL A 1 735 ? 15.706 64.681 347.488 1.00 115.57 735 VAL A N 1
ATOM 5609 C CA . VAL A 1 735 ? 16.576 65.802 347.827 1.00 114.79 735 VAL A CA 1
ATOM 5610 C C . VAL A 1 735 ? 15.985 67.139 347.386 1.00 113.71 735 VAL A C 1
ATOM 5611 O O . VAL A 1 735 ? 16.258 68.172 348.008 1.00 104.32 735 VAL A O 1
ATOM 5615 N N . GLY A 1 736 ? 15.180 67.145 346.331 1.00 125.32 736 GLY A N 1
ATOM 5616 C CA . GLY A 1 736 ? 14.568 68.364 345.841 1.00 128.70 736 GLY A CA 1
ATOM 5617 C C . GLY A 1 736 ? 15.244 68.875 344.585 1.00 125.87 736 GLY A C 1
ATOM 5618 O O . GLY A 1 736 ? 16.260 68.352 344.115 1.00 125.15 736 GLY A O 1
ATOM 5619 N N . HIS A 1 737 ? 14.653 69.935 344.036 1.00 118.76 737 HIS A N 1
ATOM 5620 C CA . HIS A 1 737 ? 15.144 70.544 342.811 1.00 112.72 737 HIS A CA 1
ATOM 5621 C C . HIS A 1 737 ? 15.835 71.879 343.035 1.00 108.81 737 HIS A C 1
ATOM 5622 O O . HIS A 1 737 ? 16.487 72.381 342.112 1.00 120.86 737 HIS A O 1
ATOM 5629 N N . GLY A 1 738 ? 15.715 72.463 344.225 1.00 98.45 738 GLY A N 1
ATOM 5630 C CA . GLY A 1 738 ? 16.353 73.731 344.506 1.00 111.01 738 GLY A CA 1
ATOM 5631 C C . GLY A 1 738 ? 15.848 74.905 343.699 1.00 121.88 738 GLY A C 1
ATOM 5632 O O . GLY A 1 738 ? 16.436 75.985 343.774 1.00 121.82 738 GLY A O 1
ATOM 5633 N N . THR A 1 739 ? 14.770 74.749 342.940 1.00 113.90 739 THR A N 1
ATOM 5634 C CA . THR A 1 739 ? 14.333 75.844 342.089 1.00 111.08 739 THR A CA 1
ATOM 5635 C C . THR A 1 739 ? 12.847 75.700 341.798 1.00 112.62 739 THR A C 1
ATOM 5636 O O . THR A 1 739 ? 12.275 74.613 341.904 1.00 119.92 739 THR A O 1
ATOM 5640 N N . LEU A 1 740 ? 12.230 76.822 341.440 1.00 106.90 740 LEU A N 1
ATOM 5641 C CA . LEU A 1 740 ? 10.831 76.856 341.045 1.00 113.36 740 LEU A CA 1
ATOM 5642 C C . LEU A 1 740 ? 10.652 76.870 339.534 1.00 123.96 740 LEU A C 1
ATOM 5643 O O . LEU A 1 740 ? 9.522 77.016 339.058 1.00 133.25 740 LEU A O 1
ATOM 5648 N N . ALA A 1 741 ? 11.739 76.722 338.771 1.00 117.96 741 ALA A N 1
ATOM 5649 C CA . ALA A 1 741 ? 11.629 76.706 337.316 1.00 125.85 741 ALA A CA 1
ATOM 5650 C C . ALA A 1 741 ? 10.843 75.493 336.836 1.00 129.98 741 ALA A C 1
ATOM 5651 O O . ALA A 1 741 ? 10.078 75.581 335.868 1.00 129.31 741 ALA A O 1
ATOM 5653 N N . ASN A 1 742 ? 11.013 74.354 337.503 1.00 119.92 742 ASN A N 1
ATOM 5654 C CA . ASN A 1 742 ? 10.305 73.129 337.166 1.00 119.29 742 ASN A CA 1
ATOM 5655 C C . ASN A 1 742 ? 9.158 72.827 338.121 1.00 118.42 742 ASN A C 1
ATOM 5656 O O . ASN A 1 742 ? 8.493 71.800 337.961 1.00 123.92 742 ASN A O 1
ATOM 5661 N N . CYS A 1 743 ? 8.907 73.690 339.098 1.00 121.84 743 CYS A N 1
ATOM 5662 C CA . CYS A 1 743 ? 7.893 73.414 340.112 1.00 130.57 743 CYS A CA 1
ATOM 5663 C C . CYS A 1 743 ? 6.497 73.508 339.510 1.00 125.08 743 CYS A C 1
ATOM 5664 O O . CYS A 1 743 ? 6.126 74.569 338.993 1.00 124.00 743 CYS A O 1
ATOM 5667 N N . PRO A 1 744 ? 5.693 72.443 339.560 1.00 120.99 744 PRO A N 1
ATOM 5668 C CA . PRO A 1 744 ? 4.375 72.504 338.903 1.00 116.77 744 PRO A CA 1
ATOM 5669 C C . PRO A 1 744 ? 3.414 73.478 339.563 1.00 116.71 744 PRO A C 1
ATOM 5670 O O . PRO A 1 744 ? 2.781 74.287 338.871 1.00 139.69 744 PRO A O 1
ATOM 5674 N N . THR A 1 745 ? 3.298 73.436 340.892 1.00 106.93 745 THR A N 1
ATOM 5675 C CA . THR A 1 745 ? 2.223 74.155 341.570 1.00 118.98 745 THR A CA 1
ATOM 5676 C C . THR A 1 745 ? 2.502 75.654 341.668 1.00 115.79 745 THR A C 1
ATOM 5677 O O . THR A 1 745 ? 1.630 76.472 341.358 1.00 129.18 745 THR A O 1
ATOM 5681 N N . ILE A 1 746 ? 3.703 76.038 342.099 1.00 110.99 746 ILE A N 1
ATOM 5682 C CA . ILE A 1 746 ? 4.088 77.445 342.066 1.00 119.46 746 ILE A CA 1
ATOM 5683 C C . ILE A 1 746 ? 5.193 77.607 341.033 1.00 120.67 746 ILE A C 1
ATOM 5684 O O . ILE A 1 746 ? 6.382 77.465 341.341 1.00 113.76 746 ILE A O 1
ATOM 5689 N N . SER A 1 747 ? 4.800 77.882 339.797 1.00 128.38 747 SER A N 1
ATOM 5690 C CA . SER A 1 747 ? 5.737 78.061 338.703 1.00 122.62 747 SER A CA 1
ATOM 5691 C C . SER A 1 747 ? 6.220 79.506 338.653 1.00 123.38 747 SER A C 1
ATOM 5692 O O . SER A 1 747 ? 5.705 80.389 339.344 1.00 117.19 747 SER A O 1
ATOM 5695 N N . HIS A 1 748 ? 7.244 79.739 337.831 1.00 120.69 748 HIS A N 1
ATOM 5696 C CA . HIS A 1 748 ? 7.593 81.107 337.473 1.00 117.50 748 HIS A CA 1
ATOM 5697 C C . HIS A 1 748 ? 6.409 81.800 336.817 1.00 126.86 748 HIS A C 1
ATOM 5698 O O . HIS A 1 748 ? 6.033 82.912 337.204 1.00 137.02 748 HIS A O 1
ATOM 5705 N N . SER A 1 749 ? 5.788 81.131 335.841 1.00 123.04 749 SER A N 1
ATOM 5706 C CA . SER A 1 749 ? 4.625 81.686 335.157 1.00 117.65 749 SER A CA 1
ATOM 5707 C C . SER A 1 749 ? 3.516 82.036 336.140 1.00 109.99 749 SER A C 1
ATOM 5708 O O . SER A 1 749 ? 2.871 83.083 336.015 1.00 116.57 749 SER A O 1
ATOM 5711 N N . ALA A 1 750 ? 3.281 81.171 337.129 1.00 107.60 750 ALA A N 1
ATOM 5712 C CA . ALA A 1 750 ? 2.303 81.490 338.162 1.00 107.46 750 ALA A CA 1
ATOM 5713 C C . ALA A 1 750 ? 2.769 82.667 339.009 1.00 109.67 750 ALA A C 1
ATOM 5714 O O . ALA A 1 750 ? 1.957 83.500 339.428 1.00 117.92 750 ALA A O 1
ATOM 5716 N N . LEU A 1 751 ? 4.077 82.754 339.261 1.00 106.56 751 LEU A N 1
ATOM 5717 C CA . LEU A 1 751 ? 4.611 83.843 340.073 1.00 125.00 751 LEU A CA 1
ATOM 5718 C C . LEU A 1 751 ? 4.424 85.187 339.378 1.00 125.42 751 LEU A C 1
ATOM 5719 O O . LEU A 1 751 ? 3.859 86.123 339.954 1.00 127.52 751 LEU A O 1
ATOM 5724 N N . VAL A 1 752 ? 4.883 85.297 338.128 1.00 117.35 752 VAL A N 1
ATOM 5725 C CA . VAL A 1 752 ? 4.703 86.519 337.351 1.00 105.44 752 VAL A CA 1
ATOM 5726 C C . VAL A 1 752 ? 3.234 86.788 337.048 1.00 110.18 752 VAL A C 1
ATOM 5727 O O . VAL A 1 752 ? 2.891 87.880 336.578 1.00 110.62 752 VAL A O 1
ATOM 5731 N N . GLY A 1 753 ? 2.351 85.821 337.314 1.00 106.08 753 GLY A N 1
ATOM 5732 C CA . GLY A 1 753 ? 0.931 86.131 337.359 1.00 119.28 753 GLY A CA 1
ATOM 5733 C C . GLY A 1 753 ? 0.640 87.305 338.271 1.00 125.39 753 GLY A C 1
ATOM 5734 O O . GLY A 1 753 ? -0.246 88.118 337.995 1.00 129.18 753 GLY A O 1
ATOM 5735 N N . HIS A 1 754 ? 1.395 87.415 339.361 1.00 118.60 754 HIS A N 1
ATOM 5736 C CA . HIS A 1 754 ? 1.437 88.598 340.199 1.00 111.41 754 HIS A CA 1
ATOM 5737 C C . HIS A 1 754 ? 2.643 89.450 339.796 1.00 133.77 754 HIS A C 1
ATOM 5738 O O . HIS A 1 754 ? 3.415 89.096 338.904 1.00 148.72 754 HIS A O 1
ATOM 5745 N N . GLY A 1 755 ? 2.817 90.585 340.466 1.00 129.30 755 GLY A N 1
ATOM 5746 C CA . GLY A 1 755 ? 3.769 91.586 340.010 1.00 128.93 755 GLY A CA 1
ATOM 5747 C C . GLY A 1 755 ? 5.241 91.213 340.001 1.00 133.42 755 GLY A C 1
ATOM 5748 O O . GLY A 1 755 ? 6.099 92.092 340.127 1.00 154.64 755 GLY A O 1
ATOM 5749 N N . PHE A 1 756 ? 5.556 89.932 339.827 1.00 128.32 756 PHE A N 1
ATOM 5750 C CA . PHE A 1 756 ? 6.934 89.463 339.898 1.00 135.07 756 PHE A CA 1
ATOM 5751 C C . PHE A 1 756 ? 7.620 89.578 338.542 1.00 132.77 756 PHE A C 1
ATOM 5752 O O . PHE A 1 756 ? 7.008 89.343 337.497 1.00 126.26 756 PHE A O 1
ATOM 5760 N N . GLY A 1 757 ? 8.903 89.932 338.571 1.00 120.61 757 GLY A N 1
ATOM 5761 C CA . GLY A 1 757 ? 9.695 90.052 337.363 1.00 106.60 757 GLY A CA 1
ATOM 5762 C C . GLY A 1 757 ? 11.176 90.106 337.667 1.00 135.73 757 GLY A C 1
ATOM 5763 O O . GLY A 1 757 ? 11.908 89.145 337.411 1.00 139.96 757 GLY A O 1
ATOM 5764 N N . ALA A 1 758 ? 11.632 91.229 338.221 1.00 150.39 758 ALA A N 1
ATOM 5765 C CA . ALA A 1 758 ? 13.010 91.329 338.685 1.00 129.40 758 ALA A CA 1
ATOM 5766 C C . ALA A 1 758 ? 13.107 90.854 340.130 1.00 136.08 758 ALA A C 1
ATOM 5767 O O . ALA A 1 758 ? 13.904 91.376 340.916 1.00 123.01 758 ALA A O 1
ATOM 5769 N N . ARG A 1 759 ? 12.292 89.859 340.486 1.00 147.34 759 ARG A N 1
ATOM 5770 C CA . ARG A 1 759 ? 12.271 89.304 341.833 1.00 142.93 759 ARG A CA 1
ATOM 5771 C C . ARG A 1 759 ? 12.362 87.783 341.832 1.00 144.31 759 ARG A C 1
ATOM 5772 O O . ARG A 1 759 ? 12.167 87.164 342.884 1.00 137.73 759 ARG A O 1
ATOM 5780 N N . GLU A 1 760 ? 12.662 87.167 340.689 1.00 143.27 760 GLU A N 1
ATOM 5781 C CA . GLU A 1 760 ? 12.671 85.713 340.579 1.00 123.11 760 GLU A CA 1
ATOM 5782 C C . GLU A 1 760 ? 14.049 85.118 340.853 1.00 131.48 760 GLU A C 1
ATOM 5783 O O . GLU A 1 760 ? 14.168 84.180 341.646 1.00 128.19 760 GLU A O 1
ATOM 5789 N N . ILE A 1 761 ? 15.097 85.644 340.210 1.00 131.56 761 ILE A N 1
ATOM 5790 C CA . ILE A 1 761 ? 16.442 85.126 340.460 1.00 144.10 761 ILE A CA 1
ATOM 5791 C C . ILE A 1 761 ? 16.845 85.361 341.908 1.00 150.22 761 ILE A C 1
ATOM 5792 O O . ILE A 1 761 ? 17.645 84.604 342.471 1.00 153.27 761 ILE A O 1
ATOM 5797 N N . GLU A 1 762 ? 16.312 86.414 342.531 1.00 148.62 762 GLU A N 1
ATOM 5798 C CA . GLU A 1 762 ? 16.454 86.577 343.973 1.00 141.80 762 GLU A CA 1
ATOM 5799 C C . GLU A 1 762 ? 15.860 85.384 344.706 1.00 137.03 762 GLU A C 1
ATOM 5800 O O . GLU A 1 762 ? 16.483 84.818 345.610 1.00 135.28 762 GLU A O 1
ATOM 5806 N N . LYS A 1 763 ? 14.654 84.976 344.309 1.00 131.85 763 LYS A N 1
ATOM 5807 C CA . LYS A 1 763 ? 14.006 83.838 344.950 1.00 121.05 763 LYS A CA 1
ATOM 5808 C C . LYS A 1 763 ? 14.705 82.523 344.615 1.00 136.16 763 LYS A C 1
ATOM 5809 O O . LYS A 1 763 ? 14.788 81.632 345.467 1.00 134.69 763 LYS A O 1
ATOM 5815 N N . ILE A 1 764 ? 15.236 82.388 343.395 1.00 130.17 764 ILE A N 1
ATOM 5816 C CA . ILE A 1 764 ? 15.464 81.051 342.845 1.00 129.60 764 ILE A CA 1
ATOM 5817 C C . ILE A 1 764 ? 16.662 80.343 343.487 1.00 156.44 764 ILE A C 1
ATOM 5818 O O . ILE A 1 764 ? 16.644 79.112 343.634 1.00 184.67 764 ILE A O 1
ATOM 5823 N N . GLU A 1 765 ? 17.697 81.075 343.909 1.00 141.49 765 GLU A N 1
ATOM 5824 C CA . GLU A 1 765 ? 18.748 80.478 344.733 1.00 166.61 765 GLU A CA 1
ATOM 5825 C C . GLU A 1 765 ? 18.965 81.169 346.073 1.00 164.05 765 GLU A C 1
ATOM 5826 O O . GLU A 1 765 ? 19.979 80.904 346.737 1.00 154.64 765 GLU A O 1
ATOM 5832 N N . ALA A 1 766 ? 18.054 82.042 346.496 1.00 159.22 766 ALA A N 1
ATOM 5833 C CA . ALA A 1 766 ? 17.793 82.089 347.924 1.00 140.22 766 ALA A CA 1
ATOM 5834 C C . ALA A 1 766 ? 17.034 80.846 348.352 1.00 128.12 766 ALA A C 1
ATOM 5835 O O . ALA A 1 766 ? 16.826 80.637 349.550 1.00 126.68 766 ALA A O 1
ATOM 5837 N N . ALA A 1 767 ? 16.616 80.029 347.380 1.00 132.15 767 ALA A N 1
ATOM 5838 C CA . ALA A 1 767 ? 15.832 78.819 347.572 1.00 145.06 767 ALA A CA 1
ATOM 5839 C C . ALA A 1 767 ? 16.675 77.560 347.764 1.00 152.78 767 ALA A C 1
ATOM 5840 O O . ALA A 1 767 ? 16.127 76.527 348.166 1.00 166.78 767 ALA A O 1
ATOM 5842 N N . LEU A 1 768 ? 17.977 77.601 347.485 1.00 148.39 768 LEU A N 1
ATOM 5843 C CA . LEU A 1 768 ? 18.766 76.380 347.635 1.00 149.51 768 LEU A CA 1
ATOM 5844 C C . LEU A 1 768 ? 19.392 76.172 349.015 1.00 156.41 768 LEU A C 1
ATOM 5845 O O . LEU A 1 768 ? 19.925 75.083 349.264 1.00 157.61 768 LEU A O 1
ATOM 5850 N N . PRO A 1 769 ? 19.390 77.150 349.929 1.00 159.43 769 PRO A N 1
ATOM 5851 C CA . PRO A 1 769 ? 19.550 76.773 351.344 1.00 157.53 769 PRO A CA 1
ATOM 5852 C C . PRO A 1 769 ? 18.529 75.736 351.783 1.00 169.86 769 PRO A C 1
ATOM 5853 O O . PRO A 1 769 ? 18.836 74.874 352.614 1.00 175.27 769 PRO A O 1
ATOM 5857 N N . SER A 1 770 ? 17.312 75.809 351.248 1.00 164.84 770 SER A N 1
ATOM 5858 C CA . SER A 1 770 ? 16.324 74.728 351.301 1.00 154.13 770 SER A CA 1
ATOM 5859 C C . SER A 1 770 ? 15.937 74.362 352.739 1.00 162.14 770 SER A C 1
ATOM 5860 O O . SER A 1 770 ? 16.079 73.223 353.184 1.00 168.88 770 SER A O 1
ATOM 5863 N N . ALA A 1 771 ? 15.421 75.354 353.454 1.00 165.87 771 ALA A N 1
ATOM 5864 C CA . ALA A 1 771 ? 14.959 75.185 354.833 1.00 172.62 771 ALA A CA 1
ATOM 5865 C C . ALA A 1 771 ? 13.440 75.148 354.901 1.00 167.40 771 ALA A C 1
ATOM 5866 O O . ALA A 1 771 ? 12.825 75.823 355.725 1.00 179.76 771 ALA A O 1
ATOM 5868 N N . PHE A 1 772 ? 12.838 74.328 354.037 1.00 151.49 772 PHE A N 1
ATOM 5869 C CA . PHE A 1 772 ? 11.390 74.251 353.867 1.00 160.87 772 PHE A CA 1
ATOM 5870 C C . PHE A 1 772 ? 10.803 75.651 353.752 1.00 156.37 772 PHE A C 1
ATOM 5871 O O . PHE A 1 772 ? 10.330 76.233 354.734 1.00 139.71 772 PHE A O 1
ATOM 5879 N N . ASP A 1 773 ? 10.792 76.166 352.528 1.00 158.30 773 ASP A N 1
ATOM 5880 C CA . ASP A 1 773 ? 10.890 77.600 352.307 1.00 154.37 773 ASP A CA 1
ATOM 5881 C C . ASP A 1 773 ? 9.606 78.348 352.640 1.00 157.67 773 ASP A C 1
ATOM 5882 O O . ASP A 1 773 ? 8.497 77.889 352.353 1.00 150.76 773 ASP A O 1
ATOM 5887 N N . ILE A 1 774 ? 9.780 79.497 353.292 1.00 159.95 774 ILE A N 1
ATOM 5888 C CA . ILE A 1 774 ? 8.900 80.651 353.151 1.00 154.54 774 ILE A CA 1
ATOM 5889 C C . ILE A 1 774 ? 9.848 81.838 353.009 1.00 162.85 774 ILE A C 1
ATOM 5890 O O . ILE A 1 774 ? 10.021 82.636 353.939 1.00 149.84 774 ILE A O 1
ATOM 5895 N N . ARG A 1 775 ? 10.507 81.928 351.850 1.00 174.62 775 ARG A N 1
ATOM 5896 C CA . ARG A 1 775 ? 11.568 82.894 351.591 1.00 163.79 775 ARG A CA 1
ATOM 5897 C C . ARG A 1 775 ? 11.054 84.197 351.015 1.00 148.98 775 ARG A C 1
ATOM 5898 O O . ARG A 1 775 ? 11.845 84.992 350.496 1.00 140.17 775 ARG A O 1
ATOM 5906 N N . PHE A 1 776 ? 9.753 84.421 351.069 1.00 134.57 776 PHE A N 1
ATOM 5907 C CA . PHE A 1 776 ? 9.135 85.594 350.465 1.00 128.90 776 PHE A CA 1
ATOM 5908 C C . PHE A 1 776 ? 9.007 86.614 351.590 1.00 134.95 776 PHE A C 1
ATOM 5909 O O . PHE A 1 776 ? 7.995 86.685 352.284 1.00 141.94 776 PHE A O 1
ATOM 5917 N N . VAL A 1 777 ? 10.060 87.405 351.780 1.00 138.19 777 VAL A N 1
ATOM 5918 C CA . VAL A 1 777 ? 10.266 88.080 353.056 1.00 152.84 777 VAL A CA 1
ATOM 5919 C C . VAL A 1 777 ? 10.611 89.563 352.915 1.00 160.29 777 VAL A C 1
ATOM 5920 O O . VAL A 1 777 ? 9.868 90.424 353.399 1.00 151.68 777 VAL A O 1
ATOM 5924 N N . PHE A 1 778 ? 11.722 89.877 352.247 1.00 168.84 778 PHE A N 1
ATOM 5925 C CA . PHE A 1 778 ? 12.372 91.169 352.465 1.00 178.80 778 PHE A CA 1
ATOM 5926 C C . PHE A 1 778 ? 11.746 92.312 351.666 1.00 197.53 778 PHE A C 1
ATOM 5927 O O . PHE A 1 778 ? 11.801 93.468 352.107 1.00 199.79 778 PHE A O 1
ATOM 5935 N N . ASN A 1 779 ? 11.169 92.029 350.498 1.00 208.84 779 ASN A N 1
ATOM 5936 C CA . ASN A 1 779 ? 10.816 93.085 349.552 1.00 206.71 779 ASN A CA 1
ATOM 5937 C C . ASN A 1 779 ? 9.736 94.006 350.118 1.00 205.22 779 ASN A C 1
ATOM 5938 O O . ASN A 1 779 ? 8.612 93.573 350.391 1.00 210.40 779 ASN A O 1
ATOM 5943 N N . GLN A 1 780 ? 10.088 95.278 350.295 1.00 188.16 780 GLN A N 1
ATOM 5944 C CA . GLN A 1 780 ? 9.136 96.287 350.737 1.00 178.56 780 GLN A CA 1
ATOM 5945 C C . GLN A 1 780 ? 8.318 96.782 349.553 1.00 180.44 780 GLN A C 1
ATOM 5946 O O . GLN A 1 780 ? 7.134 96.448 349.428 1.00 177.06 780 GLN A O 1
ATOM 5952 N N . TRP A 1 781 ? 8.964 97.569 348.684 1.00 185.49 781 TRP A N 1
ATOM 5953 C CA . TRP A 1 781 ? 8.440 98.125 347.434 1.00 193.87 781 TRP A CA 1
ATOM 5954 C C . TRP A 1 781 ? 7.319 97.311 346.797 1.00 187.85 781 TRP A C 1
ATOM 5955 O O . TRP A 1 781 ? 6.353 97.882 346.279 1.00 188.29 781 TRP A O 1
ATOM 5966 N N . THR A 1 782 ? 7.449 95.985 346.818 1.00 181.75 782 THR A N 1
ATOM 5967 C CA . THR A 1 782 ? 6.480 95.104 346.176 1.00 166.28 782 THR A CA 1
ATOM 5968 C C . THR A 1 782 ? 5.054 95.395 346.635 1.00 173.18 782 THR A C 1
ATOM 5969 O O . THR A 1 782 ? 4.805 95.639 347.819 1.00 168.52 782 THR A O 1
ATOM 5973 N N . LEU A 1 783 ? 4.123 95.355 345.676 1.00 170.75 783 LEU A N 1
ATOM 5974 C CA . LEU A 1 783 ? 2.697 95.600 345.881 1.00 166.82 783 LEU A CA 1
ATOM 5975 C C . LEU A 1 783 ? 2.174 94.973 347.169 1.00 171.20 783 LEU A C 1
ATOM 5976 O O . LEU A 1 783 ? 1.490 93.946 347.135 1.00 164.15 783 LEU A O 1
ATOM 5981 N N . GLY A 1 784 ? 2.489 95.586 348.306 1.00 168.08 784 GLY A N 1
ATOM 5982 C CA . GLY A 1 784 ? 2.080 95.063 349.597 1.00 157.82 784 GLY A CA 1
ATOM 5983 C C . GLY A 1 784 ? 0.581 95.096 349.813 1.00 148.64 784 GLY A C 1
ATOM 5984 O O . GLY A 1 784 ? -0.011 96.165 349.955 1.00 146.03 784 GLY A O 1
ATOM 5985 N N . ASP A 1 801 ? 1.093 96.233 355.891 1.00 170.02 801 ASP A N 1
ATOM 5986 C CA . ASP A 1 801 ? 1.879 96.102 357.112 1.00 179.80 801 ASP A CA 1
ATOM 5987 C C . ASP A 1 801 ? 2.054 94.636 357.496 1.00 175.73 801 ASP A C 1
ATOM 5988 O O . ASP A 1 801 ? 1.107 93.851 357.423 1.00 168.84 801 ASP A O 1
ATOM 5993 N N . PRO A 1 802 ? 3.271 94.263 357.902 1.00 180.42 802 PRO A N 1
ATOM 5994 C CA . PRO A 1 802 ? 3.540 92.856 358.214 1.00 176.27 802 PRO A CA 1
ATOM 5995 C C . PRO A 1 802 ? 3.328 92.502 359.677 1.00 186.09 802 PRO A C 1
ATOM 5996 O O . PRO A 1 802 ? 4.087 92.928 360.555 1.00 173.65 802 PRO A O 1
ATOM 6000 N N . THR A 1 803 ? 2.293 91.709 359.941 1.00 196.80 803 THR A N 1
ATOM 6001 C CA . THR A 1 803 ? 2.062 91.164 361.274 1.00 199.81 803 THR A CA 1
ATOM 6002 C C . THR A 1 803 ? 2.815 89.851 361.389 1.00 196.67 803 THR A C 1
ATOM 6003 O O . THR A 1 803 ? 2.319 88.802 360.971 1.00 199.43 803 THR A O 1
ATOM 6007 N N . PHE A 1 804 ? 4.021 89.910 361.939 1.00 191.11 804 PHE A N 1
ATOM 6008 C CA . PHE A 1 804 ? 4.563 88.759 362.636 1.00 187.21 804 PHE A CA 1
ATOM 6009 C C . PHE A 1 804 ? 4.890 87.642 361.653 1.00 190.58 804 PHE A C 1
ATOM 6010 O O . PHE A 1 804 ? 5.466 87.905 360.579 1.00 186.65 804 PHE A O 1
ATOM 6018 N N . ASP A 1 805 ? 4.586 86.391 362.001 1.00 195.39 805 ASP A N 1
ATOM 6019 C CA . ASP A 1 805 ? 4.581 85.270 361.079 1.00 193.22 805 ASP A CA 1
ATOM 6020 C C . ASP A 1 805 ? 3.678 85.522 359.884 1.00 187.90 805 ASP A C 1
ATOM 6021 O O . ASP A 1 805 ? 4.048 85.228 358.736 1.00 184.13 805 ASP A O 1
ATOM 6026 N N . LEU A 1 806 ? 2.472 86.022 360.138 1.00 187.23 806 LEU A N 1
ATOM 6027 C CA . LEU A 1 806 ? 1.322 85.586 359.352 1.00 181.28 806 LEU A CA 1
ATOM 6028 C C . LEU A 1 806 ? 1.051 86.451 358.126 1.00 182.52 806 LEU A C 1
ATOM 6029 O O . LEU A 1 806 ? -0.033 87.007 357.974 1.00 186.13 806 LEU A O 1
ATOM 6034 N N . LEU A 1 807 ? 2.035 86.520 357.234 1.00 179.49 807 LEU A N 1
ATOM 6035 C CA . LEU A 1 807 ? 1.803 86.839 355.830 1.00 179.42 807 LEU A CA 1
ATOM 6036 C C . LEU A 1 807 ? 2.393 85.757 354.942 1.00 178.67 807 LEU A C 1
ATOM 6037 O O . LEU A 1 807 ? 3.074 86.033 353.945 1.00 181.13 807 LEU A O 1
ATOM 6042 N N . ARG A 1 808 ? 2.153 84.503 355.334 1.00 165.19 808 ARG A N 1
ATOM 6043 C CA . ARG A 1 808 ? 2.077 83.384 354.409 1.00 159.12 808 ARG A CA 1
ATOM 6044 C C . ARG A 1 808 ? 1.405 83.912 353.156 1.00 161.74 808 ARG A C 1
ATOM 6045 O O . ARG A 1 808 ? 0.321 84.501 353.235 1.00 173.78 808 ARG A O 1
ATOM 6053 N N . HIS A 1 809 ? 2.032 83.729 352.004 1.00 149.33 809 HIS A N 1
ATOM 6054 C CA . HIS A 1 809 ? 1.568 84.447 350.832 1.00 127.85 809 HIS A CA 1
ATOM 6055 C C . HIS A 1 809 ? 0.215 83.924 350.366 1.00 155.77 809 HIS A C 1
ATOM 6056 O O . HIS A 1 809 ? -0.052 82.717 350.362 1.00 159.82 809 HIS A O 1
ATOM 6063 N N . LEU A 1 810 ? -0.627 84.870 349.943 1.00 161.97 810 LEU A N 1
ATOM 6064 C CA . LEU A 1 810 ? -2.076 84.708 350.004 1.00 159.97 810 LEU A CA 1
ATOM 6065 C C . LEU A 1 810 ? -2.607 83.673 349.018 1.00 164.67 810 LEU A C 1
ATOM 6066 O O . LEU A 1 810 ? -3.428 82.824 349.394 1.00 172.42 810 LEU A O 1
ATOM 6071 N N . GLY A 1 811 ? -2.126 83.694 347.773 1.00 150.82 811 GLY A N 1
ATOM 6072 C CA . GLY A 1 811 ? -2.926 83.186 346.667 1.00 135.51 811 GLY A CA 1
ATOM 6073 C C . GLY A 1 811 ? -3.023 81.678 346.578 1.00 132.80 811 GLY A C 1
ATOM 6074 O O . GLY A 1 811 ? -4.060 81.141 346.167 1.00 114.54 811 GLY A O 1
ATOM 6075 N N . PHE A 1 812 ? -1.971 80.976 346.959 1.00 131.89 812 PHE A N 1
ATOM 6076 C CA . PHE A 1 812 ? -1.933 79.538 346.792 1.00 121.99 812 PHE A CA 1
ATOM 6077 C C . PHE A 1 812 ? -2.519 78.856 348.022 1.00 128.48 812 PHE A C 1
ATOM 6078 O O . PHE A 1 812 ? -2.507 79.404 349.127 1.00 133.53 812 PHE A O 1
ATOM 6086 N N . THR A 1 813 ? -3.065 77.662 347.814 1.00 140.37 813 THR A N 1
ATOM 6087 C CA . THR A 1 813 ? -3.420 76.820 348.944 1.00 147.76 813 THR A CA 1
ATOM 6088 C C . THR A 1 813 ? -2.176 76.550 349.785 1.00 143.79 813 THR A C 1
ATOM 6089 O O . THR A 1 813 ? -1.044 76.666 349.313 1.00 155.26 813 THR A O 1
ATOM 6093 N N . ARG A 1 814 ? -2.385 76.208 351.056 1.00 156.80 814 ARG A N 1
ATOM 6094 C CA . ARG A 1 814 ? -1.253 75.727 351.838 1.00 159.26 814 ARG A CA 1
ATOM 6095 C C . ARG A 1 814 ? -0.816 74.340 351.381 1.00 153.88 814 ARG A C 1
ATOM 6096 O O . ARG A 1 814 ? 0.310 73.925 351.676 1.00 162.86 814 ARG A O 1
ATOM 6104 N N . ALA A 1 815 ? -1.677 73.624 350.654 1.00 131.10 815 ALA A N 1
ATOM 6105 C CA . ALA A 1 815 ? -1.273 72.375 350.020 1.00 128.78 815 ALA A CA 1
ATOM 6106 C C . ALA A 1 815 ? -0.434 72.637 348.775 1.00 131.04 815 ALA A C 1
ATOM 6107 O O . ALA A 1 815 ? 0.519 71.901 348.498 1.00 134.43 815 ALA A O 1
ATOM 6109 N N . GLN A 1 816 ? -0.778 73.680 348.015 1.00 119.81 816 GLN A N 1
ATOM 6110 C CA . GLN A 1 816 ? 0.063 74.097 346.898 1.00 117.07 816 GLN A CA 1
ATOM 6111 C C . GLN A 1 816 ? 1.451 74.497 347.382 1.00 113.59 816 GLN A C 1
ATOM 6112 O O . GLN A 1 816 ? 2.461 74.176 346.743 1.00 115.10 816 GLN A O 1
ATOM 6118 N N . ILE A 1 817 ? 1.518 75.189 348.519 1.00 117.07 817 ILE A N 1
ATOM 6119 C CA . ILE A 1 817 ? 2.800 75.621 349.068 1.00 111.77 817 ILE A CA 1
ATOM 6120 C C . ILE A 1 817 ? 3.634 74.416 349.485 1.00 108.04 817 ILE A C 1
ATOM 6121 O O . ILE A 1 817 ? 4.828 74.325 349.174 1.00 112.26 817 ILE A O 1
ATOM 6126 N N . GLU A 1 818 ? 3.016 73.472 350.200 1.00 118.81 818 GLU A N 1
ATOM 6127 C CA . GLU A 1 818 ? 3.749 72.292 350.645 1.00 126.45 818 GLU A CA 1
ATOM 6128 C C . GLU A 1 818 ? 4.090 71.371 349.482 1.00 111.17 818 GLU A C 1
ATOM 6129 O O . GLU A 1 818 ? 5.096 70.654 349.535 1.00 113.22 818 GLU A O 1
ATOM 6135 N N . ALA A 1 819 ? 3.266 71.366 348.433 1.00 103.76 819 ALA A N 1
ATOM 6136 C CA . ALA A 1 819 ? 3.634 70.657 347.214 1.00 11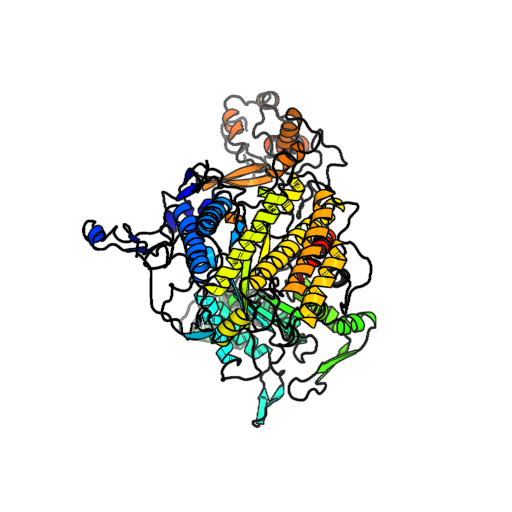0.20 819 ALA A CA 1
ATOM 6137 C C . ALA A 1 819 ? 4.853 71.300 346.569 1.00 117.11 819 ALA A C 1
ATOM 6138 O O . ALA A 1 819 ? 5.795 70.610 346.162 1.00 104.87 819 ALA A O 1
ATOM 6140 N N . ALA A 1 820 ? 4.852 72.632 346.472 1.00 116.55 820 ALA A N 1
ATOM 6141 C CA . ALA A 1 820 ? 6.033 73.339 345.993 1.00 113.09 820 ALA A CA 1
ATOM 6142 C C . ALA A 1 820 ? 7.220 73.094 346.911 1.00 117.11 820 ALA A C 1
ATOM 6143 O O . ALA A 1 820 ? 8.362 72.994 346.449 1.00 122.27 820 ALA A O 1
ATOM 6145 N N . ASN A 1 821 ? 6.964 72.977 348.216 1.00 117.10 821 ASN A N 1
ATOM 6146 C CA . ASN A 1 821 ? 8.038 72.720 349.169 1.00 108.87 821 ASN A CA 1
ATOM 6147 C C . ASN A 1 821 ? 8.674 71.357 348.928 1.00 106.74 821 ASN A C 1
ATOM 6148 O O . ASN A 1 821 ? 9.903 71.235 348.864 1.00 102.99 821 ASN A O 1
ATOM 6153 N N . ASP A 1 822 ? 7.846 70.315 348.796 1.00 111.23 822 ASP A N 1
ATOM 6154 C CA . ASP A 1 822 ? 8.367 68.989 348.474 1.00 124.04 822 ASP A CA 1
ATOM 6155 C C . ASP A 1 822 ? 9.143 68.999 347.164 1.00 122.16 822 ASP A C 1
ATOM 6156 O O . ASP A 1 822 ? 10.036 68.169 346.964 1.00 98.95 822 ASP A O 1
ATOM 6161 N N . HIS A 1 823 ? 8.820 69.929 346.266 1.00 121.66 823 HIS A N 1
ATOM 6162 C CA . HIS A 1 823 ? 9.487 69.974 344.971 1.00 115.43 823 HIS A CA 1
ATOM 6163 C C . HIS A 1 823 ? 10.896 70.544 345.093 1.00 116.59 823 HIS A C 1
ATOM 6164 O O . HIS A 1 823 ? 11.867 69.928 344.636 1.00 114.37 823 HIS A O 1
ATOM 6171 N N . VAL A 1 824 ? 11.027 71.725 345.698 1.00 107.53 824 VAL A N 1
ATOM 6172 C CA . VAL A 1 824 ? 12.328 72.386 345.768 1.00 112.13 824 VAL A CA 1
ATOM 6173 C C . VAL A 1 824 ? 13.182 71.787 346.878 1.00 111.73 824 VAL A C 1
ATOM 6174 O O . VAL A 1 824 ? 14.364 71.484 346.677 1.00 108.61 824 VAL A O 1
ATOM 6178 N N . CYS A 1 825 ? 12.600 71.600 348.062 1.00 104.95 825 CYS A N 1
ATOM 6179 C CA . CYS A 1 825 ? 13.347 71.167 349.233 1.00 93.23 825 CYS A CA 1
ATOM 6180 C C . CYS A 1 825 ? 13.470 69.654 349.326 1.00 103.62 825 CYS A C 1
ATOM 6181 O O . CYS A 1 825 ? 14.364 69.163 350.023 1.00 109.97 825 CYS A O 1
ATOM 6184 N N . GLY A 1 826 ? 12.612 68.914 348.644 1.00 112.73 826 GLY A N 1
ATOM 6185 C CA . GLY A 1 826 ? 12.671 67.465 348.697 1.00 107.45 826 GLY A CA 1
ATOM 6186 C C . GLY A 1 826 ? 11.813 66.894 349.804 1.00 113.04 826 GLY A C 1
ATOM 6187 O O . GLY A 1 826 ? 11.505 67.547 350.801 1.00 111.89 826 GLY A O 1
ATOM 6188 N N . THR A 1 827 ? 11.414 65.639 349.616 1.00 111.45 827 THR A N 1
ATOM 6189 C CA . THR A 1 827 ? 10.670 64.927 350.643 1.00 103.94 827 THR A CA 1
ATOM 6190 C C . THR A 1 827 ? 11.582 64.284 351.677 1.00 109.44 827 THR A C 1
ATOM 6191 O O . THR A 1 827 ? 11.101 63.897 352.747 1.00 109.78 827 THR A O 1
ATOM 6195 N N . MET A 1 828 ? 12.876 64.161 351.378 1.00 114.50 828 MET A N 1
ATOM 6196 C CA . MET A 1 828 ? 13.872 63.503 352.221 1.00 112.24 828 MET A CA 1
ATOM 6197 C C . MET A 1 828 ? 13.547 62.039 352.489 1.00 108.26 828 MET A C 1
ATOM 6198 O O . MET A 1 828 ? 14.200 61.407 353.327 1.00 125.02 828 MET A O 1
ATOM 6203 N N . THR A 1 829 ? 12.557 61.483 351.797 1.00 108.51 829 THR A N 1
ATOM 6204 C CA . THR A 1 829 ? 12.242 60.067 351.862 1.00 103.98 829 THR A CA 1
ATOM 6205 C C . THR A 1 829 ? 12.016 59.547 350.451 1.00 111.73 829 THR A C 1
ATOM 6206 O O . THR A 1 829 ? 11.825 60.316 349.505 1.00 114.42 829 THR A O 1
ATOM 6210 N N . LEU A 1 830 ? 12.047 58.226 350.317 1.00 109.98 830 LEU A N 1
ATOM 6211 C CA . LEU A 1 830 ? 11.678 57.574 349.071 1.00 106.26 830 LEU A CA 1
ATOM 6212 C C . LEU A 1 830 ? 10.255 57.042 349.099 1.00 122.59 830 LEU A C 1
ATOM 6213 O O . LEU A 1 830 ? 9.816 56.424 348.124 1.00 124.44 830 LEU A O 1
ATOM 6218 N N . GLU A 1 831 ? 9.530 57.260 350.193 1.00 129.10 831 GLU A N 1
ATOM 6219 C CA . GLU A 1 831 ? 8.114 56.929 350.233 1.00 124.30 831 GLU A CA 1
ATOM 6220 C C . GLU A 1 831 ? 7.337 57.920 349.378 1.00 123.21 831 GLU A C 1
ATOM 6221 O O . GLU A 1 831 ? 7.524 59.136 349.491 1.00 125.36 831 GLU A O 1
ATOM 6227 N N . GLY A 1 832 ? 6.468 57.399 348.517 1.00 121.19 832 GLY A N 1
ATOM 6228 C CA . GLY A 1 832 ? 5.788 58.218 347.539 1.00 121.66 832 GLY A CA 1
ATOM 6229 C C . GLY A 1 832 ? 6.634 58.619 346.352 1.00 122.53 832 GLY A C 1
ATOM 6230 O O . GLY A 1 832 ? 6.140 59.344 345.480 1.00 119.82 832 GLY A O 1
ATOM 6231 N N . ALA A 1 833 ? 7.886 58.176 346.291 1.00 123.79 833 ALA A N 1
ATOM 6232 C CA . ALA A 1 833 ? 8.740 58.515 345.164 1.00 113.42 833 ALA A CA 1
ATOM 6233 C C . ALA A 1 833 ? 8.205 57.864 343.893 1.00 136.67 833 ALA A C 1
ATOM 6234 O O . ALA A 1 833 ? 7.665 56.753 343.943 1.00 142.96 833 ALA A O 1
ATOM 6236 N N . PRO A 1 834 ? 8.332 58.519 342.744 1.00 146.35 834 PRO A N 1
ATOM 6237 C CA . PRO A 1 834 ? 7.876 57.897 341.500 1.00 138.04 834 PRO A CA 1
ATOM 6238 C C . PRO A 1 834 ? 8.819 56.786 341.065 1.00 140.04 834 PRO A C 1
ATOM 6239 O O . PRO A 1 834 ? 9.998 56.759 341.426 1.00 139.04 834 PRO A O 1
ATOM 6243 N N . HIS A 1 835 ? 8.270 55.850 340.290 1.00 148.47 835 HIS A N 1
ATOM 6244 C CA . HIS A 1 835 ? 8.965 54.741 339.637 1.00 156.20 835 HIS A CA 1
ATOM 6245 C C . HIS A 1 835 ? 9.500 53.682 340.596 1.00 153.88 835 HIS A C 1
ATOM 6246 O O . HIS A 1 835 ? 10.122 52.721 340.131 1.00 158.07 835 HIS A O 1
ATOM 6253 N N . LEU A 1 836 ? 9.283 53.806 341.903 1.00 148.40 836 LEU A N 1
ATOM 6254 C CA . LEU A 1 836 ? 9.815 52.852 342.870 1.00 128.96 836 LEU A CA 1
ATOM 6255 C C . LEU A 1 836 ? 8.764 51.790 343.172 1.00 142.02 836 LEU A C 1
ATOM 6256 O O . LEU A 1 836 ? 7.690 52.104 343.699 1.00 136.09 836 LEU A O 1
ATOM 6261 N N . LYS A 1 837 ? 9.078 50.539 342.845 1.00 149.05 837 LYS A N 1
ATOM 6262 C CA . LYS A 1 837 ? 8.164 49.437 343.113 1.00 151.29 837 LYS A CA 1
ATOM 6263 C C . LYS A 1 837 ? 8.021 49.221 344.616 1.00 141.30 837 LYS A C 1
ATOM 6264 O O . LYS A 1 837 ? 8.988 49.347 345.373 1.00 134.14 837 LYS A O 1
ATOM 6270 N N . ALA A 1 838 ? 6.798 48.893 345.044 1.00 140.88 838 ALA A N 1
ATOM 6271 C CA . ALA A 1 838 ? 6.516 48.769 346.471 1.00 127.89 838 ALA A CA 1
ATOM 6272 C C . ALA A 1 838 ? 7.337 47.663 347.122 1.00 137.18 838 ALA A C 1
ATOM 6273 O O . ALA A 1 838 ? 7.651 47.746 348.315 1.00 131.99 838 ALA A O 1
ATOM 6275 N N . GLU A 1 839 ? 7.693 46.624 346.362 1.00 153.39 839 GLU A N 1
ATOM 6276 C CA . GLU A 1 839 ? 8.522 45.558 346.914 1.00 155.31 839 GLU A CA 1
ATOM 6277 C C . GLU A 1 839 ? 9.921 46.054 347.256 1.00 138.93 839 GLU A C 1
ATOM 6278 O O . GLU A 1 839 ? 10.594 45.467 348.112 1.00 135.33 839 GLU A O 1
ATOM 6284 N N . HIS A 1 840 ? 10.371 47.128 346.609 1.00 135.59 840 HIS A N 1
ATOM 6285 C CA . HIS A 1 840 ? 11.687 47.701 346.852 1.00 145.56 840 HIS A CA 1
ATOM 6286 C C . HIS A 1 840 ? 11.663 48.851 347.852 1.00 145.89 840 HIS A C 1
ATOM 6287 O O . HIS A 1 840 ? 12.630 49.614 347.919 1.00 142.75 840 HIS A O 1
ATOM 6294 N N . LEU A 1 841 ? 10.588 49.006 348.615 1.00 138.16 841 LEU A N 1
ATOM 6295 C CA . LEU A 1 841 ? 10.545 50.086 349.594 1.00 131.21 841 LEU A CA 1
ATOM 6296 C C . LEU A 1 841 ? 11.269 49.716 350.889 1.00 136.88 841 LEU A C 1
ATOM 6297 O O . LEU A 1 841 ? 12.022 50.547 351.414 1.00 131.13 841 LEU A O 1
ATOM 6302 N N . PRO A 1 842 ? 11.082 48.510 351.446 1.00 133.96 842 PRO A N 1
ATOM 6303 C CA . PRO A 1 842 ? 11.801 48.170 352.688 1.00 127.77 842 PRO A CA 1
ATOM 6304 C C . PRO A 1 842 ? 13.316 48.234 352.576 1.00 126.93 842 PRO A C 1
ATOM 6305 O O . PRO A 1 842 ? 13.989 48.310 353.611 1.00 139.07 842 PRO A O 1
ATOM 6309 N N . VAL A 1 843 ? 13.880 48.208 351.365 1.00 125.85 843 VAL A N 1
ATOM 6310 C CA . VAL A 1 843 ? 15.331 48.277 351.226 1.00 129.79 843 VAL A CA 1
ATOM 6311 C C . VAL A 1 843 ? 15.876 49.625 351.679 1.00 128.60 843 VAL A C 1
ATOM 6312 O O . VAL A 1 843 ? 17.068 49.741 351.983 1.00 137.88 843 VAL A O 1
ATOM 6316 N N . PHE A 1 844 ? 15.026 50.651 351.751 1.00 123.13 844 PHE A N 1
ATOM 6317 C CA . PHE A 1 844 ? 15.448 51.990 352.140 1.00 123.34 844 PHE A CA 1
ATOM 6318 C C . PHE A 1 844 ? 14.982 52.363 353.544 1.00 125.38 844 PHE A C 1
ATOM 6319 O O . PHE A 1 844 ? 14.984 53.545 353.901 1.00 117.23 844 PHE A O 1
ATOM 6327 N N . ASP A 1 845 ? 14.581 51.381 354.346 1.00 120.85 845 ASP A N 1
ATOM 6328 C CA . ASP A 1 845 ? 14.194 51.658 355.721 1.00 113.06 845 ASP A CA 1
ATOM 6329 C C . ASP A 1 845 ? 15.427 51.943 356.570 1.00 112.58 845 ASP A C 1
ATOM 6330 O O . ASP A 1 845 ? 16.448 51.257 356.464 1.00 116.14 845 ASP A O 1
ATOM 6335 N N . CYS A 1 846 ? 15.328 52.963 357.416 1.00 101.61 846 CYS A N 1
ATOM 6336 C CA . CYS A 1 846 ? 16.417 53.392 358.285 1.00 102.22 846 CYS A CA 1
ATOM 6337 C C . CYS A 1 846 ? 15.977 53.336 359.747 1.00 107.14 846 CYS A C 1
ATOM 6338 O O . CYS A 1 846 ? 14.825 53.031 360.067 1.00 110.47 846 CYS A O 1
ATOM 6341 N N . ALA A 1 847 ? 16.925 53.627 360.642 1.00 109.16 847 ALA A N 1
ATOM 6342 C CA . ALA A 1 847 ? 16.656 53.558 362.074 1.00 117.02 847 ALA A CA 1
ATOM 6343 C C . ALA A 1 847 ? 15.712 54.656 362.544 1.00 117.25 847 ALA A C 1
ATOM 6344 O O . ALA A 1 847 ? 15.186 54.566 363.657 1.00 134.10 847 ALA A O 1
ATOM 6346 N N . ASN A 1 848 ? 15.492 55.683 361.731 1.00 96.92 848 ASN A N 1
ATOM 6347 C CA . ASN A 1 848 ? 14.601 56.781 362.066 1.00 104.24 848 ASN A CA 1
ATOM 6348 C C . ASN A 1 848 ? 13.768 57.131 360.843 1.00 109.71 848 ASN A C 1
ATOM 6349 O O . ASN A 1 848 ? 14.233 56.971 359.708 1.00 105.33 848 ASN A O 1
ATOM 6354 N N . PRO A 1 849 ? 12.533 57.591 361.042 1.00 112.00 849 PRO A N 1
ATOM 6355 C CA . PRO A 1 849 ? 11.724 58.031 359.899 1.00 121.09 849 PRO A CA 1
ATOM 6356 C C . PRO A 1 849 ? 12.416 59.158 359.149 1.00 118.31 849 PRO A C 1
ATOM 6357 O O . PRO A 1 849 ? 13.018 60.053 359.745 1.00 113.57 849 PRO A O 1
ATOM 6361 N N . CYS A 1 850 ? 12.337 59.094 357.825 1.00 121.82 850 CYS A N 1
ATOM 6362 C CA . CYS A 1 850 ? 13.024 60.033 356.950 1.00 117.85 850 CYS A CA 1
ATOM 6363 C C . CYS A 1 850 ? 12.058 61.129 356.522 1.00 116.82 850 CYS A C 1
ATOM 6364 O O . CYS A 1 850 ? 10.950 60.840 356.062 1.00 116.38 850 CYS A O 1
ATOM 6367 N N . GLY A 1 851 ? 12.477 62.379 356.667 1.00 120.94 851 GLY A N 1
ATOM 6368 C CA . GLY A 1 851 ? 11.583 63.462 356.308 1.00 121.13 851 GLY A CA 1
ATOM 6369 C C . GLY A 1 851 ? 10.500 63.618 357.364 1.00 123.83 851 GLY A C 1
ATOM 6370 O O . GLY A 1 851 ? 10.517 62.963 358.405 1.00 124.55 851 GLY A O 1
ATOM 6371 N N . LYS A 1 852 ? 9.526 64.480 357.069 1.00 137.60 852 LYS A N 1
ATOM 6372 C CA . LYS A 1 852 ? 8.617 64.899 358.129 1.00 146.91 852 LYS A CA 1
ATOM 6373 C C . LYS A 1 852 ? 7.332 64.088 358.219 1.00 152.76 852 LYS A C 1
ATOM 6374 O O . LYS A 1 852 ? 6.922 63.742 359.331 1.00 168.38 852 LYS A O 1
ATOM 6380 N N . LYS A 1 853 ? 6.667 63.763 357.114 1.00 136.81 853 LYS A N 1
ATOM 6381 C CA . LYS A 1 853 ? 5.610 62.758 357.177 1.00 146.06 853 LYS A CA 1
ATOM 6382 C C . LYS A 1 853 ? 6.019 61.423 356.540 1.00 142.34 853 LYS A C 1
ATOM 6383 O O . LYS A 1 853 ? 5.153 60.621 356.154 1.00 142.18 853 LYS A O 1
ATOM 6389 N N . GLY A 1 854 ? 7.324 61.180 356.397 1.00 128.11 854 GLY A N 1
ATOM 6390 C CA . GLY A 1 854 ? 7.793 59.811 356.315 1.00 122.79 854 GLY A CA 1
ATOM 6391 C C . GLY A 1 854 ? 7.486 59.089 357.615 1.00 128.24 854 GLY A C 1
ATOM 6392 O O . GLY A 1 854 ? 7.604 59.657 358.702 1.00 136.31 854 GLY A O 1
ATOM 6393 N N . LYS A 1 855 ? 7.096 57.823 357.498 1.00 122.69 855 LYS A N 1
ATOM 6394 C CA . LYS A 1 855 ? 6.615 57.069 358.648 1.00 117.09 855 LYS A CA 1
ATOM 6395 C C . LYS A 1 855 ? 7.240 55.691 358.804 1.00 118.82 855 LYS A C 1
ATOM 6396 O O . LYS A 1 855 ? 7.080 55.082 359.871 1.00 123.01 855 LYS A O 1
ATOM 6402 N N . ARG A 1 856 ? 7.935 55.177 357.796 1.00 115.17 856 ARG A N 1
ATOM 6403 C CA . ARG A 1 856 ? 8.564 53.870 357.906 1.00 117.99 856 ARG A CA 1
ATOM 6404 C C . ARG A 1 856 ? 9.879 53.967 358.668 1.00 118.83 856 ARG A C 1
ATOM 6405 O O . ARG A 1 856 ? 10.631 54.935 358.523 1.00 123.80 856 ARG A O 1
ATOM 6413 N N . TYR A 1 857 ? 10.147 52.956 359.490 1.00 107.66 857 TYR A N 1
ATOM 6414 C CA . TYR A 1 857 ? 11.442 52.800 360.139 1.00 103.05 857 TYR A CA 1
ATOM 6415 C C . TYR A 1 857 ? 11.582 51.345 360.562 1.00 106.25 857 TYR A C 1
ATOM 6416 O O . TYR A 1 857 ? 10.627 50.567 360.506 1.00 120.46 857 TYR A O 1
ATOM 6425 N N . LEU A 1 858 ? 12.789 50.985 360.989 1.00 97.53 858 LEU A N 1
ATOM 6426 C CA . LEU A 1 858 ? 13.090 49.605 361.340 1.00 105.15 858 LEU A CA 1
ATOM 6427 C C . LEU A 1 858 ? 12.689 49.301 362.777 1.00 106.24 858 LEU A C 1
ATOM 6428 O O . LEU A 1 858 ? 12.787 50.147 363.670 1.00 110.31 858 LEU A O 1
ATOM 6433 N N . SER A 1 859 ? 12.253 48.064 362.991 1.00 100.90 859 SER A N 1
ATOM 6434 C CA . SER A 1 859 ? 11.773 47.636 364.293 1.00 93.22 859 SER A CA 1
ATOM 6435 C C . SER A 1 859 ? 12.923 47.506 365.288 1.00 102.99 859 SER A C 1
ATOM 6436 O O . SER A 1 859 ? 14.091 47.351 364.921 1.00 99.75 859 SER A O 1
ATOM 6439 N N . VAL A 1 860 ? 12.571 47.584 366.574 1.00 101.74 860 VAL A N 1
ATOM 6440 C CA . VAL A 1 860 ? 13.499 47.182 367.626 1.00 91.63 860 VAL A CA 1
ATOM 6441 C C . VAL A 1 860 ? 13.939 45.741 367.406 1.00 99.95 860 VAL A C 1
ATOM 6442 O O . VAL A 1 860 ? 15.108 45.388 367.612 1.00 99.92 860 VAL A O 1
ATOM 6446 N N . GLU A 1 861 ? 13.010 44.892 366.958 1.00 96.30 861 GLU A N 1
ATOM 6447 C CA . GLU A 1 861 ? 13.320 43.488 366.719 1.00 99.05 861 GLU A CA 1
ATOM 6448 C C . GLU A 1 861 ? 14.261 43.308 365.534 1.00 99.55 861 GLU A C 1
ATOM 6449 O O . GLU A 1 861 ? 15.030 42.340 365.499 1.00 105.28 861 GLU A O 1
ATOM 6455 N N . SER A 1 862 ? 14.212 44.217 364.558 1.00 93.29 862 SER A N 1
ATOM 6456 C CA . SER A 1 862 ? 15.120 44.129 363.418 1.00 96.72 862 SER A CA 1
ATOM 6457 C C . SER A 1 862 ? 16.566 44.284 363.867 1.00 95.20 862 SER A C 1
ATOM 6458 O O . SER A 1 862 ? 17.446 43.526 363.443 1.00 104.37 862 SER A O 1
ATOM 6461 N N . HIS A 1 863 ? 16.829 45.275 364.723 1.00 88.38 863 HIS A N 1
ATOM 6462 C CA . HIS A 1 863 ? 18.159 45.422 365.304 1.00 102.32 863 HIS A CA 1
ATOM 6463 C C . HIS A 1 863 ? 18.576 44.150 366.030 1.00 102.26 863 HIS A C 1
ATOM 6464 O O . HIS A 1 863 ? 19.650 43.598 365.769 1.00 95.33 863 HIS A O 1
ATOM 6471 N N . ILE A 1 864 ? 17.715 43.655 366.925 1.00 96.69 864 ILE A N 1
ATOM 6472 C CA . ILE A 1 864 ? 18.066 42.516 367.771 1.00 108.18 864 ILE A CA 1
ATOM 6473 C C . ILE A 1 864 ? 18.386 41.289 366.927 1.00 110.33 864 ILE A C 1
ATOM 6474 O O . ILE A 1 864 ? 19.361 40.574 367.190 1.00 108.02 864 ILE A O 1
ATOM 6479 N N . HIS A 1 865 ? 17.578 41.028 365.897 1.00 108.32 865 HIS A N 1
ATOM 6480 C CA . HIS A 1 865 ? 17.692 39.760 365.184 1.00 111.67 865 HIS A CA 1
ATOM 6481 C C . HIS A 1 865 ? 18.979 39.666 364.372 1.00 113.80 865 HIS A C 1
ATOM 6482 O O . HIS A 1 865 ? 19.463 38.556 364.121 1.00 129.61 865 HIS A O 1
ATOM 6489 N N . MET A 1 866 ? 19.558 40.799 363.962 1.00 89.88 866 MET A N 1
ATOM 6490 C CA . MET A 1 866 ? 20.834 40.728 363.256 1.00 98.46 866 MET A CA 1
ATOM 6491 C C . MET A 1 866 ? 22.017 40.651 364.213 1.00 101.28 866 MET A C 1
ATOM 6492 O O . MET A 1 866 ? 23.005 39.976 363.903 1.00 108.60 866 MET A O 1
ATOM 6497 N N . MET A 1 867 ? 21.951 41.328 365.365 1.00 100.29 867 MET A N 1
ATOM 6498 C CA . MET A 1 867 ? 22.938 41.071 366.411 1.00 103.86 867 MET A CA 1
ATOM 6499 C C . MET A 1 867 ? 23.036 39.579 366.679 1.00 108.94 867 MET A C 1
ATOM 6500 O O . MET A 1 867 ? 24.133 39.015 366.756 1.00 101.80 867 MET A O 1
ATOM 6505 N N . ALA A 1 868 ? 21.881 38.925 366.816 1.00 105.97 868 ALA A N 1
ATOM 6506 C CA . ALA A 1 868 ? 21.847 37.474 366.940 1.00 104.51 868 ALA A CA 1
ATOM 6507 C C . ALA A 1 868 ? 22.564 36.810 365.773 1.00 108.05 868 ALA A C 1
ATOM 6508 O O . ALA A 1 868 ? 23.497 36.022 365.971 1.00 111.99 868 ALA A O 1
ATOM 6510 N N . ALA A 1 869 ? 22.143 37.127 364.544 1.00 94.21 869 ALA A N 1
ATOM 6511 C CA . ALA A 1 869 ? 22.719 36.488 363.364 1.00 101.67 869 ALA A CA 1
ATOM 6512 C C . ALA A 1 869 ? 24.234 36.641 363.320 1.00 109.79 869 ALA A C 1
ATOM 6513 O O . ALA A 1 869 ? 24.930 35.769 362.786 1.00 124.34 869 ALA A O 1
ATOM 6515 N N . ALA A 1 870 ? 24.764 37.722 363.889 1.00 102.69 870 ALA A N 1
ATOM 6516 C CA . ALA A 1 870 ? 26.205 37.926 363.941 1.00 99.03 870 ALA A CA 1
ATOM 6517 C C . ALA A 1 870 ? 26.841 37.355 365.203 1.00 110.68 870 ALA A C 1
ATOM 6518 O O . ALA A 1 870 ? 27.988 36.896 365.150 1.00 111.33 870 ALA A O 1
ATOM 6520 N N . GLN A 1 871 ? 26.119 37.358 366.330 1.00 113.29 871 GLN A N 1
ATOM 6521 C CA . GLN A 1 871 ? 26.716 36.982 367.611 1.00 109.80 871 GLN A CA 1
ATOM 6522 C C . GLN A 1 871 ? 27.204 35.540 367.617 1.00 108.13 871 GLN A C 1
ATOM 6523 O O . GLN A 1 871 ? 28.167 35.211 368.320 1.00 117.44 871 GLN A O 1
ATOM 6529 N N . SER A 1 872 ? 26.562 34.671 366.837 1.00 109.52 872 SER A N 1
ATOM 6530 C CA . SER A 1 872 ? 26.922 33.258 366.818 1.00 119.18 872 SER A CA 1
ATOM 6531 C C . SER A 1 872 ? 28.310 33.011 366.240 1.00 113.13 872 SER A C 1
ATOM 6532 O O . SER A 1 872 ? 28.870 31.925 366.432 1.00 114.53 872 SER A O 1
ATOM 6535 N N . PHE A 1 873 ? 28.873 33.983 365.534 1.00 108.60 873 PHE A N 1
ATOM 6536 C CA . PHE A 1 873 ? 30.182 33.850 364.914 1.00 109.18 873 PHE A CA 1
ATOM 6537 C C . PHE A 1 873 ? 31.117 34.957 365.374 1.00 104.96 873 PHE A C 1
ATOM 6538 O O . PHE A 1 873 ? 31.898 35.497 364.590 1.00 96.28 873 PHE A O 1
ATOM 6546 N N . ILE A 1 874 ? 31.047 35.310 366.654 1.00 101.13 874 ILE A N 1
ATOM 6547 C CA . ILE A 1 874 ? 31.857 36.383 367.218 1.00 102.05 874 ILE A CA 1
ATOM 6548 C C . ILE A 1 874 ? 32.387 35.923 368.565 1.00 111.81 874 ILE A C 1
ATOM 6549 O O . ILE A 1 874 ? 31.623 35.433 369.404 1.00 116.57 874 ILE A O 1
ATOM 6554 N N . SER A 1 875 ? 33.698 36.071 368.765 1.00 98.99 875 SER A N 1
ATOM 6555 C CA . SER A 1 875 ? 34.326 35.618 370.001 1.00 107.76 875 SER A CA 1
ATOM 6556 C C . SER A 1 875 ? 33.773 36.368 371.205 1.00 110.27 875 SER A C 1
ATOM 6557 O O . SER A 1 875 ? 33.386 35.758 372.208 1.00 108.51 875 SER A O 1
ATOM 6560 N N . GLY A 1 876 ? 33.728 37.695 371.122 1.00 105.88 876 GLY A N 1
ATOM 6561 C CA . GLY A 1 876 ? 33.176 38.502 372.191 1.00 93.94 876 GLY A CA 1
ATOM 6562 C C . GLY A 1 876 ? 31.713 38.829 371.978 1.00 100.83 876 GLY A C 1
ATOM 6563 O O . GLY A 1 876 ? 30.912 37.944 371.660 1.00 103.15 876 GLY A O 1
ATOM 6564 N N . ALA A 1 877 ? 31.351 40.097 372.142 1.00 98.65 877 ALA A N 1
ATOM 6565 C CA . ALA A 1 877 ? 29.973 40.547 371.999 1.00 98.97 877 ALA A CA 1
ATOM 6566 C C . ALA A 1 877 ? 29.891 41.642 370.935 1.00 98.15 877 ALA A C 1
ATOM 6567 O O . ALA A 1 877 ? 30.859 41.926 370.225 1.00 107.21 877 ALA A O 1
ATOM 6569 N N . ILE A 1 878 ? 28.719 42.263 370.836 1.00 97.33 878 ILE A N 1
ATOM 6570 C CA . ILE A 1 878 ? 28.443 43.281 369.829 1.00 94.98 878 ILE A CA 1
ATOM 6571 C C . ILE A 1 878 ? 28.034 44.560 370.544 1.00 93.61 878 ILE A C 1
ATOM 6572 O O . ILE A 1 878 ? 27.034 44.579 371.274 1.00 105.48 878 ILE A O 1
ATOM 6577 N N . SER A 1 879 ? 28.806 45.624 370.334 1.00 91.10 879 SER A N 1
ATOM 6578 C CA . SER A 1 879 ? 28.454 46.929 370.875 1.00 92.15 879 SER A CA 1
ATOM 6579 C C . SER A 1 879 ? 27.086 47.358 370.366 1.00 82.21 879 SER A C 1
ATOM 6580 O O . SER A 1 879 ? 26.814 47.299 369.164 1.00 89.38 879 SER A O 1
ATOM 6583 N N . LYS A 1 880 ? 26.221 47.789 371.287 1.00 76.31 880 LYS A N 1
ATOM 6584 C CA . LYS A 1 880 ? 24.868 48.179 370.908 1.00 91.71 880 LYS A CA 1
ATOM 6585 C C . LYS A 1 880 ? 24.110 48.894 372.019 1.00 95.21 880 LYS A C 1
ATOM 6586 O O . LYS A 1 880 ? 24.074 48.427 373.162 1.00 105.86 880 LYS A O 1
ATOM 6592 N N . THR A 1 881 ? 23.497 50.028 371.682 1.00 89.03 881 THR A N 1
ATOM 6593 C CA . THR A 1 881 ? 22.462 50.658 372.497 1.00 94.57 881 THR A CA 1
ATOM 6594 C C . THR A 1 881 ? 21.278 50.925 371.578 1.00 89.74 881 THR A C 1
ATOM 6595 O O . THR A 1 881 ? 21.350 51.797 370.707 1.00 90.97 881 THR A O 1
ATOM 6599 N N . ILE A 1 882 ? 20.197 50.174 371.762 1.00 82.88 882 ILE A N 1
ATOM 6600 C CA . ILE A 1 882 ? 19.036 50.272 370.883 1.00 86.87 882 ILE A CA 1
ATOM 6601 C C . ILE A 1 882 ? 18.256 51.536 371.220 1.00 81.24 882 ILE A C 1
ATOM 6602 O O . ILE A 1 882 ? 17.851 51.740 372.369 1.00 80.92 882 ILE A O 1
ATOM 6607 N N . ASN A 1 883 ? 18.048 52.388 370.220 1.00 87.42 883 ASN A N 1
ATOM 6608 C CA . ASN A 1 883 ? 17.192 53.553 370.386 1.00 81.80 883 ASN A CA 1
ATOM 6609 C C . ASN A 1 883 ? 15.736 53.132 370.246 1.00 95.26 883 ASN A C 1
ATOM 6610 O O . ASN A 1 883 ? 15.349 52.524 369.243 1.00 111.04 883 ASN A O 1
ATOM 6615 N N . MET A 1 884 ? 14.931 53.448 371.254 1.00 90.55 884 MET A N 1
ATOM 6616 C CA . MET A 1 884 ? 13.541 53.036 371.246 1.00 109.29 884 MET A CA 1
ATOM 6617 C C . MET A 1 884 ? 12.625 54.253 371.208 1.00 111.84 884 MET A C 1
ATOM 6618 O O . MET A 1 884 ? 13.004 55.333 371.674 1.00 89.40 884 MET A O 1
ATOM 6623 N N . PRO A 1 885 ? 11.422 54.115 370.645 1.00 116.22 885 PRO A N 1
ATOM 6624 C CA . PRO A 1 885 ? 10.523 55.270 370.545 1.00 104.65 885 PRO A CA 1
ATOM 6625 C C . PRO A 1 885 ? 10.197 55.842 371.915 1.00 101.86 885 PRO A C 1
ATOM 6626 O O . PRO A 1 885 ? 10.154 55.126 372.917 1.00 103.00 885 PRO A O 1
ATOM 6630 N N . ASN A 1 886 ? 9.982 57.161 371.948 1.00 99.74 886 ASN A N 1
ATOM 6631 C CA . ASN A 1 886 ? 9.582 57.820 373.187 1.00 99.26 886 ASN A CA 1
ATOM 6632 C C . ASN A 1 886 ? 8.321 57.196 373.768 1.00 107.42 886 ASN A C 1
ATOM 6633 O O . ASN A 1 886 ? 8.152 57.151 374.992 1.00 105.40 886 ASN A O 1
ATOM 6638 N N . SER A 1 887 ? 7.434 56.698 372.907 1.00 117.80 887 SER A N 1
ATOM 6639 C CA . SER A 1 887 ? 6.186 56.070 373.318 1.00 116.20 887 SER A CA 1
ATOM 6640 C C . SER A 1 887 ? 6.379 54.693 373.941 1.00 107.59 887 SER A C 1
ATOM 6641 O O . SER A 1 887 ? 5.379 54.055 374.288 1.00 107.79 887 SER A O 1
ATOM 6644 N N . ALA A 1 888 ? 7.613 54.219 374.091 1.00 96.22 888 ALA A N 1
ATOM 6645 C CA . ALA A 1 888 ? 7.844 52.871 374.592 1.00 96.75 888 ALA A CA 1
ATOM 6646 C C . ALA A 1 888 ? 7.411 52.743 376.048 1.00 101.93 888 ALA A C 1
ATOM 6647 O O . ALA A 1 888 ? 7.437 53.707 376.818 1.00 104.72 888 ALA A O 1
ATOM 6649 N N . THR A 1 889 ? 7.009 51.532 376.420 1.00 101.05 889 THR A N 1
ATOM 6650 C CA . THR A 1 889 ? 6.597 51.217 377.779 1.00 97.01 889 THR A CA 1
ATOM 6651 C C . THR A 1 889 ? 7.676 50.400 378.479 1.00 93.21 889 THR A C 1
ATOM 6652 O O . THR A 1 889 ? 8.618 49.899 377.859 1.00 98.50 889 THR A O 1
ATOM 6656 N N . ILE A 1 890 ? 7.524 50.276 379.799 1.00 97.48 890 ILE A N 1
ATOM 6657 C CA . ILE A 1 890 ? 8.474 49.500 380.591 1.00 95.03 890 ILE A CA 1
ATOM 6658 C C . ILE A 1 890 ? 8.400 48.025 380.216 1.00 104.76 890 ILE A C 1
ATOM 6659 O O . ILE A 1 890 ? 9.420 47.324 380.190 1.00 114.44 890 ILE A O 1
ATOM 6664 N N . ALA A 1 891 ? 7.198 47.533 379.904 1.00 110.79 891 ALA A N 1
ATOM 6665 C CA . ALA A 1 891 ? 7.053 46.140 379.493 1.00 101.42 891 ALA A CA 1
ATOM 6666 C C . ALA A 1 891 ? 7.782 45.872 378.182 1.00 102.70 891 ALA A C 1
ATOM 6667 O O . ALA A 1 891 ? 8.444 44.838 378.033 1.00 103.16 891 ALA A O 1
ATOM 6669 N N . GLU A 1 892 ? 7.670 46.792 377.218 1.00 103.33 892 GLU A N 1
ATOM 6670 C CA . GLU A 1 892 ? 8.418 46.652 375.971 1.00 105.73 892 GLU A CA 1
ATOM 6671 C C . GLU A 1 892 ? 9.919 46.661 376.229 1.00 99.47 892 GLU A C 1
ATOM 6672 O O . GLU A 1 892 ? 10.672 45.918 375.588 1.00 92.42 892 GLU A O 1
ATOM 6678 N N . THR A 1 893 ? 10.370 47.508 377.158 1.00 99.60 893 THR A N 1
ATOM 6679 C CA . THR A 1 893 ? 11.778 47.547 377.536 1.00 102.81 893 THR A CA 1
ATOM 6680 C C . THR A 1 893 ? 12.258 46.176 377.996 1.00 100.63 893 THR A C 1
ATOM 6681 O O . THR A 1 893 ? 13.230 45.628 377.464 1.00 97.41 893 THR A O 1
ATOM 6685 N N . LEU A 1 894 ? 11.576 45.605 378.992 1.00 89.43 894 LEU A N 1
ATOM 6686 C CA . LEU A 1 894 ? 11.936 44.275 379.469 1.00 100.72 894 LEU A CA 1
ATOM 6687 C C . LEU A 1 894 ? 11.746 43.227 378.380 1.00 107.81 894 LEU A C 1
ATOM 6688 O O . LEU A 1 894 ? 12.499 42.248 378.312 1.00 104.47 894 LEU A O 1
ATOM 6693 N N . ALA A 1 895 ? 10.741 43.414 377.519 1.00 110.89 895 ALA A N 1
ATOM 6694 C CA . ALA A 1 895 ? 10.537 42.490 376.408 1.00 103.52 895 ALA A CA 1
ATOM 6695 C C . ALA A 1 895 ? 11.747 42.468 375.483 1.00 99.68 895 ALA A C 1
ATOM 6696 O O . ALA A 1 895 ? 12.167 41.399 375.026 1.00 98.58 895 ALA A O 1
ATOM 6698 N N . ALA A 1 896 ? 12.322 43.639 375.202 1.00 96.21 896 ALA A N 1
ATOM 6699 C CA . ALA A 1 896 ? 13.520 43.701 374.370 1.00 89.02 896 ALA A CA 1
ATOM 6700 C C . ALA A 1 896 ? 14.670 42.933 375.008 1.00 90.91 896 ALA A C 1
ATOM 6701 O O . ALA A 1 896 ? 15.363 42.159 374.338 1.00 94.66 896 ALA A O 1
ATOM 6703 N N . TYR A 1 897 ? 14.889 43.140 376.310 1.00 105.02 897 TYR A N 1
ATOM 6704 C CA . TYR A 1 897 ? 15.906 42.378 377.028 1.00 93.73 897 TYR A CA 1
ATOM 6705 C C . TYR A 1 897 ? 15.634 40.883 376.932 1.00 97.58 897 TYR A C 1
ATOM 6706 O O . TYR A 1 897 ? 16.526 40.095 376.593 1.00 97.98 897 TYR A O 1
ATOM 6715 N N . GLU A 1 898 ? 14.398 40.475 377.230 1.00 100.19 898 GLU A N 1
ATOM 6716 C CA . GLU A 1 898 ? 14.045 39.061 377.161 1.00 100.52 898 GLU A CA 1
ATOM 6717 C C . GLU A 1 898 ? 14.207 38.519 375.747 1.00 113.66 898 GLU A C 1
ATOM 6718 O O . GLU A 1 898 ? 14.660 37.384 375.558 1.00 110.35 898 GLU A O 1
ATOM 6724 N N . LEU A 1 899 ? 13.844 39.316 374.738 1.00 114.70 899 LEU A N 1
ATOM 6725 C CA . LEU A 1 899 ? 13.975 38.854 373.360 1.00 97.03 899 LEU A CA 1
ATOM 6726 C C . LEU A 1 899 ? 15.438 38.686 372.974 1.00 105.08 899 LEU A C 1
ATOM 6727 O O . LEU A 1 899 ? 15.784 37.775 372.212 1.00 111.61 899 LEU A O 1
ATOM 6732 N N . SER A 1 900 ? 16.311 39.557 373.484 1.00 110.33 900 SER A N 1
ATOM 6733 C CA . SER A 1 900 ? 17.738 39.392 373.233 1.00 103.95 900 SER A CA 1
ATOM 6734 C C . SER A 1 900 ? 18.235 38.061 373.788 1.00 106.88 900 SER A C 1
ATOM 6735 O O . SER A 1 900 ? 18.909 37.295 373.091 1.00 106.22 900 SER A O 1
ATOM 6738 N N . HIS A 1 901 ? 17.878 37.748 375.034 1.00 108.99 901 HIS A N 1
ATOM 6739 C CA . HIS A 1 901 ? 18.261 36.466 375.612 1.00 110.34 901 HIS A CA 1
ATOM 6740 C C . HIS A 1 901 ? 17.721 35.283 374.818 1.00 112.77 901 HIS A C 1
ATOM 6741 O O . HIS A 1 901 ? 18.282 34.186 374.914 1.00 100.05 901 HIS A O 1
ATOM 6748 N N . SER A 1 902 ? 16.651 35.478 374.039 1.00 128.25 902 SER A N 1
ATOM 6749 C CA . SER A 1 902 ? 16.087 34.371 373.274 1.00 123.63 902 SER A CA 1
ATOM 6750 C C . SER A 1 902 ? 17.078 33.853 372.243 1.00 117.81 902 SER A C 1
ATOM 6751 O O . SER A 1 902 ? 17.152 32.644 371.996 1.00 118.26 902 SER A O 1
ATOM 6754 N N . LEU A 1 903 ? 17.849 34.749 371.634 1.00 112.04 903 LEU A N 1
ATOM 6755 C CA . LEU A 1 903 ? 18.650 34.422 370.462 1.00 110.85 903 LEU A CA 1
ATOM 6756 C C . LEU A 1 903 ? 20.151 34.414 370.748 1.00 107.79 903 LEU A C 1
ATOM 6757 O O . LEU A 1 903 ? 20.960 34.673 369.853 1.00 116.28 903 LEU A O 1
ATOM 6762 N N . GLY A 1 904 ? 20.542 34.122 371.985 1.00 98.47 904 GLY A N 1
ATOM 6763 C CA . GLY A 1 904 ? 21.954 34.023 372.304 1.00 85.40 904 GLY A CA 1
ATOM 6764 C C . GLY A 1 904 ? 22.702 35.337 372.301 1.00 91.81 904 GLY A C 1
ATOM 6765 O O . GLY A 1 904 ? 23.909 35.354 372.041 1.00 98.59 904 GLY A O 1
ATOM 6766 N N . ILE A 1 905 ? 22.015 36.446 372.575 1.00 98.35 905 ILE A N 1
ATOM 6767 C CA . ILE A 1 905 ? 22.700 37.722 372.721 1.00 102.37 905 ILE A CA 1
ATOM 6768 C C . ILE A 1 905 ? 23.463 37.728 374.037 1.00 95.90 905 ILE A C 1
ATOM 6769 O O . ILE A 1 905 ? 22.978 37.227 375.061 1.00 103.85 905 ILE A O 1
ATOM 6774 N N . LYS A 1 906 ? 24.677 38.277 374.014 1.00 91.68 906 LYS A N 1
ATOM 6775 C CA . LYS A 1 906 ? 25.491 38.343 375.220 1.00 102.62 906 LYS A CA 1
ATOM 6776 C C . LYS A 1 906 ? 25.253 39.613 376.025 1.00 96.37 906 LYS A C 1
ATOM 6777 O O . LYS A 1 906 ? 25.314 39.573 377.259 1.00 94.07 906 LYS A O 1
ATOM 6783 N N . ALA A 1 907 ? 24.978 40.734 375.363 1.00 86.41 907 ALA A N 1
ATOM 6784 C CA . ALA A 1 907 ? 24.753 41.989 376.064 1.00 84.06 907 ALA A CA 1
ATOM 6785 C C . ALA A 1 907 ? 23.863 42.888 375.222 1.00 95.37 907 ALA A C 1
ATOM 6786 O O . ALA A 1 907 ? 23.836 42.786 373.993 1.00 108.46 907 ALA A O 1
ATOM 6788 N N . ASN A 1 908 ? 23.140 43.777 375.899 1.00 91.76 908 ASN A N 1
ATOM 6789 C CA . ASN A 1 908 ? 22.296 44.750 375.225 1.00 91.42 908 ASN A CA 1
ATOM 6790 C C . ASN A 1 908 ? 22.142 45.975 376.116 1.00 98.44 908 ASN A C 1
ATOM 6791 O O . ASN A 1 908 ? 22.426 45.939 377.316 1.00 106.02 908 ASN A O 1
ATOM 6796 N N . ALA A 1 909 ? 21.690 47.068 375.506 1.00 89.35 909 ALA A N 1
ATOM 6797 C CA . ALA A 1 909 ? 21.507 48.328 376.210 1.00 84.71 909 ALA A CA 1
ATOM 6798 C C . ALA A 1 909 ? 20.440 49.128 375.482 1.00 91.91 909 ALA A C 1
ATOM 6799 O O . ALA A 1 909 ? 20.354 49.077 374.253 1.00 101.56 909 ALA A O 1
ATOM 6801 N N . LEU A 1 910 ? 19.634 49.864 376.241 1.00 94.17 910 LEU A N 1
ATOM 6802 C CA . LEU A 1 910 ? 18.487 50.570 375.696 1.00 87.63 910 LEU A CA 1
ATOM 6803 C C . LEU A 1 910 ? 18.570 52.054 376.026 1.00 85.50 910 LEU A C 1
ATOM 6804 O O . LEU A 1 910 ? 19.100 52.447 377.070 1.00 102.45 910 LEU A O 1
ATOM 6809 N N . TYR A 1 911 ? 18.051 52.874 375.116 1.00 84.99 911 TYR A N 1
ATOM 6810 C CA . TYR A 1 911 ? 17.795 54.281 375.405 1.00 80.66 911 TYR A CA 1
ATOM 6811 C C . TYR A 1 911 ? 16.531 54.686 374.667 1.00 80.23 911 TYR A C 1
ATOM 6812 O O . TYR A 1 911 ? 16.463 54.566 373.440 1.00 101.37 911 TYR A O 1
ATOM 6821 N N . ARG A 1 912 ? 15.541 55.163 375.411 1.00 81.23 912 ARG A N 1
ATOM 6822 C CA . ARG A 1 912 ? 14.274 55.591 374.839 1.00 90.80 912 ARG A CA 1
ATOM 6823 C C . ARG A 1 912 ? 14.392 57.040 374.380 1.00 96.80 912 ARG A C 1
ATOM 6824 O O . ARG A 1 912 ? 14.940 57.880 375.102 1.00 94.00 912 ARG A O 1
ATOM 6832 N N . ASP A 1 913 ? 13.898 57.322 373.175 1.00 101.44 913 ASP A N 1
ATOM 6833 C CA . ASP A 1 913 ? 13.982 58.665 372.609 1.00 87.77 913 ASP A CA 1
ATOM 6834 C C . ASP A 1 913 ? 13.414 59.700 373.572 1.00 95.31 913 ASP A C 1
ATO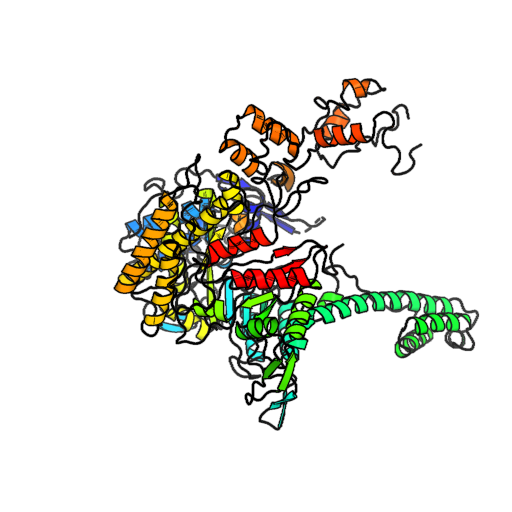M 6835 O O . ASP A 1 913 ? 12.282 59.574 374.043 1.00 111.48 913 ASP A O 1
ATOM 6840 N N . GLY A 1 914 ? 14.217 60.716 373.876 1.00 95.65 914 GLY A N 1
ATOM 6841 C CA . GLY A 1 914 ? 13.773 61.785 374.751 1.00 83.28 914 GLY A CA 1
ATOM 6842 C C . GLY A 1 914 ? 13.515 61.379 376.185 1.00 90.59 914 GLY A C 1
ATOM 6843 O O . GLY A 1 914 ? 12.636 61.955 376.832 1.00 94.60 914 GLY A O 1
ATOM 6844 N N . SER A 1 915 ? 14.260 60.401 376.705 1.00 105.73 915 SER A N 1
ATOM 6845 C CA . SER A 1 915 ? 14.079 60.004 378.098 1.00 99.24 915 SER A CA 1
ATOM 6846 C C . SER A 1 915 ? 14.733 61.001 379.042 1.00 98.36 915 SER A C 1
ATOM 6847 O O . SER A 1 915 ? 14.127 61.426 380.033 1.00 108.40 915 SER A O 1
ATOM 6850 N N . LYS A 1 916 ? 15.973 61.380 378.753 1.00 106.01 916 LYS A N 1
ATOM 6851 C CA . LYS A 1 916 ? 16.807 62.037 379.744 1.00 122.59 916 LYS A CA 1
ATOM 6852 C C . LYS A 1 916 ? 16.469 63.521 379.865 1.00 106.02 916 LYS A C 1
ATOM 6853 O O . LYS A 1 916 ? 15.833 64.122 378.995 1.00 85.88 916 LYS A O 1
ATOM 6859 N N . LEU A 1 917 ? 16.927 64.109 380.974 1.00 99.91 917 LEU A N 1
ATOM 6860 C CA . LEU A 1 917 ? 16.521 65.460 381.343 1.00 98.07 917 LEU A CA 1
ATOM 6861 C C . LEU A 1 917 ? 17.121 66.516 380.423 1.00 88.87 917 LEU A C 1
ATOM 6862 O O . LEU A 1 917 ? 16.504 67.565 380.205 1.00 98.43 917 LEU A O 1
ATOM 6867 N N . SER A 1 918 ? 18.310 66.266 379.873 1.00 82.98 918 SER A N 1
ATOM 6868 C CA . SER A 1 918 ? 18.952 67.248 379.006 1.00 102.13 918 SER A CA 1
ATOM 6869 C C . SER A 1 918 ? 18.262 67.394 377.656 1.00 115.26 918 SER A C 1
ATOM 6870 O O . SER A 1 918 ? 18.588 68.325 376.912 1.00 125.12 918 SER A O 1
ATOM 6873 N N . GLN A 1 919 ? 17.320 66.517 377.329 1.00 111.66 919 GLN A N 1
ATOM 6874 C CA . GLN A 1 919 ? 16.698 66.526 376.012 1.00 114.30 919 GLN A CA 1
ATOM 6875 C C . GLN A 1 919 ? 15.655 67.632 375.918 1.00 108.74 919 GLN A C 1
ATOM 6876 O O . GLN A 1 919 ? 14.691 67.628 376.692 1.00 117.15 919 GLN A O 1
ATOM 6882 N N . PRO A 1 920 ? 15.800 68.591 374.992 1.00 115.18 920 PRO A N 1
ATOM 6883 C CA . PRO A 1 920 ? 14.771 69.606 374.747 1.00 115.19 920 PRO A CA 1
ATOM 6884 C C . PRO A 1 920 ? 13.587 69.032 373.975 1.00 118.29 920 PRO A C 1
ATOM 6885 O O . PRO A 1 920 ? 12.523 69.650 373.961 1.00 125.29 920 PRO A O 1
#

Sequence (899 aa):
KIERKFTTAEGGAYGGVGFTTTVSEIRNPVFRNESVEVPEGWSQVASDVLAQKYFRKAGVPARLKRVKEKGVPDFLWRSVPDEAELAKLPEEERFVGETSARQVFDRLAGAWAYWGWKGGYFSTEADARAYYDEMRHMLARQMAAPNSPQWFNTGLHWAYGIDGPSQGHFYVDHATGKLQKSDSAYEHPQPHACFIQSVQDDLVNEGGIMDLWVREARLFKYGSGTGTNFSSLRGEGEKLSGGGKSSGLMGFLKIGDRAAGAIKSGGTTRRAAKMVICDMDHPDIEQFINWKVIEEQKVASLVAGSKQHEAKLNDIFAAIRSFDGSIEGATDPAGNAGLKTAIRAAKKAMIPETYINRVLQYARQGFSSIEFPTYDTDWDSEAYTTVSGQNSNNSVRVTDAFLQAVKDDADWALVRRTDGKVAKTIKARELWDQVGHAAWACADPGIQFHDTVNAWHTCPEDGQIRGSNPCSEYMFLDDTACNLASMNLLTFFEAGRFDAEGYVHATRLWTVTLEISVMMAQFPSKEIAQLSYDFRTLGLGYANIGGLLMNMGLGYDSSEGRALCGALSAIMTGVAYATSAEMAGELGAFSGYERNAGHMLRVIRNHRTAAHGHTTGYEGVNVSPVALDQVNCPDPRLVALAKSSWDEALRLGEAHGYRNAQVTVIAPTGTIGLVMDCDTTGIEPDFALVKFKKLAGGGYFKIINRSVPAALETLGYASAQISQIVAYAVGHGTLANCPTISHSALVGHGFGAREIEKIEAALPSAFDIRFVFNQWTLGDPTFDLLRHLGFTRAQIEAANDHVCGTMTLEGAPHLKAEHLPVFDCANPCGKKGKRYLSVESHIHMMAAAQSFISGAISKTINMPNSATIAETLAAYELSHSLGIKANALYRDGSKLSQP

Secondary structure (DSSP, 8-state):
----SS--SSSTTSTT--EEEEEEEE----EEEEEEEEETT--HHHHHHIIIIIS--S-EESSEEE---TTS-GGG--EEE-HHHHTTS-TTSSEE---BHHHHHHHHHHHHHHHHHHTT-SSSHHHHHHHHHHHHHHHHTTSEEE-HHHHHHTTHHHHS----B--S-EEE-TTT--EEE--BSSSS-----EEE----S-SSSTTSHHHHHHHHHHHHHHT-EEEEE-TTSPPTT-B-TTSSB---HHHHHHHHHHHHHHS-GGGSSPPPPEEEEEETT-TTHHHHHTHHHHHHHHHHHHHHHHHHHHHHHHHHHHHHHS-SS-HHHHT-TTT-HHHHHHHHHHHHTT--HHHHHHHHHHHHHS-S--------SSTT-HHHHHSSSTTSEEEEEE-HHHHHHHHHT-EEEEE-TTT--EEEEEEHHHHHHHHHHHHHHSS--EEEEHHHHHHT-S-GGG-------TTS----STTEEE-EEEEEGGGGEETTEE-HHHHHHHHHHHHHHHHHHHHH--BSSHHHHHHHHHH---EEEEE-HHHHHHHTT--SSSHHHHHHHHHHHHHHHHHHHHHHHHHHHHH---TTSGGGHHHHHHHHHHHHHHHTT-SS--SS-SSPPPP--SSS-S-HHHHHHHHHHHHHHHHHHHHH--S-S--B-B---TTHHHHTT-SS-TT-----SEEEEE-TTS-EEEEE-THHHHHHHHSS--HHHHHHHHHHHH--SSSSS-SSS-HHHHHTTT-STTHHHHHHSSSS-SS-------SSS-----TT----SSS-HHHHHHHHHHHT--SSSTT-TT--GGGSGGG--SS--SSS------HHHHHHHHHHHHTT-SS-B---EEE-TT--HHHHHHHHHHHHHTT--EE-EEETT-STT--

InterPro domains:
  IPR000788 Ribonucleotide reductase large subunit, C-terminal [PF02867] (198-746)
  IPR000788 Ribonucleotide reductase large subunit, C-terminal [PF02867] (807-911)
  IPR000788 Ribonucleotide reductase large subunit, C-terminal [PR01183] (275-294)
  IPR000788 Ribonucleotide reductase large subunit, C-terminal [PR01183] (541-563)
  IPR013344 Ribonucleotide reductase, adenosylcobalamin-dependent [TIGR02504] (132-747)
  IPR013344 Ribonucleotide reductase, adenosylcobalamin-dependent [cd02888] (137-914)
  IPR013678 Ribonucleotide reductase class II vitamin B12-dependent, N-terminal domain [PF08471] (22-147)
  IPR024434 TSCPD domain [PF12637] (969-1073)
  IPR029072 YebC-like [SSF75625] (296-390)
  IPR050862 Ribonucleoside diphosphate reductase class-2 [PTHR43371] (5-1217)